Protein AF-0000000067865780 (afdb_homodimer)

Sequence (782 aa):
MILSLAVIITLGLIFNKLFKSIKLPGLLGMLILGIIVGPNMLNLISNDILTISPDLRKIALIVILLRAGLGINRSTLKKVGKTALKMSFLPCVIEGLTIAFVSKYILNISFIEAGMLGFIIAAVSPAVVVPQMLELINKGKGRENGVPTIILAASSIDDVFAITIFSTFLGLYGGSNISISGKLLSIPISILLGGGIGILIALLLIGIFKKFHLRDTEKTLIILASGMFLTSLEDIFKNRVPIASLLGVMVVGFILLDKYPKVANRISEKFNKVWVFAEILLFVLVGAQVDVKVIVHSGLLGLLVLFIGLVARSIGVYISLMGSNLNFKEKIFCIISFMPKATVQAAMGAVPLASGVASGNLILAIAVLSIIVTAPLGAVGIKYYGDKWISMILSLAVIITLGLIFNKLFKSIKLPGLLGMLILGIIVGPNMLNLISNDILTISPDLRKIALIVILLRAGLGINRSTLKKVGKTALKMSFLPCVIEGLTIAFVSKYILNISFIEAGMLGFIIAAVSPAVVVPQMLELINKGKGRENGVPTIILAASSIDDVFAITIFSTFLGLYGGSNISISGKLLSIPISILLGGGIGILIALLLIGIFKKFHLRDTEKTLIILASGMFLTSLEDIFKNRVPIASLLGVMVVGFILLDKYPKVANRISEKFNKVWVFAEILLFVLVGAQVDVKVIVHSGLLGLLVLFIGLVARSIGVYISLMGSNLNFKEKIFCIISFMPKATVQAAMGAVPLASGVASGNLILAIAVLSIIVTAPLGAVGIKYYGDKWIS

Structure (mmCIF, N/CA/C/O backbone):
data_AF-0000000067865780-model_v1
#
loop_
_entity.id
_entity.type
_entity.pdbx_description
1 polymer 'Potassium transporter'
#
loop_
_atom_site.group_PDB
_atom_site.id
_atom_site.type_symbol
_atom_site.label_atom_id
_atom_site.label_alt_id
_atom_site.label_comp_id
_atom_site.label_asym_id
_atom_site.label_entity_id
_atom_site.label_seq_id
_atom_site.pdbx_PDB_ins_code
_atom_site.Cartn_x
_atom_site.Cartn_y
_atom_site.Cartn_z
_atom_site.occupancy
_atom_site.B_iso_or_equiv
_atom_site.auth_seq_id
_atom_site.auth_comp_id
_atom_site.auth_asym_id
_atom_site.auth_atom_id
_atom_site.pdbx_PDB_model_num
ATOM 1 N N . MET A 1 1 ? 12.438 -5.816 3.537 1 87 1 MET A N 1
ATOM 2 C CA . MET A 1 1 ? 11.359 -4.836 3.496 1 87 1 MET A CA 1
ATOM 3 C C . MET A 1 1 ? 10.047 -5.453 3.959 1 87 1 MET A C 1
ATOM 5 O O . MET A 1 1 ? 9.352 -4.887 4.801 1 87 1 MET A O 1
ATOM 9 N N . ILE A 1 2 ? 9.828 -6.676 3.645 1 88.25 2 ILE A N 1
ATOM 10 C CA . ILE A 1 2 ? 8.547 -7.316 3.918 1 88.25 2 ILE A CA 1
ATOM 11 C C . ILE A 1 2 ? 8.406 -7.574 5.414 1 88.25 2 ILE A C 1
ATOM 13 O O . ILE A 1 2 ? 7.363 -7.297 6.008 1 88.25 2 ILE A O 1
ATOM 17 N N . LEU A 1 3 ? 9.492 -8.047 6 1 88.62 3 LEU A N 1
ATOM 18 C CA . LEU A 1 3 ? 9.461 -8.289 7.438 1 88.62 3 LEU A CA 1
ATOM 19 C C . LEU A 1 3 ? 9.242 -6.992 8.203 1 88.62 3 LEU A C 1
ATOM 21 O O . LEU A 1 3 ? 8.469 -6.957 9.164 1 88.62 3 LEU A O 1
ATOM 25 N N . SER A 1 4 ? 9.961 -5.965 7.828 1 90.56 4 SER A N 1
ATOM 26 C CA . SER A 1 4 ? 9.82 -4.66 8.461 1 90.56 4 SER A CA 1
ATOM 27 C C . SER A 1 4 ? 8.383 -4.152 8.367 1 90.56 4 SER A C 1
ATOM 29 O O . SER A 1 4 ? 7.848 -3.613 9.344 1 90.56 4 SER A O 1
ATOM 31 N N . LEU A 1 5 ? 7.828 -4.316 7.223 1 91 5 LEU A N 1
ATOM 32 C CA . LEU A 1 5 ? 6.453 -3.875 7.02 1 91 5 LEU A CA 1
ATOM 33 C C . LEU A 1 5 ? 5.488 -4.68 7.883 1 91 5 LEU A C 1
ATOM 35 O O . LEU A 1 5 ? 4.527 -4.129 8.43 1 91 5 LEU A O 1
ATOM 39 N N . ALA A 1 6 ? 5.746 -5.977 7.965 1 91.31 6 ALA A N 1
ATOM 40 C CA . ALA A 1 6 ? 4.91 -6.836 8.797 1 91.31 6 ALA A CA 1
ATOM 41 C C . ALA A 1 6 ? 4.969 -6.406 10.258 1 91.31 6 ALA A C 1
ATOM 43 O O . ALA A 1 6 ? 3.939 -6.344 10.938 1 91.31 6 ALA A O 1
ATOM 44 N N . VAL A 1 7 ? 6.125 -6.121 10.688 1 90.56 7 VAL A N 1
ATOM 45 C CA . VAL A 1 7 ? 6.332 -5.707 12.07 1 90.56 7 VAL A CA 1
ATOM 46 C C . VAL A 1 7 ? 5.664 -4.355 12.312 1 90.56 7 VAL A C 1
ATOM 48 O O . VAL A 1 7 ? 5 -4.16 13.328 1 90.56 7 VAL A O 1
ATOM 51 N N . ILE A 1 8 ? 5.848 -3.469 11.422 1 92.19 8 ILE A N 1
ATOM 52 C CA . ILE A 1 8 ? 5.281 -2.131 11.523 1 92.19 8 ILE A CA 1
ATOM 53 C C . ILE A 1 8 ? 3.76 -2.221 11.617 1 92.19 8 ILE A C 1
ATOM 55 O O . ILE A 1 8 ? 3.145 -1.585 12.477 1 92.19 8 ILE A O 1
ATOM 59 N N . ILE A 1 9 ? 3.199 -3.029 10.82 1 92.69 9 ILE A N 1
ATOM 60 C CA . ILE A 1 9 ? 1.745 -3.145 10.758 1 92.69 9 ILE A CA 1
ATOM 61 C C . ILE A 1 9 ? 1.229 -3.814 12.031 1 92.69 9 ILE A C 1
ATOM 63 O O . ILE A 1 9 ? 0.318 -3.301 12.688 1 92.69 9 ILE A O 1
ATOM 67 N N . THR A 1 10 ? 1.826 -4.93 12.406 1 91.69 10 THR A N 1
ATOM 68 C CA . THR A 1 10 ? 1.354 -5.707 13.547 1 91.69 10 THR A CA 1
ATOM 69 C C . THR A 1 10 ? 1.56 -4.934 14.852 1 91.69 10 THR A C 1
ATOM 71 O O . THR A 1 10 ? 0.622 -4.762 15.633 1 91.69 10 THR A O 1
ATOM 74 N N . LEU A 1 11 ? 2.732 -4.488 15.023 1 92.19 11 LEU A N 1
ATOM 75 C CA . LEU A 1 11 ? 3.014 -3.756 16.25 1 92.19 11 LEU A CA 1
ATOM 76 C C . LEU A 1 11 ? 2.307 -2.406 16.25 1 92.19 11 LEU A C 1
ATOM 78 O O . LEU A 1 11 ? 1.917 -1.907 17.312 1 92.19 11 LEU A O 1
ATOM 82 N N . GLY A 1 12 ? 2.246 -1.78 15.086 1 92.25 12 GLY A N 1
ATOM 83 C CA . GLY A 1 12 ? 1.501 -0.535 15 1 92.25 12 GLY A CA 1
ATOM 84 C C . GLY A 1 12 ? 0.065 -0.664 15.469 1 92.25 12 GLY A C 1
ATOM 85 O O . GLY A 1 12 ? -0.423 0.179 16.219 1 92.25 12 GLY A O 1
ATOM 86 N N . LEU A 1 13 ? -0.577 -1.751 15.062 1 91.75 13 LEU A N 1
ATOM 87 C CA . LEU A 1 13 ? -1.958 -1.992 15.461 1 91.75 13 LEU A CA 1
ATOM 88 C C . LEU A 1 13 ? -2.045 -2.303 16.953 1 91.75 13 LEU A C 1
ATOM 90 O O . LEU A 1 13 ? -2.973 -1.855 17.625 1 91.75 13 LEU A O 1
ATOM 94 N N . ILE A 1 14 ? -1.117 -3.051 17.438 1 91.44 14 ILE A N 1
ATOM 95 C CA . ILE A 1 14 ? -1.094 -3.416 18.844 1 91.44 14 ILE A CA 1
ATOM 96 C C . ILE A 1 14 ? -0.906 -2.164 19.703 1 91.44 14 ILE A C 1
ATOM 98 O O . ILE A 1 14 ? -1.633 -1.954 20.672 1 91.44 14 ILE A O 1
ATOM 102 N N . PHE A 1 15 ? 0.045 -1.367 19.344 1 91.88 15 PHE A N 1
ATOM 103 C CA . PHE A 1 15 ? 0.306 -0.146 20.109 1 91.88 15 PHE A CA 1
ATOM 104 C C . PHE A 1 15 ? -0.876 0.811 20.016 1 91.88 15 PHE A C 1
ATOM 106 O O . PHE A 1 15 ? -1.185 1.52 20.969 1 91.88 15 PHE A O 1
ATOM 113 N N . ASN A 1 16 ? -1.408 0.929 18.828 1 89.88 16 ASN A N 1
ATOM 114 C CA . ASN A 1 16 ? -2.607 1.745 18.656 1 89.88 16 ASN A CA 1
ATOM 115 C C . ASN A 1 16 ? -3.707 1.323 19.625 1 89.88 16 ASN A C 1
ATOM 117 O O . ASN A 1 16 ? -4.305 2.166 20.297 1 89.88 16 ASN A O 1
ATOM 121 N N . LYS A 1 17 ? -3.941 0.053 19.781 1 88.62 17 LYS A N 1
ATOM 122 C CA . LYS A 1 17 ? -4.98 -0.475 20.656 1 88.62 17 LYS A CA 1
ATOM 123 C C . LYS A 1 17 ? -4.602 -0.295 22.125 1 88.62 17 LYS A C 1
ATOM 125 O O . LYS A 1 17 ? -5.457 0.016 22.953 1 88.62 17 LYS A O 1
ATOM 130 N N . LEU A 1 18 ? -3.41 -0.57 22.438 1 90.75 18 LEU A N 1
ATOM 131 C CA . LEU A 1 18 ? -2.932 -0.434 23.812 1 90.75 18 LEU A CA 1
ATOM 132 C C . LEU A 1 18 ? -3.123 0.992 24.312 1 90.75 18 LEU A C 1
ATOM 134 O O . LEU A 1 18 ? -3.566 1.201 25.453 1 90.75 18 LEU A O 1
ATOM 138 N N . PHE A 1 19 ? -2.779 1.937 23.562 1 88.5 19 PHE A N 1
ATOM 139 C CA . PHE A 1 19 ? -2.895 3.334 23.969 1 88.5 19 PHE A CA 1
ATOM 140 C C . PHE A 1 19 ? -4.355 3.762 24.016 1 88.5 19 PHE A C 1
ATOM 142 O O . PHE A 1 19 ? -4.746 4.535 24.906 1 88.5 19 PHE A O 1
ATOM 149 N N . LYS A 1 20 ? -5.105 3.291 23.094 1 84.94 20 LYS A N 1
ATOM 150 C CA . LYS A 1 20 ? -6.535 3.588 23.141 1 84.94 20 LYS A CA 1
ATOM 151 C C . LYS A 1 20 ? -7.184 3.01 24.391 1 84.94 20 LYS A C 1
ATOM 153 O O . LYS A 1 20 ? -8.117 3.594 24.938 1 84.94 20 LYS A O 1
ATOM 158 N N . SER A 1 21 ? -6.668 1.891 24.797 1 87.38 21 SER A N 1
ATOM 159 C CA . SER A 1 21 ? -7.195 1.241 25.984 1 87.38 21 SER A CA 1
ATOM 160 C C . SER A 1 21 ? -6.926 2.074 27.234 1 87.38 21 SER A C 1
ATOM 162 O O . SER A 1 21 ? -7.672 1.996 28.219 1 87.38 21 SER A O 1
ATOM 164 N N . ILE A 1 22 ? -5.902 2.889 27.234 1 87.44 22 ILE A N 1
ATOM 165 C CA . ILE A 1 22 ? -5.598 3.734 28.391 1 87.44 22 ILE A CA 1
ATOM 166 C C . ILE A 1 22 ? -6.102 5.152 28.141 1 87.44 22 ILE A C 1
ATOM 168 O O . ILE A 1 22 ? -5.598 6.113 28.719 1 87.44 22 ILE A O 1
ATOM 172 N N . LYS A 1 23 ? -6.871 5.309 27.125 1 81.56 23 LYS A N 1
ATOM 173 C CA . LYS A 1 23 ? -7.59 6.539 26.812 1 81.56 23 LYS A CA 1
ATOM 174 C C . LYS A 1 23 ? -6.656 7.574 26.188 1 81.56 23 LYS A C 1
ATOM 176 O O . LYS A 1 23 ? -6.82 8.773 26.391 1 81.56 23 LYS A O 1
ATOM 181 N N . LEU A 1 24 ? -5.695 7.137 25.578 1 83.75 24 LEU A N 1
ATOM 182 C CA . LEU A 1 24 ? -4.801 7.992 24.812 1 83.75 24 LEU A CA 1
ATOM 183 C C . LEU A 1 24 ? -5.02 7.805 23.312 1 83.75 24 LEU A C 1
ATOM 185 O O . LEU A 1 24 ? -5.555 6.781 22.891 1 83.75 24 LEU A O 1
ATOM 189 N N . PRO A 1 25 ? -4.754 8.844 22.578 1 82.25 25 PRO A N 1
ATOM 190 C CA . PRO A 1 25 ? -4.887 8.695 21.125 1 82.25 25 PRO A CA 1
ATOM 191 C C . PRO A 1 25 ? -3.965 7.617 20.547 1 82.25 25 PRO A C 1
ATOM 193 O O . PRO A 1 25 ? -2.797 7.531 20.938 1 82.25 25 PRO A O 1
ATOM 196 N N . GLY A 1 26 ? -4.41 6.809 19.688 1 86.62 26 GLY A N 1
ATOM 197 C CA . GLY A 1 26 ? -3.668 5.703 19.109 1 86.62 26 GLY A CA 1
ATOM 198 C C . GLY A 1 26 ? -2.422 6.152 18.359 1 86.62 26 GLY A C 1
ATOM 199 O O . GLY A 1 26 ? -1.421 5.434 18.328 1 86.62 26 GLY A O 1
ATOM 200 N N . LEU A 1 27 ? -2.578 7.344 17.75 1 84.38 27 LEU A N 1
ATOM 201 C CA . LEU A 1 27 ? -1.456 7.84 16.953 1 84.38 27 LEU A CA 1
ATOM 202 C C . LEU A 1 27 ? -0.212 8 17.828 1 84.38 27 LEU A C 1
ATOM 204 O O . LEU A 1 27 ? 0.912 7.871 17.344 1 84.38 27 LEU A O 1
ATOM 208 N N . LEU A 1 28 ? -0.382 8.258 19.125 1 85.5 28 LEU A N 1
ATOM 209 C CA . LEU A 1 28 ? 0.744 8.391 20.047 1 85.5 28 LEU A CA 1
ATOM 210 C C . LEU A 1 28 ? 1.493 7.07 20.188 1 85.5 28 LEU A C 1
ATOM 212 O O . LEU A 1 28 ? 2.725 7.051 20.219 1 85.5 28 LEU A O 1
ATOM 216 N N . GLY A 1 29 ? 0.754 6.078 20.359 1 88.62 29 GLY A N 1
ATOM 217 C CA . GLY A 1 29 ? 1.379 4.77 20.438 1 88.62 29 GLY A CA 1
ATOM 218 C C . GLY A 1 29 ? 2.191 4.422 19.203 1 88.62 29 GLY A C 1
ATOM 219 O O . GLY A 1 29 ? 3.289 3.873 19.312 1 88.62 29 GLY A O 1
ATOM 220 N N . MET A 1 30 ? 1.677 4.723 18.094 1 91.25 30 MET A N 1
ATOM 221 C CA . MET A 1 30 ? 2.363 4.434 16.844 1 91.25 30 MET A CA 1
ATOM 222 C C . MET A 1 30 ? 3.635 5.266 16.719 1 91.25 30 MET A C 1
ATOM 224 O O . MET A 1 30 ? 4.648 4.781 16.203 1 91.25 30 MET A O 1
ATOM 228 N N . LEU A 1 31 ? 3.543 6.488 17.141 1 87.19 31 LEU A N 1
ATOM 229 C CA . LEU A 1 31 ? 4.711 7.363 17.141 1 87.19 31 LEU A CA 1
ATOM 230 C C . LEU A 1 31 ? 5.82 6.805 18.016 1 87.19 31 LEU A C 1
ATOM 232 O O . LEU A 1 31 ? 6.98 6.762 17.609 1 87.19 31 LEU A O 1
ATOM 236 N N . ILE A 1 32 ? 5.488 6.391 19.188 1 89.06 32 ILE A N 1
ATOM 237 C CA . ILE A 1 32 ? 6.445 5.828 20.125 1 89.06 32 ILE A CA 1
ATOM 238 C C . ILE A 1 32 ? 7.047 4.547 19.547 1 89.06 32 ILE A C 1
ATOM 240 O O . ILE A 1 32 ? 8.25 4.309 19.672 1 89.06 32 ILE A O 1
ATOM 244 N N . LEU A 1 33 ? 6.199 3.762 18.969 1 91.81 33 LEU A N 1
ATOM 245 C CA . LEU A 1 33 ? 6.691 2.551 18.312 1 91.81 33 LEU A CA 1
ATOM 246 C C . LEU A 1 33 ? 7.75 2.887 17.281 1 91.81 33 LEU A C 1
ATOM 248 O O . LEU A 1 33 ? 8.781 2.213 17.188 1 91.81 33 LEU A O 1
ATOM 252 N N . GLY A 1 34 ? 7.461 3.883 16.438 1 90.38 34 GLY A N 1
ATOM 253 C CA . GLY A 1 34 ? 8.414 4.309 15.43 1 90.38 34 GLY A CA 1
ATOM 254 C C . GLY A 1 34 ? 9.766 4.695 16.016 1 90.38 34 GLY A C 1
ATOM 255 O O . GLY A 1 34 ? 10.805 4.355 15.453 1 90.38 34 GLY A O 1
ATOM 256 N N . ILE A 1 35 ? 9.703 5.328 17.156 1 87.12 35 ILE A N 1
ATOM 257 C CA . ILE A 1 35 ? 10.93 5.754 17.828 1 87.12 35 ILE A CA 1
ATOM 258 C C . ILE A 1 35 ? 11.703 4.527 18.297 1 87.12 35 ILE A C 1
ATOM 260 O O . ILE A 1 35 ? 12.93 4.465 18.156 1 87.12 35 ILE A O 1
ATOM 264 N N . ILE A 1 36 ? 11.008 3.576 18.781 1 90.81 36 ILE A N 1
ATOM 265 C CA . ILE A 1 36 ? 11.617 2.387 19.359 1 90.81 36 ILE A CA 1
ATOM 266 C C . ILE A 1 36 ? 12.203 1.511 18.25 1 90.81 36 ILE A C 1
ATOM 268 O O . ILE A 1 36 ? 13.344 1.056 18.359 1 90.81 36 ILE A O 1
ATOM 272 N N . VAL A 1 37 ? 11.484 1.332 17.188 1 90.88 37 VAL A N 1
ATOM 273 C CA . VAL A 1 37 ? 11.891 0.4 16.141 1 90.88 37 VAL A CA 1
ATOM 274 C C . VAL A 1 37 ? 12.75 1.127 15.109 1 90.88 37 VAL A C 1
ATOM 276 O O . VAL A 1 37 ? 13.336 0.498 14.227 1 90.88 37 VAL A O 1
ATOM 279 N N . GLY A 1 38 ? 12.883 2.371 15.203 1 88.5 38 GLY A N 1
ATOM 280 C CA . GLY A 1 38 ? 13.625 3.188 14.258 1 88.5 38 GLY A CA 1
ATOM 281 C C . GLY A 1 38 ? 15.117 2.926 14.281 1 88.5 38 GLY A C 1
ATOM 282 O O . GLY A 1 38 ? 15.602 2.143 15.109 1 88.5 38 GLY A O 1
ATOM 283 N N . PRO A 1 39 ? 15.828 3.377 13.344 1 85.25 39 PRO A N 1
ATOM 284 C CA . PRO A 1 39 ? 17.266 3.133 13.234 1 85.25 39 PRO A CA 1
ATOM 285 C C . PRO A 1 39 ? 18.047 3.666 14.43 1 85.25 39 PRO A C 1
ATOM 287 O O . PRO A 1 39 ? 19.156 3.186 14.711 1 85.25 39 PRO A O 1
ATOM 290 N N . ASN A 1 40 ? 17.578 4.578 15.148 1 80.25 40 ASN A N 1
ATOM 291 C CA . ASN A 1 40 ? 18.297 5.23 16.234 1 80.25 40 ASN A CA 1
ATOM 292 C C . ASN A 1 40 ? 18.172 4.465 17.547 1 80.25 40 ASN A C 1
ATOM 294 O O . ASN A 1 40 ? 18.844 4.773 18.516 1 80.25 40 ASN A O 1
ATOM 298 N N . MET A 1 41 ? 17.281 3.48 17.641 1 86.56 41 MET A N 1
ATOM 299 C CA . MET A 1 41 ? 17.125 2.664 18.844 1 86.56 41 MET A CA 1
ATOM 300 C C . MET A 1 41 ? 17.359 1.188 18.531 1 86.56 41 MET A C 1
ATOM 302 O O . MET A 1 41 ? 18.5 0.758 18.359 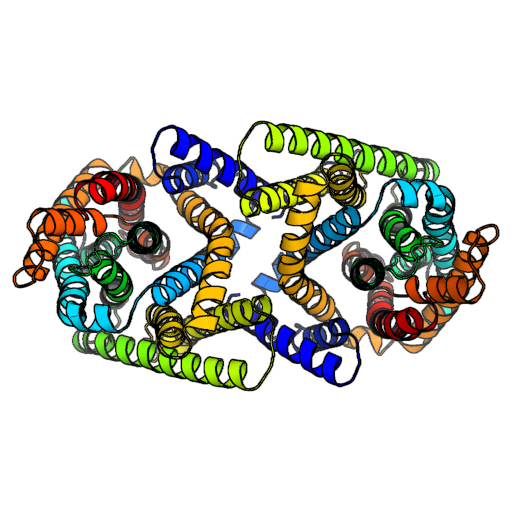1 86.56 41 MET A O 1
ATOM 306 N N . LEU A 1 42 ? 16.266 0.387 18.062 1 87 42 LEU A N 1
ATOM 307 C CA . LEU A 1 42 ? 16.391 -1.047 17.828 1 87 42 LEU A CA 1
ATOM 308 C C . LEU A 1 42 ? 16.781 -1.329 16.375 1 87 42 LEU A C 1
ATOM 310 O O . LEU A 1 42 ? 17.219 -2.438 16.047 1 87 42 LEU A O 1
ATOM 314 N N . ASN A 1 43 ? 16.672 -0.385 15.531 1 86.19 43 ASN A N 1
ATOM 315 C CA . ASN A 1 43 ? 17.047 -0.498 14.125 1 86.19 43 ASN A CA 1
ATOM 316 C C . ASN A 1 43 ? 16.406 -1.722 13.477 1 86.19 43 ASN A C 1
ATOM 318 O O . ASN A 1 43 ? 17.094 -2.523 12.836 1 86.19 43 ASN A O 1
ATOM 322 N N . LEU A 1 44 ? 15.141 -1.895 13.656 1 87.19 44 LEU A N 1
ATOM 323 C CA . LEU A 1 44 ? 14.406 -3.035 13.125 1 87.19 44 LEU A CA 1
ATOM 324 C C . LEU A 1 44 ? 13.812 -2.715 11.758 1 87.19 44 LEU A C 1
ATOM 326 O O . LEU A 1 44 ? 13.344 -3.611 11.055 1 87.19 44 LEU A O 1
ATOM 330 N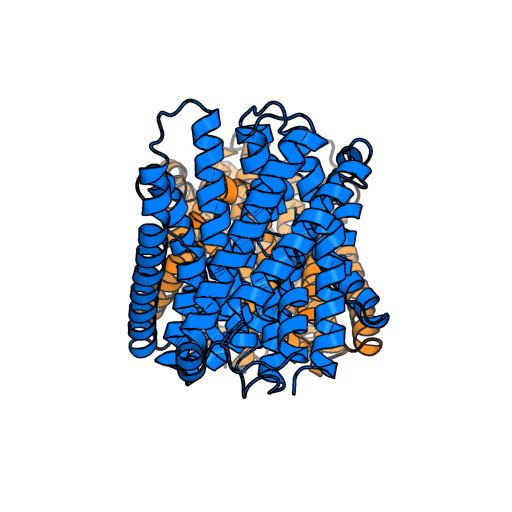 N . ILE A 1 45 ? 13.867 -1.514 11.375 1 86.62 45 ILE A N 1
ATOM 331 C CA . ILE A 1 45 ? 13.312 -1.109 10.086 1 86.62 45 ILE A CA 1
ATOM 332 C C . ILE A 1 45 ? 14.375 -1.228 9 1 86.62 45 ILE A C 1
ATOM 334 O O . ILE A 1 45 ? 15.477 -0.695 9.148 1 86.62 45 ILE A O 1
ATOM 338 N N . SER A 1 46 ? 14.055 -1.92 7.949 1 86.62 46 SER A N 1
ATOM 339 C CA . SER A 1 46 ? 14.992 -2.146 6.859 1 86.62 46 SER A CA 1
ATOM 340 C C . SER A 1 46 ? 15.367 -0.836 6.172 1 86.62 46 SER A C 1
ATOM 342 O O . SER A 1 46 ? 14.57 0.103 6.137 1 86.62 46 SER A O 1
ATOM 344 N N . ASN A 1 47 ? 16.531 -0.805 5.586 1 84.44 47 ASN A N 1
ATOM 345 C CA . ASN A 1 47 ? 17.016 0.371 4.879 1 84.44 47 ASN A CA 1
ATOM 346 C C . ASN A 1 47 ? 16.172 0.687 3.652 1 84.44 47 ASN A C 1
ATOM 348 O O . ASN A 1 47 ? 16.016 1.85 3.273 1 84.44 47 ASN A O 1
ATOM 352 N N . ASP A 1 48 ? 15.586 -0.334 3.1 1 84.19 48 ASP A N 1
ATOM 353 C CA . ASP A 1 48 ? 14.734 -0.138 1.933 1 84.19 48 ASP A CA 1
ATOM 354 C C . ASP A 1 48 ? 13.5 0.697 2.287 1 84.19 48 ASP A C 1
ATOM 356 O O . ASP A 1 48 ? 13.117 1.589 1.53 1 84.19 48 ASP A O 1
ATOM 360 N N . ILE A 1 49 ? 13 0.43 3.42 1 84.31 49 ILE A N 1
ATOM 361 C CA . ILE A 1 49 ? 11.82 1.166 3.863 1 84.31 49 ILE A CA 1
ATOM 362 C C . ILE A 1 49 ? 12.211 2.594 4.23 1 84.31 49 ILE A C 1
ATOM 364 O O . ILE A 1 49 ? 11.469 3.541 3.951 1 84.31 49 ILE A O 1
ATOM 368 N N . LEU A 1 50 ? 13.344 2.701 4.832 1 83.12 50 LEU A N 1
ATOM 369 C CA . LEU A 1 50 ? 13.805 4.023 5.234 1 83.12 50 LEU A CA 1
ATOM 370 C C . LEU A 1 50 ? 14.07 4.902 4.016 1 83.12 50 LEU A C 1
ATOM 372 O O . LEU A 1 50 ? 13.828 6.109 4.051 1 83.12 50 LEU A O 1
ATOM 376 N N . THR A 1 51 ? 14.484 4.277 2.979 1 83.38 51 THR A N 1
ATOM 377 C CA . THR A 1 51 ? 14.789 5.008 1.754 1 83.38 51 THR A CA 1
ATOM 378 C C . THR A 1 51 ? 13.516 5.516 1.096 1 83.38 51 THR A C 1
ATOM 380 O O . THR A 1 51 ? 13.484 6.617 0.541 1 83.38 51 THR A O 1
ATOM 383 N N . ILE A 1 52 ? 12.438 4.793 1.242 1 86.5 52 ILE A N 1
ATOM 384 C CA . ILE A 1 52 ? 11.195 5.188 0.59 1 86.5 52 ILE A CA 1
ATOM 385 C C . ILE A 1 52 ? 10.258 5.824 1.611 1 86.5 52 ILE A C 1
ATOM 387 O O . ILE A 1 52 ? 9.094 6.105 1.307 1 86.5 52 ILE A O 1
ATOM 391 N N . SER A 1 53 ? 10.68 6.016 2.781 1 86.94 53 SER A N 1
ATOM 392 C CA . SER A 1 53 ? 9.883 6.535 3.887 1 86.94 53 SER A CA 1
ATOM 393 C C . SER A 1 53 ? 9.25 7.875 3.529 1 86.94 53 SER A C 1
ATOM 395 O O . SER A 1 53 ? 8.07 8.102 3.795 1 86.94 53 SER A O 1
ATOM 397 N N . PRO A 1 54 ? 10.023 8.812 2.893 1 84.94 54 PRO A N 1
ATOM 398 C CA . PRO A 1 54 ? 9.406 10.102 2.553 1 84.94 54 PRO A CA 1
ATOM 399 C C . PRO A 1 54 ? 8.227 9.945 1.597 1 84.94 54 PRO A C 1
ATOM 401 O O . PRO A 1 54 ? 7.215 10.641 1.745 1 84.94 54 PRO A O 1
ATOM 404 N N . ASP A 1 55 ? 8.336 9.055 0.731 1 88.12 55 ASP A N 1
ATOM 405 C CA . ASP A 1 55 ? 7.27 8.836 -0.237 1 88.12 55 ASP A CA 1
ATOM 406 C C . ASP A 1 55 ? 6.051 8.195 0.427 1 88.12 55 ASP A C 1
ATOM 408 O O . ASP A 1 55 ? 4.914 8.555 0.122 1 88.12 55 ASP A O 1
ATOM 412 N N . LEU A 1 56 ? 6.277 7.273 1.271 1 89.25 56 LEU A N 1
ATOM 413 C CA . LEU A 1 56 ? 5.184 6.609 1.973 1 89.25 56 LEU A CA 1
ATOM 414 C C . LEU A 1 56 ? 4.422 7.594 2.852 1 89.25 56 LEU A C 1
ATOM 416 O O . LEU A 1 56 ? 3.191 7.559 2.914 1 89.25 56 LEU A O 1
ATOM 420 N N . ARG A 1 57 ? 5.152 8.406 3.521 1 87.44 57 ARG A N 1
ATOM 421 C CA . ARG A 1 57 ? 4.527 9.43 4.359 1 87.44 57 ARG A CA 1
ATOM 422 C C . ARG A 1 57 ? 3.717 10.406 3.518 1 87.44 57 ARG A C 1
ATOM 424 O O . ARG A 1 57 ? 2.631 10.828 3.922 1 87.44 57 ARG A O 1
ATOM 431 N N . LYS A 1 58 ? 4.273 10.781 2.418 1 88.44 58 LYS A N 1
ATOM 432 C CA . LYS A 1 58 ? 3.572 11.695 1.524 1 88.44 58 LYS A CA 1
ATOM 433 C C . LYS A 1 58 ? 2.27 11.086 1.021 1 88.44 58 LYS A C 1
ATOM 435 O O . LYS A 1 58 ? 1.255 11.773 0.904 1 88.44 58 LYS A O 1
ATOM 440 N N . ILE A 1 59 ? 2.289 9.82 0.706 1 91.56 59 ILE A N 1
ATOM 441 C CA . ILE A 1 59 ? 1.079 9.125 0.275 1 91.56 59 ILE A CA 1
ATOM 442 C C . ILE A 1 59 ? 0.047 9.141 1.399 1 91.56 59 ILE A C 1
ATOM 444 O O . ILE A 1 59 ? -1.138 9.391 1.159 1 91.56 59 ILE A O 1
ATOM 448 N N . ALA A 1 60 ? 0.488 8.836 2.588 1 90.81 60 ALA A N 1
ATOM 449 C CA . ALA A 1 60 ? -0.409 8.867 3.74 1 90.81 60 ALA A CA 1
ATOM 450 C C . ALA A 1 60 ? -1.024 10.25 3.924 1 90.81 60 ALA A C 1
ATOM 452 O O . ALA A 1 60 ? -2.203 10.375 4.266 1 90.81 60 ALA A O 1
ATOM 453 N N . LEU A 1 61 ? -0.241 11.219 3.688 1 86.69 61 LEU A N 1
ATOM 454 C CA . LEU A 1 61 ? -0.716 12.602 3.791 1 86.69 61 LEU A CA 1
ATOM 455 C C . LEU A 1 61 ? -1.776 12.891 2.734 1 86.69 61 LEU A C 1
ATOM 457 O O . LEU A 1 61 ? -2.758 13.586 3.006 1 86.69 61 LEU A O 1
ATOM 461 N N . ILE A 1 62 ? -1.525 12.414 1.572 1 91.31 62 ILE A N 1
ATOM 462 C CA . ILE A 1 62 ? -2.498 12.578 0.497 1 91.31 62 ILE A CA 1
ATOM 463 C C . ILE A 1 62 ? -3.824 11.945 0.901 1 91.31 62 ILE A C 1
ATOM 465 O O . ILE A 1 62 ? -4.891 12.531 0.71 1 91.31 62 ILE A O 1
ATOM 469 N N . VAL A 1 63 ? -3.734 10.789 1.497 1 92.69 63 VAL A N 1
ATOM 470 C CA . VAL A 1 63 ? -4.93 10.062 1.915 1 92.69 63 VAL A CA 1
ATOM 471 C C . VAL A 1 63 ? -5.703 10.883 2.941 1 92.69 63 VAL A C 1
ATOM 473 O O . VAL A 1 63 ? -6.918 11.047 2.83 1 92.69 63 VAL A O 1
ATOM 476 N N . ILE A 1 64 ? -5.047 11.391 3.904 1 88.75 64 ILE A N 1
ATOM 477 C CA . ILE A 1 64 ? -5.73 12.078 4.992 1 88.75 64 ILE A CA 1
ATOM 478 C C . ILE A 1 64 ? -6.301 13.406 4.48 1 88.75 64 ILE A C 1
ATOM 480 O O . ILE A 1 64 ? -7.367 13.836 4.922 1 88.75 64 ILE A O 1
ATOM 484 N N . LEU A 1 65 ? -5.625 14.086 3.574 1 88.69 65 LEU A N 1
ATOM 485 C CA . LEU A 1 65 ? -6.113 15.359 3.049 1 88.69 65 LEU A CA 1
ATOM 486 C C . LEU A 1 65 ? -7.312 15.141 2.133 1 88.69 65 LEU A C 1
ATOM 488 O O . LEU A 1 65 ? -8.219 15.977 2.078 1 88.69 65 LEU A O 1
ATOM 492 N N . LEU A 1 66 ? -7.25 14.039 1.394 1 93.12 66 LEU A N 1
ATOM 493 C CA . LEU A 1 66 ? -8.438 13.688 0.626 1 93.12 66 LEU A CA 1
ATOM 494 C C . LEU A 1 66 ? -9.633 13.453 1.549 1 93.12 66 LEU A C 1
ATOM 496 O O . LEU A 1 66 ? -10.742 13.914 1.267 1 93.12 66 LEU A O 1
ATOM 500 N N . ARG A 1 67 ? -9.359 12.789 2.598 1 91 67 ARG A N 1
ATOM 501 C CA . ARG A 1 67 ? -10.406 12.562 3.588 1 91 67 ARG A CA 1
ATOM 502 C C . ARG A 1 67 ? -10.914 13.883 4.16 1 91 67 ARG A C 1
ATOM 504 O O . ARG A 1 67 ? -12.117 14.055 4.375 1 91 67 ARG A O 1
ATOM 511 N N . ALA A 1 68 ? -10.016 14.734 4.465 1 89.06 68 ALA A N 1
ATOM 512 C CA . ALA A 1 68 ? -10.383 16.047 4.996 1 89.06 68 ALA A CA 1
ATOM 513 C C . ALA A 1 68 ? -11.289 16.797 4.027 1 89.06 68 ALA A C 1
ATOM 515 O O . ALA A 1 68 ? -12.312 17.359 4.434 1 89.06 68 ALA A O 1
ATOM 516 N N . GLY A 1 69 ? -10.914 16.812 2.779 1 91.69 69 GLY A N 1
ATOM 517 C CA . GLY A 1 69 ? -11.727 17.469 1.771 1 91.69 69 GLY A CA 1
ATOM 518 C C . GLY A 1 69 ? -13.109 16.875 1.626 1 91.69 69 GLY A C 1
ATOM 519 O O . GLY A 1 69 ? -14.094 17.594 1.448 1 91.69 69 GLY A O 1
ATOM 520 N N . LEU A 1 70 ? -13.164 15.57 1.711 1 93.38 70 LEU A N 1
ATOM 521 C CA . LEU A 1 70 ? -14.43 14.852 1.56 1 93.38 70 LEU A CA 1
ATOM 522 C C . LEU A 1 70 ? -15.312 15.047 2.783 1 93.38 70 LEU A C 1
ATOM 524 O O . LEU A 1 70 ? -16.469 14.609 2.795 1 93.38 70 LEU A O 1
ATOM 528 N N . GLY A 1 71 ? -14.852 15.711 3.738 1 87.75 71 GLY A N 1
ATOM 529 C CA . GLY A 1 71 ? -15.602 15.938 4.965 1 87.75 71 GLY A CA 1
ATOM 530 C C . GLY A 1 71 ? -16.047 17.375 5.133 1 87.75 71 GLY A C 1
ATOM 531 O O . GLY A 1 71 ? -16.734 17.703 6.098 1 87.75 71 GLY A O 1
ATOM 532 N N . ILE A 1 72 ? -15.672 18.203 4.246 1 88.94 72 ILE A N 1
ATOM 533 C CA . ILE A 1 72 ? -15.969 19.625 4.344 1 88.94 72 ILE A CA 1
ATOM 534 C C . ILE A 1 72 ? -17.172 19.969 3.467 1 88.94 72 ILE A C 1
ATOM 536 O O . ILE A 1 72 ? -17.172 19.688 2.264 1 88.94 72 ILE A O 1
ATOM 540 N N . ASN A 1 73 ? -18.172 20.531 4.055 1 89.94 73 ASN A N 1
ATOM 541 C CA . ASN A 1 73 ? -19.359 20.969 3.328 1 89.94 73 ASN A CA 1
ATOM 542 C C . ASN A 1 73 ? -19.219 22.406 2.842 1 89.94 73 ASN A C 1
ATOM 544 O O . ASN A 1 73 ? -18.719 23.266 3.566 1 89.94 73 ASN A O 1
ATOM 548 N N . ARG A 1 74 ? -19.688 22.641 1.672 1 89.94 74 ARG A N 1
ATOM 549 C CA . ARG A 1 74 ? -19.578 23.953 1.05 1 89.94 74 ARG A CA 1
ATOM 550 C C . ARG A 1 74 ? -20.281 25.016 1.886 1 89.94 74 ARG A C 1
ATOM 552 O O . ARG A 1 74 ? -19.75 26.109 2.066 1 89.94 74 ARG A O 1
ATOM 559 N N . SER A 1 75 ? -21.453 24.75 2.365 1 89.25 75 SER A N 1
ATOM 560 C CA . SER A 1 75 ? -22.234 25.703 3.143 1 89.25 75 SER A CA 1
ATOM 561 C C . SER A 1 75 ? -21.5 26.125 4.41 1 89.25 75 SER A C 1
ATOM 563 O O . SER A 1 75 ? -21.438 27.312 4.73 1 89.25 75 SER A O 1
ATOM 565 N N . THR A 1 76 ? -20.938 25.219 4.992 1 85.06 76 THR A N 1
ATOM 566 C CA . THR A 1 76 ? -20.203 25.5 6.223 1 85.06 76 THR A CA 1
ATOM 567 C C . THR A 1 76 ? -18.922 26.281 5.926 1 85.06 76 THR A C 1
ATOM 569 O O . THR A 1 76 ? -18.562 27.203 6.66 1 85.06 76 THR A O 1
ATOM 572 N N . LEU A 1 77 ? -18.281 25.906 4.875 1 87.69 77 LEU A N 1
ATOM 573 C CA . LEU A 1 77 ? -17.031 26.578 4.512 1 87.69 77 LEU A CA 1
ATOM 574 C C . LEU A 1 77 ? -17.281 28.031 4.141 1 87.69 77 LEU A C 1
ATOM 576 O O . LEU A 1 77 ? -16.484 28.906 4.488 1 87.69 77 LEU A O 1
ATOM 580 N N . LYS A 1 78 ? -18.281 28.219 3.473 1 89.31 78 LYS A N 1
ATOM 581 C CA . LYS A 1 78 ? -18.625 29.578 3.09 1 89.31 78 LYS A CA 1
ATOM 582 C C . LYS A 1 78 ? -18.891 30.453 4.32 1 89.31 78 LYS A C 1
ATOM 584 O O . LYS A 1 78 ? -18.562 31.641 4.332 1 89.31 78 LYS A O 1
ATOM 589 N N . LYS A 1 79 ? -19.469 29.875 5.246 1 87.12 79 LYS A N 1
ATOM 590 C CA . LYS A 1 79 ? -19.828 30.578 6.473 1 87.12 79 LYS A CA 1
ATOM 591 C C . LYS A 1 79 ? -18.578 30.938 7.281 1 87.12 79 LYS A C 1
ATOM 593 O O . LYS A 1 79 ? -18.516 32 7.906 1 87.12 79 LYS A O 1
ATOM 598 N N . VAL A 1 80 ? -17.641 30.109 7.254 1 87.94 80 VAL A N 1
ATOM 599 C CA . VAL A 1 80 ? -16.531 30.297 8.172 1 87.94 80 VAL A CA 1
ATOM 600 C C . VAL A 1 80 ? -15.242 30.547 7.379 1 87.94 80 VAL A C 1
ATOM 602 O O . VAL A 1 80 ? -14.141 30.5 7.934 1 87.94 80 VAL A O 1
ATOM 605 N N . GLY A 1 81 ? -15.281 30.719 6.148 1 89.5 81 GLY A N 1
ATOM 606 C CA . GLY A 1 81 ? -14.133 30.844 5.266 1 89.5 81 GLY A CA 1
ATOM 607 C C . GLY A 1 81 ? -13.195 31.969 5.66 1 89.5 81 GLY A C 1
ATOM 608 O O . GLY A 1 81 ? -11.977 31.797 5.621 1 89.5 81 GLY A O 1
ATOM 609 N N . LYS A 1 82 ? -13.734 33.062 6.004 1 90.44 82 LYS A N 1
ATOM 610 C CA . LYS A 1 82 ? -12.914 34.219 6.402 1 90.44 82 LYS A CA 1
ATOM 611 C C . LYS A 1 82 ? -12.133 33.906 7.68 1 90.44 82 LYS A C 1
ATOM 613 O O . LYS A 1 82 ? -10.945 34.25 7.781 1 90.44 82 LYS A O 1
ATOM 618 N N . THR A 1 83 ? -12.82 33.344 8.586 1 91.31 83 THR A N 1
ATOM 619 C CA . THR A 1 83 ? -12.188 32.969 9.844 1 91.31 83 THR A CA 1
ATOM 620 C C . THR A 1 83 ? -11.086 31.922 9.609 1 91.31 83 THR A C 1
ATOM 622 O O . THR A 1 83 ? -10.016 32 10.219 1 91.31 83 THR A O 1
ATOM 625 N N . ALA A 1 84 ? -11.383 31 8.75 1 91 84 ALA A N 1
ATOM 626 C CA . ALA A 1 84 ? -10.414 29.969 8.438 1 91 84 ALA A CA 1
ATOM 627 C C . ALA A 1 84 ? -9.164 30.547 7.789 1 91 84 ALA A C 1
ATOM 629 O O . ALA A 1 84 ? -8.047 30.125 8.078 1 91 84 ALA A O 1
ATOM 630 N N . LEU A 1 85 ? -9.336 31.484 6.957 1 89.81 85 LEU A N 1
ATOM 631 C CA . LEU A 1 85 ? -8.219 32.125 6.285 1 89.81 85 LEU A CA 1
ATOM 632 C C . LEU A 1 85 ? -7.359 32.906 7.281 1 89.81 85 LEU A C 1
ATOM 634 O O . LEU A 1 85 ? -6.129 32.844 7.215 1 89.81 85 LEU A O 1
ATOM 638 N N . LYS A 1 86 ? -7.949 33.625 8.156 1 92.31 86 LYS A N 1
ATOM 639 C CA . LYS A 1 86 ? -7.219 34.344 9.195 1 92.31 86 LYS A CA 1
ATOM 640 C C . LYS A 1 86 ? -6.445 33.406 10.094 1 92.31 86 LYS A C 1
ATOM 642 O O . LYS A 1 86 ? -5.293 33.656 10.445 1 92.31 86 LYS A O 1
ATOM 647 N N . MET A 1 87 ? -7.109 32.344 10.375 1 93.12 87 MET A N 1
ATOM 648 C CA . MET A 1 87 ? -6.52 31.344 11.273 1 93.12 87 MET A CA 1
ATOM 649 C C . MET A 1 87 ? -5.336 30.656 10.602 1 93.12 87 MET A C 1
ATOM 651 O O . MET A 1 87 ? -4.438 30.156 11.289 1 93.12 87 MET A O 1
ATOM 655 N N . SER A 1 88 ? -5.387 30.547 9.32 1 91.25 88 SER A N 1
ATOM 656 C CA . SER A 1 88 ? -4.309 29.875 8.609 1 91.25 88 SER A CA 1
ATOM 657 C C . SER A 1 88 ? -3.059 30.75 8.539 1 91.25 88 SER A C 1
ATOM 659 O O . SER A 1 88 ? -1.938 30.234 8.492 1 91.25 88 SER A O 1
ATOM 661 N N . PHE A 1 89 ? -3.189 31.984 8.617 1 90.88 89 PHE A N 1
ATOM 662 C CA . PHE A 1 89 ? -2.088 32.906 8.359 1 90.88 89 PHE A CA 1
ATOM 663 C C . PHE A 1 89 ? -1.57 33.5 9.664 1 90.88 89 PHE A C 1
ATOM 665 O O . PHE A 1 89 ? -0.381 33.406 9.969 1 90.88 89 PHE A O 1
ATOM 672 N N . LEU A 1 90 ? -2.354 34.031 10.461 1 93.56 90 LEU A N 1
ATOM 673 C CA . LEU A 1 90 ? -1.978 34.844 11.609 1 93.56 90 LEU A CA 1
ATOM 674 C C . LEU A 1 90 ? -1.212 34.031 12.633 1 93.56 90 LEU A C 1
ATOM 676 O O . LEU A 1 90 ? -0.118 34.406 13.055 1 93.56 90 LEU A O 1
ATOM 680 N N . PRO A 1 91 ? -1.772 32.906 13.062 1 95.56 91 PRO A N 1
ATOM 681 C CA . PRO A 1 91 ? -1.03 32.156 14.062 1 95.56 91 PRO A CA 1
ATOM 682 C C . PRO A 1 91 ? 0.323 31.656 13.547 1 95.56 91 PRO A C 1
ATOM 684 O O . PRO A 1 91 ? 1.301 31.641 14.297 1 95.56 91 PRO A O 1
ATOM 687 N N . CYS A 1 92 ? 0.38 31.203 12.352 1 93.81 92 CYS A N 1
ATOM 688 C CA . CYS A 1 92 ? 1.609 30.703 11.75 1 93.81 92 CYS A CA 1
ATOM 689 C C . CYS A 1 92 ? 2.682 31.797 11.711 1 93.81 92 CYS A C 1
ATOM 691 O O . CYS A 1 92 ? 3.82 31.562 12.117 1 93.81 92 CYS A O 1
ATOM 693 N N . VAL A 1 93 ? 2.318 33 11.289 1 93.31 93 VAL A N 1
ATOM 694 C CA . VAL A 1 93 ? 3.26 34.094 11.141 1 93.31 93 VAL A CA 1
ATOM 695 C C . VAL A 1 93 ? 3.693 34.594 12.516 1 93.31 93 VAL A C 1
ATOM 697 O O . VAL A 1 93 ? 4.879 34.844 12.75 1 93.31 93 VAL A O 1
ATOM 700 N N . ILE A 1 94 ? 2.781 34.688 13.391 1 95.81 94 ILE A N 1
ATOM 701 C CA . ILE A 1 94 ? 3.09 35.188 14.727 1 95.81 94 ILE A CA 1
ATOM 702 C C . ILE A 1 94 ? 4.004 34.188 15.438 1 95.81 94 ILE A C 1
ATOM 704 O O . ILE A 1 94 ? 5 34.594 16.047 1 95.81 94 ILE A O 1
ATOM 708 N N . GLU A 1 95 ? 3.662 32.938 15.359 1 96.56 95 GLU A N 1
ATOM 709 C CA . GLU A 1 95 ? 4.496 31.922 16 1 96.56 95 GLU A CA 1
ATOM 710 C C . GLU A 1 95 ? 5.871 31.844 15.336 1 96.56 95 GLU A C 1
ATOM 712 O O . GLU A 1 95 ? 6.895 31.828 16.031 1 96.56 95 GLU A O 1
ATOM 717 N N . GLY A 1 96 ? 5.934 31.766 14.062 1 95.62 96 GLY A N 1
ATOM 718 C CA . GLY A 1 96 ? 7.184 31.656 13.328 1 95.62 96 GLY A CA 1
ATOM 719 C C . GLY A 1 96 ? 8.133 32.812 13.602 1 95.62 96 GLY A C 1
ATOM 720 O O . GLY A 1 96 ? 9.32 32.594 13.859 1 95.62 96 GLY A O 1
ATOM 721 N N . LEU A 1 97 ? 7.59 34.031 13.57 1 94.75 97 LEU A N 1
ATOM 722 C CA . LEU A 1 97 ? 8.406 35.219 13.805 1 94.75 97 LEU A CA 1
ATOM 723 C C . LEU A 1 97 ? 8.867 35.281 15.258 1 94.75 97 LEU A C 1
ATOM 725 O O . LEU A 1 97 ? 9.984 35.688 15.547 1 94.75 97 LEU A O 1
ATOM 729 N N . THR A 1 98 ? 7.977 34.938 16.109 1 96.62 98 THR A N 1
ATOM 730 C CA . THR A 1 98 ? 8.352 34.938 17.516 1 96.62 98 THR A CA 1
ATOM 731 C C . THR A 1 98 ? 9.484 33.938 17.781 1 96.62 98 THR A C 1
ATOM 733 O O . THR A 1 98 ? 10.461 34.281 18.453 1 96.62 98 THR A O 1
ATOM 736 N N . ILE A 1 99 ? 9.336 32.812 17.234 1 96.25 99 ILE A N 1
ATOM 737 C CA . ILE A 1 99 ? 10.375 31.797 17.422 1 96.25 99 ILE A CA 1
ATOM 738 C C . ILE A 1 99 ? 11.664 32.25 16.766 1 96.25 99 ILE A C 1
ATOM 740 O O . ILE A 1 99 ? 12.758 32.062 17.297 1 96.25 99 ILE A O 1
ATOM 744 N N . ALA A 1 100 ? 11.547 32.844 15.609 1 94.94 100 ALA A N 1
ATOM 745 C CA . ALA A 1 100 ? 12.727 33.344 14.922 1 94.94 100 ALA A CA 1
ATOM 746 C C . ALA A 1 100 ? 13.461 34.375 15.773 1 94.94 100 ALA A C 1
ATOM 748 O O . ALA A 1 100 ? 14.688 34.344 15.891 1 94.94 100 ALA A O 1
ATOM 749 N N . PHE A 1 101 ? 12.734 35.25 16.375 1 95.25 101 PHE A N 1
ATOM 750 C CA . PHE A 1 101 ? 13.32 36.312 17.172 1 95.25 101 PHE A CA 1
ATOM 751 C C . PHE A 1 101 ? 13.906 35.75 18.469 1 95.25 101 PHE A C 1
ATOM 753 O O . PHE A 1 101 ? 15.023 36.125 18.859 1 95.25 101 PHE A O 1
ATOM 760 N N . VAL A 1 102 ? 13.203 34.938 19.094 1 95.12 102 VAL A N 1
ATOM 761 C CA . VAL A 1 102 ? 13.617 34.406 20.391 1 95.12 102 VAL A CA 1
ATOM 762 C C . VAL A 1 102 ? 14.812 33.469 20.188 1 95.12 102 VAL A C 1
ATOM 764 O O . VAL A 1 102 ? 15.734 33.469 21.016 1 95.12 102 VAL A O 1
ATOM 767 N N . SER A 1 103 ? 14.789 32.688 19.156 1 94.44 103 SER A N 1
ATOM 768 C CA . SER A 1 103 ? 15.852 31.719 18.922 1 94.44 103 SER A CA 1
ATOM 769 C C . SER A 1 103 ? 17.172 32.406 18.578 1 94.44 103 SER A C 1
ATOM 771 O O . SER A 1 103 ? 18.234 31.891 18.891 1 94.44 103 SER A O 1
ATOM 773 N N . LYS A 1 104 ? 17.078 33.562 17.906 1 92.81 104 LYS A N 1
ATOM 774 C CA . LYS A 1 104 ? 18.281 34.312 17.625 1 92.81 104 LYS A CA 1
ATOM 775 C C . LYS A 1 104 ? 19.047 34.656 18.891 1 92.81 104 LYS A C 1
ATOM 777 O O . LYS A 1 104 ? 20.281 34.5 18.953 1 92.81 104 LYS A O 1
ATOM 782 N N . TYR A 1 105 ? 18.328 34.938 19.906 1 92.44 105 TYR A N 1
ATOM 783 C CA . TYR A 1 105 ? 18.969 35.406 21.141 1 92.44 105 TYR A CA 1
ATOM 784 C C . TYR A 1 105 ? 19.219 34.25 22.094 1 92.44 105 TYR A C 1
ATOM 786 O O . TYR A 1 105 ? 20.266 34.188 22.734 1 92.44 105 TYR A O 1
ATOM 794 N N . ILE A 1 106 ? 18.328 33.344 22.156 1 90.88 106 ILE A N 1
ATOM 795 C CA . ILE A 1 106 ? 18.422 32.25 23.125 1 90.88 106 ILE A CA 1
ATOM 796 C C . ILE A 1 106 ? 19.406 31.188 22.609 1 90.88 106 ILE A C 1
ATOM 798 O O . ILE A 1 106 ? 20.188 30.641 23.391 1 90.88 106 ILE A O 1
ATOM 802 N N . LEU A 1 107 ? 19.406 30.938 21.344 1 90.94 107 LEU A N 1
ATOM 803 C CA . LEU A 1 107 ? 20.219 29.859 20.781 1 90.94 107 LEU A CA 1
ATOM 804 C C . LEU A 1 107 ? 21.453 30.422 20.094 1 90.94 107 LEU A C 1
ATOM 806 O O . LEU A 1 107 ? 22.344 29.656 19.688 1 90.94 107 LEU A O 1
ATOM 810 N N . ASN A 1 108 ? 21.594 31.672 19.922 1 90 108 ASN A N 1
ATOM 811 C CA . ASN A 1 108 ? 22.734 32.344 19.344 1 90 108 ASN A CA 1
ATOM 812 C C . ASN A 1 108 ? 23 31.922 17.906 1 90 108 ASN A C 1
ATOM 814 O O . ASN A 1 108 ? 24.109 31.5 17.562 1 90 108 ASN A O 1
ATOM 818 N N . ILE A 1 109 ? 21.969 31.953 17.203 1 91.75 109 ILE A N 1
ATOM 819 C CA . ILE A 1 109 ? 22.078 31.625 15.781 1 91.75 109 ILE A CA 1
ATOM 820 C C . ILE A 1 109 ? 21.688 32.844 14.938 1 91.75 109 ILE A C 1
ATOM 822 O O . ILE A 1 109 ? 21.125 33.812 15.461 1 91.75 109 ILE A O 1
ATOM 826 N N . SER A 1 110 ? 22.016 32.844 13.711 1 92.44 110 SER A N 1
ATOM 827 C CA . SER A 1 110 ? 21.688 33.969 12.82 1 92.44 110 SER A CA 1
ATOM 828 C C . SER A 1 110 ? 20.172 34.062 12.609 1 92.44 110 SER A C 1
ATOM 830 O O . SER A 1 110 ? 19.453 33.094 12.805 1 92.44 110 SER A O 1
ATOM 832 N N . PHE A 1 111 ? 19.719 35.188 12.258 1 92.06 111 PHE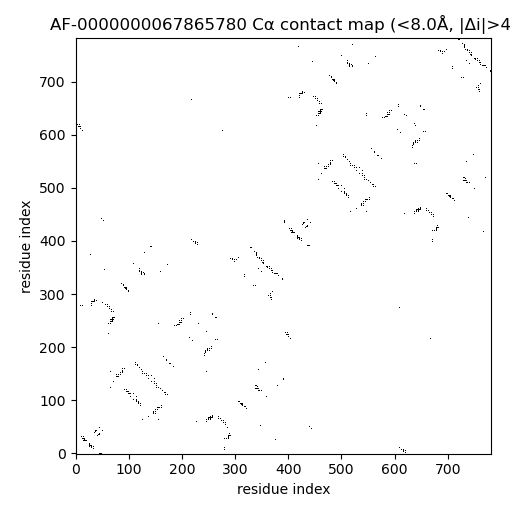 A N 1
ATOM 833 C CA . PHE A 1 111 ? 18.297 35.406 12.047 1 92.06 111 PHE A CA 1
ATOM 834 C C . PHE A 1 111 ? 17.766 34.531 10.914 1 92.06 111 PHE A C 1
ATOM 836 O O . PHE A 1 111 ? 16.625 34.062 10.969 1 92.06 111 PHE A O 1
ATOM 843 N N . ILE A 1 112 ? 18.562 34.281 9.977 1 90.94 112 ILE A N 1
ATOM 844 C CA . ILE A 1 112 ? 18.156 33.469 8.844 1 90.94 112 ILE A CA 1
ATOM 845 C C . ILE A 1 112 ? 17.953 32.031 9.297 1 90.94 112 ILE A C 1
ATOM 847 O O . ILE A 1 112 ? 16.969 31.391 8.938 1 90.94 112 ILE A O 1
ATOM 851 N N . GLU A 1 113 ? 18.844 31.578 10.078 1 93.56 113 GLU A N 1
ATOM 852 C CA . GLU A 1 113 ? 18.719 30.234 10.625 1 93.56 113 GLU A CA 1
ATOM 853 C C . GLU A 1 113 ? 17.547 30.125 11.586 1 93.56 113 GLU A C 1
ATOM 855 O O . GLU A 1 113 ? 16.828 29.125 11.586 1 93.56 113 GLU A O 1
ATOM 860 N N . ALA A 1 114 ? 17.406 31.172 12.32 1 94.44 114 ALA A N 1
ATOM 861 C CA . ALA A 1 114 ? 16.297 31.219 13.273 1 94.44 114 ALA A CA 1
ATOM 862 C C . ALA A 1 114 ? 14.953 31.281 12.547 1 94.44 114 ALA A C 1
ATOM 864 O O . ALA A 1 114 ? 13.961 30.734 13.023 1 94.44 114 ALA A O 1
ATOM 865 N N . GLY A 1 115 ? 14.945 31.984 11.5 1 93.31 115 GLY A N 1
ATOM 866 C CA . GLY A 1 115 ? 13.742 32.031 10.68 1 93.31 115 GLY A CA 1
ATOM 867 C C . GLY A 1 115 ? 13.359 30.656 10.125 1 93.31 115 GLY A C 1
ATOM 868 O O . GLY A 1 115 ? 12.18 30.312 10.094 1 93.31 115 GLY A O 1
ATOM 869 N N . MET A 1 116 ? 14.391 29.906 9.711 1 93.25 116 MET A N 1
ATOM 870 C CA . MET A 1 116 ? 14.141 28.547 9.242 1 93.25 116 MET A CA 1
ATOM 871 C C . MET A 1 116 ? 13.516 27.703 10.352 1 93.25 116 MET A C 1
ATOM 873 O O . MET A 1 116 ? 12.516 27.016 10.125 1 93.25 116 MET A O 1
ATOM 877 N N . LEU A 1 117 ? 14.086 27.844 11.461 1 94.19 117 LEU A N 1
ATOM 878 C CA . LEU A 1 117 ? 13.586 27.109 12.609 1 94.19 117 LEU A CA 1
ATOM 879 C C . LEU A 1 117 ? 12.148 27.516 12.93 1 94.19 117 LEU A C 1
ATOM 881 O O . LEU A 1 117 ? 11.289 26.656 13.133 1 94.19 117 LEU A O 1
ATOM 885 N N . GLY A 1 118 ? 11.922 28.766 13.008 1 95.25 118 GLY A N 1
ATOM 886 C CA . GLY A 1 118 ? 10.609 29.281 13.359 1 95.25 118 GLY A CA 1
ATOM 887 C C . GLY A 1 118 ? 9.5 28.781 12.445 1 95.25 118 GLY A C 1
ATOM 888 O O . GLY A 1 118 ? 8.453 28.344 12.922 1 95.25 118 GLY A O 1
ATOM 889 N N . PHE A 1 119 ? 9.727 28.75 11.219 1 93.44 119 PHE A N 1
ATOM 890 C CA . PHE A 1 119 ? 8.656 28.438 10.281 1 93.44 119 PHE A CA 1
ATOM 891 C C . PHE A 1 119 ? 8.586 26.938 10.031 1 93.44 119 PHE A C 1
ATOM 893 O O . PHE A 1 119 ? 7.578 26.438 9.523 1 93.44 119 PHE A O 1
ATOM 900 N N . ILE A 1 120 ? 9.57 26.188 10.383 1 92.75 120 ILE A N 1
ATOM 901 C CA . ILE A 1 120 ? 9.438 24.734 10.461 1 92.75 120 ILE A CA 1
ATOM 902 C C . ILE A 1 120 ? 8.508 24.375 11.609 1 92.75 120 ILE A C 1
ATOM 904 O O . ILE A 1 120 ? 7.605 23.547 11.445 1 92.75 120 ILE A O 1
ATOM 908 N N . ILE A 1 121 ? 8.688 25.062 12.688 1 94.12 121 ILE A N 1
ATOM 909 C CA . ILE A 1 121 ? 7.934 24.75 13.898 1 94.12 121 ILE A CA 1
ATOM 910 C C . ILE A 1 121 ? 6.508 25.281 13.773 1 94.12 121 ILE A C 1
ATOM 912 O O . ILE A 1 121 ? 5.562 24.672 14.273 1 94.12 121 ILE A O 1
ATOM 916 N N . ALA A 1 122 ? 6.363 26.312 13.086 1 93.81 122 ALA A N 1
ATOM 917 C CA . ALA A 1 122 ? 5.082 27.016 13.023 1 93.81 122 ALA A CA 1
ATOM 918 C C . ALA A 1 122 ? 4.051 26.219 12.242 1 93.81 122 ALA A C 1
ATOM 920 O O . ALA A 1 122 ? 2.848 26.469 12.336 1 93.81 122 ALA A O 1
ATOM 921 N N . ALA A 1 123 ? 4.434 25.219 11.531 1 90.69 123 ALA A N 1
ATOM 922 C CA . ALA A 1 123 ? 3.512 24.406 10.734 1 90.69 123 ALA A CA 1
ATOM 923 C C . ALA A 1 123 ? 2.719 23.453 11.617 1 90.69 123 ALA A C 1
ATOM 925 O O . ALA A 1 123 ? 3.297 22.719 12.43 1 90.69 123 ALA A O 1
ATOM 926 N N . VAL A 1 124 ? 1.438 23.531 11.461 1 92.06 124 VAL A N 1
ATOM 927 C CA . VAL A 1 124 ? 0.568 22.609 12.195 1 92.06 124 VAL A CA 1
ATOM 928 C C . VAL A 1 124 ? 0.449 21.297 11.43 1 92.06 124 VAL A C 1
ATOM 930 O O . VAL A 1 124 ? 0.554 21.266 10.203 1 92.06 124 VAL A O 1
ATOM 933 N N . SER A 1 125 ? 0.172 20.234 12.156 1 89 125 SER A N 1
ATOM 934 C CA . SER A 1 125 ? 0.108 18.922 11.523 1 89 125 SER A CA 1
ATOM 935 C C . SER A 1 125 ? -1.332 18.516 11.219 1 89 125 SER A C 1
ATOM 937 O O . SER A 1 125 ? -2.057 18.062 12.102 1 89 125 SER A O 1
ATOM 939 N N . PRO A 1 126 ? -1.681 18.484 9.961 1 86.44 126 PRO A N 1
ATOM 940 C CA . PRO A 1 126 ? -3.016 18.016 9.602 1 86.44 126 PRO A CA 1
ATOM 941 C C . PRO A 1 126 ? -3.24 16.547 9.977 1 86.44 126 PRO A C 1
ATOM 943 O O . PRO A 1 126 ? -4.367 16.156 10.281 1 86.44 126 PRO A O 1
ATOM 946 N N . ALA A 1 127 ? -2.201 15.789 9.977 1 85.06 127 ALA A N 1
ATOM 947 C CA . ALA A 1 127 ? -2.309 14.359 10.242 1 85.06 127 ALA A CA 1
ATOM 948 C C . ALA A 1 127 ? -2.838 14.102 11.648 1 85.06 127 ALA A C 1
ATOM 950 O O . ALA A 1 127 ? -3.523 13.102 11.891 1 85.06 127 ALA A O 1
ATOM 951 N N . VAL A 1 128 ? -2.553 15.008 12.508 1 87 128 VAL A N 1
ATOM 952 C CA . VAL A 1 128 ? -3.006 14.836 13.883 1 87 128 VAL A CA 1
ATOM 953 C C . VAL A 1 128 ? -4.395 15.453 14.055 1 87 128 VAL A C 1
ATOM 955 O O . VAL A 1 128 ? -5.25 14.898 14.742 1 87 128 VAL A O 1
ATOM 958 N N . VAL A 1 129 ? -4.66 16.453 13.352 1 90.81 129 VAL A N 1
ATOM 959 C CA . VAL A 1 129 ? -5.832 17.297 13.594 1 90.81 129 VAL A CA 1
ATOM 960 C C . VAL A 1 129 ? -7.012 16.766 12.773 1 90.81 129 VAL A C 1
ATOM 962 O O . VAL A 1 129 ? -8.141 16.719 13.258 1 90.81 129 VAL A O 1
ATOM 965 N N . VAL A 1 130 ? -6.719 16.328 11.609 1 89 130 VAL A N 1
ATOM 966 C CA . VAL A 1 130 ? -7.77 16.047 10.641 1 89 130 VAL A CA 1
ATOM 967 C C . VAL A 1 130 ? -8.609 14.867 11.117 1 89 130 VAL A C 1
ATOM 969 O O . VAL A 1 130 ? -9.844 14.945 11.148 1 89 130 VAL A O 1
ATOM 972 N N . PRO A 1 131 ? -7.992 13.82 11.508 1 87.5 131 PRO A N 1
ATOM 973 C CA . PRO A 1 131 ? -8.82 12.688 11.93 1 87.5 131 PRO A CA 1
ATOM 974 C C . PRO A 1 131 ? -9.727 13.039 13.117 1 87.5 131 PRO A C 1
ATOM 976 O O . PRO A 1 131 ? -10.875 12.586 13.172 1 87.5 131 PRO A O 1
ATOM 979 N N . GLN A 1 132 ? -9.25 13.805 14 1 88.5 132 GLN A N 1
ATOM 980 C CA . GLN A 1 132 ? -10.023 14.172 15.18 1 88.5 132 GLN A CA 1
ATOM 981 C C . GLN A 1 132 ? -11.172 15.109 14.82 1 88.5 132 GLN A C 1
ATOM 983 O O . GLN A 1 132 ? -12.266 14.992 15.367 1 88.5 132 GLN A O 1
ATOM 988 N N . MET A 1 133 ? -10.953 15.953 13.945 1 92 133 MET A N 1
ATOM 989 C CA . MET A 1 133 ? -12 16.875 13.5 1 92 133 MET A CA 1
ATOM 990 C C . MET A 1 133 ? -13.086 16.141 12.727 1 92 133 MET A C 1
ATOM 992 O O . MET A 1 133 ? -14.266 16.453 12.852 1 92 133 MET A O 1
ATOM 996 N N . LEU A 1 134 ? -12.656 15.211 11.922 1 89.12 134 LEU A N 1
ATOM 997 C CA . LEU A 1 134 ? -13.625 14.422 11.18 1 89.12 134 LEU A CA 1
ATOM 998 C C . LEU A 1 134 ? -14.492 13.594 12.117 1 89.12 134 LEU A C 1
ATOM 1000 O O . LEU A 1 134 ? -15.68 13.398 11.867 1 89.12 134 LEU A O 1
ATOM 1004 N N . GLU A 1 135 ? -13.852 13.148 13.117 1 87.62 135 GLU A N 1
ATOM 1005 C CA . GLU A 1 135 ? -14.617 12.414 14.125 1 87.62 135 GLU A CA 1
ATOM 1006 C C . GLU A 1 135 ? -15.688 13.297 14.75 1 87.62 135 GLU A C 1
ATOM 1008 O O . GLU A 1 135 ? -16.812 12.852 14.984 1 87.62 135 GLU A O 1
ATOM 1013 N N . LEU A 1 136 ? -15.375 14.484 15.023 1 89.44 136 LEU A N 1
ATOM 1014 C CA . LEU A 1 136 ? -16.328 15.43 15.594 1 89.44 136 LEU A CA 1
ATOM 1015 C C . LEU A 1 136 ? -17.453 15.727 14.609 1 89.44 136 LEU A C 1
ATOM 1017 O O . LEU A 1 136 ? -18.625 15.773 15 1 89.44 136 LEU A O 1
ATOM 1021 N N . ILE A 1 137 ? -17.109 15.859 13.398 1 88.19 137 ILE A N 1
ATOM 1022 C CA . ILE A 1 137 ? -18.109 16.125 12.367 1 88.19 137 ILE A CA 1
ATOM 1023 C C . ILE A 1 137 ? -19.062 14.945 12.25 1 88.19 137 ILE A C 1
ATOM 1025 O O . ILE A 1 137 ? -20.281 15.125 12.164 1 88.19 137 ILE A O 1
ATOM 1029 N N . ASN A 1 138 ? -18.547 13.797 12.258 1 87.12 138 ASN A N 1
ATOM 1030 C CA . ASN A 1 138 ? -19.344 12.586 12.141 1 87.12 138 ASN A CA 1
ATOM 1031 C C . ASN A 1 138 ? -20.281 12.422 13.336 1 87.12 138 ASN A C 1
ATOM 1033 O O . ASN A 1 138 ? -21.375 11.859 13.195 1 87.12 138 ASN A O 1
ATOM 1037 N N . LYS A 1 139 ? -19.859 12.906 14.477 1 88.75 139 LYS A N 1
ATOM 1038 C CA . LYS A 1 139 ? -20.688 12.859 15.68 1 88.75 139 LYS A CA 1
ATOM 1039 C C . LYS A 1 139 ? -21.703 14 15.703 1 88.75 139 LYS A C 1
ATOM 1041 O O . LYS A 1 139 ? -22.516 14.094 16.625 1 88.75 139 LYS A O 1
ATOM 1046 N N . GLY A 1 140 ? -21.578 14.844 14.711 1 87.56 140 GLY A N 1
ATOM 1047 C CA . GLY A 1 140 ? -22.484 15.984 14.617 1 87.56 140 GLY A CA 1
ATOM 1048 C C . GLY A 1 140 ? -22.109 17.109 15.57 1 87.56 140 GLY A C 1
ATOM 1049 O O . GLY A 1 140 ? -22.938 17.969 15.859 1 87.56 140 GLY A O 1
ATOM 1050 N N . LYS A 1 141 ? -20.922 17.109 15.984 1 89.06 141 LYS A N 1
ATOM 1051 C CA . LYS A 1 141 ? -20.484 18.109 16.953 1 89.06 141 LYS A CA 1
ATOM 1052 C C . LYS A 1 141 ? -19.828 19.297 16.25 1 89.06 141 LYS A C 1
ATOM 1054 O O . LYS A 1 141 ? -19.078 19.125 15.289 1 89.06 141 LYS A O 1
ATOM 1059 N N . GLY A 1 142 ? -20.141 20.5 16.75 1 84.5 142 GLY A N 1
ATOM 1060 C CA . GLY A 1 142 ? -19.516 21.719 16.25 1 84.5 142 GLY A CA 1
ATOM 1061 C C . GLY A 1 142 ? -20.094 22.188 14.922 1 84.5 142 GLY A C 1
ATOM 1062 O O . GLY A 1 142 ? -19.484 22.969 14.211 1 84.5 142 GLY A O 1
ATOM 1063 N N . ARG A 1 143 ? -21.234 21.719 14.609 1 80.38 143 ARG A N 1
ATOM 1064 C CA . ARG A 1 143 ? -21.875 22.031 13.328 1 80.38 143 ARG A CA 1
ATOM 1065 C C . ARG A 1 143 ? -22.422 23.453 13.305 1 80.38 143 ARG A C 1
ATOM 1067 O O . ARG A 1 143 ? -22.438 24.094 12.258 1 80.38 143 ARG A O 1
ATOM 1074 N N . GLU A 1 144 ? -22.766 23.844 14.336 1 82.06 144 GLU A N 1
ATOM 1075 C CA . GLU A 1 144 ? -23.422 25.141 14.414 1 82.06 144 GLU A CA 1
ATOM 1076 C C . GLU A 1 144 ? -22.438 26.266 14.094 1 82.06 144 GLU A C 1
ATOM 1078 O O . GLU A 1 144 ? -22.719 27.125 13.242 1 82.06 144 GLU A O 1
ATOM 1083 N N . ASN A 1 145 ? -21.328 26.281 14.703 1 89 145 ASN A N 1
ATOM 1084 C CA . ASN A 1 145 ? -20.344 27.344 14.5 1 89 145 ASN A CA 1
ATOM 1085 C C . ASN A 1 145 ? -19.234 26.922 13.539 1 89 145 ASN A C 1
ATOM 1087 O O . ASN A 1 145 ? -18.391 27.734 13.18 1 89 145 ASN A O 1
ATOM 1091 N N . GLY A 1 146 ? -19.234 25.672 13.148 1 92.31 146 GLY A N 1
ATOM 1092 C CA . GLY A 1 146 ? -18.312 25.172 12.141 1 92.31 146 GLY A CA 1
ATOM 1093 C C . GLY A 1 146 ? -16.891 25.078 12.641 1 92.31 146 GLY A C 1
ATOM 1094 O O . GLY A 1 146 ? -15.945 25.359 11.891 1 92.31 146 GLY A O 1
ATOM 1095 N N . VAL A 1 147 ? -16.688 24.812 13.875 1 92.62 147 VAL A N 1
ATOM 1096 C CA . VAL A 1 147 ? -15.383 24.781 14.508 1 92.62 147 VAL A CA 1
ATOM 1097 C C . VAL A 1 147 ? -14.484 23.766 13.82 1 92.62 147 VAL A C 1
ATOM 1099 O O . VAL A 1 147 ? -13.367 24.078 13.414 1 92.62 147 VAL A O 1
ATOM 1102 N N . PRO A 1 148 ? -15 22.484 13.594 1 93.06 148 PRO A N 1
ATOM 1103 C CA . PRO A 1 148 ? -14.133 21.5 12.938 1 93.06 148 PRO A CA 1
ATOM 1104 C C . PRO A 1 148 ? -13.773 21.891 11.508 1 93.06 148 PRO A C 1
ATOM 1106 O O . PRO A 1 148 ? -12.648 21.641 11.062 1 93.06 148 PRO A O 1
ATOM 1109 N N . THR A 1 149 ? -14.656 22.547 10.852 1 91.44 149 THR A N 1
ATOM 1110 C CA . THR A 1 149 ? -14.43 22.953 9.477 1 91.44 149 THR A CA 1
ATOM 1111 C C . THR A 1 149 ? -13.375 24.062 9.406 1 91.44 149 THR A C 1
ATOM 1113 O O . THR A 1 149 ? -12.531 24.062 8.5 1 91.44 149 THR A O 1
ATOM 1116 N N . ILE A 1 150 ? -13.422 24.984 10.344 1 92.69 150 ILE A N 1
ATOM 1117 C CA . ILE A 1 150 ? -12.43 26.047 10.422 1 92.69 150 ILE A CA 1
ATOM 1118 C C . ILE A 1 150 ? -11.031 25.453 10.586 1 92.69 150 ILE A C 1
ATOM 1120 O O . ILE A 1 150 ? -10.102 25.828 9.867 1 92.69 150 ILE A O 1
ATOM 1124 N N . ILE A 1 151 ? -10.93 24.5 11.461 1 92.56 151 ILE A N 1
ATOM 1125 C CA . ILE A 1 151 ? -9.648 23.891 11.797 1 92.56 151 ILE A CA 1
ATOM 1126 C C . ILE A 1 151 ? -9.141 23.062 10.617 1 92.56 151 ILE A C 1
ATOM 1128 O O . ILE A 1 151 ? -7.953 23.094 10.281 1 92.56 151 ILE A O 1
ATOM 1132 N N . LEU A 1 152 ? -10.016 22.344 9.945 1 89.94 152 LEU A N 1
ATOM 1133 C CA . LEU A 1 152 ? -9.656 21.516 8.797 1 89.94 152 LEU A CA 1
ATOM 1134 C C . LEU A 1 152 ? -9.117 22.375 7.66 1 89.94 152 LEU A C 1
ATOM 1136 O O . LEU A 1 152 ? -8.055 22.078 7.105 1 89.94 152 LEU A O 1
ATOM 1140 N N . ALA A 1 153 ? -9.805 23.391 7.383 1 87.62 153 ALA A N 1
ATOM 1141 C CA . ALA A 1 153 ? -9.422 24.266 6.281 1 87.62 153 ALA A CA 1
ATOM 1142 C C . ALA A 1 153 ? -8.148 25.047 6.613 1 87.62 153 ALA A C 1
ATOM 1144 O O . ALA A 1 153 ? -7.246 25.156 5.781 1 87.62 153 ALA A O 1
ATOM 1145 N N . ALA A 1 154 ? -8.102 25.5 7.781 1 90.88 154 ALA A N 1
ATOM 1146 C CA . ALA A 1 154 ? -6.98 26.344 8.203 1 90.88 154 ALA A CA 1
ATOM 1147 C C . ALA A 1 154 ? -5.688 25.531 8.281 1 90.88 154 ALA A C 1
ATOM 1149 O O . ALA A 1 154 ? -4.617 26.031 7.922 1 90.88 154 ALA A O 1
ATOM 1150 N N . SER A 1 155 ? -5.723 24.328 8.742 1 89 155 SER A N 1
ATOM 1151 C CA . SER A 1 155 ? -4.527 23.516 8.953 1 89 155 SER A CA 1
ATOM 1152 C C . SER A 1 155 ? -3.844 23.172 7.629 1 89 155 SER A C 1
ATOM 1154 O O . SER A 1 155 ? -2.619 23.062 7.57 1 89 155 SER A O 1
ATOM 1156 N N . SER A 1 156 ? -4.602 23.031 6.602 1 82.75 156 SER A N 1
ATOM 1157 C CA . SER A 1 156 ? -4.031 22.688 5.301 1 82.75 156 SER A CA 1
ATOM 1158 C C . SER A 1 156 ? -3.367 23.906 4.66 1 82.75 156 SER A C 1
ATOM 1160 O O . SER A 1 156 ? -2.334 23.781 3.998 1 82.75 156 SER A O 1
ATOM 1162 N N . ILE A 1 157 ? -3.973 25.047 4.828 1 84.88 157 ILE A N 1
ATOM 1163 C CA . ILE A 1 157 ? -3.455 26.281 4.234 1 84.88 157 ILE A CA 1
ATOM 1164 C C . ILE A 1 157 ? -2.258 26.781 5.043 1 84.88 157 ILE A C 1
ATOM 1166 O O . ILE A 1 157 ? -1.331 27.375 4.484 1 84.88 157 ILE A O 1
ATOM 1170 N N . ASP A 1 158 ? -2.314 26.5 6.305 1 89.94 158 ASP A N 1
ATOM 1171 C CA . ASP A 1 158 ? -1.237 26.891 7.211 1 89.94 158 ASP A CA 1
ATOM 1172 C C . ASP A 1 158 ? 0.107 26.344 6.734 1 89.94 158 ASP A C 1
ATOM 1174 O O . ASP A 1 158 ? 1.119 27.047 6.781 1 89.94 158 ASP A O 1
ATOM 1178 N N . ASP A 1 159 ? 0.107 25.141 6.215 1 85.25 159 ASP A N 1
ATOM 1179 C CA . ASP A 1 159 ? 1.327 24.484 5.754 1 85.25 159 ASP A CA 1
ATOM 1180 C C . ASP A 1 159 ? 1.914 25.219 4.543 1 85.25 159 ASP A C 1
ATOM 1182 O O . ASP A 1 159 ? 3.135 25.266 4.375 1 85.25 159 ASP A O 1
ATOM 1186 N N . VAL A 1 160 ? 1.063 25.75 3.781 1 81.75 160 VAL A N 1
ATOM 1187 C CA . VAL A 1 160 ? 1.522 26.469 2.59 1 81.75 160 VAL A CA 1
ATOM 1188 C C . VAL A 1 160 ? 2.312 27.703 2.998 1 81.75 160 VAL A C 1
ATOM 1190 O O . VAL A 1 160 ? 3.389 27.969 2.457 1 81.75 160 VAL A O 1
ATOM 1193 N N . PHE A 1 161 ? 1.832 28.422 3.969 1 85.56 161 PHE A N 1
ATOM 1194 C CA . PHE A 1 161 ? 2.51 29.609 4.461 1 85.56 161 PHE A CA 1
ATOM 1195 C C . PHE A 1 161 ? 3.834 29.25 5.121 1 85.56 161 PHE A C 1
ATOM 1197 O O . PHE A 1 161 ? 4.875 29.828 4.801 1 85.56 161 PHE A O 1
ATOM 1204 N N . ALA A 1 162 ? 3.771 28.266 5.93 1 89.25 162 ALA A N 1
ATOM 1205 C CA . ALA A 1 162 ? 4.945 27.891 6.707 1 89.25 162 ALA A CA 1
ATOM 1206 C C . ALA A 1 162 ? 6.062 27.391 5.801 1 89.25 162 ALA A C 1
ATOM 1208 O O . ALA A 1 162 ? 7.215 27.812 5.934 1 89.25 162 ALA A O 1
ATOM 1209 N N . ILE A 1 163 ? 5.738 26.531 4.883 1 82.75 163 ILE A N 1
ATOM 1210 C CA . ILE A 1 163 ? 6.734 25.922 4.016 1 82.75 163 ILE A CA 1
ATOM 1211 C C . ILE A 1 163 ? 7.301 26.953 3.057 1 82.75 163 ILE A C 1
ATOM 1213 O O . ILE A 1 163 ? 8.508 26.984 2.791 1 82.75 163 ILE A O 1
ATOM 1217 N N . THR A 1 164 ? 6.477 27.859 2.561 1 81 164 THR A N 1
ATOM 1218 C CA . THR A 1 164 ? 6.926 28.906 1.632 1 81 164 THR A CA 1
ATOM 1219 C C . THR A 1 164 ? 7.883 29.875 2.32 1 81 164 THR A C 1
ATOM 1221 O O . THR A 1 164 ? 8.922 30.219 1.765 1 81 164 THR A O 1
ATOM 1224 N N . ILE A 1 165 ? 7.543 30.312 3.475 1 85.5 165 ILE A N 1
ATOM 1225 C CA . ILE A 1 165 ? 8.398 31.25 4.195 1 85.5 165 ILE A CA 1
ATOM 1226 C C . ILE A 1 165 ? 9.695 30.562 4.602 1 85.5 165 ILE A C 1
ATOM 1228 O O . ILE A 1 165 ? 10.773 31.156 4.52 1 85.5 165 ILE A O 1
ATOM 1232 N N . PHE A 1 166 ? 9.672 29.344 4.961 1 88.75 166 PHE A N 1
ATOM 1233 C CA . PHE A 1 166 ? 10.867 28.562 5.258 1 88.75 166 PHE A CA 1
ATOM 1234 C C . PHE A 1 166 ? 11.789 28.5 4.047 1 88.75 166 PHE A C 1
ATOM 1236 O O . PHE A 1 166 ? 13 28.719 4.168 1 88.75 166 PHE A O 1
ATOM 1243 N N . SER A 1 167 ? 11.148 28.203 2.945 1 80.56 167 SER A N 1
ATOM 1244 C CA . SER A 1 167 ? 11.938 28.094 1.72 1 80.56 167 SER A CA 1
ATOM 1245 C C . SER A 1 167 ? 12.609 29.422 1.382 1 80.56 167 SER A C 1
ATOM 1247 O O . SER A 1 167 ? 13.703 29.453 0.822 1 80.56 167 SER A O 1
ATOM 1249 N N . THR A 1 168 ? 11.984 30.516 1.733 1 81.31 168 THR A N 1
ATOM 1250 C CA . THR A 1 168 ? 12.555 31.844 1.525 1 81.31 168 THR A CA 1
ATOM 1251 C C . THR A 1 168 ? 13.781 32.031 2.402 1 81.31 168 THR A C 1
ATOM 1253 O O . THR A 1 168 ? 14.805 32.531 1.938 1 81.31 168 THR A O 1
ATOM 1256 N N . PHE A 1 169 ? 13.695 31.641 3.602 1 86.25 169 PHE A N 1
ATOM 1257 C CA . PHE A 1 169 ? 14.828 31.781 4.508 1 86.25 169 PHE A CA 1
ATOM 1258 C C . PHE A 1 169 ? 15.969 30.859 4.078 1 86.25 169 PHE A C 1
ATOM 1260 O O . PHE A 1 169 ? 17.141 31.234 4.176 1 86.25 169 PHE A O 1
ATOM 1267 N N . LEU A 1 170 ? 15.648 29.688 3.684 1 85.44 170 LEU A N 1
ATOM 1268 C CA . LEU A 1 170 ? 16.656 28.75 3.203 1 85.44 170 LEU A CA 1
ATOM 1269 C C . LEU A 1 170 ? 17.375 29.297 1.974 1 85.44 170 LEU A C 1
ATOM 1271 O O . LEU A 1 170 ? 18.594 29.156 1.833 1 85.44 170 LEU A O 1
ATOM 1275 N N . GLY A 1 171 ? 16.594 29.859 1.121 1 78.88 171 GLY A N 1
ATOM 1276 C CA . GLY A 1 171 ? 17.172 30.484 -0.053 1 78.88 171 GLY A CA 1
ATOM 1277 C C . GLY A 1 171 ? 18.094 31.641 0.287 1 78.88 171 GLY A C 1
ATOM 1278 O O . GLY A 1 171 ? 19.141 31.812 -0.342 1 78.88 171 GLY A O 1
ATOM 1279 N N . LEU A 1 172 ? 17.688 32.469 1.203 1 80.62 172 LEU A N 1
ATOM 1280 C CA . LEU A 1 172 ? 18.5 33.594 1.653 1 80.62 172 LEU A CA 1
ATOM 1281 C C . LEU A 1 172 ? 19.828 33.094 2.221 1 80.62 172 LEU A C 1
ATOM 1283 O O . LEU A 1 172 ? 20.859 33.75 2.029 1 80.62 172 LEU A O 1
ATOM 1287 N N . TYR A 1 173 ? 19.766 32.031 2.848 1 82.56 173 TYR A N 1
ATOM 1288 C CA . TYR A 1 173 ? 20.984 31.469 3.398 1 82.56 173 TYR A CA 1
ATOM 1289 C C . TYR A 1 173 ? 21.938 31.031 2.289 1 82.56 173 TYR A C 1
ATOM 1291 O O . TYR A 1 173 ? 23.156 31.172 2.412 1 82.56 173 TYR A O 1
ATOM 1299 N N . GLY A 1 174 ? 21.422 30.281 1.293 1 75.06 174 GLY A N 1
ATOM 1300 C CA . GLY A 1 174 ? 22.234 29.812 0.184 1 75.06 174 GLY A CA 1
ATOM 1301 C C . GLY A 1 174 ? 22.719 30.922 -0.716 1 75.06 174 GLY A C 1
ATOM 1302 O O . GLY A 1 174 ? 23.484 30.688 -1.657 1 75.06 174 GLY A O 1
ATOM 1303 N N . GLY A 1 175 ? 22.547 32.219 -0.444 1 67 175 GLY A N 1
ATOM 1304 C CA . GLY A 1 175 ? 23.078 33.344 -1.178 1 67 175 GLY A CA 1
ATOM 1305 C C . GLY A 1 175 ? 22.219 33.75 -2.357 1 67 175 GLY A C 1
ATOM 1306 O O . GLY A 1 175 ? 22.641 34.531 -3.207 1 67 175 GLY A O 1
ATOM 1307 N N . SER A 1 176 ? 21.25 33.062 -2.568 1 58.78 176 SER A N 1
ATOM 1308 C CA . SER A 1 176 ? 20.469 33.438 -3.746 1 58.78 176 SER A CA 1
ATOM 1309 C C . SER A 1 176 ? 19.75 34.75 -3.537 1 58.78 176 SER A C 1
ATOM 1311 O O . SER A 1 176 ? 19.312 35.062 -2.426 1 58.78 176 SER A O 1
ATOM 1313 N N . ASN A 1 177 ? 20.156 35.844 -4.234 1 55.56 177 ASN A N 1
ATOM 1314 C CA . ASN A 1 177 ? 19.453 37.125 -4.242 1 55.56 177 ASN A CA 1
ATOM 1315 C C . ASN A 1 177 ? 17.953 36.938 -4.395 1 55.56 177 ASN A C 1
ATOM 1317 O O . ASN A 1 177 ? 17.406 37.094 -5.488 1 55.56 177 ASN A O 1
ATOM 1321 N N . ILE A 1 178 ? 17.516 36.125 -3.584 1 60 178 ILE A N 1
ATOM 1322 C CA . ILE A 1 178 ? 16.078 35.906 -3.73 1 60 178 ILE A CA 1
ATOM 1323 C C . ILE A 1 178 ? 15.305 37.062 -3.137 1 60 178 ILE A C 1
ATOM 1325 O O . ILE A 1 178 ? 15.586 37.5 -2.018 1 60 178 ILE A O 1
ATOM 1329 N N . SER A 1 179 ? 14.742 37.906 -4.023 1 61.84 179 SER A N 1
ATOM 1330 C CA . SER A 1 179 ? 13.852 39 -3.604 1 61.84 179 SER A CA 1
ATOM 1331 C C . SER A 1 179 ? 12.766 38.5 -2.666 1 61.84 179 SER A C 1
ATOM 1333 O O . SER A 1 179 ? 11.977 37.625 -3.039 1 61.84 179 SER A O 1
ATOM 1335 N N . ILE A 1 180 ? 12.891 38.75 -1.373 1 65.31 180 ILE A N 1
ATOM 1336 C CA . ILE A 1 180 ? 11.914 38.406 -0.34 1 65.31 180 ILE A CA 1
ATOM 1337 C C . ILE A 1 180 ? 10.508 38.719 -0.848 1 65.31 180 ILE A C 1
ATOM 1339 O O . ILE A 1 180 ? 9.586 37.906 -0.646 1 65.31 180 ILE A O 1
ATOM 1343 N N . SER A 1 181 ? 10.469 39.781 -1.545 1 65.94 181 SER A N 1
ATOM 1344 C CA . SER A 1 181 ? 9.172 40.188 -2.062 1 65.94 181 SER A CA 1
ATOM 1345 C C . SER A 1 181 ? 8.648 39.188 -3.096 1 65.94 181 SER A C 1
ATOM 1347 O O . SER A 1 181 ? 7.457 38.875 -3.125 1 65.94 181 SER A O 1
ATOM 1349 N N . GLY A 1 182 ? 9.516 38.719 -3.859 1 64.06 182 GLY A N 1
ATOM 1350 C CA . GLY A 1 182 ? 9.125 37.75 -4.875 1 64.06 182 GLY A CA 1
ATOM 1351 C C . GLY A 1 182 ? 8.641 36.438 -4.297 1 64.06 182 GLY A C 1
ATOM 1352 O O . GLY A 1 182 ? 7.656 35.875 -4.77 1 64.06 182 GLY A O 1
ATOM 1353 N N . LYS A 1 183 ? 9.18 36.094 -3.23 1 68.56 183 LYS A N 1
ATOM 1354 C CA . LYS A 1 183 ? 8.82 34.812 -2.627 1 68.56 183 LYS A CA 1
ATOM 1355 C C . LYS A 1 183 ? 7.5 34.938 -1.865 1 68.56 183 LYS A C 1
ATOM 1357 O O . LYS A 1 183 ? 6.699 34 -1.869 1 68.56 183 LYS A O 1
ATOM 1362 N N . LEU A 1 184 ? 7.328 36.094 -1.295 1 71.12 184 LEU A N 1
ATOM 1363 C CA . LEU A 1 184 ? 6.074 36.281 -0.575 1 71.12 184 LEU A CA 1
ATOM 1364 C C . LEU A 1 184 ? 4.898 36.344 -1.543 1 71.12 184 LEU A C 1
ATOM 1366 O O . LEU A 1 184 ? 3.805 35.875 -1.231 1 71.12 184 LEU A O 1
ATOM 1370 N N . LEU A 1 185 ? 5.125 36.938 -2.648 1 74.75 185 LEU A N 1
ATOM 1371 C CA . LEU A 1 185 ? 4.082 37 -3.664 1 74.75 185 LEU A CA 1
ATOM 1372 C C . LEU A 1 185 ? 3.807 35.625 -4.262 1 74.75 185 LEU A C 1
ATOM 1374 O O . LEU A 1 185 ? 2.754 35.406 -4.863 1 74.75 185 LEU A O 1
ATOM 1378 N N . SER A 1 186 ? 4.703 34.812 -4.043 1 77.94 186 SER A N 1
ATOM 1379 C CA . SER A 1 186 ? 4.562 33.469 -4.582 1 77.94 186 SER A CA 1
ATOM 1380 C C . SER A 1 186 ? 3.545 32.656 -3.783 1 77.94 186 SER A C 1
ATOM 1382 O O . SER A 1 186 ? 3.008 31.656 -4.277 1 77.94 186 SER A O 1
ATOM 1384 N N . ILE A 1 187 ? 3.203 33.188 -2.596 1 79.19 187 ILE A N 1
ATOM 1385 C CA . ILE A 1 187 ? 2.318 32.406 -1.725 1 79.19 187 ILE A CA 1
ATOM 1386 C C . ILE A 1 187 ? 0.898 32.438 -2.287 1 79.19 187 ILE A C 1
ATOM 1388 O O . ILE A 1 187 ? 0.312 31.391 -2.545 1 79.19 187 ILE A O 1
ATOM 1392 N N . PRO A 1 188 ? 0.383 33.625 -2.547 1 82.38 188 PRO A N 1
ATOM 1393 C CA . PRO A 1 188 ? -0.961 33.656 -3.129 1 82.38 188 PRO A CA 1
ATOM 1394 C C . PRO A 1 188 ? -1.036 32.938 -4.469 1 82.38 188 PRO A C 1
ATOM 1396 O O . PRO A 1 188 ? -2.045 32.281 -4.766 1 82.38 188 PRO A O 1
ATOM 1399 N N . ILE A 1 189 ? -0.03 33.031 -5.203 1 83.25 189 ILE A N 1
ATOM 1400 C CA . ILE A 1 189 ? 0 32.375 -6.5 1 83.25 189 ILE A CA 1
ATOM 1401 C C . ILE A 1 189 ? -0.003 30.844 -6.301 1 83.25 189 ILE A C 1
ATOM 1403 O O . ILE A 1 189 ? -0.672 30.125 -7.039 1 83.25 189 ILE A O 1
ATOM 1407 N N . SER A 1 190 ? 0.756 30.406 -5.332 1 84.12 190 SER A N 1
ATOM 1408 C CA . SER A 1 190 ? 0.821 28.984 -5.035 1 84.12 190 SER A CA 1
ATOM 1409 C C . SER A 1 190 ? -0.544 28.438 -4.621 1 84.12 190 SER A C 1
ATOM 1411 O O . SER A 1 190 ? -0.918 27.328 -5.004 1 84.12 190 SER A O 1
ATOM 1413 N N . ILE A 1 191 ? -1.246 29.219 -3.871 1 85.25 191 ILE A N 1
ATOM 1414 C CA . ILE A 1 191 ? -2.559 28.828 -3.369 1 85.25 191 ILE A CA 1
ATOM 1415 C C . ILE A 1 191 ? -3.561 28.781 -4.523 1 85.25 191 ILE A C 1
ATOM 1417 O O . ILE A 1 191 ? -4.316 27.812 -4.656 1 85.25 191 ILE A O 1
ATOM 1421 N N . LEU A 1 192 ? -3.514 29.75 -5.328 1 89 192 LEU A N 1
ATOM 1422 C CA . LEU A 1 192 ? -4.441 29.844 -6.449 1 89 192 LEU A CA 1
ATOM 1423 C C . LEU A 1 192 ? -4.172 28.734 -7.465 1 89 192 LEU A C 1
ATOM 1425 O O . LEU A 1 192 ? -5.109 28.109 -7.977 1 89 192 LEU A O 1
ATOM 1429 N N . LEU A 1 193 ? -2.951 28.531 -7.707 1 88.5 193 LEU A N 1
ATOM 1430 C CA . LEU A 1 193 ? -2.594 27.484 -8.664 1 88.5 193 LEU A CA 1
ATOM 1431 C C . LEU A 1 193 ? -2.916 26.109 -8.109 1 88.5 193 LEU A C 1
ATOM 1433 O O . LEU A 1 193 ? -3.443 25.25 -8.828 1 88.5 193 LEU A O 1
ATOM 1437 N N . GLY A 1 194 ? -2.525 25.859 -6.883 1 88.62 194 GLY A N 1
ATOM 1438 C CA . GLY A 1 194 ? -2.854 24.594 -6.258 1 88.62 194 GLY A CA 1
ATOM 1439 C C . GLY A 1 194 ? -4.344 24.312 -6.207 1 88.62 194 GLY A C 1
ATOM 1440 O O . GLY A 1 194 ? -4.797 23.25 -6.609 1 88.62 194 GLY A O 1
ATOM 1441 N N . GLY A 1 195 ? -5.07 25.328 -5.707 1 91 195 GLY A N 1
ATOM 1442 C CA . GLY A 1 195 ? -6.52 25.219 -5.676 1 91 195 GLY A CA 1
ATOM 1443 C C . GLY A 1 195 ? -7.137 25.078 -7.055 1 91 195 GLY A C 1
ATOM 1444 O O . GLY A 1 195 ? -8.047 24.266 -7.254 1 91 195 GLY A O 1
ATOM 1445 N N . GLY A 1 196 ? -6.645 25.859 -7.984 1 93.38 196 GLY A N 1
ATOM 1446 C CA . GLY A 1 196 ? -7.164 25.812 -9.344 1 93.38 196 GLY A CA 1
ATOM 1447 C C . GLY A 1 196 ? -6.957 24.469 -10.016 1 93.38 196 GLY A C 1
ATOM 1448 O O . GLY A 1 196 ? -7.879 23.922 -10.625 1 93.38 196 GLY A O 1
ATOM 1449 N N . ILE A 1 197 ? -5.781 23.984 -9.93 1 93.56 197 ILE A N 1
ATOM 1450 C CA . ILE A 1 197 ? -5.48 22.688 -10.516 1 93.56 197 ILE A CA 1
ATOM 1451 C C . ILE A 1 197 ? -6.305 21.609 -9.82 1 93.56 197 ILE A C 1
ATOM 1453 O O . ILE A 1 197 ? -6.766 20.656 -10.469 1 93.56 197 ILE A O 1
ATOM 1457 N N . GLY A 1 198 ? -6.398 21.734 -8.508 1 94.31 198 GLY A N 1
ATOM 1458 C CA . GLY A 1 198 ? -7.25 20.812 -7.777 1 94.31 198 GLY A CA 1
ATOM 1459 C C . GLY A 1 198 ? -8.68 20.797 -8.281 1 94.31 198 GLY A C 1
ATOM 1460 O O . GLY A 1 198 ? -9.281 19.719 -8.43 1 94.31 198 GLY A O 1
ATOM 1461 N N . ILE A 1 199 ? -9.195 21.969 -8.586 1 95.25 199 ILE A N 1
ATOM 1462 C CA . ILE A 1 199 ? -10.555 22.094 -9.102 1 95.25 199 ILE A CA 1
ATOM 1463 C C . ILE A 1 199 ? -10.648 21.438 -10.477 1 95.25 199 ILE A C 1
ATOM 1465 O O . ILE A 1 199 ? -11.602 20.703 -10.758 1 95.25 199 ILE A O 1
ATOM 1469 N N . LEU A 1 200 ? -9.719 21.719 -11.25 1 95.75 200 LEU A N 1
ATOM 1470 C CA . LEU A 1 200 ? -9.703 21.156 -12.602 1 95.75 200 LEU A CA 1
ATOM 1471 C C . LEU A 1 200 ? -9.672 19.625 -12.562 1 95.75 200 LEU A C 1
ATOM 1473 O O . LEU A 1 200 ? -10.406 18.969 -13.289 1 95.75 200 LEU A O 1
ATOM 1477 N N . ILE A 1 201 ? -8.859 19.094 -11.789 1 95.19 201 ILE A N 1
ATOM 1478 C CA . ILE A 1 201 ? -8.727 17.656 -11.656 1 95.19 201 ILE A CA 1
ATOM 1479 C C . ILE A 1 201 ? -10.039 17.062 -11.133 1 95.19 201 ILE A C 1
ATOM 1481 O O . ILE A 1 201 ? -10.492 16.016 -11.617 1 95.19 201 ILE A O 1
ATOM 1485 N N . ALA A 1 202 ? -10.617 17.703 -10.156 1 95.75 202 ALA A N 1
ATOM 1486 C CA . ALA A 1 202 ? -11.867 17.234 -9.586 1 95.75 202 ALA A CA 1
ATOM 1487 C C . ALA A 1 202 ? -12.977 17.203 -10.633 1 95.75 202 ALA A C 1
ATOM 1489 O O . ALA A 1 202 ? -13.742 16.234 -10.711 1 95.75 202 ALA A O 1
ATOM 1490 N N . LEU A 1 203 ? -13.039 18.25 -11.414 1 95.88 203 LEU A N 1
ATOM 1491 C CA . LEU A 1 203 ? -14.055 18.328 -12.461 1 95.88 203 LEU A CA 1
ATOM 1492 C C . LEU A 1 203 ? -13.828 17.25 -13.516 1 95.88 203 LEU A C 1
ATOM 1494 O O . LEU A 1 203 ? -14.781 16.656 -14.008 1 95.88 203 LEU A O 1
ATOM 1498 N N . LEU A 1 204 ? -12.617 17.047 -13.852 1 94.94 204 LEU A N 1
ATOM 1499 C CA . LEU A 1 204 ? -12.281 15.992 -14.797 1 94.94 204 LEU A CA 1
ATOM 1500 C C . LEU A 1 204 ? -12.688 14.633 -14.258 1 94.94 204 LEU A C 1
ATOM 1502 O O . LEU A 1 204 ? -13.242 13.805 -14.992 1 94.94 204 LEU A O 1
ATOM 1506 N N . LEU A 1 205 ? -12.391 14.367 -13.07 1 94.62 205 LEU A N 1
ATOM 1507 C CA . LEU A 1 205 ? -12.734 13.094 -12.438 1 94.62 205 LEU A CA 1
ATOM 1508 C C . LEU A 1 205 ? -14.25 12.891 -12.414 1 94.62 205 LEU A C 1
ATOM 1510 O O . LEU A 1 205 ? -14.734 11.797 -12.688 1 94.62 205 LEU A O 1
ATOM 1514 N N . ILE A 1 206 ? -14.984 13.953 -12.055 1 95 206 ILE A N 1
ATOM 1515 C CA . ILE A 1 206 ? -16.438 13.883 -12.016 1 95 206 ILE A CA 1
ATOM 1516 C C . ILE A 1 206 ? -16.969 13.531 -13.406 1 95 206 ILE A C 1
ATOM 1518 O O . ILE A 1 206 ? -17.875 12.711 -13.539 1 95 206 ILE A O 1
ATOM 1522 N N . GLY A 1 207 ? -16.406 14.195 -14.375 1 93.5 207 GLY A N 1
ATOM 1523 C CA . GLY A 1 207 ? -16.781 13.867 -15.742 1 93.5 207 GLY A CA 1
ATOM 1524 C C . GLY A 1 207 ? -16.531 12.414 -16.094 1 93.5 207 GLY A C 1
ATOM 1525 O O . GLY A 1 207 ? -17.375 11.766 -16.719 1 93.5 207 GLY A O 1
ATOM 1526 N N . ILE A 1 208 ? -15.43 11.859 -15.75 1 91.75 208 ILE A N 1
ATOM 1527 C CA . ILE A 1 208 ? -15.055 10.477 -16.031 1 91.75 208 ILE A CA 1
ATOM 1528 C C . ILE A 1 208 ? -15.984 9.531 -15.281 1 91.75 208 ILE A C 1
ATOM 1530 O O . ILE A 1 208 ? -16.438 8.523 -15.844 1 91.75 208 ILE A O 1
ATOM 1534 N N . PHE A 1 209 ? -16.266 9.812 -14.016 1 92.81 209 PHE A N 1
ATOM 1535 C CA . PHE A 1 209 ? -17.094 8.945 -13.18 1 92.81 209 PHE A CA 1
ATOM 1536 C C . PHE A 1 209 ? -18.531 8.922 -13.672 1 92.81 209 PHE A C 1
ATOM 1538 O O . PHE A 1 209 ? -19.234 7.926 -13.492 1 92.81 209 PHE A O 1
ATOM 1545 N N . LYS A 1 210 ? -18.984 9.992 -14.25 1 92 210 LYS A N 1
ATOM 1546 C CA . LYS A 1 210 ? -20.344 10.047 -14.781 1 92 210 LYS A CA 1
ATOM 1547 C C . LYS A 1 210 ? -20.422 9.328 -16.125 1 92 210 LYS A C 1
ATOM 1549 O O . LYS A 1 210 ? -21.469 8.758 -16.469 1 92 210 LYS A O 1
ATOM 1554 N N . LYS A 1 211 ? -19.391 9.352 -16.859 1 90.12 211 LYS A N 1
ATOM 1555 C CA . LYS A 1 211 ? -19.391 8.773 -18.203 1 90.12 211 LYS A CA 1
ATOM 1556 C C . LYS A 1 211 ? -19.141 7.266 -18.141 1 90.12 211 LYS A C 1
ATOM 1558 O O . LYS A 1 211 ? -19.719 6.504 -18.922 1 90.12 211 LYS A O 1
ATOM 1563 N N . PHE A 1 212 ? -18.25 6.859 -17.281 1 87.44 212 PHE A N 1
ATOM 1564 C CA . PHE A 1 212 ? -17.859 5.457 -17.219 1 87.44 212 PHE A CA 1
ATOM 1565 C C . PHE A 1 212 ? -18.312 4.832 -15.906 1 87.44 212 PHE A C 1
ATOM 1567 O O . PHE A 1 212 ? -18.219 5.453 -14.844 1 87.44 212 PHE A O 1
ATOM 1574 N N . HIS A 1 213 ? -18.859 3.672 -16.031 1 84.44 213 HIS A N 1
ATOM 1575 C CA . HIS A 1 213 ? -19.25 2.941 -14.82 1 84.44 213 HIS A CA 1
ATOM 1576 C C . HIS A 1 213 ? -18.047 2.234 -14.203 1 84.44 213 HIS A C 1
ATOM 1578 O O . HIS A 1 213 ? -17.547 1.248 -14.75 1 84.44 213 HIS A O 1
ATOM 1584 N N . LEU A 1 214 ? -17.578 2.748 -13.18 1 87.88 214 LEU A N 1
ATOM 1585 C CA . LEU A 1 214 ? -16.438 2.186 -12.461 1 87.88 214 LEU A CA 1
ATOM 1586 C C . LEU A 1 214 ? -16.844 1.775 -11.047 1 87.88 214 LEU A C 1
ATOM 1588 O O . LEU A 1 214 ? -17.734 2.375 -10.445 1 87.88 214 LEU A O 1
ATOM 1592 N N . ARG A 1 215 ? -16.234 0.787 -10.562 1 87.94 215 ARG A N 1
ATOM 1593 C CA . ARG A 1 215 ? -16.438 0.388 -9.172 1 87.94 215 ARG A CA 1
ATOM 1594 C C . ARG A 1 215 ? -15.883 1.434 -8.211 1 87.94 215 ARG A C 1
ATOM 1596 O O . ARG A 1 215 ? -14.938 2.154 -8.555 1 87.94 215 ARG A O 1
ATOM 1603 N N . ASP A 1 216 ? -16.391 1.467 -7.012 1 92.19 216 ASP A N 1
ATOM 1604 C CA . ASP A 1 216 ? -15.969 2.445 -6.012 1 92.19 216 ASP A CA 1
ATOM 1605 C C . ASP A 1 216 ? -14.492 2.285 -5.668 1 92.19 216 ASP A C 1
ATOM 1607 O O . ASP A 1 216 ? -13.797 3.27 -5.402 1 92.19 216 ASP A O 1
ATOM 1611 N N . THR A 1 217 ? -14.086 1.104 -5.715 1 92.31 217 THR A N 1
ATOM 1612 C CA . THR A 1 217 ? -12.68 0.838 -5.414 1 92.31 217 THR A CA 1
ATOM 1613 C C . THR A 1 217 ? -11.781 1.431 -6.488 1 92.31 217 THR A C 1
ATOM 1615 O O . THR A 1 217 ? -10.727 1.997 -6.184 1 92.31 217 THR A O 1
ATOM 1618 N N . GLU A 1 218 ? -12.148 1.269 -7.703 1 91.69 218 GLU A N 1
ATOM 1619 C CA . GLU A 1 218 ? -11.391 1.835 -8.812 1 91.69 218 GLU A CA 1
ATOM 1620 C C . GLU A 1 218 ? -11.383 3.359 -8.758 1 91.69 218 GLU A C 1
ATOM 1622 O O . GLU A 1 218 ? -10.359 3.994 -9.023 1 91.69 218 GLU A O 1
ATOM 1627 N N . LYS A 1 219 ? -12.602 3.916 -8.477 1 93.25 219 LYS A N 1
ATOM 1628 C CA . LYS A 1 219 ? -12.703 5.367 -8.352 1 93.25 219 LYS A CA 1
ATOM 1629 C C . LYS A 1 219 ? -11.766 5.895 -7.27 1 93.25 219 LYS A C 1
ATOM 1631 O O . LYS A 1 219 ? -11.117 6.93 -7.449 1 93.25 219 LYS A O 1
ATOM 1636 N N . THR A 1 220 ? -11.711 5.195 -6.148 1 94.31 220 THR A N 1
ATOM 1637 C CA . THR A 1 220 ? -10.859 5.586 -5.035 1 94.31 220 THR A CA 1
ATOM 1638 C C . THR A 1 220 ? -9.391 5.586 -5.449 1 94.31 220 THR A C 1
ATOM 1640 O O . THR A 1 220 ? -8.641 6.5 -5.105 1 94.31 220 THR A O 1
ATOM 1643 N N . LEU A 1 221 ? -9.008 4.605 -6.18 1 93.69 221 LEU A N 1
ATOM 1644 C CA . LEU A 1 221 ? -7.633 4.5 -6.641 1 93.69 221 LEU A CA 1
ATOM 1645 C C . LEU A 1 221 ? -7.297 5.625 -7.617 1 93.69 221 LEU A C 1
ATOM 1647 O O . LEU A 1 221 ? -6.191 6.168 -7.59 1 93.69 221 LEU A O 1
ATOM 1651 N N . ILE A 1 222 ? -8.242 5.918 -8.438 1 93.69 222 ILE A N 1
ATOM 1652 C CA . ILE A 1 222 ? -8.039 6.98 -9.422 1 93.69 222 ILE A CA 1
ATOM 1653 C C . ILE A 1 222 ? -7.875 8.32 -8.703 1 93.69 222 ILE A C 1
ATOM 1655 O O . ILE A 1 222 ? -7.031 9.133 -9.078 1 93.69 222 ILE A O 1
ATOM 1659 N N . ILE A 1 223 ? -8.703 8.516 -7.719 1 95.06 223 ILE A N 1
ATOM 1660 C CA . ILE A 1 223 ? -8.633 9.75 -6.941 1 95.06 223 ILE A CA 1
ATOM 1661 C C . ILE A 1 223 ? -7.281 9.836 -6.227 1 95.06 223 ILE A C 1
ATOM 1663 O O . ILE A 1 223 ? -6.645 10.891 -6.207 1 95.06 223 ILE A O 1
ATOM 1667 N N . LEU A 1 224 ? -6.902 8.742 -5.648 1 94.81 224 LEU A N 1
ATOM 1668 C CA . LEU A 1 224 ? -5.605 8.688 -4.977 1 94.81 224 LEU A CA 1
ATOM 1669 C C . LEU A 1 224 ? -4.473 8.969 -5.957 1 94.81 224 LEU A C 1
ATOM 1671 O O . LEU A 1 224 ? -3.555 9.734 -5.645 1 94.81 224 LEU A O 1
ATOM 1675 N N . ALA A 1 225 ? -4.559 8.344 -7.086 1 94.12 225 ALA A N 1
ATOM 1676 C CA . ALA A 1 225 ? -3.551 8.547 -8.125 1 94.12 225 ALA A CA 1
ATOM 1677 C C . ALA A 1 225 ? -3.506 10.008 -8.562 1 94.12 225 ALA A C 1
ATOM 1679 O O . ALA A 1 225 ? -2.432 10.547 -8.844 1 94.12 225 ALA A O 1
ATOM 1680 N N . SER A 1 226 ? -4.648 10.586 -8.68 1 93.75 226 SER A N 1
ATOM 1681 C CA . SER A 1 226 ? -4.715 11.992 -9.07 1 93.75 226 SER A CA 1
ATOM 1682 C C . SER A 1 226 ? -4.043 12.883 -8.031 1 93.75 226 SER A C 1
ATOM 1684 O O . SER A 1 226 ? -3.395 13.875 -8.383 1 93.75 226 SER A O 1
ATOM 1686 N N . GLY A 1 227 ? -4.293 12.547 -6.746 1 92.94 227 GLY A N 1
ATOM 1687 C CA . GLY A 1 227 ? -3.582 13.273 -5.707 1 92.94 227 GLY A CA 1
ATOM 1688 C C . GLY A 1 227 ? -2.074 13.133 -5.805 1 92.94 227 GLY A C 1
ATOM 1689 O O . GLY A 1 227 ? -1.342 14.109 -5.633 1 92.94 227 GLY A O 1
ATOM 1690 N N . MET A 1 228 ? -1.662 11.945 -6.07 1 93.06 228 MET A N 1
ATOM 1691 C CA . MET A 1 228 ? -0.234 11.688 -6.234 1 93.06 228 MET A CA 1
ATOM 1692 C C . MET A 1 228 ? 0.321 12.445 -7.434 1 93.06 228 MET A C 1
ATOM 1694 O O . MET A 1 228 ? 1.447 12.945 -7.395 1 93.06 228 MET A O 1
ATOM 1698 N N . PHE A 1 229 ? -0.435 12.5 -8.445 1 91.69 229 PHE A N 1
ATOM 1699 C CA . PHE A 1 229 ? -0.043 13.242 -9.641 1 91.69 229 PHE A CA 1
ATOM 1700 C C . PHE A 1 229 ? 0.127 14.727 -9.328 1 91.69 229 PHE A C 1
ATOM 1702 O O . PHE A 1 229 ? 1.112 15.344 -9.734 1 91.69 229 PHE A O 1
ATOM 1709 N N . LEU A 1 230 ? -0.827 15.25 -8.617 1 90.19 230 LEU A N 1
ATOM 1710 C CA . LEU A 1 230 ? -0.796 16.656 -8.25 1 90.19 230 LEU A CA 1
ATOM 1711 C C . LEU A 1 230 ? 0.444 16.969 -7.422 1 90.19 230 LEU A C 1
ATOM 1713 O O . LEU A 1 230 ? 1.085 18.016 -7.625 1 90.19 230 LEU A O 1
ATOM 1717 N N . THR A 1 231 ? 0.737 16.156 -6.508 1 87 231 THR A N 1
ATOM 1718 C CA . THR A 1 231 ? 1.892 16.406 -5.648 1 87 231 THR A CA 1
ATOM 1719 C C . THR A 1 231 ? 3.191 16.25 -6.434 1 87 231 THR A C 1
ATOM 1721 O O . THR A 1 231 ? 4.184 16.922 -6.133 1 87 231 THR A O 1
ATOM 1724 N N . SER A 1 232 ? 3.176 15.32 -7.359 1 87.88 232 SER A N 1
ATOM 1725 C CA . SER A 1 232 ? 4.355 15.141 -8.203 1 87.88 232 SER A CA 1
ATOM 1726 C C . SER A 1 232 ? 4.562 16.328 -9.125 1 87.88 232 SER A C 1
ATOM 1728 O O . SER A 1 232 ? 5.699 16.672 -9.469 1 87.88 232 SER A O 1
ATOM 1730 N N . LEU A 1 233 ? 3.492 16.922 -9.555 1 85.06 233 LEU A N 1
ATOM 1731 C CA . LEU A 1 233 ? 3.578 18.125 -10.375 1 85.06 233 LEU A CA 1
ATOM 1732 C C . LEU A 1 233 ? 4.301 19.25 -9.625 1 85.06 233 LEU A C 1
ATOM 1734 O O . LEU A 1 233 ? 5.055 20.016 -10.227 1 85.06 233 LEU A O 1
ATOM 1738 N N . GLU A 1 234 ? 3.973 19.328 -8.336 1 82 234 GLU A N 1
ATOM 1739 C CA . GLU A 1 234 ? 4.656 20.312 -7.5 1 82 234 GLU A CA 1
ATOM 1740 C C . GLU A 1 234 ? 6.164 20.078 -7.5 1 82 234 GLU A C 1
ATOM 1742 O O . GLU A 1 234 ? 6.941 21.031 -7.559 1 82 234 GLU A O 1
ATOM 1747 N N . ASP A 1 235 ? 6.566 18.828 -7.465 1 78.06 235 ASP A N 1
ATOM 1748 C CA . ASP A 1 235 ? 7.984 18.484 -7.414 1 78.06 235 ASP A CA 1
ATOM 1749 C C . ASP A 1 235 ? 8.672 18.812 -8.742 1 78.06 235 ASP A C 1
ATOM 1751 O O . ASP A 1 235 ? 9.836 19.234 -8.758 1 78.06 235 ASP A O 1
ATOM 1755 N N . ILE A 1 236 ? 7.945 18.562 -9.789 1 78.19 236 ILE A N 1
ATOM 1756 C CA . ILE A 1 236 ? 8.5 18.797 -11.117 1 78.19 236 ILE A CA 1
ATOM 1757 C C . ILE A 1 236 ? 8.641 20.297 -11.375 1 78.19 236 ILE A C 1
ATOM 1759 O O . ILE A 1 236 ? 9.633 20.75 -11.953 1 78.19 236 ILE A O 1
ATOM 1763 N N . PHE A 1 237 ? 7.711 21.109 -10.852 1 75.88 237 PHE A N 1
ATOM 1764 C CA . PHE A 1 237 ? 7.699 22.547 -11.125 1 75.88 237 PHE A CA 1
ATOM 1765 C C . PHE A 1 237 ? 8.25 23.328 -9.93 1 75.88 237 PHE A C 1
ATOM 1767 O O . PHE A 1 237 ? 8.031 24.531 -9.82 1 75.88 237 PHE A O 1
ATOM 1774 N N . LYS A 1 238 ? 8.82 22.719 -9.008 1 68.81 238 LYS A N 1
ATOM 1775 C CA . LYS A 1 238 ? 9.289 23.312 -7.762 1 68.81 238 LYS A CA 1
ATOM 1776 C C . LYS A 1 238 ? 10.18 24.531 -8.031 1 68.81 238 LYS A C 1
ATOM 1778 O O . LYS A 1 238 ? 10.117 25.516 -7.312 1 68.81 238 LYS A O 1
ATOM 1783 N N . ASN A 1 239 ? 10.961 24.5 -9.078 1 66.25 239 ASN A N 1
ATOM 1784 C CA . ASN A 1 239 ? 11.922 25.562 -9.359 1 66.25 239 ASN A CA 1
ATOM 1785 C C . ASN A 1 239 ? 11.289 26.688 -10.172 1 66.25 239 ASN A C 1
ATOM 1787 O O . ASN A 1 239 ? 11.867 27.766 -10.297 1 66.25 239 ASN A O 1
ATOM 1791 N N . ARG A 1 240 ? 10.102 26.594 -10.742 1 68.5 240 ARG A N 1
ATOM 1792 C CA . ARG A 1 240 ? 9.523 27.594 -11.633 1 68.5 240 ARG A CA 1
ATOM 1793 C C . ARG A 1 240 ? 8.336 28.281 -10.977 1 68.5 240 ARG A C 1
ATOM 1795 O O . ARG A 1 240 ? 8.289 29.516 -10.906 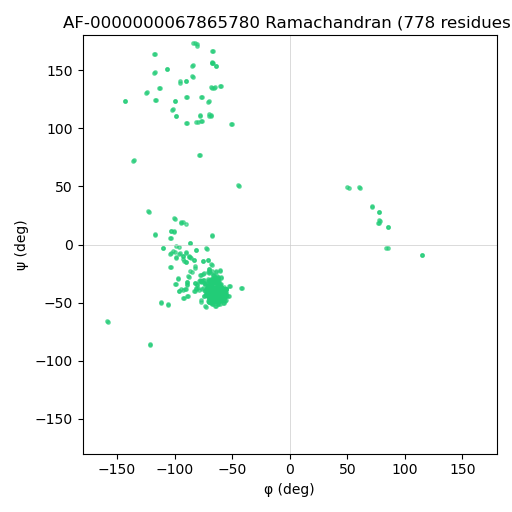1 68.5 240 ARG A O 1
ATOM 1802 N N . VAL A 1 241 ? 7.48 27.391 -10.477 1 72.88 241 VAL A N 1
ATOM 1803 C CA . VAL A 1 241 ? 6.258 27.938 -9.898 1 72.88 241 VAL A CA 1
ATOM 1804 C C . VAL A 1 241 ? 5.852 27.141 -8.672 1 72.88 241 VAL A C 1
ATOM 1806 O O . VAL A 1 241 ? 5.77 25.906 -8.727 1 72.88 241 VAL A O 1
ATOM 1809 N N . PRO A 1 242 ? 5.738 27.906 -7.602 1 76.56 242 PRO A N 1
ATOM 1810 C CA . PRO A 1 242 ? 5.281 27.188 -6.402 1 76.56 242 PRO A CA 1
ATOM 1811 C C . PRO A 1 242 ? 3.816 26.766 -6.492 1 76.56 242 PRO A C 1
ATOM 1813 O O . PRO A 1 242 ? 2.965 27.562 -6.898 1 76.56 242 PRO A O 1
ATOM 1816 N N . ILE A 1 243 ? 3.535 25.516 -6.359 1 80.31 243 ILE A N 1
ATOM 1817 C CA . ILE A 1 243 ? 2.18 24.984 -6.371 1 80.31 243 ILE A CA 1
ATOM 1818 C C . ILE A 1 243 ? 1.865 24.344 -5.016 1 80.31 243 ILE A C 1
ATOM 1820 O O . ILE A 1 243 ? 2.641 23.531 -4.512 1 80.31 243 ILE A O 1
ATOM 1824 N N . ALA A 1 244 ? 0.777 24.828 -4.43 1 83.94 244 ALA A N 1
ATOM 1825 C CA . ALA A 1 244 ? 0.308 24.188 -3.199 1 83.94 244 ALA A CA 1
ATOM 1826 C C . ALA A 1 244 ? -0.439 22.891 -3.5 1 83.94 244 ALA A C 1
ATOM 1828 O O . ALA A 1 244 ? -1.667 22.844 -3.398 1 83.94 244 ALA A O 1
ATOM 1829 N N . SER A 1 245 ? 0.309 21.891 -3.789 1 86.5 245 SER A N 1
ATOM 1830 C CA . SER A 1 245 ? -0.264 20.641 -4.273 1 86.5 245 SER A CA 1
ATOM 1831 C C . SER A 1 245 ? -1.122 19.969 -3.199 1 86.5 245 SER A C 1
ATOM 1833 O O . SER A 1 245 ? -2.176 19.406 -3.502 1 86.5 245 SER A O 1
ATOM 1835 N N . LEU A 1 246 ? -0.712 20.047 -1.979 1 83.69 246 LEU A N 1
ATOM 1836 C CA . LEU A 1 246 ? -1.451 19.391 -0.9 1 83.69 246 LEU A CA 1
ATOM 1837 C C . LEU A 1 246 ? -2.805 20.062 -0.692 1 83.69 246 LEU A C 1
ATOM 1839 O O . LEU A 1 246 ? -3.803 19.391 -0.424 1 83.69 246 LEU A O 1
ATOM 1843 N N . LEU A 1 247 ? -2.787 21.375 -0.78 1 87.31 247 LEU A N 1
ATOM 1844 C CA . LEU A 1 247 ? -4.07 22.062 -0.76 1 87.31 247 LEU A CA 1
ATOM 1845 C C . LEU A 1 247 ? -4.949 21.609 -1.924 1 87.31 247 LEU A C 1
ATOM 1847 O O . LEU A 1 247 ? -6.16 21.453 -1.765 1 87.31 247 LEU A O 1
ATOM 1851 N N . GLY A 1 248 ? -4.328 21.484 -3.076 1 91.12 248 GLY A N 1
ATOM 1852 C CA . GLY A 1 248 ? -5.059 21 -4.238 1 91.12 248 GLY A CA 1
ATOM 1853 C C . GLY A 1 248 ? -5.711 19.641 -4.012 1 91.12 248 GLY A C 1
ATOM 1854 O O . GLY A 1 248 ? -6.84 19.422 -4.453 1 91.12 248 GLY A O 1
ATOM 1855 N N . VAL A 1 249 ? -5.02 18.781 -3.346 1 92.44 249 VAL A N 1
ATOM 1856 C CA . VAL A 1 249 ? -5.539 17.453 -3.041 1 92.44 249 VAL A CA 1
ATOM 1857 C C . VAL A 1 249 ? -6.801 17.578 -2.188 1 92.44 249 VAL A C 1
ATOM 1859 O O . VAL A 1 249 ? -7.785 16.875 -2.422 1 92.44 249 VAL A O 1
ATOM 1862 N N . MET A 1 250 ? -6.766 18.391 -1.228 1 90.94 250 MET A N 1
ATOM 1863 C CA . MET A 1 250 ? -7.93 18.609 -0.373 1 90.94 250 MET A CA 1
ATOM 1864 C C . MET A 1 250 ? -9.094 19.172 -1.176 1 90.94 250 MET A C 1
ATOM 1866 O O . MET A 1 250 ? -10.25 18.797 -0.96 1 90.94 250 MET A O 1
ATOM 1870 N N . VAL A 1 251 ? -8.766 20.078 -2.1 1 92.69 251 VAL A N 1
ATOM 1871 C CA . VAL A 1 251 ? -9.781 20.703 -2.941 1 92.69 251 VAL A CA 1
ATOM 1872 C C . VAL A 1 251 ? -10.453 19.656 -3.818 1 92.69 251 VAL A C 1
ATOM 1874 O O . VAL A 1 251 ? -11.656 19.719 -4.078 1 92.69 251 VAL A O 1
ATOM 1877 N N . VAL A 1 252 ? -9.695 18.703 -4.293 1 94.5 252 VAL A N 1
ATOM 1878 C CA . VAL A 1 252 ? -10.258 17.625 -5.09 1 94.5 252 VAL A CA 1
ATOM 1879 C C . VAL A 1 252 ? -11.352 16.906 -4.293 1 94.5 252 VAL A C 1
ATOM 1881 O O . VAL A 1 252 ? -12.453 16.688 -4.805 1 94.5 252 VAL A O 1
ATOM 1884 N N . GLY A 1 253 ? -11.078 16.562 -3.062 1 94.06 253 GLY A N 1
ATOM 1885 C CA . GLY A 1 253 ? -12.07 15.93 -2.209 1 94.06 253 GLY A CA 1
ATOM 1886 C C . GLY A 1 253 ? -13.281 16.812 -1.957 1 94.06 253 GLY A C 1
ATOM 1887 O O . GLY A 1 253 ? -14.422 16.344 -2.031 1 94.06 253 GLY A O 1
ATOM 1888 N N . PHE A 1 254 ? -13.031 18.078 -1.727 1 93.19 254 PHE A N 1
ATOM 1889 C CA . PHE A 1 254 ? -14.086 19.047 -1.427 1 93.19 254 PHE A CA 1
ATOM 1890 C C . PHE A 1 254 ? -15.039 19.188 -2.607 1 93.19 254 PHE A C 1
ATOM 1892 O O . PHE A 1 254 ? -16.25 19.156 -2.436 1 93.19 254 PHE A O 1
ATOM 1899 N N . ILE A 1 255 ? -14.477 19.375 -3.793 1 94.62 255 ILE A N 1
ATOM 1900 C CA . ILE A 1 255 ? -15.281 19.578 -4.992 1 94.62 255 ILE A CA 1
ATOM 1901 C C . ILE A 1 255 ? -16.062 18.312 -5.312 1 94.62 255 ILE A C 1
ATOM 1903 O O . ILE A 1 255 ? -17.203 18.375 -5.766 1 94.62 255 ILE A O 1
ATOM 1907 N N . LEU A 1 256 ? -15.484 17.203 -5.117 1 95.06 256 LEU A N 1
ATOM 1908 C CA . LEU A 1 256 ? -16.172 15.945 -5.324 1 95.06 256 LEU A CA 1
ATOM 1909 C C . LEU A 1 256 ? -17.406 15.844 -4.418 1 95.06 256 LEU A C 1
ATOM 1911 O O . LEU A 1 256 ? -18.469 15.422 -4.859 1 95.06 256 LEU A O 1
ATOM 1915 N N . LEU A 1 257 ? -17.203 16.188 -3.152 1 93.12 257 LEU A N 1
ATOM 1916 C CA . LEU A 1 257 ? -18.312 16.141 -2.201 1 93.12 257 LEU A CA 1
ATOM 1917 C C . LEU A 1 257 ? -19.391 17.156 -2.574 1 93.12 257 LEU A C 1
ATOM 1919 O O . LEU A 1 257 ? -20.594 16.859 -2.449 1 93.12 257 LEU A O 1
ATOM 1923 N N . ASP A 1 258 ? -18.984 18.25 -3.021 1 94 258 ASP A N 1
ATOM 1924 C CA . ASP A 1 258 ? -19.906 19.344 -3.346 1 94 258 ASP A CA 1
ATOM 1925 C C . ASP A 1 258 ? -20.719 19.031 -4.598 1 94 258 ASP A C 1
ATOM 1927 O O . ASP A 1 258 ? -21.922 19.281 -4.641 1 94 258 ASP A O 1
ATOM 1931 N N . LYS A 1 259 ? -20.156 18.484 -5.621 1 94.38 259 LYS A N 1
ATOM 1932 C CA . LYS A 1 259 ? -20.797 18.312 -6.918 1 94.38 259 LYS A CA 1
ATOM 1933 C C . LYS A 1 259 ? -21.375 16.906 -7.07 1 94.38 259 LYS A C 1
ATOM 1935 O O . LYS A 1 259 ? -22.312 16.688 -7.848 1 94.38 259 LYS A O 1
ATOM 1940 N N . TYR A 1 260 ? -20.812 15.977 -6.449 1 94.75 260 TYR A N 1
ATOM 1941 C CA . TYR A 1 260 ? -21.234 14.586 -6.559 1 94.75 260 TYR A CA 1
ATOM 1942 C C . TYR A 1 260 ? -21.266 13.914 -5.191 1 94.75 260 TYR A C 1
ATOM 1944 O O . TYR A 1 260 ? -20.578 12.922 -4.957 1 94.75 260 TYR A O 1
ATOM 1952 N N . PRO A 1 261 ? -22.234 14.266 -4.344 1 93.62 261 PRO A N 1
ATOM 1953 C CA . PRO A 1 261 ? -22.234 13.875 -2.932 1 93.62 261 PRO A CA 1
ATOM 1954 C C . PRO A 1 261 ? -22.406 12.375 -2.734 1 93.62 261 PRO A C 1
ATOM 1956 O O . PRO A 1 261 ? -21.766 11.781 -1.856 1 93.62 261 PRO A O 1
ATOM 1959 N N . LYS A 1 262 ? -23.219 11.695 -3.514 1 93.44 262 LYS A N 1
ATOM 1960 C CA . LYS A 1 262 ? -23.469 10.273 -3.34 1 93.44 262 LYS A CA 1
ATOM 1961 C C . LYS A 1 262 ? -22.188 9.461 -3.502 1 93.44 262 LYS A C 1
ATOM 1963 O O . LYS A 1 262 ? -21.875 8.625 -2.652 1 93.44 262 LYS A O 1
ATOM 1968 N N . VAL A 1 263 ? -21.5 9.742 -4.547 1 92.88 263 VAL A N 1
ATOM 1969 C CA . VAL A 1 263 ? -20.25 9.023 -4.828 1 92.88 263 VAL A CA 1
ATOM 1970 C C . VAL A 1 263 ? -19.188 9.438 -3.828 1 92.88 263 VAL A C 1
ATOM 1972 O O . VAL A 1 263 ? -18.406 8.602 -3.361 1 92.88 263 VAL A O 1
ATOM 1975 N N . ALA A 1 264 ? -19.188 10.695 -3.49 1 94.25 264 ALA A N 1
ATOM 1976 C CA . ALA A 1 264 ? -18.188 11.219 -2.562 1 94.25 264 ALA A CA 1
ATOM 1977 C C . ALA A 1 264 ? -18.297 10.555 -1.194 1 94.25 264 ALA A C 1
ATOM 1979 O O . ALA A 1 264 ? -17.297 10.273 -0.546 1 94.25 264 ALA A O 1
ATOM 1980 N N . ASN A 1 265 ? -19.484 10.32 -0.804 1 92.88 265 ASN A N 1
ATOM 1981 C CA . ASN A 1 265 ? -19.703 9.688 0.494 1 92.88 265 ASN A CA 1
ATOM 1982 C C . ASN A 1 265 ? -19.203 8.242 0.5 1 92.88 265 ASN A C 1
ATOM 1984 O O . ASN A 1 265 ? -18.625 7.785 1.487 1 92.88 265 ASN A O 1
ATOM 1988 N N . ARG A 1 266 ? -19.422 7.609 -0.563 1 93.75 266 ARG A N 1
ATOM 1989 C CA . ARG A 1 266 ? -18.922 6.238 -0.68 1 93.75 266 ARG A CA 1
ATOM 1990 C C . ARG A 1 266 ? -17.406 6.199 -0.703 1 93.75 266 ARG A C 1
ATOM 1992 O O . ARG A 1 266 ? -16.797 5.328 -0.085 1 93.75 266 ARG A O 1
ATOM 1999 N N . ILE A 1 267 ? -16.859 7.094 -1.372 1 94.31 267 ILE A N 1
ATOM 2000 C CA . ILE A 1 267 ? -15.414 7.18 -1.483 1 94.31 267 ILE A CA 1
ATOM 2001 C C . ILE A 1 267 ? -14.812 7.535 -0.125 1 94.31 267 ILE A C 1
ATOM 2003 O O . ILE A 1 267 ? -13.75 7.02 0.244 1 94.31 267 ILE A O 1
ATOM 2007 N N . SER A 1 268 ? -15.516 8.414 0.564 1 92.44 268 SER A N 1
ATOM 2008 C CA . SER A 1 268 ? -15.07 8.797 1.9 1 92.44 268 SER A CA 1
ATOM 2009 C C . SER A 1 268 ? -14.977 7.586 2.82 1 92.44 268 SER A C 1
ATOM 2011 O O . SER A 1 268 ? -14.023 7.461 3.594 1 92.44 268 SER A O 1
ATOM 2013 N N . GLU A 1 269 ? -15.883 6.715 2.688 1 91.5 269 GLU A N 1
ATOM 2014 C CA . GLU A 1 269 ? -15.875 5.496 3.49 1 91.5 269 GLU A CA 1
ATOM 2015 C C . GLU A 1 269 ? -14.695 4.598 3.121 1 91.5 269 GLU A C 1
ATOM 2017 O O . GLU A 1 269 ? -14.094 3.967 3.992 1 91.5 269 GLU A O 1
ATOM 2022 N N . LYS A 1 270 ? -14.438 4.527 1.896 1 92.44 270 LYS A N 1
ATOM 2023 C CA . LYS A 1 270 ? -13.305 3.729 1.441 1 92.44 270 LYS A CA 1
ATOM 2024 C C . LYS A 1 270 ? -11.984 4.305 1.945 1 92.44 270 LYS A C 1
ATOM 2026 O O . LYS A 1 270 ? -11.094 3.562 2.365 1 92.44 270 LYS A O 1
ATOM 2031 N N . PHE A 1 271 ? -11.867 5.602 1.908 1 92.75 271 PHE A N 1
ATOM 2032 C CA . PHE A 1 271 ? -10.648 6.25 2.371 1 92.75 271 PHE A CA 1
ATOM 2033 C C . PHE A 1 271 ? -10.484 6.094 3.879 1 92.75 271 PHE A C 1
ATOM 2035 O O . PHE A 1 271 ? -9.367 6.066 4.391 1 92.75 271 PHE A O 1
ATOM 2042 N N . ASN A 1 272 ? -11.633 6.008 4.578 1 90.25 272 ASN A N 1
ATOM 2043 C CA . ASN A 1 272 ? -11.562 5.734 6.008 1 90.25 272 ASN A CA 1
ATOM 2044 C C . ASN A 1 272 ? -10.859 4.41 6.297 1 90.25 272 ASN A C 1
ATOM 2046 O O . ASN A 1 272 ? -10.117 4.297 7.27 1 90.25 272 ASN A O 1
ATOM 2050 N N . LYS A 1 273 ? -11.125 3.5 5.461 1 90.75 273 LYS A N 1
ATOM 2051 C CA . LYS A 1 273 ? -10.5 2.189 5.617 1 90.75 273 LYS A CA 1
ATOM 2052 C C . LYS A 1 273 ? -9.023 2.232 5.234 1 90.75 273 LYS A C 1
ATOM 2054 O O . LYS A 1 273 ? -8.188 1.623 5.902 1 90.75 273 LYS A O 1
ATOM 2059 N N . VAL A 1 274 ? -8.711 2.936 4.195 1 92.69 274 VAL A N 1
ATOM 2060 C CA . VAL A 1 274 ? -7.336 3.068 3.725 1 92.69 274 VAL A CA 1
ATOM 2061 C C . VAL A 1 274 ? -6.504 3.812 4.766 1 92.69 274 VAL A C 1
ATOM 2063 O O . VAL A 1 274 ? -5.312 3.531 4.934 1 92.69 274 VAL A O 1
ATOM 2066 N N . TRP A 1 275 ? -7.129 4.707 5.469 1 90.5 275 TRP A N 1
ATOM 2067 C CA . TRP A 1 275 ? -6.438 5.547 6.441 1 90.5 275 TRP A CA 1
ATOM 2068 C C . TRP A 1 275 ? -5.863 4.707 7.578 1 90.5 275 TRP A C 1
ATOM 2070 O O . TRP A 1 275 ? -4.801 5.02 8.117 1 90.5 275 TRP A O 1
ATOM 2080 N N . VAL A 1 276 ? -6.516 3.633 7.922 1 89.94 276 VAL A N 1
ATOM 2081 C CA . VAL A 1 276 ? -6.059 2.793 9.023 1 89.94 276 VAL A CA 1
ATOM 2082 C C . VAL A 1 276 ? -4.625 2.334 8.758 1 89.94 276 VAL A C 1
ATOM 2084 O O . VAL A 1 276 ? -3.768 2.42 9.641 1 89.94 276 VAL A O 1
ATOM 2087 N N . PHE A 1 277 ? -4.398 1.937 7.578 1 91.5 277 PHE A N 1
ATOM 2088 C CA . PHE A 1 277 ? -3.057 1.514 7.188 1 91.5 277 PHE A CA 1
ATOM 2089 C C . PHE A 1 277 ? -2.137 2.717 7.023 1 91.5 277 PHE A C 1
ATOM 2091 O O . PHE A 1 277 ? -0.991 2.695 7.48 1 91.5 277 PHE A O 1
ATOM 2098 N N . ALA A 1 278 ? -2.637 3.746 6.375 1 91.94 278 ALA A N 1
ATOM 2099 C CA . ALA A 1 278 ? -1.852 4.949 6.113 1 91.94 278 ALA A CA 1
ATOM 2100 C C . ALA A 1 278 ? -1.4 5.602 7.414 1 91.94 278 ALA A C 1
ATOM 2102 O O . ALA A 1 278 ? -0.282 6.113 7.504 1 91.94 278 ALA A O 1
ATOM 2103 N N . GLU A 1 279 ? -2.289 5.598 8.352 1 90.19 279 GLU A N 1
ATOM 2104 C CA . GLU A 1 279 ? -1.998 6.195 9.648 1 90.19 279 GLU A CA 1
ATOM 2105 C C . GLU A 1 279 ? -0.826 5.496 10.328 1 90.19 279 GLU A C 1
ATOM 2107 O O . GLU A 1 279 ? 0.058 6.152 10.883 1 90.19 279 GLU A O 1
ATOM 2112 N N . ILE A 1 280 ? -0.835 4.176 10.258 1 92.38 280 ILE A N 1
ATOM 2113 C CA . ILE A 1 280 ? 0.232 3.381 10.859 1 92.38 280 ILE A CA 1
ATOM 2114 C C . ILE A 1 280 ? 1.565 3.727 10.195 1 92.38 280 ILE A C 1
ATOM 2116 O O . ILE A 1 280 ? 2.555 3.992 10.883 1 92.38 280 ILE A O 1
ATOM 2120 N N . LEU A 1 281 ? 1.543 3.77 8.891 1 91 281 LEU A N 1
ATOM 2121 C CA . LEU A 1 281 ? 2.766 4.051 8.141 1 91 281 LEU A CA 1
ATOM 2122 C C . LEU A 1 281 ? 3.271 5.457 8.445 1 91 281 LEU A C 1
ATOM 2124 O O . LEU A 1 281 ? 4.469 5.66 8.656 1 91 281 LEU A O 1
ATOM 2128 N N . LEU A 1 282 ? 2.336 6.367 8.445 1 89.12 282 LEU A N 1
ATOM 2129 C CA . LEU A 1 282 ? 2.697 7.77 8.617 1 89.12 282 LEU A CA 1
ATOM 2130 C C . LEU A 1 282 ? 3.357 8 9.977 1 89.12 282 LEU A C 1
ATOM 2132 O O . LEU A 1 282 ? 4.48 8.508 10.047 1 89.12 282 LEU A O 1
ATOM 2136 N N . PHE A 1 283 ? 2.768 7.562 11.039 1 88.12 283 PHE A N 1
ATOM 2137 C CA . PHE A 1 283 ? 3.217 7.934 12.375 1 88.12 283 PHE A CA 1
ATOM 2138 C C . PHE A 1 283 ? 4.387 7.062 12.812 1 88.12 283 PHE A C 1
ATOM 2140 O O . PHE A 1 283 ? 5.277 7.523 13.531 1 88.12 283 PHE A O 1
ATOM 2147 N N . VAL A 1 284 ? 4.426 5.805 12.391 1 90.94 284 VAL A N 1
ATOM 2148 C CA . VAL A 1 284 ? 5.57 4.957 12.719 1 90.94 284 VAL A CA 1
ATOM 2149 C C . VAL A 1 284 ? 6.812 5.469 11.992 1 90.94 284 VAL A C 1
ATOM 2151 O O . VAL A 1 284 ? 7.898 5.527 12.578 1 90.94 284 VAL A O 1
ATOM 2154 N N . LEU A 1 285 ? 6.652 5.844 10.766 1 88 285 LEU A N 1
ATOM 2155 C CA . LEU A 1 285 ? 7.797 6.301 9.992 1 88 285 LEU A CA 1
ATOM 2156 C C . LEU A 1 285 ? 8.234 7.691 10.438 1 88 285 LEU A C 1
ATOM 2158 O O . LEU A 1 285 ? 9.43 8.016 10.383 1 88 285 LEU A O 1
ATOM 2162 N N . VAL A 1 286 ? 7.305 8.531 10.836 1 84.38 286 VAL A N 1
ATOM 2163 C CA . VAL A 1 286 ? 7.664 9.812 11.43 1 84.38 286 VAL A CA 1
ATOM 2164 C C . VAL A 1 286 ? 8.477 9.578 12.703 1 84.38 286 VAL A C 1
ATOM 2166 O O . VAL A 1 286 ? 9.492 10.234 12.93 1 84.38 286 VAL A O 1
ATOM 2169 N N . GLY A 1 287 ? 8.016 8.664 13.508 1 85.56 287 GLY A N 1
ATOM 2170 C CA . GLY A 1 287 ? 8.75 8.32 14.719 1 85.56 287 GLY A CA 1
ATOM 2171 C C . GLY A 1 287 ? 10.141 7.777 14.438 1 85.56 287 GLY A C 1
ATOM 2172 O O . GLY A 1 287 ? 11.086 8.078 15.164 1 85.56 287 GLY A O 1
ATOM 2173 N N . ALA A 1 288 ? 10.211 7.02 13.414 1 86.31 288 ALA A N 1
ATOM 2174 C CA . ALA A 1 288 ? 11.492 6.41 13.055 1 86.31 288 ALA A CA 1
ATOM 2175 C C . ALA A 1 288 ? 12.516 7.477 12.68 1 86.31 288 ALA A C 1
ATOM 2177 O O . ALA A 1 288 ? 13.727 7.238 12.758 1 86.31 288 ALA A O 1
ATOM 2178 N N . GLN A 1 289 ? 12.055 8.617 12.281 1 78.31 289 GLN A N 1
ATOM 2179 C CA . GLN A 1 289 ? 12.945 9.703 11.883 1 78.31 289 GLN A CA 1
ATOM 2180 C C . GLN A 1 289 ? 13.438 10.484 13.094 1 78.31 289 GLN A C 1
ATOM 2182 O O . GLN A 1 289 ? 14.383 11.273 12.992 1 78.31 289 GLN A O 1
ATOM 2187 N N . VAL A 1 290 ? 12.812 10.25 14.18 1 76.19 290 VAL A N 1
ATOM 2188 C CA . VAL A 1 290 ? 13.133 11 15.391 1 76.19 290 VAL A CA 1
ATOM 2189 C C . VAL A 1 290 ? 14.422 10.461 16.016 1 76.19 290 VAL A C 1
ATOM 2191 O O . VAL A 1 290 ? 14.508 9.273 16.344 1 76.19 290 VAL A O 1
ATOM 2194 N N . ASP A 1 291 ? 15.461 11.242 15.969 1 76.19 291 ASP A N 1
ATOM 2195 C CA . ASP A 1 291 ? 16.703 10.898 16.656 1 76.19 291 ASP A CA 1
ATOM 2196 C C . ASP A 1 291 ? 16.703 11.438 18.078 1 76.19 291 ASP A C 1
ATOM 2198 O O . ASP A 1 291 ? 17.031 12.609 18.297 1 76.19 291 ASP A O 1
ATOM 2202 N N . VAL A 1 292 ? 16.516 10.609 18.984 1 74.31 292 VAL A N 1
ATOM 2203 C CA . VAL A 1 292 ? 16.391 11 20.391 1 74.31 292 VAL A CA 1
ATOM 2204 C C . VAL A 1 292 ? 17.75 11.469 20.922 1 74.31 292 VAL A C 1
ATOM 2206 O O . VAL A 1 292 ? 17.812 12.242 21.875 1 74.31 292 VAL A O 1
ATOM 2209 N N . LYS A 1 293 ? 18.844 11.078 20.266 1 75.19 293 LYS A N 1
ATOM 2210 C CA . LYS A 1 293 ? 20.188 11.422 20.719 1 75.19 293 LYS A CA 1
ATOM 2211 C C . LYS A 1 293 ? 20.469 12.906 20.531 1 75.19 293 LYS A C 1
ATOM 2213 O O . LYS A 1 293 ? 21.25 13.492 21.281 1 75.19 293 LYS A O 1
ATOM 2218 N N . VAL A 1 294 ? 19.719 13.508 19.562 1 71.44 294 VAL A N 1
ATOM 2219 C CA . VAL A 1 294 ? 19.969 14.906 19.234 1 71.44 294 VAL A CA 1
ATOM 2220 C C . VAL A 1 294 ? 19.25 15.805 20.234 1 71.44 294 VAL A C 1
ATOM 2222 O O . VAL A 1 294 ? 19.609 16.969 20.406 1 71.44 294 VAL A O 1
ATOM 2225 N N . ILE A 1 295 ? 18.312 15.273 20.906 1 73.06 295 ILE A N 1
ATOM 2226 C CA . ILE A 1 295 ? 17.5 16.031 21.844 1 73.06 295 ILE A CA 1
ATOM 2227 C C . ILE A 1 295 ? 18.312 16.312 23.109 1 73.06 295 ILE A C 1
ATOM 2229 O O . ILE A 1 295 ? 18.125 17.344 23.766 1 73.06 295 ILE A O 1
ATOM 2233 N N . VAL A 1 296 ? 19.156 15.461 23.5 1 66.5 296 VAL A N 1
ATOM 2234 C CA . VAL A 1 296 ? 19.812 15.484 24.797 1 66.5 296 VAL A CA 1
ATOM 2235 C C . VAL A 1 296 ? 20.578 16.797 24.969 1 66.5 296 VAL A C 1
ATOM 2237 O O . VAL A 1 296 ? 20.547 17.406 26.031 1 66.5 296 VAL A O 1
ATOM 2240 N N . HIS A 1 297 ? 21.203 17.328 24 1 63.16 297 HIS A N 1
ATOM 2241 C CA . HIS A 1 297 ? 22.062 18.484 24.219 1 63.16 297 HIS A CA 1
ATOM 2242 C C . HIS A 1 297 ? 21.281 19.797 24.125 1 63.16 297 HIS A C 1
ATOM 2244 O O . HIS A 1 297 ? 21.641 20.781 24.766 1 63.16 297 HIS A O 1
ATOM 2250 N N . SER A 1 298 ? 20.266 19.859 23.422 1 68.44 298 SER A N 1
ATOM 2251 C CA . SER A 1 298 ? 19.562 21.109 23.172 1 68.44 298 SER A CA 1
ATOM 2252 C C . SER A 1 298 ? 18.109 21.031 23.625 1 68.44 298 SER A C 1
ATOM 2254 O O . SER A 1 298 ? 17.281 21.859 23.219 1 68.44 298 SER A O 1
ATOM 2256 N N . GLY A 1 299 ? 17.859 20.25 24.562 1 76.88 299 GLY A N 1
ATOM 2257 C CA . GLY A 1 299 ? 16.469 19.906 24.875 1 76.88 299 GLY A CA 1
ATOM 2258 C C . GLY A 1 299 ? 15.773 20.953 25.719 1 76.88 299 GLY A C 1
ATOM 2259 O O . GLY A 1 299 ? 14.633 21.312 25.438 1 76.88 299 GLY A O 1
ATOM 2260 N N . LEU A 1 300 ? 16.516 21.547 26.656 1 84.12 300 LEU A N 1
ATOM 2261 C CA . LEU A 1 300 ? 15.844 22.484 27.562 1 84.12 300 LEU A CA 1
ATOM 2262 C C . LEU A 1 300 ? 15.586 23.812 26.891 1 84.12 300 LEU A C 1
ATOM 2264 O O . LEU A 1 300 ? 14.484 24.375 27 1 84.12 300 LEU A O 1
ATOM 2268 N N . LEU A 1 301 ? 16.625 24.344 26.234 1 87.25 301 LEU A N 1
ATOM 2269 C CA . LEU A 1 301 ? 16.453 25.594 25.516 1 87.25 301 LEU A CA 1
ATOM 2270 C C . LEU A 1 301 ? 15.445 25.438 24.391 1 87.25 301 LEU A C 1
ATOM 2272 O O . LEU A 1 301 ? 14.68 26.375 24.094 1 87.25 301 LEU A O 1
ATOM 2276 N N . GLY A 1 302 ? 15.516 24.312 23.797 1 90.62 302 GLY A N 1
ATOM 2277 C CA . GLY A 1 302 ? 14.531 24.031 22.766 1 90.62 302 GLY A CA 1
ATOM 2278 C C . GLY A 1 302 ? 13.102 24.016 23.297 1 90.62 302 GLY A C 1
ATOM 2279 O O . GLY A 1 302 ? 12.188 24.516 22.625 1 90.62 302 GLY A O 1
ATOM 2280 N N . LEU A 1 303 ? 12.984 23.5 24.5 1 92.62 303 LEU A N 1
ATOM 2281 C CA . LEU A 1 303 ? 11.664 23.438 25.109 1 92.62 303 LEU A CA 1
ATOM 2282 C C . LEU A 1 303 ? 11.148 24.844 25.422 1 92.62 303 LEU A C 1
ATOM 2284 O O . LEU A 1 303 ? 9.953 25.109 25.312 1 92.62 303 LEU A O 1
ATOM 2288 N N . LEU A 1 304 ? 12.062 25.609 25.859 1 93.31 304 LEU A N 1
ATOM 2289 C CA . LEU A 1 304 ? 11.688 26.984 26.156 1 93.31 304 LEU A CA 1
ATOM 2290 C C . LEU A 1 304 ? 11.234 27.719 24.891 1 93.31 304 LEU A C 1
ATOM 2292 O O . LEU A 1 304 ? 10.227 28.422 24.906 1 93.31 304 LEU A O 1
ATOM 2296 N N . VAL A 1 305 ? 12.016 27.578 23.844 1 93.69 305 VAL A N 1
ATOM 2297 C CA . VAL A 1 305 ? 11.672 28.188 22.578 1 93.69 305 VAL A CA 1
ATOM 2298 C C . VAL A 1 305 ? 10.305 27.688 22.109 1 93.69 305 VAL A C 1
ATOM 2300 O O . VAL A 1 305 ? 9.484 28.469 21.609 1 93.69 305 VAL A O 1
ATOM 2303 N N . LEU A 1 306 ? 10.086 26.391 22.25 1 94.25 306 LEU A N 1
ATOM 2304 C CA . LEU A 1 306 ? 8.82 25.781 21.859 1 94.25 306 LEU A CA 1
ATOM 2305 C C . LEU A 1 306 ? 7.664 26.344 22.688 1 94.25 306 LEU A C 1
ATOM 2307 O O . LEU A 1 306 ? 6.586 26.609 22.156 1 94.25 306 LEU A O 1
ATOM 2311 N N . PHE A 1 307 ? 7.902 26.5 23.938 1 95.25 307 PHE A N 1
ATOM 2312 C CA . PHE A 1 307 ? 6.871 27.016 24.844 1 95.25 307 PHE A CA 1
ATOM 2313 C C . PHE A 1 307 ? 6.496 28.453 24.469 1 95.25 307 PHE A C 1
ATOM 2315 O O . PHE A 1 307 ? 5.312 28.781 24.391 1 95.25 307 PHE A O 1
ATOM 2322 N N . ILE A 1 308 ? 7.484 29.219 24.234 1 95.5 308 ILE A N 1
ATOM 2323 C CA . ILE A 1 308 ? 7.246 30.609 23.859 1 95.5 308 ILE A CA 1
ATOM 2324 C C . ILE A 1 308 ? 6.516 30.656 22.516 1 95.5 308 ILE A C 1
ATOM 2326 O O . ILE A 1 308 ? 5.605 31.469 22.328 1 95.5 308 ILE A O 1
ATOM 2330 N N . GLY A 1 309 ? 6.953 29.859 21.625 1 95.31 309 GLY A N 1
ATOM 2331 C CA . GLY A 1 309 ? 6.289 29.781 20.344 1 95.31 309 GLY A CA 1
ATOM 2332 C C . GLY A 1 309 ? 4.828 29.391 20.453 1 95.31 309 GLY A C 1
ATOM 2333 O O . GLY A 1 309 ? 3.975 29.953 19.766 1 95.31 309 GLY A O 1
ATOM 2334 N N . LEU A 1 310 ? 4.539 28.422 21.297 1 95.94 310 LEU A N 1
ATOM 2335 C CA . LEU A 1 310 ? 3.172 27.953 21.469 1 95.94 310 LEU A CA 1
ATOM 2336 C C . LEU A 1 310 ? 2.291 29.031 22.094 1 95.94 310 LEU A C 1
ATOM 2338 O O . LEU A 1 310 ? 1.104 29.125 21.766 1 95.94 310 LEU A O 1
ATOM 2342 N N . VAL A 1 311 ? 2.896 29.766 22.984 1 96.12 311 VAL A N 1
ATOM 2343 C CA . VAL A 1 311 ? 2.166 30.875 23.578 1 96.12 311 VAL A CA 1
ATOM 2344 C C . VAL A 1 311 ? 1.85 31.922 22.5 1 96.12 311 VAL A C 1
ATOM 2346 O O . VAL A 1 311 ? 0.729 32.438 22.438 1 96.12 311 VAL A O 1
ATOM 2349 N N . ALA A 1 312 ? 2.822 32.219 21.75 1 96.44 312 ALA A N 1
ATOM 2350 C CA . ALA A 1 312 ? 2.619 33.188 20.656 1 96.44 312 ALA A CA 1
ATOM 2351 C C . ALA A 1 312 ? 1.551 32.688 19.688 1 96.44 312 ALA A C 1
ATOM 2353 O O . ALA A 1 312 ? 0.728 33.469 19.203 1 96.44 312 ALA A O 1
ATOM 2354 N N . ARG A 1 313 ? 1.599 31.422 19.391 1 95.44 313 ARG A N 1
ATOM 2355 C CA . ARG A 1 313 ? 0.591 30.844 18.5 1 95.44 313 ARG A CA 1
ATOM 2356 C C . ARG A 1 313 ? -0.803 30.969 19.109 1 95.44 313 ARG A C 1
ATOM 2358 O O . ARG A 1 313 ? -1.772 31.25 18.406 1 95.44 313 ARG A O 1
ATOM 2365 N N . SER A 1 314 ? -0.857 30.688 20.391 1 96.44 314 SER A N 1
ATOM 2366 C CA . SER A 1 314 ? -2.139 30.766 21.078 1 96.44 314 SER A CA 1
ATOM 2367 C C . SER A 1 314 ? -2.729 32.188 20.984 1 96.44 314 SER A C 1
ATOM 2369 O O . SER A 1 314 ? -3.934 32.344 20.781 1 96.44 314 SER A O 1
ATOM 2371 N N . ILE A 1 315 ? -1.899 33.062 21.078 1 95.94 315 ILE A N 1
ATOM 2372 C CA . ILE A 1 315 ? -2.336 34.469 20.938 1 95.94 315 ILE A CA 1
ATOM 2373 C C . ILE A 1 315 ? -2.777 34.719 19.5 1 95.94 315 ILE A C 1
ATOM 2375 O O . ILE A 1 315 ? -3.791 35.375 19.266 1 95.94 315 ILE A O 1
ATOM 2379 N N . GLY A 1 316 ? -2.012 34.25 18.594 1 95.38 316 GLY A N 1
ATOM 2380 C CA . GLY A 1 316 ? -2.371 34.406 17.188 1 95.38 316 GLY A CA 1
ATOM 2381 C C . GLY A 1 316 ? -3.711 33.781 16.844 1 95.38 316 GLY A C 1
ATOM 2382 O O . GLY A 1 316 ? -4.496 34.375 16.094 1 95.38 316 GLY A O 1
ATOM 2383 N N . VAL A 1 317 ? -3.93 32.562 17.375 1 95.69 317 VAL A N 1
ATOM 2384 C CA . VAL A 1 317 ? -5.195 31.891 17.125 1 95.69 317 VAL A CA 1
ATOM 2385 C C . VAL A 1 317 ? -6.344 32.688 17.734 1 95.69 317 VAL A C 1
ATOM 2387 O O . VAL A 1 317 ? -7.383 32.875 17.094 1 95.69 317 VAL A O 1
ATOM 2390 N N . TYR A 1 318 ? -6.129 33.188 18.906 1 95.19 318 TYR A N 1
ATOM 2391 C CA . TYR A 1 318 ? -7.156 33.969 19.562 1 95.19 318 TYR A CA 1
ATOM 2392 C C . TYR A 1 318 ? -7.492 35.25 18.766 1 95.19 318 TYR A C 1
ATOM 2394 O O . TYR A 1 318 ? -8.664 35.594 18.609 1 95.19 318 TYR A O 1
ATOM 2402 N N . ILE A 1 319 ? -6.535 35.906 18.297 1 94.62 319 ILE A N 1
ATOM 2403 C CA . ILE A 1 319 ? -6.727 37.125 17.516 1 94.62 319 ILE A CA 1
ATOM 2404 C C . ILE A 1 319 ? -7.48 36.781 16.234 1 94.62 319 ILE A C 1
ATOM 2406 O O . ILE A 1 319 ? -8.336 37.562 15.797 1 94.62 319 ILE A O 1
ATOM 2410 N N . SER A 1 320 ? -7.145 35.688 15.648 1 94.31 320 SER A N 1
ATOM 2411 C CA . SER A 1 320 ? -7.781 35.312 14.398 1 94.31 320 SER A CA 1
ATOM 2412 C C . SER A 1 320 ? -9.258 34.969 14.602 1 94.31 320 SER A C 1
ATOM 2414 O O . SER A 1 320 ? -10.062 35.094 13.672 1 94.31 320 SER A O 1
ATOM 2416 N N . LEU A 1 321 ? -9.594 34.625 15.789 1 93.75 321 LEU A N 1
ATOM 2417 C CA . LEU A 1 321 ? -10.961 34.188 16.062 1 93.75 321 LEU A CA 1
ATOM 2418 C C . LEU A 1 321 ? -11.766 35.344 16.656 1 93.75 321 LEU A C 1
ATOM 2420 O O . LEU A 1 321 ? -12.984 35.219 16.828 1 93.75 321 LEU A O 1
ATOM 2424 N N . MET A 1 322 ? -11 36.469 16.797 1 90.31 322 MET A N 1
ATOM 2425 C CA . MET A 1 322 ? -11.703 37.656 17.312 1 90.31 322 MET A CA 1
ATOM 2426 C C . MET A 1 322 ? -12.68 38.188 16.266 1 90.31 322 MET A C 1
ATOM 2428 O O . MET A 1 322 ? -12.297 38.406 15.117 1 90.31 322 MET A O 1
ATOM 2432 N N . GLY A 1 323 ? -13.992 38.125 16.453 1 85.88 323 GLY A N 1
ATOM 2433 C CA . GLY A 1 323 ? -15.016 38.594 15.523 1 85.88 323 GLY A CA 1
ATOM 2434 C C . GLY A 1 323 ? -15.875 37.469 14.977 1 85.88 323 GLY A C 1
ATOM 2435 O O . GLY A 1 323 ? -16.828 37.688 14.234 1 85.88 323 GLY A O 1
ATOM 2436 N N . SER A 1 324 ? -15.398 36.375 15.305 1 89 324 SER A N 1
ATOM 2437 C CA . SER A 1 324 ? -16.188 35.25 14.875 1 89 324 SER A CA 1
ATOM 2438 C C . SER A 1 324 ? -17.328 34.938 15.859 1 89 324 SER A C 1
ATOM 2440 O O . SER A 1 324 ? -17.422 35.594 16.906 1 89 324 SER A O 1
ATOM 2442 N N . ASN A 1 325 ? -18.203 34.031 15.539 1 87.31 325 ASN A N 1
ATOM 2443 C CA . ASN A 1 325 ? -19.344 33.656 16.359 1 87.31 325 ASN A CA 1
ATOM 2444 C C . ASN A 1 325 ? -19.031 32.531 17.328 1 87.31 325 ASN A C 1
ATOM 2446 O O . ASN A 1 325 ? -19.922 31.922 17.906 1 87.31 325 ASN A O 1
ATOM 2450 N N . LEU A 1 326 ? -17.688 32.375 17.5 1 92.38 326 LEU A N 1
ATOM 2451 C CA . LEU A 1 326 ? -17.328 31.25 18.375 1 92.38 326 LEU A CA 1
ATOM 2452 C C . LEU A 1 326 ? -17.359 31.672 19.844 1 92.38 326 LEU A C 1
ATOM 2454 O O . LEU A 1 326 ? -17.031 32.812 20.172 1 92.38 326 LEU A O 1
ATOM 2458 N N . ASN A 1 327 ? -17.75 30.781 20.703 1 91.12 327 ASN A N 1
ATOM 2459 C CA . ASN A 1 327 ? -17.734 31.031 22.141 1 91.12 327 ASN A CA 1
ATOM 2460 C C . ASN A 1 327 ? -16.344 30.828 22.719 1 91.12 327 ASN A C 1
ATOM 2462 O O . ASN A 1 327 ? -15.414 30.422 22.016 1 91.12 327 ASN A O 1
ATOM 2466 N N . PHE A 1 328 ? -16.156 31.172 23.969 1 92.25 328 PHE A N 1
ATOM 2467 C CA . PHE A 1 328 ? -14.852 31.141 24.625 1 92.25 328 PHE A CA 1
ATOM 2468 C C . PHE A 1 328 ? -14.297 29.719 24.672 1 92.25 328 PHE A C 1
ATOM 2470 O O . PHE A 1 328 ? -13.109 29.516 24.438 1 92.25 328 PHE A O 1
ATOM 2477 N N . LYS A 1 329 ? -15.117 28.766 24.922 1 93.56 329 LYS A N 1
ATOM 2478 C CA . LYS A 1 329 ? -14.688 27.375 24.969 1 93.56 329 LYS A CA 1
ATOM 2479 C C . LYS A 1 329 ? -14.234 26.891 23.594 1 93.56 329 LYS A C 1
ATOM 2481 O O . LYS A 1 329 ? -13.25 26.156 23.484 1 93.56 329 LYS A O 1
ATOM 2486 N N . GLU A 1 330 ? -14.969 27.281 22.656 1 94.12 330 GLU A N 1
ATOM 2487 C CA . GLU A 1 330 ? -14.625 26.906 21.297 1 94.12 330 GLU A CA 1
ATOM 2488 C C . GLU A 1 330 ? -13.305 27.531 20.859 1 94.12 330 GLU A C 1
ATOM 2490 O O . GLU A 1 330 ? -12.516 26.906 20.141 1 94.12 330 GLU A O 1
ATOM 2495 N N . LYS A 1 331 ? -13.094 28.766 21.312 1 94.62 331 LYS A N 1
ATOM 2496 C CA . LYS A 1 331 ? -11.844 29.453 20.984 1 94.62 331 LYS A CA 1
ATOM 2497 C C . LYS A 1 331 ? -10.648 28.75 21.625 1 94.62 331 LYS A C 1
ATOM 2499 O O . LYS A 1 331 ? -9.602 28.594 21 1 94.62 331 LYS A O 1
ATOM 2504 N N . ILE A 1 332 ? -10.773 28.328 22.844 1 94 332 ILE A N 1
ATOM 2505 C CA . ILE A 1 332 ? -9.711 27.594 23.531 1 94 332 ILE A CA 1
ATOM 2506 C C . ILE A 1 332 ? -9.469 26.266 22.828 1 94 332 ILE A C 1
ATOM 2508 O O . ILE A 1 332 ? -8.32 25.812 22.719 1 94 332 ILE A O 1
ATOM 2512 N N . PHE A 1 333 ? -10.57 25.656 22.406 1 95.25 333 PHE A N 1
ATOM 2513 C CA . PHE A 1 333 ? -10.453 24.406 21.672 1 95.25 333 PHE A CA 1
ATOM 2514 C C . PHE A 1 333 ? -9.656 24.578 20.391 1 95.25 333 PHE A C 1
ATOM 2516 O O . PHE A 1 333 ? -8.836 23.734 20.031 1 95.25 333 PHE A O 1
ATOM 2523 N N . CYS A 1 334 ? -9.906 25.641 19.75 1 94.69 334 CYS A N 1
ATOM 2524 C CA . CYS A 1 334 ? -9.164 25.938 18.531 1 94.69 334 CYS A CA 1
ATOM 2525 C C . CYS A 1 334 ? -7.68 26.125 18.828 1 94.69 334 CYS A C 1
ATOM 2527 O O . CYS A 1 334 ? -6.828 25.719 18.031 1 94.69 334 CYS A O 1
ATOM 2529 N N . ILE A 1 335 ? -7.398 26.75 19.922 1 94.75 335 ILE A N 1
ATOM 2530 C CA . ILE A 1 335 ? -6.016 26.969 20.344 1 94.75 335 ILE A CA 1
ATOM 2531 C C . ILE A 1 335 ? -5.332 25.625 20.578 1 94.75 335 ILE A C 1
ATOM 2533 O O . ILE A 1 335 ? -4.23 25.391 20.078 1 94.75 335 ILE A O 1
ATOM 2537 N N . ILE A 1 336 ? -5.938 24.734 21.219 1 94.06 336 ILE A N 1
ATOM 2538 C CA . ILE A 1 336 ? -5.395 23.422 21.547 1 94.06 336 ILE A CA 1
ATOM 2539 C C . ILE A 1 336 ? -5.223 22.609 20.266 1 94.06 336 ILE A C 1
ATOM 2541 O O . ILE A 1 336 ? -4.227 21.891 20.109 1 94.06 336 ILE A O 1
ATOM 2545 N N . SER A 1 337 ? -6.18 22.719 19.375 1 93.19 337 SER A N 1
ATOM 2546 C CA . SER A 1 337 ? -6.18 21.938 18.141 1 93.19 337 SER A CA 1
ATOM 2547 C C . SER A 1 337 ? -5.078 22.391 17.203 1 93.19 337 SER A C 1
ATOM 2549 O O . SER A 1 337 ? -4.652 21.641 16.312 1 93.19 337 SER A O 1
ATOM 2551 N N . PHE A 1 338 ? -4.637 23.594 17.344 1 93.69 338 PHE A N 1
ATOM 2552 C CA . PHE A 1 338 ? -3.654 24.156 16.422 1 93.69 338 PHE A CA 1
ATOM 2553 C C . PHE A 1 338 ? -2.254 24.094 17.016 1 93.69 338 PHE A C 1
ATOM 2555 O O . PHE A 1 338 ? -1.347 24.781 16.562 1 93.69 338 PHE A O 1
ATOM 2562 N N . MET A 1 339 ? -2.039 23.219 17.969 1 91.75 339 MET A N 1
ATOM 2563 C CA . MET A 1 339 ? -0.759 23.109 18.672 1 91.75 339 MET A CA 1
ATOM 2564 C C . MET A 1 339 ? 0.073 21.969 18.094 1 91.75 339 MET A C 1
ATOM 2566 O O . MET A 1 339 ? 1.296 22.078 17.984 1 91.75 339 MET A O 1
ATOM 2570 N N . PRO A 1 340 ? -0.538 20.906 17.656 1 91.88 340 PRO A N 1
ATOM 2571 C CA . PRO A 1 340 ? 0.243 19.719 17.297 1 91.88 340 PRO A CA 1
ATOM 2572 C C . PRO A 1 340 ? 1.113 19.938 16.062 1 91.88 340 PRO A C 1
ATOM 2574 O O . PRO A 1 340 ? 0.662 20.531 15.086 1 91.88 340 PRO A O 1
ATOM 2577 N N . LYS A 1 341 ? 2.338 19.469 16.234 1 90.75 341 LYS A N 1
ATOM 2578 C CA . LYS A 1 341 ? 3.35 19.5 15.18 1 90.75 341 LYS A CA 1
ATOM 2579 C C . LYS A 1 341 ? 3.906 18.109 14.898 1 90.75 341 LYS A C 1
ATOM 2581 O O . LYS A 1 341 ? 4.266 17.391 15.828 1 90.75 341 LYS A O 1
ATOM 2586 N N . ALA A 1 342 ? 3.982 17.656 13.578 1 85.31 342 ALA A N 1
ATOM 2587 C CA . ALA A 1 342 ? 4.488 16.297 13.359 1 85.31 342 ALA A CA 1
ATOM 2588 C C . ALA A 1 342 ? 5.012 16.125 11.938 1 85.31 342 ALA A C 1
ATOM 2590 O O . ALA A 1 342 ? 6.223 16.188 11.703 1 85.31 342 ALA A O 1
ATOM 2591 N N . THR A 1 343 ? 4.211 16.188 10.953 1 80.81 343 THR A N 1
ATOM 2592 C CA . THR A 1 343 ? 4.516 15.734 9.602 1 80.81 343 THR A CA 1
ATOM 2593 C C . THR A 1 343 ? 5.52 16.672 8.93 1 80.81 343 THR A C 1
ATOM 2595 O O . THR A 1 343 ? 6.508 16.219 8.359 1 80.81 343 THR A O 1
ATOM 2598 N N . VAL A 1 344 ? 5.223 17.984 9.016 1 84.19 344 VAL A N 1
ATOM 2599 C CA . VAL A 1 344 ? 6.105 18.938 8.352 1 84.19 344 VAL A CA 1
ATOM 2600 C C . VAL A 1 344 ? 7.461 18.969 9.062 1 84.19 344 VAL A C 1
ATOM 2602 O O . VAL A 1 344 ? 8.508 19.016 8.414 1 84.19 344 VAL A O 1
ATOM 2605 N N . GLN A 1 345 ? 7.488 18.969 10.375 1 88.75 345 GLN A N 1
ATOM 2606 C CA . GLN A 1 345 ? 8.727 18.938 11.148 1 88.75 345 GLN A CA 1
ATOM 2607 C C . GLN A 1 345 ? 9.547 17.703 10.836 1 88.75 345 GLN A C 1
ATOM 2609 O O . GLN A 1 345 ? 10.781 17.766 10.766 1 88.75 345 GLN A O 1
ATOM 2614 N N . ALA A 1 346 ? 8.906 16.641 10.641 1 79.44 346 ALA A N 1
ATOM 2615 C CA . ALA A 1 346 ? 9.594 15.391 10.32 1 79.44 346 ALA A CA 1
ATOM 2616 C C . ALA A 1 346 ? 10.18 15.43 8.914 1 79.44 346 ALA A C 1
ATOM 2618 O O . ALA A 1 346 ? 11.234 14.852 8.656 1 79.44 346 ALA A O 1
ATOM 2619 N N . ALA A 1 347 ? 9.531 16.156 8.102 1 77.5 347 ALA A N 1
ATOM 2620 C CA . ALA A 1 347 ? 9.953 16.188 6.703 1 77.5 347 ALA A CA 1
ATOM 2621 C C . ALA A 1 347 ? 10.992 17.281 6.473 1 77.5 347 ALA A C 1
ATOM 2623 O O . ALA A 1 347 ? 11.984 17.078 5.773 1 77.5 347 ALA A O 1
ATOM 2624 N N . MET A 1 348 ? 10.742 18.453 7.039 1 84.62 348 MET A N 1
ATOM 2625 C CA . MET A 1 348 ? 11.539 19.625 6.703 1 84.62 348 MET A CA 1
ATOM 2626 C C . MET A 1 348 ? 12.617 19.875 7.75 1 84.62 348 MET A C 1
ATOM 2628 O O . MET A 1 348 ? 13.57 20.609 7.5 1 84.62 348 MET A O 1
ATOM 2632 N N . GLY A 1 349 ? 12.547 19.188 8.836 1 84.81 349 GLY A N 1
ATOM 2633 C CA . GLY A 1 349 ? 13.492 19.406 9.914 1 84.81 349 GLY A CA 1
ATOM 2634 C C . GLY A 1 349 ? 14.922 19.094 9.531 1 84.81 349 GLY A C 1
ATOM 2635 O O . GLY A 1 349 ? 15.859 19.734 10.023 1 84.81 349 GLY A O 1
ATOM 2636 N N . ALA A 1 350 ? 15.078 18.219 8.609 1 80.75 350 ALA A N 1
ATOM 2637 C CA . ALA A 1 350 ? 16.422 17.766 8.25 1 80.75 350 ALA A CA 1
ATOM 2638 C C . ALA A 1 350 ? 16.953 18.547 7.047 1 80.75 350 ALA A C 1
ATOM 2640 O O . ALA A 1 350 ? 18.141 18.469 6.73 1 80.75 350 ALA A O 1
ATOM 2641 N N . VAL A 1 351 ? 16.094 19.312 6.488 1 84.12 351 VAL A N 1
ATOM 2642 C CA . VAL A 1 351 ? 16.438 19.984 5.234 1 84.12 351 VAL A CA 1
ATOM 2643 C C . VAL A 1 351 ? 17.562 20.984 5.469 1 84.12 351 VAL A C 1
ATOM 2645 O O . VAL A 1 351 ? 18.531 21.031 4.695 1 84.12 351 VAL A O 1
ATOM 2648 N N . PRO A 1 352 ? 17.578 21.703 6.535 1 88.12 352 PRO A N 1
ATOM 2649 C CA . PRO A 1 352 ? 18.688 22.641 6.777 1 88.12 352 PRO A CA 1
ATOM 2650 C C . PRO A 1 352 ? 20.031 21.922 6.969 1 88.12 352 PRO A C 1
ATOM 2652 O O . PRO A 1 352 ? 21.047 22.375 6.449 1 88.12 352 PRO A O 1
ATOM 2655 N N . LEU A 1 353 ? 19.984 20.875 7.641 1 85.12 353 LEU A N 1
ATOM 2656 C CA . LEU A 1 353 ? 21.188 20.094 7.848 1 85.12 353 LEU A CA 1
ATOM 2657 C C . LEU A 1 353 ? 21.734 19.562 6.523 1 85.12 353 LEU A C 1
ATOM 2659 O O . LEU A 1 353 ? 22.938 19.641 6.258 1 85.12 353 LEU A O 1
ATOM 2663 N N . ALA A 1 354 ? 20.891 19.094 5.777 1 79.75 354 ALA A N 1
ATOM 2664 C CA . ALA A 1 354 ? 21.266 18.547 4.473 1 79.75 354 ALA A CA 1
ATOM 2665 C C . ALA A 1 354 ? 21.797 19.641 3.551 1 79.75 354 ALA A C 1
ATOM 2667 O O . ALA A 1 354 ? 22.609 19.375 2.666 1 79.75 354 ALA A O 1
ATOM 2668 N N . SER A 1 355 ? 21.328 20.828 3.744 1 82.75 355 SER A N 1
ATOM 2669 C CA . SER A 1 355 ? 21.719 21.953 2.906 1 82.75 355 SER A CA 1
ATOM 2670 C C . SER A 1 355 ? 22.984 22.609 3.424 1 82.75 355 SER A C 1
ATOM 2672 O O . SER A 1 355 ? 23.422 23.625 2.889 1 82.75 355 SER A O 1
ATOM 2674 N N . GLY A 1 356 ? 23.5 22.062 4.469 1 83.56 356 GLY A N 1
ATOM 2675 C CA . GLY A 1 356 ? 24.781 22.547 4.973 1 83.56 356 GLY A CA 1
ATOM 2676 C C . GLY A 1 356 ? 24.641 23.734 5.91 1 83.56 356 GLY A C 1
ATOM 2677 O O . GLY A 1 356 ? 25.594 24.469 6.137 1 83.56 356 GLY A O 1
ATOM 2678 N N . VAL A 1 357 ? 23.5 23.984 6.383 1 89.19 357 VAL A N 1
ATOM 2679 C CA . VAL A 1 357 ? 23.297 25.078 7.332 1 89.19 357 VAL A CA 1
ATOM 2680 C C . VAL A 1 357 ? 24.031 24.766 8.633 1 89.19 357 VAL A C 1
ATOM 2682 O O . VAL A 1 357 ? 23.969 23.656 9.141 1 89.19 357 VAL A O 1
ATOM 2685 N N . ALA A 1 3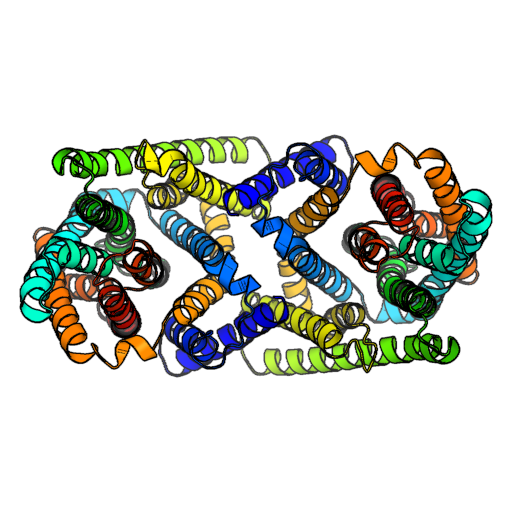58 ? 24.719 25.703 9.172 1 87.81 358 ALA A N 1
ATOM 2686 C CA . ALA A 1 358 ? 25.562 25.5 10.344 1 87.81 358 ALA A CA 1
ATOM 2687 C C . ALA A 1 358 ? 24.75 25.016 11.531 1 87.81 358 ALA A C 1
ATOM 2689 O O . ALA A 1 358 ? 25.188 24.125 12.273 1 87.81 358 ALA A O 1
ATOM 2690 N N . SER A 1 359 ? 23.562 25.562 11.68 1 89.75 359 SER A N 1
ATOM 2691 C CA . SER A 1 359 ? 22.719 25.203 12.812 1 89.75 359 SER A CA 1
ATOM 2692 C C . SER A 1 359 ? 21.75 24.094 12.438 1 89.75 359 SER A C 1
ATOM 2694 O O . SER A 1 359 ? 20.703 23.953 13.078 1 89.75 359 SER A O 1
ATOM 2696 N N . GLY A 1 360 ? 22.031 23.438 11.43 1 87.81 360 GLY A N 1
ATOM 2697 C CA . GLY A 1 360 ? 21.125 22.422 10.93 1 87.81 360 GLY A CA 1
ATOM 2698 C C . GLY A 1 360 ? 20.812 21.344 11.953 1 87.81 360 GLY A C 1
ATOM 2699 O O . GLY A 1 360 ? 19.672 20.906 12.07 1 87.81 360 GLY A O 1
ATOM 2700 N N . ASN A 1 361 ? 21.844 21 12.695 1 83.56 361 ASN A N 1
ATOM 2701 C CA . ASN A 1 361 ? 21.656 19.984 13.727 1 83.56 361 ASN A CA 1
ATOM 2702 C C . ASN A 1 361 ? 20.719 20.469 14.836 1 83.56 361 ASN A C 1
ATOM 2704 O O . ASN A 1 361 ? 19.906 19.703 15.352 1 83.56 361 ASN A O 1
ATOM 2708 N N . LEU A 1 362 ? 20.922 21.625 15.141 1 86.81 362 LEU A N 1
ATOM 2709 C CA . LEU A 1 362 ? 20.094 22.234 16.172 1 86.81 362 LEU A CA 1
ATOM 2710 C C . LEU A 1 362 ? 18.641 22.344 15.719 1 86.81 362 LEU A C 1
ATOM 2712 O O . LEU A 1 362 ? 17.719 22.047 16.484 1 86.81 362 LEU A O 1
ATOM 2716 N N . ILE A 1 363 ? 18.438 22.75 14.539 1 89.69 363 ILE A N 1
ATOM 2717 C CA . ILE A 1 363 ? 17.109 22.891 13.969 1 89.69 363 ILE A CA 1
ATOM 2718 C C . ILE A 1 363 ? 16.422 21.531 13.93 1 89.69 363 ILE A C 1
ATOM 2720 O O . ILE A 1 363 ? 15.242 21.406 14.289 1 89.69 363 ILE A O 1
ATOM 2724 N N . LEU A 1 364 ? 17.203 20.609 13.547 1 85.88 364 LEU A N 1
ATOM 2725 C CA . LEU A 1 364 ? 16.672 19.25 13.492 1 85.88 364 LEU A CA 1
ATOM 2726 C C . LEU A 1 364 ? 16.281 18.766 14.883 1 85.88 364 LEU A C 1
ATOM 2728 O O . LEU A 1 364 ? 15.211 18.172 15.055 1 85.88 364 LEU A O 1
ATOM 2732 N N . ALA A 1 365 ? 17.016 19 15.797 1 84.62 365 ALA A N 1
ATOM 2733 C CA . ALA A 1 365 ? 16.766 18.578 17.172 1 84.62 365 ALA A CA 1
ATOM 2734 C C . ALA A 1 365 ? 15.484 19.203 17.719 1 84.62 365 ALA A C 1
ATOM 2736 O O . ALA A 1 365 ? 14.672 18.531 18.344 1 84.62 365 ALA A O 1
ATOM 2737 N N . ILE A 1 366 ? 15.32 20.422 17.516 1 89 366 ILE A N 1
ATOM 2738 C CA . ILE A 1 366 ? 14.164 21.125 18.047 1 89 366 ILE A CA 1
ATOM 2739 C C . ILE A 1 366 ? 12.906 20.703 17.281 1 89 366 ILE A C 1
ATOM 2741 O O . ILE A 1 366 ? 11.82 20.609 17.875 1 89 366 ILE A O 1
ATOM 2745 N N . ALA A 1 367 ? 13.062 20.5 16.016 1 88.25 367 ALA A N 1
ATOM 2746 C CA . ALA A 1 367 ? 11.945 19.984 15.234 1 88.25 367 ALA A CA 1
ATOM 2747 C C . ALA A 1 367 ? 11.461 18.656 15.797 1 88.25 367 ALA A C 1
ATOM 2749 O O . ALA A 1 367 ? 10.25 18.438 15.945 1 88.25 367 ALA A O 1
ATOM 2750 N N . VAL A 1 368 ? 12.375 17.828 16.141 1 83.75 368 VAL A N 1
ATOM 2751 C CA . VAL A 1 368 ? 12.055 16.531 16.703 1 83.75 368 VAL A CA 1
ATOM 2752 C C . VAL A 1 368 ? 11.391 16.703 18.062 1 83.75 368 VAL A C 1
ATOM 2754 O O . VAL A 1 368 ? 10.414 16.016 18.375 1 83.75 368 VAL A O 1
ATOM 2757 N N . LEU A 1 369 ? 11.922 17.562 18.781 1 86.88 369 LEU A N 1
ATOM 2758 C CA . LEU A 1 369 ? 11.375 17.844 20.094 1 86.88 369 LEU A CA 1
ATOM 2759 C C . LEU A 1 369 ? 9.938 18.344 20 1 86.88 369 LEU A C 1
ATOM 2761 O O . LEU A 1 369 ? 9.102 18 20.844 1 86.88 369 LEU A O 1
ATOM 2765 N N . SER A 1 370 ? 9.672 19.141 19.047 1 91.5 370 SER A N 1
ATOM 2766 C CA . SER A 1 370 ? 8.32 19.672 18.859 1 91.5 370 SER A CA 1
ATOM 2767 C C . SER A 1 370 ? 7.328 18.547 18.562 1 91.5 370 SER A C 1
ATOM 2769 O O . SER A 1 370 ? 6.172 18.609 18.984 1 91.5 370 SER A O 1
ATOM 2771 N N . ILE A 1 371 ? 7.715 17.531 17.875 1 86.62 371 ILE A N 1
ATOM 2772 C CA . ILE A 1 371 ? 6.855 16.391 17.547 1 86.62 371 ILE A CA 1
ATOM 2773 C C . ILE A 1 371 ? 6.508 15.633 18.828 1 86.62 371 ILE A C 1
ATOM 2775 O O . ILE A 1 371 ? 5.332 15.367 19.109 1 86.62 371 ILE A O 1
ATOM 2779 N N . ILE A 1 372 ? 7.504 15.375 19.625 1 83.94 372 ILE A N 1
ATOM 2780 C CA . ILE A 1 372 ? 7.371 14.539 20.812 1 83.94 372 ILE A CA 1
ATOM 2781 C C . ILE A 1 372 ? 6.5 15.25 21.844 1 83.94 372 ILE A C 1
ATOM 2783 O O . ILE A 1 372 ? 5.727 14.609 22.547 1 83.94 372 ILE A O 1
ATOM 2787 N N . VAL A 1 373 ? 6.578 16.516 21.859 1 87.81 373 VAL A N 1
ATOM 2788 C CA . VAL A 1 373 ? 5.91 17.25 22.922 1 87.81 373 VAL A CA 1
ATOM 2789 C C . VAL A 1 373 ? 4.508 17.656 22.469 1 87.81 373 VAL A C 1
ATOM 2791 O O . VAL A 1 373 ? 3.529 17.406 23.188 1 87.81 373 VAL A O 1
ATOM 2794 N N . THR A 1 374 ? 4.383 18.156 21.312 1 91.75 374 THR A N 1
ATOM 2795 C CA . THR A 1 374 ? 3.143 18.828 20.938 1 91.75 374 THR A CA 1
ATOM 2796 C C . THR A 1 374 ? 2.154 17.828 20.328 1 91.75 374 THR A C 1
ATOM 2798 O O . THR A 1 374 ? 0.94 18 20.453 1 91.75 374 THR A O 1
ATOM 2801 N N . ALA A 1 375 ? 2.654 16.844 19.625 1 87 375 ALA A N 1
ATOM 2802 C CA . ALA A 1 375 ? 1.748 15.891 18.984 1 87 375 ALA A CA 1
ATOM 2803 C C . ALA A 1 375 ? 0.915 15.148 20.016 1 87 375 ALA A C 1
ATOM 2805 O O . ALA A 1 375 ? -0.314 15.109 19.922 1 87 375 ALA A O 1
ATOM 2806 N N . PRO A 1 376 ? 1.561 14.594 21.047 1 86.38 376 PRO A N 1
ATOM 2807 C CA . PRO A 1 376 ? 0.773 13.906 22.078 1 86.38 376 PRO A CA 1
ATOM 2808 C C . PRO A 1 376 ? -0.119 14.859 22.875 1 86.38 376 PRO A C 1
ATOM 2810 O O . PRO A 1 376 ? -1.281 14.539 23.141 1 86.38 376 PRO A O 1
ATOM 2813 N N . LEU A 1 377 ? 0.385 15.977 23.219 1 88.44 377 LEU A N 1
ATOM 2814 C CA . LEU A 1 377 ? -0.374 16.953 24 1 88.44 377 LEU A CA 1
ATOM 2815 C C . LEU A 1 377 ? -1.574 17.453 23.219 1 88.44 377 LEU A C 1
ATOM 2817 O O . LEU A 1 377 ? -2.666 17.609 23.766 1 88.44 377 LEU A O 1
ATOM 2821 N N . GLY A 1 378 ? -1.33 17.734 21.984 1 89.88 378 GLY A N 1
ATOM 2822 C CA . GLY A 1 378 ? -2.42 18.172 21.125 1 89.88 378 GLY A CA 1
ATOM 2823 C C . GLY A 1 378 ? -3.484 17.109 20.922 1 89.88 378 GLY A C 1
ATOM 2824 O O . GLY A 1 378 ? -4.68 17.391 21.031 1 89.88 378 GLY A O 1
ATOM 2825 N N . ALA A 1 379 ? -3.043 15.938 20.688 1 87.81 379 ALA A N 1
ATOM 2826 C CA . ALA A 1 379 ? -3.979 14.844 20.438 1 87.81 379 ALA A CA 1
ATOM 2827 C C . ALA A 1 379 ? -4.832 14.57 21.672 1 87.81 379 ALA A C 1
ATOM 2829 O O . ALA A 1 379 ? -6.047 14.391 21.562 1 87.81 379 ALA A O 1
ATOM 2830 N N . VAL A 1 380 ? -4.211 14.562 22.828 1 89.62 380 VAL A N 1
ATOM 2831 C CA . VAL A 1 380 ? -4.922 14.328 24.078 1 89.62 380 VAL A CA 1
ATOM 2832 C C . VAL A 1 380 ? -5.859 15.492 24.375 1 89.62 380 VAL A C 1
ATOM 2834 O O . VAL A 1 380 ? -7 15.289 24.797 1 89.62 380 VAL A O 1
ATOM 2837 N N . GLY A 1 381 ? -5.395 16.641 24.172 1 91.88 381 GLY A N 1
ATOM 2838 C CA . GLY A 1 381 ? -6.207 17.828 24.391 1 91.88 381 GLY A CA 1
ATOM 2839 C C . GLY A 1 381 ? -7.438 17.875 23.5 1 91.88 381 GLY A C 1
ATOM 2840 O O . GLY A 1 381 ? -8.539 18.188 23.969 1 91.88 381 GLY A O 1
ATOM 2841 N N . ILE A 1 382 ? -7.254 17.578 22.25 1 91.12 382 ILE A N 1
ATOM 2842 C CA . ILE A 1 382 ? -8.359 17.609 21.297 1 91.12 382 ILE A CA 1
ATOM 2843 C C . ILE A 1 382 ? -9.398 16.547 21.688 1 91.12 382 ILE A C 1
ATOM 2845 O O . ILE A 1 382 ? -10.602 16.828 21.641 1 91.12 382 ILE A O 1
ATOM 2849 N N . LYS A 1 383 ? -8.914 15.414 22.016 1 86.88 383 LYS A N 1
ATOM 2850 C CA . LYS A 1 383 ? -9.836 14.336 22.375 1 86.88 383 LYS A CA 1
ATOM 2851 C C . LYS A 1 383 ? -10.633 14.695 23.625 1 86.88 383 LYS A C 1
ATOM 2853 O O . LYS A 1 383 ? -11.859 14.523 23.672 1 86.88 383 LYS A O 1
ATOM 2858 N N . TYR A 1 384 ? -9.969 15.188 24.625 1 88.81 384 TYR A N 1
ATOM 2859 C CA . TYR A 1 384 ? -10.609 15.484 25.891 1 88.81 384 TYR A CA 1
ATOM 2860 C C . TYR A 1 384 ? -11.547 16.688 25.766 1 88.81 384 TYR A C 1
ATOM 2862 O O . TYR A 1 384 ? -12.711 16.609 26.172 1 88.81 384 TYR A O 1
ATOM 2870 N N . TYR A 1 385 ? -11.148 17.734 25.188 1 90.81 385 TYR A N 1
ATOM 2871 C CA . TYR A 1 385 ? -11.914 18.969 25.125 1 90.81 385 TYR A CA 1
ATOM 2872 C C . TYR A 1 385 ? -12.898 18.953 23.969 1 90.81 385 TYR A C 1
ATOM 2874 O O . TYR A 1 385 ? -13.898 19.672 23.969 1 90.81 385 TYR A O 1
ATOM 2882 N N . GLY A 1 386 ? -12.609 18.156 22.984 1 89.12 386 GLY A N 1
ATOM 2883 C CA . GLY A 1 386 ? -13.555 18.016 21.891 1 89.12 386 GLY A CA 1
ATOM 2884 C C . GLY A 1 386 ? -14.883 17.406 22.312 1 89.12 386 GLY A C 1
ATOM 2885 O O . GLY A 1 386 ? -15.945 17.891 21.922 1 89.12 386 GLY A O 1
ATOM 2886 N N . ASP A 1 387 ? -14.805 16.469 23.172 1 84.81 387 ASP A N 1
ATOM 2887 C CA . ASP A 1 387 ? -16 15.781 23.656 1 84.81 387 ASP A CA 1
ATOM 2888 C C . ASP A 1 387 ? -16.734 16.625 24.688 1 84.81 387 ASP A C 1
ATOM 2890 O O . ASP A 1 387 ? -17.969 16.625 24.75 1 84.81 387 ASP A O 1
ATOM 2894 N N . LYS A 1 388 ? -16.016 17.484 25.359 1 87.62 388 LYS A N 1
ATOM 2895 C CA . LYS A 1 388 ? -16.594 18.203 26.484 1 87.62 388 LYS A CA 1
ATOM 2896 C C . LYS A 1 388 ? -17.094 19.578 26.062 1 87.62 388 LYS A C 1
ATOM 2898 O O . LYS A 1 388 ? -18.141 20.031 26.531 1 87.62 388 LYS A O 1
ATOM 2903 N N . TRP A 1 389 ? -16.328 20.234 25.203 1 88.88 389 TRP A N 1
ATOM 2904 C CA . TRP A 1 389 ? -16.594 21.656 24.984 1 88.88 389 TRP A CA 1
ATOM 2905 C C . TRP A 1 389 ? -17.312 21.875 23.656 1 88.88 389 TRP A C 1
ATOM 2907 O O . TRP A 1 389 ? -17.938 22.906 23.453 1 88.88 389 TRP A O 1
ATOM 2917 N N . ILE A 1 390 ? -17.25 20.922 22.734 1 83.81 390 ILE A N 1
ATOM 2918 C CA . ILE A 1 390 ? -17.844 21.109 21.406 1 83.81 390 ILE A CA 1
ATOM 2919 C C . ILE A 1 390 ? -19.188 20.391 21.328 1 83.81 390 ILE A C 1
ATOM 2921 O O . ILE A 1 390 ? -19.266 19.172 21.547 1 83.81 390 ILE A O 1
ATOM 2925 N N . SER A 1 391 ? -20.344 21.094 21.141 1 79.81 391 SER A N 1
ATOM 2926 C CA . SER A 1 391 ? -21.703 20.547 21.109 1 79.81 391 SER A CA 1
ATOM 2927 C C . SER A 1 391 ? -22.234 20.453 19.688 1 79.81 391 SER A C 1
ATOM 2929 O O . SER A 1 391 ? -21.844 21.219 18.812 1 79.81 391 SER A O 1
ATOM 2931 N N . MET B 1 1 ? 9.172 8.398 -7.09 1 87.12 1 MET B N 1
ATOM 2932 C CA . MET B 1 1 ? 8.406 7.188 -6.777 1 87.12 1 MET B CA 1
ATOM 2933 C C . MET B 1 1 ? 6.91 7.461 -6.828 1 87.12 1 MET B C 1
ATOM 2935 O O . MET B 1 1 ? 6.16 6.715 -7.457 1 87.12 1 MET B O 1
ATOM 2939 N N . ILE B 1 2 ? 6.504 8.609 -6.426 1 88.31 2 ILE B N 1
ATOM 2940 C CA . ILE B 1 2 ? 5.082 8.922 -6.305 1 88.31 2 ILE B CA 1
ATOM 2941 C C . ILE B 1 2 ? 4.469 9.086 -7.691 1 88.31 2 ILE B C 1
ATOM 2943 O O . ILE B 1 2 ? 3.395 8.547 -7.973 1 88.31 2 ILE B O 1
ATOM 2947 N N . LEU B 1 3 ? 5.203 9.773 -8.531 1 88.81 3 LEU B N 1
ATOM 2948 C CA . LEU B 1 3 ? 4.715 9.953 -9.898 1 88.81 3 LEU B CA 1
ATOM 2949 C C . LEU B 1 3 ? 4.594 8.617 -10.617 1 88.81 3 LEU B C 1
ATOM 2951 O O . LEU B 1 3 ? 3.607 8.367 -11.312 1 88.81 3 LEU B O 1
ATOM 2955 N N . SER B 1 4 ? 5.609 7.797 -10.5 1 90.69 4 SER B N 1
ATOM 2956 C CA . SER B 1 4 ? 5.602 6.473 -11.109 1 90.69 4 SER B CA 1
ATOM 2957 C C . SER B 1 4 ? 4.41 5.648 -10.633 1 90.69 4 SER B C 1
ATOM 2959 O O . SER B 1 4 ? 3.762 4.965 -11.43 1 90.69 4 SER B O 1
ATOM 2961 N N . LEU B 1 5 ? 4.172 5.715 -9.367 1 91.06 5 LEU B N 1
ATOM 2962 C CA . LEU B 1 5 ? 3.053 4.973 -8.797 1 91.06 5 LEU B CA 1
ATOM 2963 C C . LEU B 1 5 ? 1.724 5.496 -9.328 1 91.06 5 LEU B C 1
ATOM 2965 O O . LEU B 1 5 ? 0.805 4.719 -9.594 1 91.06 5 LEU B O 1
ATOM 2969 N N . ALA B 1 6 ? 1.64 6.816 -9.43 1 91.38 6 ALA B N 1
ATOM 2970 C CA . ALA B 1 6 ? 0.427 7.43 -9.969 1 91.38 6 ALA B CA 1
ATOM 2971 C C . ALA B 1 6 ? 0.17 6.973 -11.406 1 91.38 6 ALA B C 1
ATOM 2973 O O . ALA B 1 6 ? -0.963 6.648 -11.766 1 91.38 6 ALA B O 1
ATOM 2974 N N . VAL B 1 7 ? 1.191 6.953 -12.148 1 90.62 7 VAL B N 1
ATOM 2975 C CA . VAL B 1 7 ? 1.092 6.555 -13.547 1 90.62 7 VAL B CA 1
ATOM 2976 C C . VAL B 1 7 ? 0.72 5.074 -13.633 1 90.62 7 VAL B C 1
ATOM 2978 O O . VAL B 1 7 ? -0.141 4.691 -14.43 1 90.62 7 VAL B O 1
ATOM 2981 N N . ILE B 1 8 ? 1.353 4.285 -12.867 1 92.19 8 ILE B N 1
ATOM 2982 C CA . ILE B 1 8 ? 1.106 2.848 -12.852 1 92.19 8 ILE B CA 1
ATOM 2983 C C . ILE B 1 8 ? -0.357 2.58 -12.508 1 92.19 8 ILE B C 1
ATOM 2985 O O . ILE B 1 8 ? -1.024 1.791 -13.18 1 92.19 8 ILE B O 1
ATOM 2989 N N . ILE B 1 9 ? -0.845 3.26 -11.547 1 92.69 9 ILE B N 1
ATOM 2990 C CA . ILE B 1 9 ? -2.207 3.035 -11.07 1 92.69 9 ILE B CA 1
ATOM 2991 C C . ILE B 1 9 ? -3.203 3.521 -12.125 1 92.69 9 ILE B C 1
ATOM 2993 O O . ILE B 1 9 ? -4.117 2.787 -12.508 1 92.69 9 ILE B O 1
ATOM 2997 N N . THR B 1 10 ? -3.014 4.738 -12.617 1 91.81 10 THR B N 1
ATOM 2998 C CA . THR B 1 10 ? -3.957 5.344 -13.547 1 91.81 10 THR B CA 1
ATOM 2999 C C . THR B 1 10 ? -3.953 4.598 -14.883 1 91.81 10 THR B C 1
ATOM 3001 O O . THR B 1 10 ? -5.008 4.184 -15.367 1 91.81 10 THR B O 1
ATOM 3004 N N . LEU B 1 11 ? -2.805 4.422 -15.391 1 92.25 11 LEU B N 1
ATOM 3005 C CA . LEU B 1 11 ? -2.719 3.736 -16.672 1 92.25 11 LEU B CA 1
ATOM 3006 C C . LEU B 1 11 ? -3.062 2.258 -16.531 1 92.25 11 LEU B C 1
ATOM 3008 O O . LEU B 1 11 ? -3.605 1.645 -17.453 1 92.25 11 LEU B O 1
ATOM 3012 N N . GLY B 1 12 ? -2.646 1.673 -15.406 1 92.31 12 GLY B N 1
ATOM 3013 C CA . GLY B 1 12 ? -3.025 0.292 -15.156 1 92.31 12 GLY B CA 1
ATOM 3014 C C . GLY B 1 12 ? -4.523 0.066 -15.195 1 92.31 12 GLY B C 1
ATOM 3015 O O . GLY B 1 12 ? -4.996 -0.893 -15.812 1 92.31 12 GLY B O 1
ATOM 3016 N N . LEU B 1 13 ? -5.258 0.991 -14.578 1 91.75 13 LEU B N 1
ATOM 3017 C CA . LEU B 1 13 ? -6.715 0.889 -14.562 1 91.75 13 LEU B CA 1
ATOM 3018 C C . LEU B 1 13 ? -7.293 1.121 -15.953 1 91.75 13 LEU B C 1
ATOM 3020 O O . LEU B 1 13 ? -8.242 0.445 -16.359 1 91.75 13 LEU B O 1
ATOM 3024 N N . ILE B 1 14 ? -6.738 2.051 -16.656 1 91.44 14 ILE B N 1
ATOM 3025 C CA . ILE B 1 14 ? -7.207 2.363 -18 1 91.44 14 ILE B CA 1
ATOM 3026 C C . ILE B 1 14 ? -6.98 1.163 -18.922 1 91.44 14 ILE B C 1
ATOM 3028 O O . ILE B 1 14 ? -7.883 0.756 -19.656 1 91.44 14 ILE B O 1
ATOM 3032 N N . PHE B 1 15 ? -5.805 0.62 -18.891 1 91.94 15 PHE B N 1
ATOM 3033 C CA . PHE B 1 15 ? -5.492 -0.532 -19.719 1 91.94 15 PHE B CA 1
ATOM 3034 C C . PHE B 1 15 ? -6.34 -1.734 -19.328 1 91.94 15 PHE B C 1
ATOM 3036 O O . PHE B 1 15 ? -6.734 -2.529 -20.188 1 91.94 15 PHE B O 1
ATOM 3043 N N . ASN B 1 16 ? -6.477 -1.932 -18.047 1 89.69 16 ASN B N 1
ATOM 3044 C CA . ASN B 1 16 ? -7.355 -3 -17.578 1 89.69 16 ASN B CA 1
ATOM 3045 C C . ASN B 1 16 ? -8.75 -2.883 -18.172 1 89.69 16 ASN B C 1
ATOM 3047 O O . ASN B 1 16 ? -9.297 -3.865 -18.688 1 89.69 16 ASN B O 1
ATOM 3051 N N . LYS B 1 17 ? -9.305 -1.707 -18.203 1 88.69 17 LYS B N 1
ATOM 3052 C CA . LYS B 1 17 ? -10.648 -1.468 -18.734 1 88.69 17 LYS B CA 1
ATOM 3053 C C . LYS B 1 17 ? -10.664 -1.604 -20.266 1 88.69 17 LYS B C 1
ATOM 3055 O O . LYS B 1 17 ? -11.625 -2.135 -20.828 1 88.69 17 LYS B O 1
ATOM 3060 N N . LEU B 1 18 ? -9.711 -1.065 -20.891 1 90.75 18 LEU B N 1
ATOM 3061 C CA . LEU B 1 18 ? -9.625 -1.132 -22.344 1 90.75 18 LEU B CA 1
ATOM 3062 C C . LEU B 1 18 ? -9.617 -2.58 -22.828 1 90.75 18 LEU B C 1
ATOM 3064 O O . LEU B 1 18 ? -10.297 -2.926 -23.797 1 90.75 18 LEU B O 1
ATOM 3068 N N . PHE B 1 19 ? -8.859 -3.396 -22.234 1 88.31 19 PHE B N 1
ATOM 3069 C CA . PHE B 1 19 ? -8.75 -4.793 -22.641 1 88.31 19 PHE B CA 1
ATOM 3070 C C . PHE B 1 19 ? -10.023 -5.555 -22.297 1 88.31 19 PHE B C 1
ATOM 3072 O O . PHE B 1 19 ? -10.453 -6.43 -23.047 1 88.31 19 PHE B O 1
ATOM 3079 N N . LYS B 1 20 ? -10.578 -5.238 -21.172 1 84.75 20 LYS B N 1
ATOM 3080 C CA . LYS B 1 20 ? -11.844 -5.863 -20.812 1 84.75 20 LYS B CA 1
ATOM 3081 C C . LYS B 1 20 ? -12.938 -5.496 -21.812 1 84.75 20 LYS B C 1
ATOM 3083 O O . LYS B 1 20 ? -13.828 -6.301 -22.094 1 84.75 20 LYS B O 1
ATOM 3088 N N . SER B 1 21 ? -12.836 -4.293 -22.312 1 87.44 21 SER B N 1
ATOM 3089 C CA . SER B 1 21 ? -13.82 -3.826 -23.297 1 87.44 21 SER B CA 1
ATOM 3090 C C . SER B 1 21 ? -13.719 -4.613 -24.594 1 87.44 21 SER B C 1
ATOM 3092 O O . SER B 1 21 ? -14.711 -4.746 -25.312 1 87.44 21 SER B O 1
ATOM 3094 N N . ILE B 1 22 ? -12.586 -5.164 -24.906 1 87.19 22 ILE B N 1
ATOM 3095 C CA . ILE B 1 22 ? -12.422 -5.953 -26.125 1 87.19 22 ILE B CA 1
ATOM 3096 C C . ILE B 1 22 ? -12.492 -7.441 -25.797 1 87.19 22 ILE B C 1
ATOM 3098 O O . ILE B 1 22 ? -11.961 -8.273 -26.531 1 87.19 22 ILE B O 1
ATOM 3102 N N . LYS B 1 23 ? -12.883 -7.738 -24.625 1 81.38 23 LYS B N 1
ATOM 3103 C CA . LYS B 1 23 ? -13.172 -9.086 -24.156 1 81.38 23 LYS B CA 1
ATOM 3104 C C . LYS B 1 23 ? -11.891 -9.859 -23.859 1 81.38 23 LYS B C 1
ATOM 3106 O O . LYS B 1 23 ? -11.82 -11.07 -24.078 1 81.38 23 LYS B O 1
ATOM 3111 N N . LEU B 1 24 ? -10.922 -9.18 -23.531 1 83.62 24 LEU B N 1
ATOM 3112 C CA . LEU B 1 24 ? -9.672 -9.789 -23.062 1 83.62 24 LEU B CA 1
ATOM 3113 C C . LEU B 1 24 ? -9.492 -9.602 -21.562 1 83.62 24 LEU B C 1
ATOM 3115 O O . LEU B 1 24 ? -10.109 -8.711 -20.969 1 83.62 24 LEU B O 1
ATOM 3119 N N . PRO B 1 25 ? -8.805 -10.531 -20.969 1 82.19 25 PRO B N 1
ATOM 3120 C CA . PRO B 1 25 ? -8.555 -10.367 -19.531 1 82.19 25 PRO B CA 1
ATOM 3121 C C . PRO B 1 25 ? -7.785 -9.094 -19.219 1 82.19 25 PRO B C 1
ATOM 3123 O O . PRO B 1 25 ? -6.832 -8.75 -19.922 1 82.19 25 PRO B O 1
ATOM 3126 N N . GLY B 1 26 ? -8.148 -8.375 -18.234 1 86.44 26 GLY B N 1
ATOM 3127 C CA . GLY B 1 26 ? -7.547 -7.109 -17.844 1 86.44 26 GLY B CA 1
ATOM 3128 C C . GLY B 1 26 ? -6.074 -7.227 -17.5 1 86.44 26 GLY B C 1
ATOM 3129 O O . GLY B 1 26 ? -5.301 -6.293 -17.734 1 86.44 26 GLY B O 1
ATOM 3130 N N . LEU B 1 27 ? -5.762 -8.414 -16.906 1 84.38 27 LEU B N 1
ATOM 3131 C CA . LEU B 1 27 ? -4.379 -8.602 -16.5 1 84.38 27 LEU B CA 1
ATOM 3132 C C . LEU B 1 27 ? -3.43 -8.5 -17.688 1 84.38 27 LEU B C 1
ATOM 3134 O O . LEU B 1 27 ? -2.277 -8.086 -17.531 1 84.38 27 LEU B O 1
ATOM 3138 N N . LEU B 1 28 ? -3.896 -8.82 -18.891 1 85.44 28 LEU B N 1
ATOM 3139 C CA . LEU B 1 28 ? -3.08 -8.711 -20.094 1 85.44 28 LEU B CA 1
ATOM 3140 C C . LEU B 1 28 ? -2.73 -7.258 -20.391 1 85.44 28 LEU B C 1
ATOM 3142 O O . LEU B 1 28 ? -1.599 -6.949 -20.766 1 85.44 28 LEU B O 1
ATOM 3146 N N . GLY B 1 29 ? -3.701 -6.473 -20.312 1 88.44 29 GLY B N 1
ATOM 3147 C CA . GLY B 1 29 ? -3.447 -5.055 -20.516 1 88.44 29 GLY B CA 1
ATOM 3148 C C . GLY B 1 29 ? -2.422 -4.488 -19.547 1 88.44 29 GLY B C 1
ATOM 3149 O O . GLY B 1 29 ? -1.558 -3.703 -19.938 1 88.44 29 GLY B O 1
ATOM 3150 N N . MET B 1 30 ? -2.518 -4.875 -18.359 1 91.12 30 MET B N 1
ATOM 3151 C CA . MET B 1 30 ? -1.59 -4.395 -17.344 1 91.12 30 MET B CA 1
ATOM 3152 C C . MET B 1 30 ? -0.177 -4.902 -17.609 1 91.12 30 MET B C 1
ATOM 3154 O O . MET B 1 30 ? 0.798 -4.18 -17.391 1 91.12 30 MET B O 1
ATOM 3158 N N . LEU B 1 31 ? -0.105 -6.117 -18.047 1 87 31 LEU B N 1
ATOM 3159 C CA . LEU B 1 31 ? 1.188 -6.695 -18.391 1 87 31 LEU B CA 1
ATOM 3160 C C . LEU B 1 31 ? 1.839 -5.922 -19.531 1 87 31 LEU B C 1
ATOM 3162 O O . LEU B 1 31 ? 3.027 -5.598 -19.469 1 87 31 LEU B O 1
ATOM 3166 N N . ILE B 1 32 ? 1.106 -5.641 -20.531 1 88.94 32 ILE B N 1
ATOM 3167 C CA . ILE B 1 32 ? 1.597 -4.898 -21.703 1 88.94 32 ILE B CA 1
ATOM 3168 C C . ILE B 1 32 ? 2.023 -3.496 -21.266 1 88.94 32 ILE B C 1
ATOM 3170 O O . ILE B 1 32 ? 3.053 -2.988 -21.719 1 88.94 32 ILE B O 1
ATOM 3174 N N . LEU B 1 33 ? 1.222 -2.916 -20.438 1 91.75 33 LEU B N 1
ATOM 3175 C CA . LEU B 1 33 ? 1.578 -1.604 -19.922 1 91.75 33 LEU B CA 1
ATOM 3176 C C . LEU B 1 33 ? 2.938 -1.646 -19.219 1 91.75 33 LEU B C 1
ATOM 3178 O O . LEU B 1 33 ? 3.762 -0.746 -19.406 1 91.75 33 LEU B O 1
ATOM 3182 N N . GLY B 1 34 ? 3.135 -2.646 -18.375 1 90.31 34 GLY B N 1
ATOM 3183 C CA . GLY B 1 34 ? 4.41 -2.803 -17.703 1 90.31 34 GLY B CA 1
ATOM 3184 C C . GLY B 1 34 ? 5.59 -2.885 -18.656 1 90.31 34 GLY B C 1
ATOM 3185 O O . GLY B 1 34 ? 6.641 -2.295 -18.406 1 90.31 34 GLY B O 1
ATOM 3186 N N . ILE B 1 35 ? 5.355 -3.557 -19.75 1 86.94 35 ILE B N 1
ATOM 3187 C CA . ILE B 1 35 ? 6.402 -3.705 -20.75 1 86.94 35 ILE B CA 1
ATOM 3188 C C . ILE B 1 35 ? 6.707 -2.35 -21.391 1 86.94 35 ILE B C 1
ATOM 3190 O O . ILE B 1 35 ? 7.871 -2 -21.594 1 86.94 35 ILE B O 1
ATOM 3194 N N . ILE B 1 36 ? 5.703 -1.6 -21.625 1 90.81 36 ILE B N 1
ATOM 3195 C CA . ILE B 1 36 ? 5.828 -0.32 -22.312 1 90.81 36 ILE B CA 1
ATOM 3196 C C . ILE B 1 36 ? 6.48 0.703 -21.375 1 90.81 36 ILE B C 1
ATOM 3198 O O . ILE B 1 36 ? 7.414 1.405 -21.781 1 90.81 36 ILE B O 1
ATOM 3202 N N . VAL B 1 37 ? 6.074 0.739 -20.141 1 90.88 37 VAL B N 1
ATOM 3203 C CA . VAL B 1 37 ? 6.535 1.773 -19.219 1 90.88 37 VAL B CA 1
ATOM 3204 C C . VAL B 1 37 ? 7.797 1.302 -18.5 1 90.88 37 VAL B C 1
ATOM 3206 O O . VAL B 1 37 ? 8.453 2.082 -17.812 1 90.88 37 VAL B O 1
ATOM 3209 N N . GLY B 1 38 ? 8.172 0.125 -18.672 1 88.44 38 GLY B N 1
ATOM 3210 C CA . GLY B 1 38 ? 9.32 -0.462 -18.016 1 88.44 38 GLY B CA 1
ATOM 3211 C C . GLY B 1 38 ? 10.641 0.139 -18.453 1 88.44 38 GLY B C 1
ATOM 3212 O O . GLY B 1 38 ? 10.672 0.979 -19.359 1 88.44 38 GLY B O 1
ATOM 3213 N N . PRO B 1 39 ? 11.68 -0.104 -17.766 1 85.06 39 PRO B N 1
ATOM 3214 C CA . PRO B 1 39 ? 12.992 0.474 -18.062 1 85.06 39 PRO B CA 1
ATOM 3215 C C . PRO B 1 39 ? 13.508 0.096 -19.453 1 85.06 39 PRO B C 1
ATOM 3217 O O . PRO B 1 39 ? 14.328 0.813 -20.031 1 85.06 39 PRO B O 1
ATOM 3220 N N . ASN B 1 40 ? 13.062 -0.932 -20.031 1 80.19 40 ASN B N 1
ATOM 3221 C CA . ASN B 1 40 ? 13.578 -1.435 -21.312 1 80.19 40 ASN B CA 1
ATOM 3222 C C . ASN B 1 40 ? 12.898 -0.764 -22.5 1 80.19 40 ASN B C 1
ATOM 3224 O O . ASN B 1 40 ? 13.328 -0.941 -23.641 1 80.19 40 ASN B O 1
ATOM 3228 N N . MET B 1 41 ? 11.82 -0.015 -22.297 1 86.19 41 MET B N 1
ATOM 3229 C CA . MET B 1 41 ? 11.156 0.704 -23.375 1 86.19 41 MET B CA 1
ATOM 3230 C C . MET B 1 41 ? 11.109 2.201 -23.094 1 86.19 41 MET B C 1
ATOM 3232 O O . MET B 1 41 ? 12.125 2.893 -23.25 1 86.19 41 MET B O 1
ATOM 3236 N N . LEU B 1 42 ? 10.039 2.742 -22.297 1 86.94 42 LEU B N 1
ATOM 3237 C CA . LEU B 1 42 ? 9.891 4.172 -22.062 1 86.94 42 LEU B CA 1
ATOM 3238 C C . LEU B 1 42 ? 10.594 4.586 -20.766 1 86.94 42 LEU B C 1
ATOM 3240 O O . LEU B 1 42 ? 10.828 5.773 -20.547 1 86.94 42 LEU B O 1
ATOM 3244 N N . ASN B 1 43 ? 10.961 3.672 -19.984 1 86.06 43 ASN B N 1
ATOM 3245 C CA . ASN B 1 43 ? 11.672 3.916 -18.734 1 86.06 43 ASN B CA 1
ATOM 3246 C C . ASN B 1 43 ? 10.977 4.977 -17.891 1 86.06 43 ASN B C 1
ATOM 3248 O O . ASN B 1 43 ? 11.609 5.938 -17.438 1 86.06 43 ASN B O 1
ATOM 3252 N N . LEU B 1 44 ? 9.719 4.844 -17.688 1 87.25 44 LEU B N 1
ATOM 3253 C CA . LEU B 1 44 ? 8.914 5.801 -16.938 1 87.25 44 LEU B CA 1
ATOM 3254 C C . LEU B 1 44 ? 8.828 5.398 -15.461 1 87.25 44 LEU B C 1
ATOM 3256 O O . LEU B 1 44 ? 8.375 6.184 -14.625 1 87.25 44 LEU B O 1
ATOM 3260 N N . ILE B 1 45 ? 9.266 4.258 -15.148 1 86.75 45 ILE B N 1
ATOM 3261 C CA . ILE B 1 45 ? 9.211 3.779 -13.773 1 86.75 45 ILE B CA 1
ATOM 3262 C C . ILE B 1 45 ? 10.484 4.184 -13.031 1 86.75 45 ILE B C 1
ATOM 3264 O O . ILE B 1 45 ? 11.594 3.916 -13.5 1 86.75 45 ILE B O 1
ATOM 3268 N N . SER B 1 46 ? 10.312 4.824 -11.906 1 86.81 46 SER B N 1
ATOM 3269 C CA . SER B 1 46 ? 11.445 5.305 -11.125 1 86.81 46 SER B CA 1
ATOM 3270 C C . SER B 1 46 ? 12.297 4.145 -10.609 1 86.81 46 SER B C 1
ATOM 3272 O O . SER B 1 46 ? 11.781 3.045 -10.391 1 86.81 46 SER B O 1
ATOM 3274 N N . ASN B 1 47 ? 13.547 4.406 -10.383 1 84.44 47 ASN B N 1
ATOM 3275 C CA . ASN B 1 47 ? 14.484 3.404 -9.875 1 84.44 47 ASN B CA 1
ATOM 3276 C C . ASN B 1 47 ? 14.102 2.939 -8.477 1 84.44 47 ASN B C 1
ATOM 3278 O O . ASN B 1 47 ? 14.352 1.789 -8.109 1 84.44 47 ASN B O 1
ATOM 3282 N N . ASP B 1 48 ? 13.477 3.809 -7.742 1 84.38 48 ASP B N 1
ATOM 3283 C CA . ASP B 1 48 ? 13.055 3.459 -6.391 1 84.38 48 ASP B CA 1
ATOM 3284 C C . ASP B 1 48 ? 12.008 2.346 -6.414 1 84.38 48 ASP B C 1
ATOM 3286 O O . ASP B 1 48 ? 12.07 1.415 -5.609 1 84.38 48 ASP B O 1
ATOM 3290 N N . ILE B 1 49 ? 11.156 2.447 -7.344 1 84.5 49 ILE B N 1
ATOM 3291 C CA . ILE B 1 49 ? 10.109 1.44 -7.461 1 84.5 49 ILE B CA 1
ATOM 3292 C C . ILE B 1 49 ? 10.703 0.131 -7.969 1 84.5 49 ILE B C 1
ATOM 3294 O O . ILE B 1 49 ? 10.32 -0.951 -7.523 1 84.5 49 ILE B O 1
ATOM 3298 N N . LEU B 1 50 ? 11.617 0.277 -8.883 1 83.25 50 LEU B N 1
ATOM 3299 C CA . LEU B 1 50 ? 12.242 -0.915 -9.438 1 83.25 50 LEU B CA 1
ATOM 3300 C C . LEU B 1 50 ? 13.039 -1.659 -8.375 1 83.25 50 LEU B C 1
ATOM 3302 O O . LEU B 1 50 ? 13.086 -2.891 -8.375 1 83.25 50 LEU B O 1
ATOM 3306 N N . THR B 1 51 ? 13.578 -0.919 -7.477 1 83.44 51 THR B N 1
ATOM 3307 C CA . THR B 1 51 ? 14.375 -1.515 -6.41 1 83.44 51 THR B CA 1
ATOM 3308 C C . THR B 1 51 ? 13.492 -2.287 -5.438 1 83.44 51 THR B C 1
ATOM 3310 O O . THR B 1 51 ? 13.883 -3.34 -4.934 1 83.44 51 THR B O 1
ATOM 3313 N N . ILE B 1 52 ? 12.273 -1.848 -5.258 1 86.5 52 ILE B N 1
ATOM 3314 C CA . ILE B 1 52 ? 11.398 -2.504 -4.293 1 86.5 52 ILE B CA 1
ATOM 3315 C C . ILE B 1 52 ? 10.383 -3.377 -5.031 1 86.5 52 ILE B C 1
ATOM 3317 O O . ILE B 1 52 ? 9.453 -3.914 -4.422 1 86.5 52 ILE B O 1
ATOM 3321 N N . SER B 1 53 ? 10.492 -3.5 -6.27 1 86.88 53 SER B N 1
ATOM 3322 C CA . SER B 1 53 ? 9.562 -4.227 -7.125 1 86.88 53 SER B CA 1
ATOM 3323 C C . SER B 1 53 ? 9.383 -5.668 -6.652 1 86.88 53 SER B C 1
ATOM 3325 O O . SER B 1 53 ? 8.266 -6.172 -6.578 1 86.88 53 SER B O 1
ATOM 3327 N N . PRO B 1 54 ? 10.516 -6.379 -6.297 1 84.81 54 PRO B N 1
ATOM 3328 C CA . PRO B 1 54 ? 10.336 -7.758 -5.84 1 84.81 54 PRO B CA 1
ATOM 3329 C C . PRO B 1 54 ? 9.469 -7.855 -4.582 1 84.81 54 PRO B C 1
ATOM 3331 O O . PRO B 1 54 ? 8.648 -8.766 -4.465 1 84.81 54 PRO B O 1
ATOM 3334 N N . ASP B 1 55 ? 9.617 -6.938 -3.758 1 87.94 55 ASP B N 1
ATOM 3335 C CA . ASP B 1 55 ? 8.844 -6.938 -2.52 1 87.94 55 ASP B CA 1
ATOM 3336 C C . ASP B 1 55 ? 7.375 -6.625 -2.789 1 87.94 55 ASP B C 1
ATOM 3338 O O . ASP B 1 55 ? 6.488 -7.234 -2.188 1 87.94 55 ASP B O 1
ATOM 3342 N N . LEU B 1 56 ? 7.129 -5.707 -3.629 1 89.12 56 LEU B N 1
ATOM 3343 C CA . LEU B 1 56 ? 5.758 -5.34 -3.969 1 89.12 56 LEU B CA 1
ATOM 3344 C C . LEU B 1 56 ? 5.031 -6.508 -4.629 1 89.12 56 LEU B C 1
ATOM 3346 O O . LEU B 1 56 ? 3.859 -6.762 -4.336 1 89.12 56 LEU B O 1
ATOM 3350 N N . ARG B 1 57 ? 5.707 -7.148 -5.504 1 87.31 57 ARG B N 1
ATOM 3351 C CA . ARG B 1 57 ? 5.125 -8.312 -6.164 1 87.31 57 ARG B CA 1
ATOM 3352 C C . ARG B 1 57 ? 4.84 -9.422 -5.16 1 87.31 57 ARG B C 1
ATOM 3354 O O . ARG B 1 57 ? 3.814 -10.102 -5.254 1 87.31 57 ARG B O 1
ATOM 3361 N N . LYS B 1 58 ? 5.758 -9.625 -4.281 1 88.38 58 LYS B N 1
ATOM 3362 C CA . LYS B 1 58 ? 5.57 -10.648 -3.258 1 88.38 58 LYS B CA 1
ATOM 3363 C C . LYS B 1 58 ? 4.355 -10.336 -2.385 1 88.38 58 LYS B C 1
ATOM 3365 O O . LYS B 1 58 ? 3.609 -11.242 -2.008 1 88.38 58 LYS B O 1
ATOM 3370 N N . ILE B 1 59 ? 4.164 -9.094 -2.041 1 91.5 59 ILE B N 1
ATOM 3371 C CA . ILE B 1 59 ? 2.998 -8.688 -1.262 1 91.5 59 ILE B CA 1
ATOM 3372 C C . ILE B 1 59 ? 1.725 -8.984 -2.049 1 91.5 59 ILE B C 1
ATOM 3374 O O . ILE B 1 59 ? 0.748 -9.492 -1.493 1 91.5 59 ILE B O 1
ATOM 3378 N N . ALA B 1 60 ? 1.73 -8.625 -3.303 1 90.62 60 ALA B N 1
ATOM 3379 C CA . ALA B 1 60 ? 0.576 -8.898 -4.152 1 90.62 60 ALA B CA 1
ATOM 3380 C C . ALA B 1 60 ? 0.274 -10.391 -4.199 1 90.62 60 ALA B C 1
ATOM 3382 O O . ALA B 1 60 ? -0.891 -10.797 -4.195 1 90.62 60 ALA B O 1
ATOM 3383 N N . LEU B 1 61 ? 1.296 -11.148 -4.234 1 86.5 61 LEU B N 1
ATOM 3384 C CA . LEU B 1 61 ? 1.145 -12.602 -4.246 1 86.5 61 LEU B CA 1
ATOM 3385 C C . LEU B 1 61 ? 0.525 -13.094 -2.943 1 86.5 61 LEU B C 1
ATOM 3387 O O . LEU B 1 61 ? -0.303 -14.008 -2.951 1 86.5 61 LEU B O 1
ATOM 3391 N N . ILE B 1 62 ? 0.977 -12.531 -1.883 1 91.25 62 ILE B N 1
ATOM 3392 C CA . ILE B 1 62 ? 0.415 -12.883 -0.583 1 91.25 62 ILE B CA 1
ATOM 3393 C C . ILE B 1 62 ? -1.083 -12.586 -0.572 1 91.25 62 ILE B C 1
ATOM 3395 O O . ILE B 1 62 ? -1.88 -13.406 -0.11 1 91.25 62 ILE B O 1
ATOM 3399 N N . VAL B 1 63 ? -1.438 -11.461 -1.125 1 92.69 63 VAL B N 1
ATOM 3400 C CA . VAL B 1 63 ? -2.838 -11.047 -1.161 1 92.69 63 VAL B CA 1
ATOM 3401 C C . VAL B 1 63 ? -3.654 -12.062 -1.954 1 92.69 63 VAL B C 1
ATOM 3403 O O . VAL B 1 63 ? -4.719 -12.5 -1.506 1 92.69 63 VAL B O 1
ATOM 3406 N N . ILE B 1 64 ? -3.203 -12.43 -3.082 1 88.5 64 ILE B N 1
ATOM 3407 C CA . ILE B 1 64 ? -3.988 -13.297 -3.951 1 88.5 64 ILE B CA 1
ATOM 3408 C C . ILE B 1 64 ? -4.062 -14.703 -3.35 1 88.5 64 ILE B C 1
ATOM 3410 O O . ILE B 1 64 ? -5.074 -15.391 -3.488 1 88.5 64 ILE B O 1
ATOM 3414 N N . LEU B 1 65 ? -3.012 -15.188 -2.693 1 88.62 65 LEU B N 1
ATOM 3415 C CA . LEU B 1 65 ? -3.023 -16.516 -2.096 1 88.62 65 LEU B CA 1
ATOM 3416 C C . LEU B 1 65 ? -3.932 -16.547 -0.872 1 88.62 65 LEU B C 1
ATOM 3418 O O . LEU B 1 65 ? -4.562 -17.578 -0.592 1 88.62 65 LEU B O 1
ATOM 3422 N N . LEU B 1 66 ? -3.92 -15.438 -0.139 1 93.06 66 LEU B N 1
ATOM 3423 C CA . LEU B 1 66 ? -4.891 -15.344 0.945 1 93.06 66 LEU B CA 1
ATOM 3424 C C . LEU B 1 66 ? -6.316 -15.43 0.406 1 93.06 66 LEU B C 1
ATOM 3426 O O . LEU B 1 66 ? -7.16 -16.125 0.974 1 93.06 66 LEU B O 1
ATOM 3430 N N . ARG B 1 67 ? -6.52 -14.758 -0.657 1 90.88 67 ARG B N 1
ATOM 3431 C CA . ARG B 1 67 ? -7.828 -14.82 -1.301 1 90.88 67 ARG B CA 1
ATOM 3432 C C . ARG B 1 67 ? -8.148 -16.234 -1.751 1 90.88 67 ARG B C 1
ATOM 3434 O O . ARG B 1 67 ? -9.289 -16.688 -1.619 1 90.88 67 ARG B O 1
ATOM 3441 N N . ALA B 1 68 ? -7.199 -16.875 -2.324 1 88.81 68 ALA B N 1
ATOM 3442 C CA . ALA B 1 68 ? -7.383 -18.25 -2.773 1 88.81 68 ALA B CA 1
ATOM 3443 C C . ALA B 1 68 ? -7.781 -19.156 -1.612 1 88.81 68 ALA B C 1
ATOM 3445 O O . ALA B 1 68 ? -8.719 -19.953 -1.73 1 88.81 68 ALA B O 1
ATOM 3446 N N . GLY B 1 69 ? -7.074 -19.047 -0.523 1 91.69 69 GLY B N 1
ATOM 3447 C CA . GLY B 1 69 ? -7.387 -19.844 0.65 1 91.69 69 GLY B CA 1
ATOM 3448 C C . GLY B 1 69 ? -8.773 -19.578 1.202 1 91.69 69 GLY B C 1
ATOM 3449 O O . GLY B 1 69 ? -9.469 -20.5 1.624 1 91.69 69 GLY B O 1
ATOM 3450 N N . LEU B 1 70 ? -9.156 -18.312 1.182 1 93.38 70 LEU B N 1
ATOM 3451 C CA . LEU B 1 70 ? -10.453 -17.906 1.709 1 93.38 70 LEU B CA 1
ATOM 3452 C C . LEU B 1 70 ? -11.578 -18.359 0.781 1 93.38 70 LEU B C 1
ATOM 3454 O O . LEU B 1 70 ? -12.758 -18.203 1.107 1 93.38 70 LEU B O 1
ATOM 3458 N N . GLY B 1 71 ? -11.266 -18.922 -0.288 1 87.69 71 GLY B N 1
ATOM 3459 C CA . GLY B 1 71 ? -12.258 -19.359 -1.256 1 87.69 71 GLY B CA 1
ATOM 3460 C C . GLY B 1 71 ? -12.383 -20.859 -1.339 1 87.69 71 GLY B C 1
ATOM 3461 O O . GLY B 1 71 ? -13.227 -21.391 -2.072 1 87.69 71 GLY B O 1
ATOM 3462 N N . ILE B 1 72 ? -11.594 -21.547 -0.624 1 88.88 72 ILE B N 1
ATOM 3463 C CA . ILE B 1 72 ? -11.57 -23.016 -0.682 1 88.88 72 ILE B CA 1
ATOM 3464 C C . ILE B 1 72 ? -12.359 -23.594 0.489 1 88.88 72 ILE B C 1
ATOM 3466 O O . ILE B 1 72 ? -12.07 -23.281 1.65 1 88.88 72 ILE B O 1
ATOM 3470 N N . ASN B 1 73 ? -13.32 -24.391 0.187 1 89.88 73 ASN B N 1
ATOM 3471 C CA . ASN B 1 73 ? -14.117 -25.062 1.205 1 89.88 73 ASN B CA 1
ATOM 3472 C C . ASN B 1 73 ? -13.516 -26.406 1.58 1 89.88 73 ASN B C 1
ATOM 3474 O O . ASN B 1 73 ? -13.055 -27.156 0.711 1 89.88 73 ASN B O 1
ATOM 3478 N N . ARG B 1 74 ? -13.562 -26.703 2.826 1 89.94 74 ARG B N 1
ATOM 3479 C CA . ARG B 1 74 ? -12.977 -27.938 3.344 1 89.94 74 ARG B CA 1
ATOM 3480 C C . ARG B 1 74 ? -13.617 -29.156 2.707 1 89.94 74 ARG B C 1
ATOM 3482 O O . ARG B 1 74 ? -12.93 -30.109 2.35 1 89.94 74 ARG B O 1
ATOM 3489 N N . SER B 1 75 ? -14.922 -29.188 2.588 1 89.19 75 SER B N 1
ATOM 3490 C CA . SER B 1 75 ? -15.648 -30.328 2.033 1 89.19 75 SER B CA 1
ATOM 3491 C C . SER B 1 75 ? -15.219 -30.609 0.596 1 89.19 75 SER B C 1
ATOM 3493 O O . SER B 1 75 ? -14.977 -31.75 0.228 1 89.19 75 SER B O 1
ATOM 3495 N N . THR B 1 76 ? -15.062 -29.609 -0.094 1 85.12 76 THR B N 1
ATOM 3496 C CA . THR B 1 76 ? -14.664 -29.766 -1.489 1 85.12 76 THR B CA 1
ATOM 3497 C C . THR B 1 76 ? -13.211 -30.203 -1.592 1 85.12 76 THR B C 1
ATOM 3499 O O . THR B 1 76 ? -12.867 -31.047 -2.43 1 85.12 76 THR B O 1
ATOM 3502 N N . LEU B 1 77 ? -12.406 -29.656 -0.76 1 87.69 77 LEU B N 1
ATOM 3503 C CA . LEU B 1 77 ? -10.984 -30 -0.787 1 87.69 77 LEU B CA 1
ATOM 3504 C C . LEU B 1 77 ? -10.773 -31.469 -0.413 1 87.69 77 LEU B C 1
ATOM 3506 O O . LEU B 1 77 ? -9.922 -32.156 -0.997 1 87.69 77 LEU B O 1
ATOM 3510 N N . LYS B 1 78 ? -11.469 -31.844 0.51 1 89.31 78 LYS B N 1
ATOM 3511 C CA . LYS B 1 78 ? -11.352 -33.25 0.927 1 89.31 78 LYS B CA 1
ATOM 3512 C C . LYS B 1 78 ? -11.75 -34.188 -0.204 1 89.31 78 LYS B C 1
ATOM 3514 O O . LYS B 1 78 ? -11.172 -35.281 -0.351 1 89.31 78 LYS B O 1
ATOM 3519 N N . LYS B 1 79 ? -12.703 -33.812 -0.915 1 87.12 79 LYS B N 1
ATOM 3520 C CA . LYS B 1 79 ? -13.211 -34.625 -2.014 1 87.12 79 LYS B CA 1
ATOM 3521 C C . LYS B 1 79 ? -12.203 -34.719 -3.154 1 87.12 79 LYS B C 1
ATOM 3523 O O . LYS B 1 79 ? -12.078 -35.75 -3.809 1 87.12 79 LYS B O 1
ATOM 3528 N N . VAL B 1 80 ? -11.516 -33.688 -3.359 1 88.06 80 VAL B N 1
ATOM 3529 C CA . VAL B 1 80 ? -10.688 -33.625 -4.559 1 88.06 80 VAL B CA 1
ATOM 3530 C C . VAL B 1 80 ? -9.211 -33.531 -4.172 1 88.06 80 VAL B C 1
ATOM 3532 O O . VAL B 1 80 ? -8.359 -33.25 -5.012 1 88.06 80 VAL B O 1
ATOM 3535 N N . GLY B 1 81 ? -8.859 -33.688 -2.988 1 89.44 81 GLY B N 1
ATOM 3536 C CA . GLY B 1 81 ? -7.512 -33.5 -2.471 1 89.44 81 GLY B CA 1
ATOM 3537 C C . GLY B 1 81 ? -6.488 -34.375 -3.148 1 89.44 81 GLY B C 1
ATOM 3538 O O . GLY B 1 81 ? -5.379 -33.938 -3.453 1 89.44 81 GLY B O 1
ATOM 3539 N N . LYS B 1 82 ? -6.824 -35.594 -3.365 1 90.38 82 LYS B N 1
ATOM 3540 C CA . LYS B 1 82 ? -5.91 -36.531 -4.016 1 90.38 82 LYS B CA 1
ATOM 3541 C C . LYS B 1 82 ? -5.613 -36.094 -5.449 1 90.38 82 LYS B C 1
ATOM 3543 O O . LYS B 1 82 ? -4.465 -36.156 -5.895 1 90.38 82 LYS B O 1
ATOM 3548 N N . THR B 1 83 ? -6.648 -35.719 -6.102 1 91.31 83 THR B N 1
ATOM 3549 C CA . THR B 1 83 ? -6.5 -35.25 -7.477 1 91.31 83 THR B CA 1
ATOM 3550 C C . THR B 1 83 ? -5.652 -34 -7.527 1 91.31 83 THR B C 1
ATOM 3552 O O . THR B 1 83 ? -4.816 -33.844 -8.414 1 91.31 83 THR B O 1
ATOM 3555 N N . ALA B 1 84 ? -5.91 -33.156 -6.586 1 91 84 ALA B N 1
ATOM 3556 C CA . ALA B 1 84 ? -5.16 -31.891 -6.527 1 91 84 ALA B CA 1
ATOM 3557 C C . ALA B 1 84 ? -3.676 -32.156 -6.281 1 91 84 ALA B C 1
ATOM 3559 O O . ALA B 1 84 ? -2.818 -31.484 -6.863 1 91 84 ALA B O 1
ATOM 3560 N N . LEU B 1 85 ? -3.385 -33.062 -5.469 1 89.81 85 LEU B N 1
ATOM 3561 C CA . LEU B 1 85 ? -1.999 -33.406 -5.164 1 89.81 85 LEU B CA 1
ATOM 3562 C C . LEU B 1 85 ? -1.303 -34 -6.387 1 89.81 85 LEU B C 1
ATOM 3564 O O . LEU B 1 85 ? -0.152 -33.656 -6.676 1 89.81 85 LEU B O 1
ATOM 3568 N N . LYS B 1 86 ? -1.928 -34.875 -7.082 1 92.25 86 LYS B N 1
ATOM 3569 C CA . LYS B 1 86 ? -1.373 -35.438 -8.305 1 92.25 86 LYS B CA 1
ATOM 3570 C C . LYS B 1 86 ? -1.129 -34.344 -9.352 1 92.25 86 LYS B C 1
ATOM 3572 O O . LYS B 1 86 ? -0.097 -34.344 -10.023 1 92.25 86 LYS B O 1
ATOM 3577 N N . MET B 1 87 ? -2.078 -33.5 -9.406 1 93.12 87 MET B N 1
ATOM 3578 C CA . MET B 1 87 ? -2.014 -32.406 -10.391 1 93.12 87 MET B CA 1
ATOM 3579 C C . MET B 1 87 ? -0.89 -31.438 -10.062 1 93.12 87 MET B C 1
ATOM 3581 O O . MET B 1 87 ? -0.36 -30.781 -10.953 1 93.12 87 MET B O 1
ATOM 3585 N N . SER B 1 88 ? -0.59 -31.328 -8.82 1 91.19 88 SER B N 1
ATOM 3586 C CA . SER B 1 88 ? 0.456 -30.391 -8.414 1 91.19 88 SER B CA 1
ATOM 3587 C C . SER B 1 88 ? 1.842 -30.938 -8.734 1 91.19 88 SER B C 1
ATOM 3589 O O . SER B 1 88 ? 2.777 -30.172 -8.984 1 91.19 88 SER B O 1
ATOM 3591 N N . PHE B 1 89 ? 1.985 -32.188 -8.812 1 90.81 89 PHE B N 1
ATOM 3592 C CA . PHE B 1 89 ? 3.297 -32.812 -8.914 1 90.81 89 PHE B CA 1
ATOM 3593 C C . PHE B 1 89 ? 3.549 -33.312 -10.328 1 90.81 89 PHE B C 1
ATOM 3595 O O . PHE B 1 89 ? 4.543 -32.938 -10.961 1 90.81 89 PHE B O 1
ATOM 3602 N N . LEU B 1 90 ? 2.719 -34.031 -10.883 1 93.44 90 LEU B N 1
ATOM 3603 C CA . LEU B 1 90 ? 2.934 -34.781 -12.117 1 93.44 90 LEU B CA 1
ATOM 3604 C C . LEU B 1 90 ? 3.16 -33.844 -13.297 1 93.44 90 LEU B C 1
ATOM 3606 O O . LEU B 1 90 ? 4.148 -33.969 -14.023 1 93.44 90 LEU B O 1
ATOM 3610 N N . PRO B 1 91 ? 2.254 -32.906 -13.508 1 95.5 91 PRO B N 1
ATOM 3611 C CA . PRO B 1 91 ? 2.48 -32.031 -14.656 1 95.5 91 PRO B CA 1
ATOM 3612 C C . PRO B 1 91 ? 3.771 -31.219 -14.531 1 95.5 91 PRO B C 1
ATOM 3614 O O . PRO B 1 91 ? 4.461 -30.984 -15.531 1 95.5 91 PRO B O 1
ATOM 3617 N N . CYS B 1 92 ? 4.062 -30.719 -13.383 1 93.75 92 CYS B N 1
ATOM 3618 C CA . CYS B 1 92 ? 5.258 -29.922 -13.141 1 93.75 92 CYS B CA 1
ATOM 3619 C C . CYS B 1 92 ? 6.52 -30.734 -13.445 1 93.75 92 CYS B C 1
ATOM 3621 O O . CYS B 1 92 ? 7.41 -30.25 -14.148 1 93.75 92 CYS B O 1
ATOM 3623 N N . VAL B 1 93 ? 6.582 -31.969 -12.969 1 93.19 93 VAL B N 1
ATOM 3624 C CA . VAL B 1 93 ? 7.758 -32.812 -13.133 1 93.19 93 VAL B CA 1
ATOM 3625 C C . VAL B 1 93 ? 7.887 -33.25 -14.594 1 93.19 93 VAL B C 1
ATOM 3627 O O . VAL B 1 93 ? 8.977 -33.219 -15.164 1 93.19 93 VAL B O 1
ATOM 3630 N N . ILE B 1 94 ? 6.812 -33.594 -15.172 1 95.69 94 ILE B N 1
ATOM 3631 C CA . ILE B 1 94 ? 6.836 -34.031 -16.562 1 95.69 94 ILE B CA 1
ATOM 3632 C C . ILE B 1 94 ? 7.25 -32.875 -17.469 1 95.69 94 ILE B C 1
ATOM 3634 O O . ILE B 1 94 ? 8.094 -33.062 -18.359 1 95.69 94 ILE B O 1
ATOM 3638 N N . GLU B 1 95 ? 6.66 -31.734 -17.266 1 96.5 95 GLU B N 1
ATOM 3639 C CA . GLU B 1 95 ? 7.023 -30.578 -18.062 1 96.5 95 GLU B CA 1
ATOM 3640 C C . GLU B 1 95 ? 8.469 -30.156 -17.828 1 96.5 95 GLU B C 1
ATOM 3642 O O . GLU B 1 95 ? 9.219 -29.922 -18.766 1 96.5 95 GLU B O 1
ATOM 3647 N N . GLY B 1 96 ? 8.875 -30.031 -16.609 1 95.56 96 GLY B N 1
ATOM 3648 C CA . GLY B 1 96 ? 10.227 -29.609 -16.266 1 95.56 96 GLY B CA 1
ATOM 3649 C C . GLY B 1 96 ? 11.297 -30.516 -16.828 1 95.56 96 GLY B C 1
ATOM 3650 O O . GLY B 1 96 ? 12.281 -30.047 -17.406 1 95.56 96 GLY B O 1
ATOM 3651 N N . LEU B 1 97 ? 11.078 -31.812 -16.688 1 94.69 97 LEU B N 1
ATOM 3652 C CA . LEU B 1 97 ? 12.055 -32.781 -17.188 1 94.69 97 LEU B CA 1
ATOM 3653 C C . LEU B 1 97 ? 12.078 -32.781 -18.719 1 94.69 97 LEU B C 1
ATOM 3655 O O . LEU B 1 97 ? 13.141 -32.969 -19.312 1 94.69 97 LEU B O 1
ATOM 3659 N N . THR B 1 98 ? 10.93 -32.688 -19.266 1 96.56 98 THR B N 1
ATOM 3660 C CA . THR B 1 98 ? 10.875 -32.656 -20.719 1 96.56 98 THR B CA 1
ATOM 3661 C C . THR B 1 98 ? 11.633 -31.453 -21.25 1 96.56 98 THR B C 1
ATOM 3663 O O . THR B 1 98 ? 12.422 -31.578 -22.188 1 96.56 98 THR B O 1
ATOM 3666 N N . ILE B 1 99 ? 11.375 -30.344 -20.656 1 96.19 99 ILE B N 1
ATOM 3667 C CA . ILE B 1 99 ? 12.055 -29.141 -21.094 1 96.19 99 ILE B CA 1
ATOM 3668 C C . ILE B 1 99 ? 13.555 -29.266 -20.844 1 96.19 99 ILE B C 1
ATOM 3670 O O . ILE B 1 99 ? 14.367 -28.828 -21.656 1 96.19 99 ILE B O 1
ATOM 3674 N N . ALA B 1 100 ? 13.906 -29.812 -19.734 1 94.94 100 ALA B N 1
ATOM 3675 C CA . ALA B 1 100 ? 15.32 -30.016 -19.406 1 94.94 100 ALA B CA 1
ATOM 3676 C C . ALA B 1 100 ? 16 -30.875 -20.469 1 94.94 100 ALA B C 1
ATOM 3678 O O . ALA B 1 100 ? 17.094 -30.547 -20.938 1 94.94 100 ALA B O 1
ATOM 3679 N N . PHE B 1 101 ? 15.359 -31.922 -20.859 1 95.19 101 PHE B N 1
ATOM 3680 C CA . PHE B 1 101 ? 15.93 -32.844 -21.844 1 95.19 101 PHE B CA 1
ATOM 3681 C C . PHE B 1 101 ? 15.977 -32.219 -23.219 1 95.19 101 PHE B C 1
ATOM 3683 O O . PHE B 1 101 ? 16.984 -32.312 -23.922 1 95.19 101 PHE B O 1
ATOM 3690 N N . VAL B 1 102 ? 14.945 -31.594 -23.609 1 95.06 102 VAL B N 1
ATOM 3691 C CA . VAL B 1 102 ? 14.844 -31 -24.938 1 95.06 102 VAL B CA 1
ATOM 3692 C C . VAL B 1 102 ? 15.789 -29.812 -25.062 1 95.06 102 VAL B C 1
ATOM 3694 O O . VAL B 1 102 ? 16.422 -29.625 -26.094 1 95.06 102 VAL B O 1
ATOM 3697 N N . SER B 1 103 ? 15.883 -29.031 -24.031 1 94.38 103 SER B N 1
ATOM 3698 C CA . SER B 1 103 ? 16.719 -27.828 -24.078 1 94.38 103 SER B CA 1
ATOM 3699 C C . SER B 1 103 ? 18.188 -28.188 -24.141 1 94.38 103 SER B C 1
ATOM 3701 O O . SER B 1 103 ? 18.984 -27.438 -24.719 1 94.38 103 SER B O 1
ATOM 3703 N N . LYS B 1 104 ? 18.578 -29.297 -23.531 1 92.75 104 LYS B N 1
ATOM 3704 C CA . LYS B 1 104 ? 19.953 -29.75 -23.609 1 92.75 104 LYS B CA 1
ATOM 3705 C C . LYS B 1 104 ? 20.375 -29.938 -25.062 1 92.75 104 LYS B C 1
ATOM 3707 O O . LYS B 1 104 ? 21.469 -29.531 -25.453 1 92.75 104 LYS B O 1
ATOM 3712 N N . TYR B 1 105 ? 19.5 -30.422 -25.844 1 92.38 105 TYR B N 1
ATOM 3713 C CA . TYR B 1 105 ? 19.844 -30.766 -27.219 1 92.38 105 TYR B CA 1
ATOM 3714 C C . TYR B 1 105 ? 19.547 -29.594 -28.172 1 92.38 105 TYR B C 1
ATOM 3716 O O . TYR B 1 105 ? 20.328 -29.312 -29.078 1 92.38 105 TYR B O 1
ATOM 3724 N N . ILE B 1 106 ? 18.484 -28.938 -27.938 1 90.81 106 ILE B N 1
ATOM 3725 C CA . ILE B 1 106 ? 18.047 -27.875 -28.844 1 90.81 106 ILE B CA 1
ATOM 3726 C C . ILE B 1 106 ? 18.859 -26.609 -28.594 1 90.81 106 ILE B C 1
ATOM 3728 O O . ILE B 1 106 ? 19.234 -25.906 -29.547 1 90.81 106 ILE B O 1
ATOM 3732 N N . LEU B 1 107 ? 19.141 -26.328 -27.375 1 90.88 107 LEU B N 1
ATOM 3733 C CA . LEU B 1 107 ? 19.812 -25.078 -27.031 1 90.88 107 LEU B CA 1
ATOM 3734 C C . LEU B 1 107 ? 21.297 -25.297 -26.734 1 90.88 107 LEU B C 1
ATOM 3736 O O . LEU B 1 107 ? 22.047 -24.344 -26.562 1 90.88 107 LEU B O 1
ATOM 3740 N N . ASN B 1 108 ? 21.766 -26.484 -26.672 1 89.94 108 ASN B N 1
ATOM 3741 C CA . ASN B 1 108 ? 23.156 -26.859 -26.469 1 89.94 108 ASN B CA 1
ATOM 3742 C C . ASN B 1 108 ? 23.703 -26.328 -25.141 1 89.94 108 ASN B C 1
ATOM 3744 O O . ASN B 1 108 ? 24.734 -25.656 -25.109 1 89.94 108 ASN B O 1
ATOM 3748 N N . ILE B 1 109 ? 22.953 -26.578 -24.172 1 91.62 109 ILE B N 1
ATOM 3749 C CA . ILE B 1 109 ? 23.375 -26.188 -22.828 1 91.62 109 ILE B CA 1
ATOM 3750 C C . ILE B 1 109 ? 23.531 -27.438 -21.953 1 91.62 109 ILE B C 1
ATOM 3752 O O . ILE B 1 109 ? 23.094 -28.531 -22.328 1 91.62 109 ILE B O 1
ATOM 3756 N N . SER B 1 110 ? 24.188 -27.312 -20.875 1 92.38 110 SER B N 1
ATOM 3757 C CA . SER B 1 110 ? 24.391 -28.438 -19.969 1 92.38 110 SER B CA 1
ATOM 3758 C C . SER B 1 110 ? 23.078 -28.891 -19.328 1 92.38 110 SER B C 1
ATOM 3760 O O . SER B 1 110 ? 22.109 -28.125 -19.297 1 92.38 110 SER B O 1
ATOM 3762 N N . PHE B 1 111 ? 23.016 -30.078 -18.906 1 92 111 PHE B N 1
ATOM 3763 C CA . PHE B 1 111 ? 21.797 -30.625 -18.312 1 92 111 PHE B CA 1
ATOM 3764 C C . PHE B 1 111 ? 21.422 -29.859 -17.047 1 92 111 PHE B C 1
ATOM 3766 O O . PHE B 1 111 ? 20.234 -29.688 -16.766 1 92 111 PHE B O 1
ATOM 3773 N N . ILE B 1 112 ? 22.359 -29.406 -16.359 1 90.88 112 ILE B N 1
ATOM 3774 C CA . ILE B 1 112 ? 22.109 -28.656 -15.133 1 90.88 112 ILE B CA 1
ATOM 3775 C C . ILE B 1 112 ? 21.469 -27.312 -15.461 1 90.88 112 ILE B C 1
ATOM 3777 O O . ILE B 1 112 ? 20.484 -26.922 -14.812 1 90.88 112 ILE B O 1
ATOM 3781 N N . GLU B 1 113 ? 21.969 -26.703 -16.453 1 93.5 113 GLU B N 1
ATOM 3782 C CA . GLU B 1 113 ? 21.391 -25.438 -16.891 1 93.5 113 GLU B CA 1
ATOM 3783 C C . GLU B 1 113 ? 19.984 -25.641 -17.469 1 93.5 113 GLU B C 1
ATOM 3785 O O . GLU B 1 113 ? 19.094 -24.828 -17.234 1 93.5 113 GLU B O 1
ATOM 3790 N N . ALA B 1 114 ? 19.906 -26.719 -18.172 1 94.38 114 ALA B N 1
ATOM 3791 C CA . ALA B 1 114 ? 18.609 -27.062 -18.781 1 94.38 114 ALA B CA 1
ATOM 3792 C C . ALA B 1 114 ? 17.594 -27.406 -17.703 1 94.38 114 ALA B C 1
ATOM 3794 O O . ALA B 1 114 ? 16.391 -27.109 -17.859 1 94.38 114 ALA B O 1
ATOM 3795 N N . GLY B 1 115 ? 18.031 -28.047 -16.719 1 93.25 115 GLY B N 1
ATOM 3796 C CA . GLY B 1 115 ? 17.156 -28.344 -15.602 1 93.25 115 GLY B CA 1
ATOM 3797 C C . GLY B 1 115 ? 16.641 -27.094 -14.914 1 93.25 115 GLY B C 1
ATOM 3798 O O . GLY B 1 115 ? 15.477 -27.016 -14.531 1 93.25 115 GLY B O 1
ATOM 3799 N N . MET B 1 116 ? 17.547 -26.109 -14.773 1 93.12 116 MET B N 1
ATOM 3800 C CA . MET B 1 116 ? 17.125 -24.828 -14.211 1 93.12 116 MET B CA 1
ATOM 3801 C C . MET B 1 116 ? 16.031 -24.188 -15.062 1 93.12 116 MET B C 1
ATOM 3803 O O . MET B 1 116 ? 15.008 -23.75 -14.539 1 93.12 116 MET B O 1
ATOM 3807 N N . LEU B 1 117 ? 16.281 -24.234 -16.297 1 94.06 117 LEU B N 1
ATOM 3808 C CA . LEU B 1 117 ? 15.312 -23.672 -17.234 1 94.06 117 LEU B CA 1
ATOM 3809 C C . LEU B 1 117 ? 13.977 -24.406 -17.156 1 94.06 117 LEU B C 1
ATOM 3811 O O . LEU B 1 117 ? 12.922 -23.781 -17.062 1 94.06 117 LEU B O 1
ATOM 3815 N N . GLY B 1 118 ? 14.047 -25.672 -17.188 1 95.19 118 GLY B N 1
ATOM 3816 C CA . GLY B 1 118 ? 12.852 -26.5 -17.172 1 95.19 118 GLY B CA 1
ATOM 3817 C C . GLY B 1 118 ? 11.961 -26.25 -15.977 1 95.19 118 GLY B C 1
ATOM 3818 O O . GLY B 1 118 ? 10.75 -26.078 -16.109 1 95.19 118 GLY B O 1
ATOM 3819 N N . PHE B 1 119 ? 12.508 -26.125 -14.859 1 93.31 119 PHE B N 1
ATOM 3820 C CA . PHE B 1 119 ? 11.695 -26.031 -13.656 1 93.31 119 PHE B CA 1
ATOM 3821 C C . PHE B 1 119 ? 11.344 -24.578 -13.336 1 93.31 119 PHE B C 1
ATOM 3823 O O . PHE B 1 119 ? 10.438 -24.312 -12.547 1 93.31 119 PHE B O 1
ATOM 3830 N N . ILE B 1 120 ? 12.008 -23.641 -13.93 1 92.62 120 ILE B N 1
ATOM 3831 C CA . ILE B 1 120 ? 11.516 -22.266 -13.922 1 92.62 120 ILE B CA 1
ATOM 3832 C C . ILE B 1 120 ? 10.242 -22.156 -14.742 1 92.62 120 ILE B C 1
ATOM 3834 O O . ILE B 1 120 ? 9.25 -21.562 -14.297 1 92.62 120 ILE B O 1
ATOM 3838 N N . ILE B 1 121 ? 10.258 -22.828 -15.844 1 94.06 121 ILE B N 1
ATOM 3839 C CA . ILE B 1 121 ? 9.148 -22.734 -16.781 1 94.06 121 ILE B CA 1
ATOM 3840 C C . ILE B 1 121 ? 7.98 -23.594 -16.281 1 94.06 121 ILE B C 1
ATOM 3842 O O . ILE B 1 121 ? 6.816 -23.234 -16.469 1 94.06 121 ILE B O 1
ATOM 3846 N N . ALA B 1 122 ? 8.281 -24.609 -15.609 1 93.75 122 ALA B N 1
ATOM 3847 C CA . ALA B 1 122 ? 7.27 -25.578 -15.211 1 93.75 122 ALA B CA 1
ATOM 3848 C C . ALA B 1 122 ? 6.34 -25.016 -14.141 1 93.75 122 ALA B C 1
ATOM 3850 O O . ALA B 1 122 ? 5.254 -25.547 -13.906 1 93.75 122 ALA B O 1
ATOM 3851 N N . ALA B 1 123 ? 6.668 -23.938 -13.539 1 90.62 123 ALA B N 1
ATOM 3852 C CA . ALA B 1 123 ? 5.848 -23.344 -12.484 1 90.62 123 ALA B CA 1
ATOM 3853 C C . ALA B 1 123 ? 4.641 -22.625 -13.078 1 90.62 123 ALA B C 1
ATOM 3855 O O . ALA B 1 123 ? 4.781 -21.797 -13.984 1 90.62 123 ALA B O 1
ATOM 3856 N N . VAL B 1 124 ? 3.502 -22.984 -12.578 1 92.06 124 VAL B N 1
ATOM 3857 C CA . VAL B 1 124 ? 2.273 -22.328 -13.008 1 92.06 124 VAL B CA 1
ATOM 3858 C C . VAL B 1 124 ? 2.072 -21.047 -12.195 1 92.06 124 VAL B C 1
ATOM 3860 O O . VAL B 1 124 ? 2.518 -20.953 -11.055 1 92.06 124 VAL B O 1
ATOM 3863 N N . SER B 1 125 ? 1.364 -20.109 -12.781 1 89 125 SER B N 1
ATOM 3864 C CA . SER B 1 125 ? 1.178 -18.828 -12.109 1 89 125 SER B CA 1
ATOM 3865 C C . SER B 1 125 ? -0.168 -18.766 -11.398 1 89 125 SER B C 1
ATOM 3867 O O . SER B 1 125 ? -1.2 -18.531 -12.023 1 89 125 SER B O 1
ATOM 3869 N N . PRO B 1 126 ? -0.149 -18.766 -10.094 1 86.38 126 PRO B N 1
ATOM 3870 C CA . PRO B 1 126 ? -1.4 -18.594 -9.352 1 86.38 126 PRO B CA 1
ATOM 3871 C C . PRO B 1 126 ? -2.057 -17.234 -9.594 1 86.38 126 PRO B C 1
ATOM 3873 O O . PRO B 1 126 ? -3.285 -17.125 -9.555 1 86.38 126 PRO B O 1
ATOM 3876 N N . ALA B 1 127 ? -1.268 -16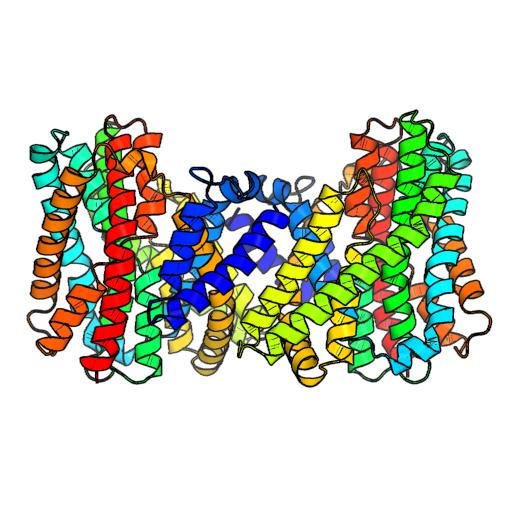.266 -9.859 1 84.94 127 ALA B N 1
ATOM 3877 C CA . ALA B 1 127 ? -1.778 -14.906 -10.039 1 84.94 127 ALA B CA 1
ATOM 3878 C C . ALA B 1 127 ? -2.729 -14.828 -11.227 1 84.94 127 ALA B C 1
ATOM 3880 O O . ALA B 1 127 ? -3.664 -14.023 -11.234 1 84.94 127 ALA B O 1
ATOM 3881 N N . VAL B 1 128 ? -2.496 -15.656 -12.164 1 86.81 128 VAL B N 1
ATOM 3882 C CA . VAL B 1 128 ? -3.348 -15.648 -13.352 1 86.81 128 VAL B CA 1
ATOM 3883 C C . VAL B 1 128 ? -4.543 -16.578 -13.133 1 86.81 128 VAL B C 1
ATOM 3885 O O . VAL B 1 128 ? -5.664 -16.266 -13.531 1 86.81 128 VAL B O 1
ATOM 3888 N N . VAL B 1 129 ? -4.352 -17.594 -12.414 1 90.69 129 VAL B N 1
ATOM 3889 C CA . VAL B 1 12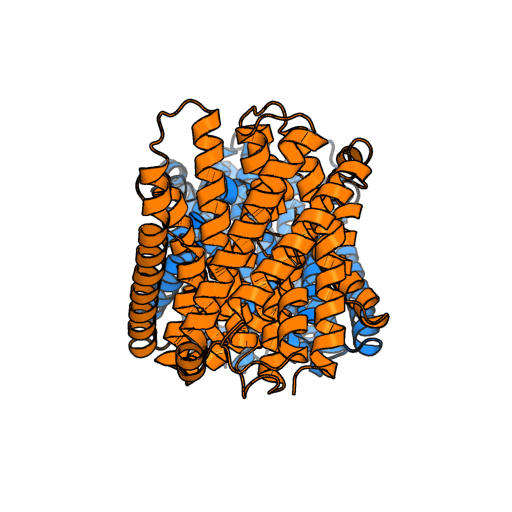9 ? -5.316 -18.688 -12.336 1 90.69 129 VAL B CA 1
ATOM 3890 C C . VAL B 1 129 ? -6.301 -18.422 -11.203 1 90.69 129 VAL B C 1
ATOM 3892 O O . VAL B 1 129 ? -7.504 -18.656 -11.344 1 90.69 129 VAL B O 1
ATOM 3895 N N . VAL B 1 130 ? -5.805 -17.891 -10.156 1 88.94 130 VAL B N 1
ATOM 3896 C CA . VAL B 1 130 ? -6.57 -17.828 -8.914 1 88.94 130 VAL B CA 1
ATOM 3897 C C . VAL B 1 130 ? -7.766 -16.891 -9.086 1 88.94 130 VAL B C 1
ATOM 3899 O O . VAL B 1 130 ? -8.898 -17.266 -8.781 1 88.94 130 VAL B O 1
ATOM 3902 N N . PRO B 1 131 ? -7.543 -15.742 -9.602 1 87.44 131 PRO B N 1
ATOM 3903 C CA . PRO B 1 131 ? -8.703 -14.852 -9.742 1 87.44 131 PRO B CA 1
ATOM 3904 C C . PRO B 1 131 ? -9.797 -15.445 -10.633 1 87.44 131 PRO B C 1
ATOM 3906 O O . PRO B 1 131 ? -10.984 -15.281 -10.352 1 87.44 131 PRO B O 1
ATOM 3909 N N . GLN B 1 132 ? -9.43 -16.109 -11.641 1 88.38 132 GLN B N 1
ATOM 3910 C CA . GLN B 1 132 ? -10.391 -16.703 -12.578 1 88.38 132 GLN B CA 1
ATOM 3911 C C . GLN B 1 132 ? -11.133 -17.859 -11.938 1 88.38 132 GLN B C 1
ATOM 3913 O O . GLN B 1 132 ? -12.344 -18.016 -12.141 1 88.38 132 GLN B O 1
ATOM 3918 N N . MET B 1 133 ? -10.484 -18.594 -11.18 1 91.88 133 MET B N 1
ATOM 3919 C CA . MET B 1 133 ? -11.117 -19.719 -10.492 1 91.88 133 MET B CA 1
ATOM 3920 C C . MET B 1 133 ? -12.078 -19.234 -9.414 1 91.88 133 MET B C 1
ATOM 3922 O O . MET B 1 133 ? -13.141 -19.812 -9.211 1 91.88 133 MET B O 1
ATOM 3926 N N . LEU B 1 134 ? -11.656 -18.203 -8.734 1 89.06 134 LEU B N 1
ATOM 3927 C CA . LEU B 1 134 ? -12.531 -17.641 -7.715 1 89.06 134 LEU B CA 1
ATOM 3928 C C . LEU B 1 134 ? -13.797 -17.078 -8.344 1 89.06 134 LEU B C 1
ATOM 3930 O O . LEU B 1 134 ? -14.875 -17.156 -7.754 1 89.06 134 LEU B O 1
ATOM 3934 N N . GLU B 1 135 ? -13.594 -16.516 -9.469 1 87.56 135 GLU B N 1
ATOM 3935 C CA . GLU B 1 135 ? -14.766 -16.016 -10.18 1 87.56 135 GLU B CA 1
ATOM 3936 C C . GLU B 1 135 ? -15.734 -17.141 -10.516 1 87.56 135 GLU B C 1
ATOM 3938 O O . GLU B 1 135 ? -16.953 -16.984 -10.398 1 87.56 135 GLU B O 1
ATOM 3943 N N . LEU B 1 136 ? -15.242 -18.234 -10.906 1 89.38 136 LEU B N 1
ATOM 3944 C CA . LEU B 1 136 ? -16.062 -19.391 -11.211 1 89.38 136 LEU B CA 1
ATOM 3945 C C . LEU B 1 136 ? -16.766 -19.906 -9.961 1 89.38 136 LEU B C 1
ATOM 3947 O O . LEU B 1 136 ? -17.953 -20.25 -10 1 89.38 136 LEU B O 1
ATOM 3951 N N . ILE B 1 137 ? -16.078 -19.922 -8.906 1 88.06 137 ILE B N 1
ATOM 3952 C CA . ILE B 1 137 ? -16.641 -20.375 -7.637 1 88.06 137 ILE B CA 1
ATOM 3953 C C . ILE B 1 137 ? -17.781 -19.438 -7.219 1 88.06 137 ILE B C 1
ATOM 3955 O O . ILE B 1 137 ? -18.844 -19.906 -6.797 1 88.06 137 ILE B O 1
ATOM 3959 N N . ASN B 1 138 ? -17.562 -18.203 -7.332 1 86.94 138 ASN B N 1
ATOM 3960 C CA . ASN B 1 138 ? -18.562 -17.219 -6.949 1 86.94 138 ASN B CA 1
ATOM 3961 C C . ASN B 1 138 ? -19.812 -17.312 -7.82 1 86.94 138 ASN B C 1
ATOM 3963 O O . ASN B 1 138 ? -20.922 -17.016 -7.363 1 86.94 138 ASN B O 1
ATOM 3967 N N . LYS B 1 139 ? -19.625 -17.719 -9.055 1 88.5 139 LYS B N 1
ATOM 3968 C CA . LYS B 1 139 ? -20.75 -17.906 -9.977 1 88.5 139 LYS B CA 1
ATOM 3969 C C . LYS B 1 139 ? -21.438 -19.25 -9.75 1 88.5 139 LYS B C 1
ATOM 3971 O O . LYS B 1 139 ? -22.422 -19.578 -10.398 1 88.5 139 LYS B O 1
ATOM 3976 N N . GLY B 1 140 ? -20.844 -20.016 -8.852 1 87.38 140 GLY B N 1
ATOM 3977 C CA . GLY B 1 140 ? -21.391 -21.328 -8.547 1 87.38 140 GLY B CA 1
ATOM 3978 C C . GLY B 1 140 ? -21.062 -22.375 -9.602 1 87.38 140 GLY B C 1
ATOM 3979 O O . GLY B 1 140 ? -21.719 -23.406 -9.68 1 87.38 140 GLY B O 1
ATOM 3980 N N . LYS B 1 141 ? -20.062 -22.109 -10.336 1 89 141 LYS B N 1
ATOM 3981 C CA . LYS B 1 141 ? -19.703 -23.016 -11.422 1 89 141 LYS B CA 1
ATOM 3982 C C . LYS B 1 141 ? -18.609 -24 -10.969 1 89 141 LYS B C 1
ATOM 3984 O O . LYS B 1 141 ? -17.672 -23.609 -10.266 1 89 141 LYS B O 1
ATOM 3989 N N . GLY B 1 142 ? -18.75 -25.25 -11.414 1 84.31 142 GLY B N 1
ATOM 3990 C CA . GLY B 1 142 ? -17.75 -26.266 -11.148 1 84.31 142 GLY B CA 1
ATOM 3991 C C . GLY B 1 142 ? -17.812 -26.812 -9.727 1 84.31 142 GLY B C 1
ATOM 3992 O O . GLY B 1 142 ? -16.844 -27.391 -9.242 1 84.31 142 GLY B O 1
ATOM 3993 N N . ARG B 1 143 ? -18.891 -26.625 -9.086 1 80.19 143 ARG B N 1
ATOM 3994 C CA . ARG B 1 143 ? -19.047 -27.031 -7.691 1 80.19 143 ARG B CA 1
ATOM 3995 C C . ARG B 1 143 ? -19.219 -28.547 -7.57 1 80.19 143 ARG B C 1
ATOM 3997 O O . ARG B 1 143 ? -18.797 -29.141 -6.582 1 80.19 143 ARG B O 1
ATOM 4004 N N . GLU B 1 144 ? -19.75 -29.031 -8.492 1 82.06 144 GLU B N 1
ATOM 4005 C CA . GLU B 1 144 ? -20.078 -30.453 -8.43 1 82.06 144 GLU B CA 1
ATOM 4006 C C . GLU B 1 144 ? -18.812 -31.312 -8.43 1 82.06 144 GLU B C 1
ATOM 4008 O O . GLU B 1 144 ? -18.641 -32.156 -7.57 1 82.06 144 GLU B O 1
ATOM 4013 N N . ASN B 1 145 ? -17.938 -31.062 -9.328 1 89 145 ASN B N 1
ATOM 4014 C CA . ASN B 1 145 ? -16.719 -31.875 -9.445 1 89 145 ASN B CA 1
ATOM 4015 C C . ASN B 1 145 ? -15.523 -31.172 -8.828 1 89 145 ASN B C 1
ATOM 4017 O O . ASN B 1 145 ? -14.43 -31.75 -8.75 1 89 145 ASN B O 1
ATOM 4021 N N . GLY B 1 146 ? -15.695 -29.953 -8.406 1 92.31 146 GLY B N 1
ATOM 4022 C CA . GLY B 1 146 ? -14.664 -29.219 -7.684 1 92.31 146 GLY B CA 1
ATOM 4023 C C . GLY B 1 146 ? -13.5 -28.812 -8.562 1 92.31 146 GLY B C 1
ATOM 4024 O O . GLY B 1 146 ? -12.352 -28.828 -8.125 1 92.31 146 GLY B O 1
ATOM 4025 N N . VAL B 1 147 ? -13.742 -28.531 -9.789 1 92.62 147 VAL B N 1
ATOM 4026 C CA . VAL B 1 147 ? -12.703 -28.234 -10.773 1 92.62 147 VAL B CA 1
ATOM 4027 C C . VAL B 1 147 ? -11.922 -27 -10.328 1 92.62 147 VAL B C 1
ATOM 4029 O O . VAL B 1 147 ? -10.688 -27.031 -10.266 1 92.62 147 VAL B O 1
ATOM 4032 N N . PRO B 1 148 ? -12.633 -25.875 -9.922 1 93 148 PRO B N 1
ATOM 4033 C CA . PRO B 1 148 ? -11.875 -24.703 -9.508 1 93 148 PRO B CA 1
ATOM 4034 C C . PRO B 1 148 ? -11.047 -24.938 -8.25 1 93 148 PRO B C 1
ATOM 4036 O O . PRO B 1 148 ? -9.93 -24.422 -8.133 1 93 148 PRO B O 1
ATOM 4039 N N . THR B 1 149 ? -11.523 -25.75 -7.395 1 91.38 149 THR B N 1
ATOM 4040 C CA . THR B 1 149 ? -10.82 -26.062 -6.148 1 91.38 149 THR B CA 1
ATOM 4041 C C . THR B 1 149 ? -9.562 -26.875 -6.418 1 91.38 149 THR B C 1
ATOM 4043 O O . THR B 1 149 ? -8.523 -26.656 -5.793 1 91.38 149 THR B O 1
ATOM 4046 N N . ILE B 1 150 ? -9.656 -27.828 -7.34 1 92.62 150 ILE B N 1
ATOM 4047 C CA . ILE B 1 150 ? -8.508 -28.625 -7.73 1 92.62 150 ILE B CA 1
ATOM 4048 C C . ILE B 1 150 ? -7.398 -27.734 -8.266 1 92.62 150 ILE B C 1
ATOM 4050 O O . ILE B 1 150 ? -6.242 -27.844 -7.852 1 92.62 150 ILE B O 1
ATOM 4054 N N . ILE B 1 151 ? -7.773 -26.812 -9.094 1 92.56 151 ILE B N 1
ATOM 4055 C CA . ILE B 1 151 ? -6.82 -25.938 -9.758 1 92.56 151 ILE B CA 1
ATOM 4056 C C . ILE B 1 151 ? -6.211 -24.969 -8.742 1 92.56 151 ILE B C 1
ATOM 4058 O O . ILE B 1 151 ? -5.004 -24.719 -8.766 1 92.56 151 ILE B O 1
ATOM 4062 N N . LEU B 1 152 ? -6.996 -24.453 -7.836 1 89.88 152 LEU B N 1
ATOM 4063 C CA . LEU B 1 152 ? -6.531 -23.531 -6.809 1 89.88 152 LEU B C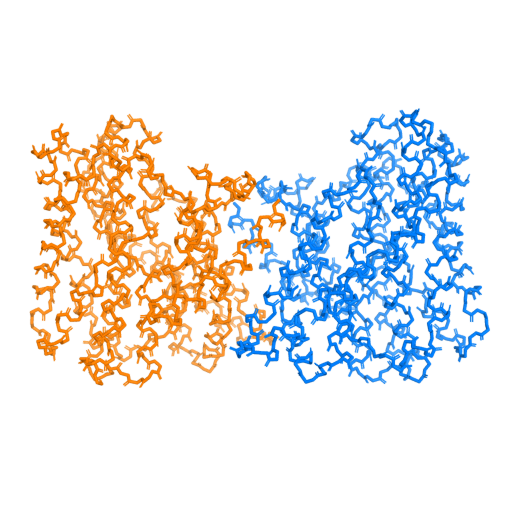A 1
ATOM 4064 C C . LEU B 1 152 ? -5.5 -24.188 -5.902 1 89.88 152 LEU B C 1
ATOM 4066 O O . LEU B 1 152 ? -4.426 -23.641 -5.664 1 89.88 152 LEU B O 1
ATOM 4070 N N . ALA B 1 153 ? -5.828 -25.328 -5.473 1 87.56 153 ALA B N 1
ATOM 4071 C CA . ALA B 1 153 ? -4.953 -26.047 -4.555 1 87.56 153 ALA B CA 1
ATOM 4072 C C . ALA B 1 153 ? -3.686 -26.516 -5.262 1 87.56 153 ALA B C 1
ATOM 4074 O O . ALA B 1 153 ? -2.582 -26.375 -4.727 1 87.56 153 ALA B O 1
ATOM 4075 N N . ALA B 1 154 ? -3.859 -27 -6.406 1 90.88 154 ALA B N 1
ATOM 4076 C CA . ALA B 1 154 ? -2.742 -27.562 -7.156 1 90.88 154 ALA B CA 1
ATOM 4077 C C . ALA B 1 154 ? -1.75 -26.484 -7.57 1 90.88 154 ALA B C 1
ATOM 4079 O O . ALA B 1 154 ? -0.537 -26.703 -7.543 1 90.88 154 ALA B O 1
ATOM 4080 N N . SER B 1 155 ? -2.203 -25.344 -7.977 1 88.94 155 SER B N 1
ATOM 4081 C CA . SER B 1 155 ? -1.342 -24.281 -8.492 1 88.94 155 SER B CA 1
ATOM 4082 C C . SER B 1 155 ? -0.41 -23.75 -7.406 1 88.94 155 SER B C 1
ATOM 4084 O O . SER B 1 155 ? 0.72 -23.344 -7.691 1 88.94 155 SER B O 1
ATOM 4086 N N . SER B 1 156 ? -0.864 -23.734 -6.195 1 82.69 156 SER B N 1
ATOM 4087 C CA . SER B 1 156 ? -0.045 -23.234 -5.098 1 82.69 156 SER B CA 1
ATOM 4088 C C . SER B 1 156 ? 1.037 -24.234 -4.711 1 82.69 156 SER B C 1
ATOM 4090 O O . SER B 1 156 ? 2.156 -23.844 -4.371 1 82.69 156 SER B O 1
ATOM 4092 N N . ILE B 1 157 ? 0.704 -25.484 -4.746 1 84.94 157 ILE B N 1
ATOM 4093 C CA . ILE B 1 157 ? 1.64 -26.531 -4.359 1 84.94 157 ILE B CA 1
ATOM 4094 C C . ILE B 1 157 ? 2.645 -26.766 -5.488 1 84.94 157 ILE B C 1
ATOM 4096 O O . ILE B 1 157 ? 3.805 -27.109 -5.234 1 84.94 157 ILE B O 1
ATOM 4100 N N . ASP B 1 158 ? 2.168 -26.562 -6.668 1 89.88 158 ASP B N 1
ATOM 4101 C CA . ASP B 1 158 ? 3.004 -26.719 -7.852 1 89.88 158 ASP B CA 1
ATOM 4102 C C . ASP B 1 158 ? 4.262 -25.859 -7.758 1 89.88 158 ASP B C 1
ATOM 4104 O O . ASP B 1 158 ? 5.355 -26.312 -8.117 1 89.88 158 ASP B O 1
ATOM 4108 N N . ASP B 1 159 ? 4.133 -24.688 -7.227 1 85.44 159 ASP B N 1
ATOM 4109 C CA . ASP B 1 159 ? 5.246 -23.75 -7.109 1 85.44 159 ASP B CA 1
ATOM 4110 C C . ASP B 1 159 ? 6.305 -24.281 -6.141 1 85.44 159 ASP B C 1
ATOM 4112 O O . ASP B 1 159 ? 7.5 -24.031 -6.324 1 85.44 159 ASP B O 1
ATOM 4116 N N . VAL B 1 160 ? 5.852 -24.969 -5.184 1 81.69 160 VAL B N 1
ATOM 4117 C CA . VAL B 1 160 ? 6.777 -25.516 -4.191 1 81.69 160 VAL B CA 1
ATOM 4118 C C . VAL B 1 160 ? 7.684 -26.547 -4.848 1 81.69 160 VAL B C 1
ATOM 4120 O O . VAL B 1 160 ? 8.898 -26.547 -4.641 1 81.69 160 VAL B O 1
ATOM 4123 N N . PHE B 1 161 ? 7.129 -27.375 -5.668 1 85.5 161 PHE B N 1
ATOM 4124 C CA . PHE B 1 161 ? 7.898 -28.406 -6.371 1 85.5 161 PHE B CA 1
ATOM 4125 C C . PHE B 1 161 ? 8.859 -27.766 -7.371 1 85.5 161 PHE B C 1
ATOM 4127 O O . PHE B 1 161 ? 10.047 -28.078 -7.375 1 85.5 161 PHE B O 1
ATOM 4134 N N . ALA B 1 162 ? 8.352 -26.859 -8.094 1 89.19 162 ALA B N 1
ATOM 4135 C CA . ALA B 1 162 ? 9.133 -26.234 -9.156 1 89.19 162 ALA B CA 1
ATOM 4136 C C . ALA B 1 162 ? 10.312 -25.469 -8.586 1 89.19 162 ALA B C 1
ATOM 4138 O O . ALA B 1 162 ? 11.445 -25.609 -9.055 1 89.19 162 ALA B O 1
ATOM 4139 N N . ILE B 1 163 ? 10.07 -24.688 -7.586 1 82.69 163 ILE B N 1
ATOM 4140 C CA . ILE B 1 163 ? 11.094 -23.828 -7.016 1 82.69 163 ILE B CA 1
ATOM 4141 C C . ILE B 1 163 ? 12.141 -24.688 -6.293 1 82.69 163 ILE B C 1
ATOM 4143 O O . ILE B 1 163 ? 13.336 -24.406 -6.383 1 82.69 163 ILE B O 1
ATOM 4147 N N . THR B 1 164 ? 11.719 -25.719 -5.609 1 80.88 164 THR B N 1
ATOM 4148 C CA . THR B 1 164 ? 12.641 -26.594 -4.883 1 80.88 164 THR B CA 1
ATOM 4149 C C . THR B 1 164 ? 13.562 -27.344 -5.848 1 80.88 164 THR B C 1
ATOM 4151 O O . THR B 1 164 ? 14.766 -27.422 -5.621 1 80.88 164 THR B O 1
ATOM 4154 N N . ILE B 1 165 ? 13.023 -27.891 -6.871 1 85.31 165 ILE B N 1
ATOM 4155 C CA . ILE B 1 165 ? 13.828 -28.625 -7.836 1 85.31 165 ILE B CA 1
ATOM 4156 C C . ILE B 1 165 ? 14.766 -27.672 -8.57 1 85.31 165 ILE B C 1
ATOM 4158 O O . ILE B 1 165 ? 15.93 -28 -8.812 1 85.31 165 ILE B O 1
ATOM 4162 N N . PHE B 1 166 ? 14.352 -26.5 -8.867 1 88.56 166 PHE B N 1
ATOM 4163 C CA . PHE B 1 166 ? 15.203 -25.469 -9.461 1 88.56 166 PHE B CA 1
ATOM 4164 C C . PHE B 1 166 ? 16.391 -25.172 -8.562 1 88.56 166 PHE B C 1
ATOM 4166 O O . PHE B 1 166 ? 17.531 -25.109 -9.031 1 88.56 166 PHE B O 1
ATOM 4173 N N . SER B 1 167 ? 16.047 -24.984 -7.309 1 80.25 167 SER B N 1
ATOM 4174 C CA . SER B 1 167 ? 17.094 -24.656 -6.355 1 80.25 167 SER B CA 1
ATOM 4175 C C . SER B 1 167 ? 18.125 -25.781 -6.27 1 80.25 167 SER B C 1
ATOM 4177 O O . SER B 1 167 ? 19.312 -25.531 -6.047 1 80.25 167 SER B O 1
ATOM 4179 N N . THR B 1 168 ? 17.688 -27 -6.465 1 81.25 168 THR B N 1
ATOM 4180 C CA . THR B 1 168 ? 18.578 -28.141 -6.473 1 81.25 168 THR B CA 1
ATOM 4181 C C . THR B 1 168 ? 19.531 -28.094 -7.672 1 81.25 168 THR B C 1
ATOM 4183 O O . THR B 1 168 ? 20.734 -28.328 -7.531 1 81.25 168 THR B O 1
ATOM 4186 N N . PHE B 1 169 ? 19.016 -27.766 -8.789 1 86.19 169 PHE B N 1
ATOM 4187 C CA . PHE B 1 169 ? 19.844 -27.656 -9.984 1 86.19 169 PHE B CA 1
ATOM 4188 C C . PHE B 1 169 ? 20.812 -26.484 -9.859 1 86.19 169 PHE B C 1
ATOM 4190 O O . PHE B 1 169 ? 21.969 -26.594 -10.305 1 86.19 169 PHE B O 1
ATOM 4197 N N . LEU B 1 170 ? 20.359 -25.391 -9.352 1 85.38 170 LEU B N 1
ATOM 4198 C CA . LEU B 1 170 ? 21.219 -24.234 -9.148 1 85.38 170 LEU B CA 1
ATOM 4199 C C . LEU B 1 170 ? 22.359 -24.578 -8.188 1 85.38 170 LEU B C 1
ATOM 4201 O O . LEU B 1 170 ? 23.484 -24.141 -8.398 1 85.38 170 LEU B O 1
ATOM 4205 N N . GLY B 1 171 ? 22 -25.266 -7.168 1 78.81 171 GLY B N 1
ATOM 4206 C CA . GLY B 1 171 ? 23.016 -25.703 -6.227 1 78.81 171 GLY B CA 1
ATOM 4207 C C . GLY B 1 171 ? 24.047 -26.625 -6.852 1 78.81 171 GLY B C 1
ATOM 4208 O O . GLY B 1 171 ? 25.234 -26.531 -6.551 1 78.81 171 GLY B O 1
ATOM 4209 N N . LEU B 1 172 ? 23.609 -27.531 -7.648 1 80.69 172 LEU B N 1
ATOM 4210 C CA . LEU B 1 172 ? 24.5 -28.453 -8.352 1 80.69 172 LEU B CA 1
ATOM 4211 C C . LEU B 1 172 ? 25.453 -27.688 -9.25 1 80.69 172 LEU B C 1
ATOM 4213 O O . LEU B 1 172 ? 26.625 -28.062 -9.383 1 80.69 172 LEU B O 1
ATOM 4217 N N . TYR B 1 173 ? 24.969 -26.703 -9.797 1 82.44 173 TYR B N 1
ATOM 4218 C CA . TYR B 1 173 ? 25.812 -25.875 -10.648 1 82.44 173 TYR B CA 1
ATOM 4219 C C . TYR B 1 173 ? 26.906 -25.188 -9.836 1 82.44 173 TYR B C 1
ATOM 4221 O O . TYR B 1 173 ? 28.047 -25.047 -10.305 1 82.44 173 TYR B O 1
ATOM 4229 N N . GLY B 1 174 ? 26.531 -24.531 -8.703 1 74.94 174 GLY B N 1
ATOM 4230 C CA . GLY B 1 174 ? 27.5 -23.844 -7.855 1 74.94 174 GLY B CA 1
ATOM 4231 C C . GLY B 1 174 ? 28.453 -24.797 -7.164 1 74.94 174 GLY B C 1
ATOM 4232 O O . GLY B 1 174 ? 29.375 -24.344 -6.461 1 74.94 174 GLY B O 1
ATOM 4233 N N . GLY B 1 175 ? 28.531 -26.094 -7.426 1 67 175 GLY B N 1
ATOM 4234 C CA . GLY B 1 175 ? 29.484 -27.047 -6.906 1 67 175 GLY B CA 1
ATOM 4235 C C . GLY B 1 175 ? 29.109 -27.594 -5.547 1 67 175 GLY B C 1
ATOM 4236 O O . GLY B 1 175 ? 29.922 -28.234 -4.879 1 67 175 GLY B O 1
ATOM 4237 N N . SER B 1 176 ? 28.109 -27.125 -5.047 1 58.78 176 SER B N 1
ATOM 4238 C CA . SER B 1 176 ? 27.797 -27.625 -3.711 1 58.78 176 SER B CA 1
ATOM 4239 C C . SER B 1 176 ? 27.391 -29.094 -3.75 1 58.78 176 SER B C 1
ATOM 4241 O O . SER B 1 176 ? 26.734 -29.531 -4.699 1 58.78 176 SER B O 1
ATOM 4243 N N . ASN B 1 177 ? 28.219 -30.016 -3.227 1 55.78 177 ASN B N 1
ATOM 4244 C CA . ASN B 1 177 ? 27.875 -31.438 -3.066 1 55.78 177 ASN B CA 1
ATOM 4245 C C . ASN B 1 177 ? 26.469 -31.609 -2.496 1 55.78 177 ASN B C 1
ATOM 4247 O O . ASN B 1 177 ? 26.312 -31.859 -1.3 1 55.78 177 ASN B O 1
ATOM 4251 N N . ILE B 1 178 ? 25.641 -30.969 -3.129 1 60.03 178 ILE B N 1
ATOM 4252 C CA . ILE B 1 178 ? 24.281 -31.078 -2.586 1 60.03 178 ILE B CA 1
ATOM 4253 C C . ILE B 1 178 ? 23.688 -32.438 -2.979 1 60.03 178 ILE B C 1
ATOM 4255 O O . ILE B 1 178 ? 23.734 -32.812 -4.148 1 60.03 178 ILE B O 1
ATOM 4259 N N . SER B 1 179 ? 23.609 -33.344 -1.996 1 62.09 179 SER B N 1
ATOM 4260 C CA . SER B 1 179 ? 22.922 -34.625 -2.191 1 62.09 179 SER B CA 1
ATOM 4261 C C . SER B 1 179 ? 21.531 -34.406 -2.762 1 62.09 179 SER B C 1
ATOM 4263 O O . SER B 1 179 ? 20.688 -33.75 -2.146 1 62.09 179 SER B O 1
ATOM 4265 N N . ILE B 1 180 ? 21.328 -34.656 -4.051 1 65.31 180 ILE B N 1
ATOM 4266 C CA . ILE B 1 180 ? 20.062 -34.594 -4.754 1 65.31 180 ILE B CA 1
ATOM 4267 C C . ILE B 1 180 ? 18.953 -35.219 -3.879 1 65.31 180 ILE B C 1
ATOM 4269 O O . ILE B 1 180 ? 17.859 -34.656 -3.781 1 65.31 180 ILE B O 1
ATOM 4273 N N . SER B 1 181 ? 19.375 -36.219 -3.238 1 65.88 181 SER B N 1
ATOM 4274 C CA . SER B 1 181 ? 18.406 -36.906 -2.389 1 65.88 181 SER B CA 1
ATOM 4275 C C . SER B 1 181 ? 17.984 -36.031 -1.214 1 65.88 181 SER B C 1
ATOM 4277 O O . SER B 1 181 ? 16.812 -36 -0.836 1 65.88 181 SER B O 1
ATOM 4279 N N . GLY B 1 182 ? 18.891 -35.344 -0.702 1 63.97 182 GLY B N 1
ATOM 4280 C CA . GLY B 1 182 ? 18.594 -34.469 0.418 1 63.97 182 GLY B CA 1
ATOM 4281 C C . GLY B 1 182 ? 17.688 -33.312 0.047 1 63.97 182 GLY B C 1
ATOM 4282 O O . GLY B 1 182 ? 16.766 -32.969 0.802 1 63.97 182 GLY B O 1
ATOM 4283 N N . LYS B 1 183 ? 17.812 -32.906 -1.116 1 68.25 183 LYS B N 1
ATOM 4284 C CA . LYS B 1 183 ? 17.016 -31.766 -1.547 1 68.25 183 LYS B CA 1
ATOM 4285 C C . LYS B 1 183 ? 15.586 -32.188 -1.905 1 68.25 183 LYS B C 1
ATOM 4287 O O . LYS B 1 183 ? 14.633 -31.469 -1.641 1 68.25 183 LYS B O 1
ATOM 4292 N N . LEU B 1 184 ? 15.531 -33.406 -2.445 1 70.81 184 LEU B N 1
ATOM 4293 C CA . LEU B 1 184 ? 14.203 -33.906 -2.785 1 70.81 184 LEU B CA 1
ATOM 4294 C C . LEU B 1 184 ? 13.398 -34.188 -1.525 1 70.81 184 LEU B C 1
ATOM 4296 O O . LEU B 1 184 ? 12.18 -34 -1.498 1 70.81 184 LEU B O 1
ATOM 4300 N N . LEU B 1 185 ? 14.062 -34.688 -0.549 1 74.75 185 LEU B N 1
ATOM 4301 C CA . LEU B 1 185 ? 13.398 -34.938 0.719 1 74.75 185 LEU B CA 1
ATOM 4302 C C . LEU B 1 185 ? 12.992 -33.656 1.415 1 74.75 185 LEU B C 1
ATOM 4304 O O . LEU B 1 185 ? 12.133 -33.656 2.299 1 74.75 185 LEU B O 1
ATOM 4308 N N . SER B 1 186 ? 13.578 -32.656 0.979 1 77.88 186 SER B N 1
ATOM 4309 C CA . SER B 1 186 ? 13.281 -31.359 1.582 1 77.88 186 SER B CA 1
ATOM 4310 C C . SER B 1 186 ? 11.922 -30.828 1.133 1 77.88 186 SER B C 1
ATOM 4312 O O . SER B 1 186 ? 11.336 -29.969 1.793 1 77.88 186 SER B O 1
ATOM 4314 N N . ILE B 1 187 ? 11.391 -31.469 0.07 1 79 187 ILE B N 1
ATOM 4315 C CA . ILE B 1 187 ? 10.141 -30.969 -0.488 1 79 187 ILE B CA 1
ATOM 4316 C C . ILE B 1 187 ? 8.984 -31.297 0.452 1 79 187 ILE B C 1
ATOM 4318 O O . ILE B 1 187 ? 8.266 -30.406 0.901 1 79 187 ILE B O 1
ATOM 4322 N N . PRO B 1 188 ? 8.859 -32.562 0.807 1 82.19 188 PRO B N 1
ATOM 4323 C CA . PRO B 1 188 ? 7.781 -32.875 1.743 1 82.19 188 PRO B CA 1
ATOM 4324 C C . PRO B 1 188 ? 7.918 -32.156 3.072 1 82.19 188 PRO B C 1
ATOM 4326 O O . PRO B 1 188 ? 6.914 -31.75 3.668 1 82.19 188 PRO B O 1
ATOM 4329 N N . ILE B 1 189 ? 9.086 -31.984 3.488 1 83.06 189 ILE B N 1
ATOM 4330 C CA . ILE B 1 189 ? 9.328 -31.281 4.746 1 83.06 189 ILE B CA 1
ATOM 4331 C C . ILE B 1 189 ? 8.914 -29.812 4.609 1 83.06 189 ILE B C 1
ATOM 4333 O O . ILE B 1 189 ? 8.336 -29.25 5.531 1 83.06 189 ILE B O 1
ATOM 4337 N N . SER B 1 190 ? 9.242 -29.266 3.479 1 83.94 190 SER B N 1
ATOM 4338 C CA . SER B 1 190 ? 8.883 -27.859 3.223 1 83.94 190 SER B CA 1
ATOM 4339 C C . SER B 1 190 ? 7.375 -27.672 3.234 1 83.94 190 SER B C 1
ATOM 4341 O O . SER B 1 190 ? 6.875 -26.672 3.76 1 83.94 190 SER B O 1
ATOM 4343 N N . ILE B 1 191 ? 6.695 -28.625 2.688 1 85.12 191 ILE B N 1
ATOM 4344 C CA . ILE B 1 191 ? 5.242 -28.562 2.594 1 85.12 191 ILE B CA 1
ATOM 4345 C C . ILE B 1 191 ? 4.629 -28.719 3.984 1 85.12 191 ILE B C 1
ATOM 4347 O O . ILE B 1 191 ? 3.736 -27.953 4.363 1 85.12 191 ILE B O 1
ATOM 4351 N N . LEU B 1 192 ? 5.129 -29.609 4.703 1 88.88 192 LEU B N 1
ATOM 4352 C CA . LEU B 1 192 ? 4.605 -29.875 6.039 1 88.88 192 LEU B CA 1
ATOM 4353 C C . LEU B 1 192 ? 4.887 -28.703 6.973 1 88.88 192 LEU B C 1
ATOM 4355 O O . LEU B 1 192 ? 4.016 -28.297 7.75 1 88.88 192 LEU B O 1
ATOM 4359 N N . LEU B 1 193 ? 6.039 -28.203 6.871 1 88.38 193 LEU B N 1
ATOM 4360 C CA . LEU B 1 193 ? 6.402 -27.078 7.723 1 88.38 193 LEU B CA 1
ATOM 4361 C C . LEU B 1 193 ? 5.621 -25.828 7.336 1 88.38 193 LEU B C 1
ATOM 4363 O O . LEU B 1 193 ? 5.133 -25.109 8.203 1 88.38 193 LEU B O 1
ATOM 4367 N N . GLY B 1 194 ? 5.578 -25.547 6.051 1 88.62 194 GLY B N 1
ATOM 4368 C CA . GLY B 1 194 ? 4.801 -24.406 5.586 1 88.62 194 GLY B CA 1
ATOM 4369 C C . GLY B 1 194 ? 3.334 -24.484 5.973 1 88.62 194 GLY B C 1
ATOM 4370 O O . GLY B 1 194 ? 2.777 -23.531 6.523 1 88.62 194 GLY B O 1
ATOM 4371 N N . GLY B 1 195 ? 2.758 -25.656 5.664 1 90.88 195 GLY B N 1
ATOM 4372 C CA . GLY B 1 195 ? 1.372 -25.875 6.051 1 90.88 195 GLY B CA 1
ATOM 4373 C C . GLY B 1 195 ? 1.155 -25.844 7.551 1 90.88 195 GLY B C 1
ATOM 4374 O O . GLY B 1 195 ? 0.178 -25.266 8.023 1 90.88 195 GLY B O 1
ATOM 4375 N N . GLY B 1 196 ? 2.057 -26.469 8.273 1 93.31 196 GLY B N 1
ATOM 4376 C CA . GLY B 1 196 ? 1.947 -26.5 9.719 1 93.31 196 GLY B CA 1
ATOM 4377 C C . GLY B 1 196 ? 2.02 -25.109 10.352 1 93.31 196 GLY B C 1
ATOM 4378 O O . GLY B 1 196 ? 1.205 -24.781 11.219 1 93.31 196 GLY B O 1
ATOM 4379 N N . ILE B 1 197 ? 2.98 -24.375 9.961 1 93.5 197 ILE B N 1
ATOM 4380 C CA . ILE B 1 197 ? 3.125 -23.031 10.477 1 93.5 197 ILE B CA 1
ATOM 4381 C C . ILE B 1 197 ? 1.91 -22.188 10.078 1 93.5 197 ILE B C 1
ATOM 4383 O O . ILE B 1 197 ? 1.443 -21.344 10.859 1 93.5 197 ILE B O 1
ATOM 4387 N N . GLY B 1 198 ? 1.479 -22.375 8.852 1 94.25 198 GLY B N 1
ATOM 4388 C CA . GLY B 1 198 ? 0.265 -21.703 8.422 1 94.25 198 GLY B CA 1
ATOM 4389 C C . GLY B 1 198 ? -0.93 -22 9.305 1 94.25 198 GLY B C 1
ATOM 4390 O O . GLY B 1 198 ? -1.689 -21.094 9.656 1 94.25 198 GLY B O 1
ATOM 4391 N N . ILE B 1 199 ? -1.046 -23.266 9.695 1 95.19 199 ILE B N 1
ATOM 4392 C CA . ILE B 1 199 ? -2.137 -23.672 10.57 1 95.19 199 ILE B CA 1
ATOM 4393 C C . ILE B 1 199 ? -1.985 -23.016 11.938 1 95.19 199 ILE B C 1
ATOM 4395 O O . ILE B 1 199 ? -2.961 -22.516 12.5 1 95.19 199 ILE B O 1
ATOM 4399 N N . LEU B 1 200 ? -0.838 -23.031 12.414 1 95.69 200 LEU B N 1
ATOM 4400 C CA . LEU B 1 200 ? -0.573 -22.438 13.727 1 95.69 200 LEU B CA 1
ATOM 4401 C C . LEU B 1 200 ? -0.91 -20.953 13.727 1 95.69 200 LEU B C 1
ATOM 4403 O O . LEU B 1 200 ? -1.543 -20.453 14.656 1 95.69 200 LEU B O 1
ATOM 4407 N N . ILE B 1 201 ? -0.503 -20.266 12.766 1 95.19 201 ILE B N 1
ATOM 4408 C CA . ILE B 1 201 ? -0.757 -18.828 12.648 1 95.19 201 ILE B CA 1
ATOM 4409 C C . ILE B 1 201 ? -2.26 -18.578 12.539 1 95.19 201 ILE B C 1
ATOM 4411 O O . ILE B 1 201 ? -2.789 -17.656 13.164 1 95.19 201 ILE B O 1
ATOM 4415 N N . ALA B 1 202 ? -2.916 -19.375 11.75 1 95.75 202 ALA B N 1
ATOM 4416 C CA . ALA B 1 202 ? -4.359 -19.234 11.578 1 95.75 202 ALA B CA 1
ATOM 4417 C C . ALA B 1 202 ? -5.094 -19.422 12.898 1 95.75 202 ALA B C 1
ATOM 4419 O O . ALA B 1 202 ? -6.012 -18.672 13.219 1 95.75 202 ALA B O 1
ATOM 4420 N N . LEU B 1 203 ? -4.688 -20.438 13.625 1 95.81 203 LEU B N 1
ATOM 4421 C CA . LEU B 1 203 ? -5.316 -20.719 14.914 1 95.81 203 LEU B CA 1
ATOM 4422 C C . LEU B 1 203 ? -5.055 -19.578 15.898 1 95.81 203 LEU B C 1
ATOM 4424 O O . LEU B 1 203 ? -5.941 -19.203 16.672 1 95.81 203 LEU B O 1
ATOM 4428 N N . LEU B 1 204 ? -3.881 -19.078 15.883 1 94.88 204 LEU B N 1
ATOM 4429 C CA . LEU B 1 204 ? -3.549 -17.953 16.734 1 94.88 204 LEU B CA 1
ATOM 4430 C C . LEU B 1 204 ? -4.402 -16.734 16.375 1 94.88 204 LEU B C 1
ATOM 4432 O O . LEU B 1 204 ? -4.895 -16.031 17.266 1 94.88 204 LEU B O 1
ATOM 4436 N N . LEU B 1 205 ? -4.523 -16.453 15.164 1 94.62 205 LEU B N 1
ATOM 4437 C CA . LEU B 1 205 ? -5.324 -15.32 14.703 1 94.62 205 LEU B CA 1
ATOM 4438 C C . LEU B 1 205 ? -6.781 -15.477 15.117 1 94.62 205 LEU B C 1
ATOM 4440 O O . LEU B 1 205 ? -7.414 -14.516 15.555 1 94.62 205 LEU B O 1
ATOM 4444 N N . ILE B 1 206 ? -7.312 -16.688 14.945 1 95 206 ILE B N 1
ATOM 4445 C CA . ILE B 1 206 ? -8.695 -16.953 15.328 1 95 206 ILE B CA 1
ATOM 4446 C C . ILE B 1 206 ? -8.883 -16.703 16.812 1 95 206 ILE B C 1
ATOM 4448 O O . ILE B 1 206 ? -9.883 -16.109 17.234 1 95 206 ILE B O 1
ATOM 4452 N N . GLY B 1 207 ? -7.93 -17.172 17.578 1 93.5 207 GLY B N 1
ATOM 4453 C CA . GLY B 1 207 ? -7.973 -16.906 19 1 93.5 207 GLY B CA 1
ATOM 4454 C C . GLY B 1 207 ? -7.98 -15.414 19.312 1 93.5 207 GLY B C 1
ATOM 4455 O O . GLY B 1 207 ? -8.742 -14.969 20.172 1 93.5 207 GLY B O 1
ATOM 4456 N N . ILE B 1 208 ? -7.18 -14.633 18.688 1 91.75 208 ILE B N 1
ATOM 4457 C CA . ILE B 1 208 ? -7.074 -13.188 18.891 1 91.75 208 ILE B CA 1
ATOM 4458 C C . ILE B 1 208 ? -8.375 -12.508 18.469 1 91.75 208 ILE B C 1
ATOM 4460 O O . ILE B 1 208 ? -8.867 -11.617 19.172 1 91.75 208 ILE B O 1
ATOM 4464 N N . PHE B 1 209 ? -8.922 -12.906 17.328 1 92.81 209 PHE B N 1
ATOM 4465 C CA . PHE B 1 209 ? -10.125 -12.281 16.797 1 92.81 209 PHE B CA 1
ATOM 4466 C C . PHE B 1 209 ? -11.328 -12.578 17.672 1 92.81 209 PHE B C 1
ATOM 4468 O O . PHE B 1 209 ? -12.266 -11.781 17.734 1 92.81 209 PHE B O 1
ATOM 4475 N N . LYS B 1 210 ? -11.344 -13.703 18.312 1 92.06 210 LYS B N 1
ATOM 4476 C CA . LYS B 1 210 ? -12.438 -14.055 19.219 1 92.06 210 LYS B CA 1
ATOM 4477 C C . LYS B 1 210 ? -12.305 -13.328 20.547 1 92.06 210 LYS B C 1
ATOM 4479 O O . LYS B 1 210 ? -13.305 -13.008 21.188 1 92.06 210 LYS B O 1
ATOM 4484 N N . LYS B 1 211 ? -11.125 -13.086 20.969 1 90.19 211 LYS B N 1
ATOM 4485 C CA . LYS B 1 211 ? -10.875 -12.469 22.266 1 90.19 211 LYS B CA 1
ATOM 4486 C C . LYS B 1 211 ? -11.008 -10.953 22.188 1 90.19 211 LYS B C 1
ATOM 4488 O O . LYS B 1 211 ? -11.508 -10.32 23.125 1 90.19 211 LYS B O 1
ATOM 4493 N N . PHE B 1 212 ? -10.523 -10.375 21.125 1 87.56 212 PHE B N 1
ATOM 4494 C CA . PHE B 1 212 ? -10.508 -8.922 21 1 87.56 212 PHE B CA 1
ATOM 4495 C C . PHE B 1 212 ? -11.445 -8.461 19.891 1 87.56 212 PHE B C 1
ATOM 4497 O O . PHE B 1 212 ? -11.508 -9.078 18.828 1 87.56 212 PHE B O 1
ATOM 4504 N N . HIS B 1 213 ? -12.203 -7.465 20.203 1 84.62 213 HIS B N 1
ATOM 4505 C CA . HIS B 1 213 ? -13.062 -6.887 19.188 1 84.62 213 HIS B CA 1
ATOM 4506 C C . HIS B 1 213 ? -12.289 -5.941 18.281 1 84.62 213 HIS B C 1
ATOM 4508 O O . HIS B 1 213 ? -11.898 -4.852 18.703 1 84.62 213 HIS B O 1
ATOM 4514 N N . LEU B 1 214 ? -12.031 -6.371 17.141 1 87.88 214 LEU B N 1
ATOM 4515 C CA . LEU B 1 214 ? -11.305 -5.586 16.141 1 87.88 214 LEU B CA 1
ATOM 4516 C C . LEU B 1 214 ? -12.172 -5.324 14.922 1 87.88 214 LEU B C 1
ATOM 4518 O O . LEU B 1 214 ? -13.031 -6.141 14.578 1 87.88 214 LEU B O 1
ATOM 4522 N N . ARG B 1 215 ? -11.977 -4.23 14.32 1 88 215 ARG B N 1
ATOM 4523 C CA . ARG B 1 215 ? -12.648 -3.936 13.055 1 88 215 ARG B CA 1
ATOM 4524 C C . ARG B 1 215 ? -12.156 -4.852 11.945 1 88 215 ARG B C 1
ATOM 4526 O O . ARG B 1 215 ? -11.016 -5.324 11.977 1 88 215 ARG B O 1
ATOM 4533 N N . ASP B 1 216 ? -12.961 -5.047 10.93 1 92.19 216 ASP B N 1
ATOM 4534 C CA . ASP B 1 216 ? -12.625 -5.934 9.82 1 92.19 216 ASP B CA 1
ATOM 4535 C C . ASP B 1 216 ? -11.383 -5.445 9.078 1 92.19 216 ASP B C 1
ATOM 4537 O O . ASP B 1 216 ? -10.586 -6.25 8.594 1 92.19 216 ASP B O 1
ATOM 4541 N N . THR B 1 217 ? -11.273 -4.203 9.047 1 92.31 217 THR B N 1
ATOM 4542 C CA . THR B 1 217 ? -10.117 -3.629 8.375 1 92.31 217 THR B CA 1
ATOM 4543 C C . THR B 1 217 ? -8.828 -3.959 9.133 1 92.31 217 THR B C 1
ATOM 4545 O O . THR B 1 217 ? -7.809 -4.273 8.523 1 92.31 217 THR B O 1
ATOM 4548 N N . GLU B 1 218 ? -8.875 -3.848 10.406 1 91.62 218 GLU B N 1
ATOM 4549 C CA . GLU B 1 218 ? -7.723 -4.188 11.234 1 91.62 218 GLU B CA 1
ATOM 4550 C C . GLU B 1 218 ? -7.383 -5.672 11.133 1 91.62 218 GLU B C 1
ATOM 4552 O O . GLU B 1 218 ? -6.207 -6.039 11.07 1 91.62 218 GLU B O 1
ATOM 4557 N N . LYS B 1 219 ? -8.461 -6.496 11.188 1 93.31 219 LYS B N 1
ATOM 4558 C CA . LYS B 1 219 ? -8.25 -7.938 11.039 1 93.31 219 LYS B CA 1
ATOM 4559 C C . LYS B 1 219 ? -7.559 -8.266 9.719 1 93.31 219 LYS B C 1
ATOM 4561 O O . LYS B 1 219 ? -6.668 -9.117 9.68 1 93.31 219 LYS B O 1
ATOM 4566 N N . THR B 1 220 ? -7.984 -7.609 8.656 1 94.31 220 THR B N 1
ATOM 4567 C CA . THR B 1 220 ? -7.414 -7.824 7.336 1 94.31 220 THR B CA 1
ATOM 4568 C C . THR B 1 220 ? -5.93 -7.469 7.32 1 94.31 220 THR B C 1
ATOM 4570 O O . THR B 1 220 ? -5.117 -8.195 6.746 1 94.31 220 THR B O 1
ATOM 4573 N N . LEU B 1 221 ? -5.602 -6.41 7.938 1 93.69 221 LEU B N 1
ATOM 4574 C CA . LEU B 1 221 ? -4.211 -5.969 7.996 1 93.69 221 LEU B CA 1
ATOM 4575 C C . LEU B 1 221 ? -3.365 -6.953 8.797 1 93.69 221 LEU B C 1
ATOM 4577 O O . LEU B 1 221 ? -2.217 -7.227 8.438 1 93.69 221 LEU B O 1
ATOM 4581 N N . ILE B 1 222 ? -3.945 -7.426 9.844 1 93.69 222 ILE B N 1
ATOM 4582 C CA . ILE B 1 222 ? -3.23 -8.383 10.688 1 93.69 222 ILE B CA 1
ATOM 4583 C C . ILE B 1 222 ? -2.971 -9.664 9.906 1 93.69 222 ILE B C 1
ATOM 4585 O O . ILE B 1 222 ? -1.886 -10.242 10 1 93.69 222 ILE B O 1
ATOM 4589 N N . ILE B 1 223 ? -3.971 -10.094 9.195 1 95.06 223 ILE B N 1
ATOM 4590 C CA . ILE B 1 223 ? -3.838 -11.297 8.383 1 95.06 223 ILE B CA 1
ATOM 4591 C C . ILE B 1 223 ? -2.768 -11.086 7.316 1 95.06 223 ILE B C 1
ATOM 4593 O O . ILE B 1 223 ? -1.934 -11.969 7.086 1 95.06 223 ILE B O 1
ATOM 4597 N N . LEU B 1 224 ? -2.828 -9.961 6.684 1 94.81 224 LEU B N 1
ATOM 4598 C CA . LEU B 1 224 ? -1.828 -9.625 5.68 1 94.81 224 LEU B CA 1
ATOM 4599 C C . LEU B 1 224 ? -0.43 -9.609 6.285 1 94.81 224 LEU B C 1
ATOM 4601 O O . LEU B 1 224 ? 0.514 -10.141 5.699 1 94.81 224 LEU B O 1
ATOM 4605 N N . ALA B 1 225 ? -0.333 -8.977 7.418 1 94.12 225 ALA B N 1
ATOM 4606 C CA . ALA B 1 225 ? 0.948 -8.906 8.117 1 94.12 225 ALA B CA 1
ATOM 4607 C C . ALA B 1 225 ? 1.453 -10.297 8.477 1 94.12 225 ALA B C 1
ATOM 4609 O O . ALA B 1 225 ? 2.656 -10.562 8.422 1 94.12 225 ALA B O 1
ATOM 4610 N N . SER B 1 226 ? 0.55 -11.125 8.891 1 93.75 226 SER B N 1
ATOM 4611 C CA . SER B 1 226 ? 0.925 -12.492 9.234 1 93.75 226 SER B CA 1
ATOM 4612 C C . SER B 1 226 ? 1.466 -13.234 8.023 1 93.75 226 SER B C 1
ATOM 4614 O O . SER B 1 226 ? 2.398 -14.031 8.141 1 93.75 226 SER B O 1
ATOM 4616 N N . GLY B 1 227 ? 0.79 -13.023 6.871 1 92.94 227 GLY B N 1
ATOM 4617 C CA . GLY B 1 227 ? 1.326 -13.602 5.648 1 92.94 227 GLY B CA 1
ATOM 4618 C C . GLY B 1 227 ? 2.723 -13.109 5.32 1 92.94 227 GLY B C 1
ATOM 4619 O O . GLY B 1 227 ? 3.584 -13.891 4.918 1 92.94 227 GLY B O 1
ATOM 4620 N N . MET B 1 228 ? 2.906 -11.844 5.5 1 93.06 228 MET B N 1
ATOM 4621 C CA . MET B 1 228 ? 4.223 -11.258 5.262 1 93.06 228 MET B CA 1
ATOM 4622 C C . MET B 1 228 ? 5.254 -11.82 6.23 1 93.06 228 MET B C 1
ATOM 4624 O O . MET B 1 228 ? 6.406 -12.047 5.852 1 93.06 228 MET B O 1
ATOM 4628 N N . PHE B 1 229 ? 4.852 -12 7.418 1 91.62 229 PHE B N 1
ATOM 4629 C CA . PHE B 1 229 ? 5.727 -12.586 8.422 1 91.62 229 PHE B CA 1
ATOM 4630 C C . PHE B 1 229 ? 6.141 -14 8.023 1 91.62 229 PHE B C 1
ATOM 4632 O O . PHE B 1 229 ? 7.316 -14.359 8.117 1 91.62 229 PHE B O 1
ATOM 4639 N N . LEU B 1 230 ? 5.18 -14.75 7.598 1 90.19 230 LEU B N 1
ATOM 4640 C CA . LEU B 1 230 ? 5.434 -16.125 7.188 1 90.19 230 LEU B CA 1
ATOM 4641 C C . LEU B 1 230 ? 6.426 -16.172 6.031 1 90.19 230 LEU B C 1
ATOM 4643 O O . LEU B 1 230 ? 7.324 -17.016 6.016 1 90.19 230 LEU B O 1
ATOM 4647 N N . THR B 1 231 ? 6.242 -15.359 5.09 1 86.94 231 THR B N 1
ATOM 4648 C CA . THR B 1 231 ? 7.133 -15.359 3.936 1 86.94 231 THR B CA 1
ATOM 4649 C C . THR B 1 231 ? 8.523 -14.883 4.328 1 86.94 231 THR B C 1
ATOM 4651 O O . THR B 1 231 ? 9.523 -15.305 3.734 1 86.94 231 THR B O 1
ATOM 4654 N N . SER B 1 232 ? 8.555 -13.938 5.25 1 87.81 232 SER B N 1
ATOM 4655 C CA . SER B 1 232 ? 9.852 -13.461 5.73 1 87.81 232 SER B CA 1
ATOM 4656 C C . SER B 1 232 ? 10.586 -14.539 6.516 1 87.81 232 SER B C 1
ATOM 4658 O O . SER B 1 232 ? 11.812 -14.586 6.516 1 87.81 232 SER B O 1
ATOM 4660 N N . LEU B 1 233 ? 9.852 -15.352 7.211 1 84.94 233 LEU B N 1
ATOM 4661 C CA . LEU B 1 233 ? 10.445 -16.469 7.93 1 84.94 233 LEU B CA 1
ATOM 4662 C C . LEU B 1 233 ? 11.164 -17.406 6.969 1 84.94 233 LEU B C 1
ATOM 4664 O O . LEU B 1 233 ? 12.211 -17.969 7.305 1 84.94 233 LEU B O 1
ATOM 4668 N N . GLU B 1 234 ? 10.508 -17.625 5.828 1 81.81 234 GLU B N 1
ATOM 4669 C CA . GLU B 1 234 ? 11.125 -18.453 4.801 1 81.81 234 GLU B CA 1
ATOM 4670 C C . GLU B 1 234 ? 12.477 -17.875 4.375 1 81.81 234 GLU B C 1
ATOM 4672 O O . GLU B 1 234 ? 13.438 -18.625 4.176 1 81.81 234 GLU B O 1
ATOM 4677 N N . ASP B 1 235 ? 12.562 -16.562 4.266 1 78 235 ASP B N 1
ATOM 4678 C CA . ASP B 1 235 ? 13.789 -15.914 3.826 1 78 235 ASP B CA 1
ATOM 4679 C C . ASP B 1 235 ? 14.875 -16.016 4.891 1 78 235 ASP B C 1
ATOM 4681 O O . ASP B 1 235 ? 16.062 -16.156 4.562 1 78 235 ASP B O 1
ATOM 4685 N N . ILE B 1 236 ? 14.438 -15.914 6.113 1 78.06 236 ILE B N 1
ATOM 4686 C CA . ILE B 1 236 ? 15.383 -15.953 7.223 1 78.06 236 ILE B CA 1
ATOM 4687 C C . ILE B 1 236 ? 15.93 -17.375 7.375 1 78.06 236 ILE B C 1
ATOM 4689 O O . ILE B 1 236 ? 17.125 -17.562 7.633 1 78.06 236 ILE B O 1
ATOM 4693 N N . PHE B 1 237 ? 15.109 -18.406 7.109 1 75.94 237 PHE B N 1
ATOM 4694 C CA . PHE B 1 237 ? 15.516 -19.781 7.324 1 75.94 237 PHE B CA 1
ATOM 4695 C C . PHE B 1 237 ? 15.875 -20.453 6.004 1 75.94 237 PHE B C 1
ATOM 4697 O O . PHE B 1 237 ? 15.914 -21.688 5.918 1 75.94 237 PHE B O 1
ATOM 4704 N N . LYS B 1 238 ? 16 -19.766 4.988 1 68.94 238 LYS B N 1
ATOM 4705 C CA . LYS B 1 238 ? 16.234 -20.281 3.639 1 68.94 238 LYS B CA 1
ATOM 4706 C C . LYS B 1 238 ? 17.422 -21.25 3.609 1 68.94 238 LYS B C 1
ATOM 4708 O O . LYS B 1 238 ? 17.391 -22.25 2.9 1 68.94 238 LYS B O 1
ATOM 4713 N N . ASN B 1 239 ? 18.438 -21 4.391 1 66.06 239 ASN B N 1
ATOM 4714 C CA . ASN B 1 239 ? 19.656 -21.812 4.359 1 66.06 239 ASN B CA 1
ATOM 4715 C C . ASN B 1 239 ? 19.547 -23.016 5.281 1 66.06 239 ASN B C 1
ATOM 4717 O O . ASN B 1 239 ? 20.375 -23.938 5.219 1 66.06 239 ASN B O 1
ATOM 4721 N N . ARG B 1 240 ? 18.578 -23.188 6.152 1 68.44 240 ARG B N 1
ATOM 4722 C CA . ARG B 1 240 ? 18.516 -24.266 7.137 1 68.44 240 ARG B CA 1
ATOM 4723 C C . ARG B 1 240 ? 17.391 -25.234 6.828 1 68.44 240 ARG B C 1
ATOM 4725 O O . ARG B 1 240 ? 17.609 -26.438 6.719 1 68.44 240 ARG B O 1
ATOM 4732 N N . VAL B 1 241 ? 16.25 -24.578 6.617 1 72.81 241 VAL B N 1
ATOM 4733 C CA . VAL B 1 241 ? 15.07 -25.422 6.398 1 72.81 241 VAL B CA 1
ATOM 4734 C C . VAL B 1 241 ? 14.164 -24.766 5.359 1 72.81 241 VAL B C 1
ATOM 4736 O O . VAL B 1 241 ? 13.812 -23.594 5.473 1 72.81 241 VAL B O 1
ATOM 4739 N N . PRO B 1 242 ? 13.93 -25.594 4.332 1 76.44 242 PRO B N 1
ATOM 4740 C CA . PRO B 1 242 ? 13 -25.047 3.336 1 76.44 242 PRO B CA 1
ATOM 4741 C C . PRO B 1 242 ? 11.562 -24.969 3.848 1 76.44 242 PRO B C 1
ATOM 4743 O O . PRO B 1 242 ? 11.07 -25.922 4.461 1 76.44 242 PRO B O 1
ATOM 4746 N N . ILE B 1 243 ? 10.977 -23.828 3.852 1 80.12 243 ILE B N 1
ATOM 4747 C CA . ILE B 1 243 ? 9.594 -23.609 4.262 1 80.12 243 ILE B CA 1
ATOM 4748 C C . ILE B 1 243 ? 8.773 -23.109 3.074 1 80.12 243 ILE B C 1
ATOM 4750 O O . ILE B 1 243 ? 9.164 -22.156 2.398 1 80.12 243 ILE B O 1
ATOM 4754 N N . ALA B 1 244 ? 7.699 -23.844 2.795 1 83.75 244 ALA B N 1
ATOM 4755 C CA . ALA B 1 244 ? 6.77 -23.375 1.77 1 83.75 244 ALA B CA 1
ATOM 4756 C C . ALA B 1 244 ? 5.859 -22.281 2.312 1 83.75 244 ALA B C 1
ATOM 4758 O O . ALA B 1 244 ? 4.676 -22.516 2.57 1 83.75 244 ALA B O 1
ATOM 4759 N N . SER B 1 245 ? 6.41 -21.125 2.414 1 86.31 245 SER B N 1
ATOM 4760 C CA . SER B 1 245 ? 5.723 -20.016 3.08 1 86.31 245 SER B CA 1
ATOM 4761 C C . SER B 1 245 ? 4.465 -19.609 2.318 1 86.31 245 SER B C 1
ATOM 4763 O O . SER B 1 245 ? 3.438 -19.297 2.926 1 86.31 245 SER B O 1
ATOM 4765 N N . LEU B 1 246 ? 4.516 -19.625 1.021 1 83.56 246 LEU B N 1
ATOM 4766 C CA . LEU B 1 246 ? 3.371 -19.219 0.219 1 83.56 246 LEU B CA 1
ATOM 4767 C C . LEU B 1 246 ? 2.209 -20.188 0.382 1 83.56 246 LEU B C 1
ATOM 4769 O O . LEU B 1 246 ? 1.05 -19.781 0.43 1 83.56 246 LEU B O 1
ATOM 4773 N N . LEU B 1 247 ? 2.557 -21.438 0.425 1 87.19 247 LEU B N 1
ATOM 4774 C CA . LEU B 1 247 ? 1.521 -22.422 0.745 1 87.19 247 LEU B CA 1
ATOM 4775 C C . LEU B 1 247 ? 0.929 -22.156 2.125 1 87.19 247 LEU B C 1
ATOM 4777 O O . LEU B 1 247 ? -0.282 -22.281 2.32 1 87.19 247 LEU B O 1
ATOM 4781 N N . GLY B 1 248 ? 1.798 -21.828 3.051 1 91 248 GLY B N 1
ATOM 4782 C CA . GLY B 1 248 ? 1.334 -21.5 4.387 1 91 248 GLY B CA 1
ATOM 4783 C C . GLY B 1 248 ? 0.349 -20.344 4.406 1 91 248 GLY B C 1
ATOM 4784 O O . GLY B 1 248 ? -0.631 -20.375 5.152 1 91 248 GLY B O 1
ATOM 4785 N N . VAL B 1 249 ? 0.601 -19.359 3.602 1 92.44 249 VAL B N 1
ATOM 4786 C CA . VAL B 1 249 ? -0.279 -18.203 3.506 1 92.44 249 VAL B CA 1
ATOM 4787 C C . VAL B 1 249 ? -1.665 -18.641 3.039 1 92.44 249 VAL B C 1
ATOM 4789 O O . VAL B 1 249 ? -2.68 -18.188 3.568 1 92.44 249 VAL B O 1
ATOM 4792 N N . MET B 1 250 ? -1.708 -19.453 2.082 1 90.81 250 MET B N 1
ATOM 4793 C CA . MET B 1 250 ? -2.982 -19.969 1.585 1 90.81 250 MET B CA 1
ATOM 4794 C C . MET B 1 250 ? -3.705 -20.766 2.666 1 90.81 250 MET B C 1
ATOM 4796 O O . MET B 1 250 ? -4.926 -20.672 2.801 1 90.81 250 MET B O 1
ATOM 4800 N N . VAL B 1 251 ? -2.928 -21.531 3.426 1 92.69 251 VAL B N 1
ATOM 4801 C CA . VAL B 1 251 ? -3.484 -22.344 4.496 1 92.69 251 VAL B CA 1
ATOM 4802 C C . VAL B 1 251 ? -4.105 -21.453 5.562 1 92.69 251 VAL B C 1
ATOM 4804 O O . VAL B 1 251 ? -5.133 -21.797 6.152 1 92.69 251 VAL B O 1
ATOM 4807 N N . VAL B 1 252 ? -3.488 -20.344 5.836 1 94.5 252 VAL B N 1
ATOM 4808 C CA . VAL B 1 252 ? -4.043 -19.391 6.797 1 94.5 252 VAL B CA 1
ATOM 4809 C C . VAL B 1 252 ? -5.449 -18.984 6.371 1 94.5 252 VAL B C 1
ATOM 4811 O O . VAL B 1 252 ? -6.383 -19.016 7.18 1 94.5 252 VAL B O 1
ATOM 4814 N N . GLY B 1 253 ? -5.625 -18.625 5.125 1 94.06 253 GLY B N 1
ATOM 4815 C CA . GLY B 1 253 ? -6.941 -18.281 4.609 1 94.06 253 GLY B CA 1
ATOM 4816 C C . GLY B 1 253 ? -7.93 -19.422 4.684 1 94.06 253 GLY B C 1
ATOM 4817 O O . GLY B 1 253 ? -9.078 -19.234 5.098 1 94.06 253 GLY B O 1
ATOM 4818 N N . PHE B 1 254 ? -7.461 -20.609 4.352 1 93.19 254 PHE B N 1
ATOM 4819 C CA . PHE B 1 254 ? -8.297 -21.797 4.328 1 93.19 254 PHE B CA 1
ATOM 4820 C C . PHE B 1 254 ? -8.812 -22.125 5.727 1 93.19 254 PHE B C 1
ATOM 4822 O O . PHE B 1 254 ? -10.008 -22.375 5.91 1 93.19 254 PHE B O 1
ATOM 4829 N N . ILE B 1 255 ? -7.918 -22.141 6.691 1 94.69 255 ILE B N 1
ATOM 4830 C CA . ILE B 1 255 ? -8.281 -22.484 8.062 1 94.69 255 ILE B CA 1
ATOM 4831 C C . ILE B 1 255 ? -9.211 -21.422 8.633 1 94.69 255 ILE B C 1
ATOM 4833 O O . ILE B 1 255 ? -10.133 -21.734 9.391 1 94.69 255 ILE B O 1
ATOM 4837 N N . LEU B 1 256 ? -8.977 -20.219 8.328 1 95.12 256 LEU B N 1
ATOM 4838 C CA . LEU B 1 256 ? -9.867 -19.141 8.766 1 95.12 256 LEU B CA 1
ATOM 4839 C C . LEU B 1 256 ? -11.281 -19.359 8.242 1 95.12 256 LEU B C 1
ATOM 4841 O O . LEU B 1 256 ? -12.25 -19.203 8.984 1 95.12 256 LEU B O 1
ATOM 4845 N N . LEU B 1 257 ? -11.391 -19.688 6.965 1 93.12 257 LEU B N 1
ATOM 4846 C CA . LEU B 1 257 ? -12.695 -19.938 6.367 1 93.12 257 LEU B CA 1
ATOM 4847 C C . LEU B 1 257 ? -13.359 -21.156 6.996 1 93.12 257 LEU B C 1
ATOM 4849 O O . LEU B 1 257 ? -14.57 -21.172 7.223 1 93.12 257 LEU B O 1
ATOM 4853 N N . ASP B 1 258 ? -12.602 -22.125 7.27 1 94.06 258 ASP B N 1
ATOM 4854 C CA . ASP B 1 258 ? -13.109 -23.391 7.805 1 94.06 258 ASP B CA 1
ATOM 4855 C C . ASP B 1 258 ? -13.586 -23.219 9.242 1 94.06 258 ASP B C 1
ATOM 4857 O O . ASP B 1 258 ? -14.641 -23.75 9.617 1 94.06 258 ASP B O 1
ATOM 4861 N N . LYS B 1 259 ? -12.891 -22.516 10.086 1 94.31 259 LYS B N 1
ATOM 4862 C CA . LYS B 1 259 ? -13.156 -22.469 11.523 1 94.31 259 LYS B CA 1
ATOM 4863 C C . LYS B 1 259 ? -13.984 -21.234 11.875 1 94.31 259 LYS B C 1
ATOM 4865 O O . LYS B 1 259 ? -14.68 -21.219 12.891 1 94.31 259 LYS B O 1
ATOM 4870 N N . TYR B 1 260 ? -13.844 -20.203 11.156 1 94.69 260 TYR B N 1
ATOM 4871 C CA . TYR B 1 260 ? -14.539 -18.953 11.43 1 94.69 260 TYR B CA 1
ATOM 4872 C C . TYR B 1 260 ? -15.117 -18.359 10.148 1 94.69 260 TYR B C 1
ATOM 4874 O O . TYR B 1 260 ? -14.766 -17.25 9.766 1 94.69 260 TYR B O 1
ATOM 4882 N N . PRO B 1 261 ? -16.172 -18.953 9.609 1 93.62 261 PRO B N 1
ATOM 4883 C CA . PRO B 1 261 ? -16.656 -18.625 8.273 1 93.62 261 PRO B CA 1
ATOM 4884 C C . PRO B 1 261 ? -17.234 -17.219 8.18 1 93.62 261 PRO B C 1
ATOM 4886 O O . PRO B 1 261 ? -17.031 -16.531 7.18 1 93.62 261 PRO B O 1
ATOM 4889 N N . LYS B 1 262 ? -17.922 -16.734 9.172 1 93.38 262 LYS B N 1
ATOM 4890 C CA . LYS B 1 262 ? -18.547 -15.406 9.125 1 93.38 262 LYS B CA 1
ATOM 4891 C C . LYS B 1 262 ? -17.5 -14.312 8.945 1 93.38 262 LYS B C 1
ATOM 4893 O O . LYS B 1 262 ? -17.625 -13.453 8.07 1 93.38 262 LYS B O 1
ATOM 4898 N N . VAL B 1 263 ? -16.484 -14.391 9.75 1 92.88 263 VAL B N 1
ATOM 4899 C CA . VAL B 1 263 ? -15.414 -13.391 9.695 1 92.88 263 VAL B CA 1
ATOM 4900 C C . VAL B 1 263 ? -14.602 -13.57 8.414 1 92.88 263 VAL B C 1
ATOM 4902 O O . VAL B 1 263 ? -14.211 -12.594 7.777 1 92.88 263 VAL B O 1
ATOM 4905 N N . ALA B 1 264 ? -14.406 -14.805 8.039 1 94.25 264 ALA B N 1
ATOM 4906 C CA . ALA B 1 264 ? -13.625 -15.117 6.852 1 94.25 264 ALA B CA 1
ATOM 4907 C C . ALA B 1 264 ? -14.273 -14.539 5.594 1 94.25 264 ALA B C 1
ATOM 4909 O O . ALA B 1 264 ? -13.586 -14.055 4.695 1 94.25 264 ALA B O 1
ATOM 4910 N N . ASN B 1 265 ? -15.539 -14.609 5.559 1 92.88 265 ASN B N 1
ATOM 4911 C CA . ASN B 1 265 ? -16.25 -14.086 4.395 1 92.88 265 ASN B CA 1
ATOM 4912 C C . ASN B 1 265 ? -16.125 -12.562 4.301 1 92.88 265 ASN B C 1
ATOM 4914 O O . ASN B 1 265 ? -15.984 -12.016 3.205 1 92.88 265 ASN B O 1
ATOM 4918 N N . ARG B 1 266 ? -16.172 -11.961 5.406 1 93.75 266 ARG B N 1
ATOM 4919 C CA . ARG B 1 266 ? -16.016 -10.508 5.426 1 93.75 266 ARG B CA 1
ATOM 4920 C C . ARG B 1 266 ? -14.594 -10.117 5.02 1 93.75 266 ARG B C 1
ATOM 4922 O O . ARG B 1 266 ? -14.398 -9.148 4.281 1 93.75 266 ARG B O 1
ATOM 4929 N N . ILE B 1 267 ? -13.695 -10.836 5.473 1 94.31 267 ILE B N 1
ATOM 4930 C CA . ILE B 1 267 ? -12.297 -10.578 5.164 1 94.31 267 ILE B CA 1
ATOM 4931 C C . ILE B 1 267 ? -12.039 -10.836 3.682 1 94.31 267 ILE B C 1
ATOM 4933 O O . ILE B 1 267 ? -11.273 -10.102 3.045 1 94.31 267 ILE B O 1
ATOM 4937 N N . SER B 1 268 ? -12.688 -11.875 3.193 1 92.44 268 SER B N 1
ATOM 4938 C CA . SER B 1 268 ? -12.562 -12.195 1.773 1 92.44 268 SER B CA 1
ATOM 4939 C C . SER B 1 268 ? -13.016 -11.023 0.906 1 92.44 268 SER B C 1
ATOM 4941 O O . SER B 1 268 ? -12.383 -10.711 -0.102 1 92.44 268 SER B O 1
ATOM 4943 N N . GLU B 1 269 ? -14.031 -10.383 1.312 1 91.5 269 GLU B N 1
ATOM 4944 C CA . GLU B 1 269 ? -14.531 -9.227 0.582 1 91.5 269 GLU B CA 1
ATOM 4945 C C . GLU B 1 269 ? -13.539 -8.062 0.633 1 91.5 269 GLU B C 1
ATOM 4947 O O . GLU B 1 269 ? -13.375 -7.336 -0.349 1 91.5 269 GLU B O 1
ATOM 4952 N N . LYS B 1 270 ? -12.969 -7.891 1.739 1 92.44 270 LYS B N 1
ATOM 4953 C CA . LYS B 1 270 ? -11.977 -6.832 1.882 1 92.44 270 LYS B CA 1
ATOM 4954 C C . LYS B 1 270 ? -10.75 -7.105 1.008 1 92.44 270 LYS B C 1
ATOM 4956 O O . LYS B 1 270 ? -10.211 -6.191 0.38 1 92.44 270 LYS B O 1
ATOM 4961 N N . PHE B 1 271 ? -10.336 -8.344 0.962 1 92.75 271 PHE B N 1
ATOM 4962 C CA . PHE B 1 271 ? -9.18 -8.703 0.153 1 92.75 271 PHE B CA 1
ATOM 4963 C C . PHE B 1 271 ? -9.492 -8.562 -1.332 1 92.75 271 PHE B C 1
ATOM 4965 O O . PHE B 1 271 ? -8.594 -8.297 -2.139 1 92.75 271 PHE B O 1
ATOM 4972 N N . ASN B 1 272 ? -10.773 -8.766 -1.672 1 90.19 272 ASN B N 1
ATOM 4973 C CA . ASN B 1 272 ? -11.18 -8.531 -3.055 1 90.19 272 ASN B CA 1
ATOM 4974 C C . ASN B 1 272 ? -10.914 -7.09 -3.48 1 90.19 272 ASN B C 1
ATOM 4976 O O . ASN B 1 272 ? -10.516 -6.84 -4.621 1 90.19 272 ASN B O 1
ATOM 4980 N N . LYS B 1 273 ? -11.133 -6.234 -2.576 1 90.69 273 LYS B N 1
ATOM 4981 C CA . LYS B 1 273 ? -10.898 -4.82 -2.857 1 90.69 273 LYS B CA 1
ATOM 4982 C C . LYS B 1 273 ? -9.406 -4.508 -2.908 1 90.69 273 LYS B C 1
ATOM 4984 O O . LYS B 1 273 ? -8.953 -3.742 -3.764 1 90.69 273 LYS B O 1
ATOM 4989 N N . VAL B 1 274 ? -8.664 -5.086 -2.033 1 92.69 274 VAL B N 1
ATOM 4990 C CA . VAL B 1 274 ? -7.219 -4.883 -1.976 1 92.69 274 VAL B CA 1
ATOM 4991 C C . VAL B 1 274 ? -6.566 -5.445 -3.234 1 92.69 274 VAL B C 1
ATOM 4993 O O . VAL B 1 274 ? -5.57 -4.902 -3.725 1 92.69 274 VAL B O 1
ATOM 4996 N N . TRP B 1 275 ? -7.141 -6.477 -3.764 1 90.38 275 TRP B N 1
ATOM 4997 C CA . TRP B 1 275 ? -6.578 -7.16 -4.922 1 90.38 275 TRP B CA 1
ATOM 4998 C C . TRP B 1 275 ? -6.562 -6.25 -6.145 1 90.38 275 TRP B C 1
ATOM 5000 O O . TRP B 1 275 ? -5.652 -6.324 -6.973 1 90.38 275 TRP B O 1
ATOM 5010 N N . VAL B 1 276 ? -7.516 -5.371 -6.25 1 89.81 276 VAL B N 1
ATOM 5011 C CA . VAL B 1 276 ? -7.598 -4.48 -7.402 1 89.81 276 VAL B CA 1
ATOM 5012 C C . VAL B 1 276 ? -6.297 -3.695 -7.543 1 89.81 276 VAL B C 1
ATOM 5014 O O . VAL B 1 276 ? -5.738 -3.602 -8.641 1 89.81 276 VAL B O 1
ATOM 5017 N N . PHE B 1 277 ? -5.836 -3.223 -6.457 1 91.44 277 PHE B N 1
ATOM 5018 C CA . PHE B 1 277 ? -4.578 -2.486 -6.449 1 91.44 277 PHE B CA 1
ATOM 5019 C C . PHE B 1 277 ? -3.396 -3.436 -6.598 1 91.44 277 PHE B C 1
ATOM 5021 O O . PHE B 1 277 ? -2.467 -3.164 -7.359 1 91.44 277 PHE B O 1
ATOM 5028 N N . ALA B 1 278 ? -3.438 -4.531 -5.867 1 91.88 278 ALA B N 1
ATOM 5029 C CA . ALA B 1 278 ? -2.352 -5.504 -5.883 1 91.88 278 ALA B CA 1
ATOM 5030 C C . ALA B 1 278 ? -2.148 -6.082 -7.281 1 91.88 278 ALA B C 1
ATOM 5032 O O . ALA B 1 278 ? -1.014 -6.32 -7.703 1 91.88 278 ALA B O 1
ATOM 5033 N N . GLU B 1 279 ? -3.24 -6.312 -7.918 1 90.12 279 GLU B N 1
ATOM 5034 C CA . GLU B 1 279 ? -3.197 -6.875 -9.266 1 90.12 279 GLU B CA 1
ATOM 5035 C C . GLU B 1 279 ? -2.463 -5.945 -10.227 1 90.12 279 GLU B C 1
ATOM 5037 O O . GLU B 1 279 ? -1.646 -6.398 -11.031 1 90.12 279 GLU B O 1
ATOM 5042 N N . ILE B 1 280 ? -2.756 -4.66 -10.117 1 92.31 280 ILE B N 1
ATOM 5043 C CA . ILE B 1 280 ? -2.117 -3.66 -10.969 1 92.31 280 ILE B CA 1
ATOM 5044 C C . ILE B 1 280 ? -0.61 -3.662 -10.727 1 92.31 280 ILE B C 1
ATOM 5046 O O . ILE B 1 280 ? 0.178 -3.719 -11.672 1 92.31 280 ILE B O 1
ATOM 5050 N N . LEU B 1 281 ? -0.251 -3.664 -9.469 1 91 281 LEU B N 1
ATOM 5051 C CA . LEU B 1 281 ? 1.163 -3.629 -9.109 1 91 281 LEU B CA 1
ATOM 5052 C C . LEU B 1 281 ? 1.877 -4.891 -9.586 1 91 281 LEU B C 1
ATOM 5054 O O . LEU B 1 281 ? 2.975 -4.812 -10.141 1 91 281 LEU B O 1
ATOM 5058 N N . LEU B 1 282 ? 1.217 -5.988 -9.359 1 88.88 282 LEU B N 1
ATOM 5059 C CA . LEU B 1 282 ? 1.83 -7.273 -9.672 1 88.88 282 LEU B CA 1
ATOM 5060 C C . LEU B 1 282 ? 2.113 -7.387 -11.172 1 88.88 282 LEU B C 1
ATOM 5062 O O . LEU B 1 282 ? 3.254 -7.621 -11.57 1 88.88 282 LEU B O 1
ATOM 5066 N N . PHE B 1 283 ? 1.161 -7.141 -12.008 1 87.75 283 PHE B N 1
ATOM 5067 C CA . PHE B 1 283 ? 1.287 -7.441 -13.43 1 87.75 283 PHE B CA 1
ATOM 5068 C C . PHE B 1 283 ? 2.049 -6.332 -14.148 1 87.75 283 PHE B C 1
ATOM 5070 O O . PHE B 1 283 ? 2.781 -6.598 -15.102 1 87.75 283 PHE B O 1
ATOM 5077 N N . VAL B 1 284 ? 1.91 -5.086 -13.711 1 90.81 284 VAL B N 1
ATOM 5078 C CA . VAL B 1 284 ? 2.686 -4.008 -14.312 1 90.81 284 VAL B CA 1
ATOM 5079 C C . VAL B 1 284 ? 4.168 -4.191 -13.992 1 90.81 284 VAL B C 1
ATOM 5081 O O . VAL B 1 284 ? 5.027 -4.016 -14.859 1 90.81 284 VAL B O 1
ATOM 5084 N N . LEU B 1 285 ? 4.453 -4.559 -12.789 1 87.94 285 LEU B N 1
ATOM 5085 C CA . LEU B 1 285 ? 5.844 -4.711 -12.383 1 87.94 285 LEU B CA 1
ATOM 5086 C C . LEU B 1 285 ? 6.453 -5.973 -12.984 1 87.94 285 LEU B C 1
ATOM 5088 O O . LEU B 1 285 ? 7.648 -6.012 -13.281 1 87.94 285 LEU B O 1
ATOM 5092 N N . VAL B 1 286 ? 5.668 -7.012 -13.133 1 84.19 286 VAL B N 1
ATOM 5093 C CA . VAL B 1 286 ? 6.129 -8.195 -13.844 1 84.19 286 VAL B CA 1
ATOM 5094 C C . VAL B 1 286 ? 6.469 -7.824 -15.289 1 84.19 286 VAL B C 1
ATOM 5096 O O . VAL B 1 286 ? 7.508 -8.234 -15.812 1 84.19 286 VAL B O 1
ATOM 5099 N N . GLY B 1 287 ? 5.598 -7.07 -15.898 1 85.38 287 GLY B N 1
ATOM 5100 C CA . GLY B 1 287 ? 5.855 -6.605 -17.25 1 85.38 287 GLY B CA 1
ATOM 5101 C C . GLY B 1 287 ? 7.098 -5.746 -17.359 1 85.38 287 GLY B C 1
ATOM 5102 O O . GLY B 1 287 ? 7.844 -5.844 -18.344 1 85.38 287 GLY B O 1
ATOM 5103 N N . ALA B 1 288 ? 7.281 -4.965 -16.375 1 86.19 288 ALA B N 1
ATOM 5104 C CA . ALA B 1 288 ? 8.43 -4.062 -16.375 1 86.19 288 ALA B CA 1
ATOM 5105 C C . ALA B 1 288 ? 9.742 -4.84 -16.344 1 86.19 288 ALA B C 1
ATOM 5107 O O . ALA B 1 288 ? 10.789 -4.332 -16.75 1 86.19 288 ALA B O 1
ATOM 5108 N N . GLN B 1 289 ? 9.695 -6.047 -15.867 1 78.06 289 GLN B N 1
ATOM 5109 C CA . GLN B 1 289 ? 10.883 -6.879 -15.773 1 78.06 289 GLN B CA 1
ATOM 5110 C C . GLN B 1 289 ? 11.18 -7.57 -17.109 1 78.06 289 GLN B C 1
ATOM 5112 O O . GLN B 1 289 ? 12.273 -8.109 -17.297 1 78.06 289 GLN B O 1
ATOM 5117 N N . VAL B 1 290 ? 10.242 -7.52 -17.953 1 75.88 290 VAL B N 1
ATOM 5118 C CA . VAL B 1 290 ? 10.367 -8.219 -19.234 1 75.88 290 VAL B CA 1
ATOM 5119 C C . VAL B 1 290 ? 11.266 -7.418 -20.172 1 75.88 290 VAL B C 1
ATOM 5121 O O . VAL B 1 290 ? 10.977 -6.258 -20.484 1 75.88 290 VAL B O 1
ATOM 5124 N N . ASP B 1 291 ? 12.43 -7.938 -20.453 1 75.69 291 ASP B N 1
ATOM 5125 C CA . ASP B 1 291 ? 13.312 -7.34 -21.453 1 75.69 291 ASP B CA 1
ATOM 5126 C C . ASP B 1 291 ? 13.039 -7.91 -22.844 1 75.69 291 ASP B C 1
ATOM 5128 O O . ASP B 1 291 ? 13.539 -8.984 -23.188 1 75.69 291 ASP B O 1
ATOM 5132 N N . VAL B 1 292 ? 12.406 -7.172 -23.625 1 73.81 292 VAL B N 1
ATOM 5133 C CA . VAL B 1 292 ? 11.977 -7.621 -24.938 1 73.81 292 VAL B CA 1
ATOM 5134 C C . VAL B 1 292 ? 13.195 -7.785 -25.844 1 73.81 292 VAL B C 1
ATOM 5136 O O . VAL B 1 292 ? 13.164 -8.555 -26.812 1 73.81 292 VAL B O 1
ATOM 5139 N N . LYS B 1 293 ? 14.328 -7.117 -25.516 1 75 293 LYS B N 1
ATOM 5140 C CA . LYS B 1 293 ? 15.523 -7.152 -26.359 1 75 293 LYS B CA 1
ATOM 5141 C C . LYS B 1 293 ? 16.188 -8.523 -26.312 1 75 293 LYS B C 1
ATOM 5143 O O . LYS B 1 293 ? 16.828 -8.938 -27.281 1 75 293 LYS B O 1
ATOM 5148 N N . VAL B 1 294 ? 15.891 -9.258 -25.172 1 70.88 294 VAL B N 1
ATOM 5149 C CA . VAL B 1 294 ? 16.547 -10.555 -24.984 1 70.88 294 VAL B CA 1
ATOM 5150 C C . VAL B 1 294 ? 15.797 -11.625 -25.781 1 70.88 294 VAL B C 1
ATOM 5152 O O . VAL B 1 294 ? 16.359 -12.68 -26.078 1 70.88 294 VAL B O 1
ATOM 5155 N N . ILE B 1 295 ? 14.609 -11.359 -26.109 1 72.81 295 ILE B N 1
ATOM 5156 C CA . ILE B 1 295 ? 13.758 -12.312 -26.812 1 72.81 295 ILE B CA 1
ATOM 5157 C C . ILE B 1 295 ? 14.211 -12.438 -28.266 1 72.81 295 ILE B C 1
ATOM 5159 O O . ILE B 1 295 ? 14.109 -13.508 -28.875 1 72.81 295 ILE B O 1
ATOM 5163 N N . VAL B 1 296 ? 14.703 -11.422 -28.859 1 66 296 VAL B N 1
ATOM 5164 C CA . VAL B 1 296 ? 14.938 -11.344 -30.297 1 66 296 VAL B CA 1
ATOM 5165 C C . VAL B 1 296 ? 15.922 -12.438 -30.719 1 66 296 VAL B C 1
ATOM 5167 O O . VAL B 1 296 ? 15.727 -13.086 -31.75 1 66 296 VAL B O 1
ATOM 5170 N N . HIS B 1 297 ? 16.906 -12.773 -29.969 1 63.03 297 HIS B N 1
ATOM 5171 C CA . HIS B 1 297 ? 17.922 -13.695 -30.469 1 63.03 297 HIS B CA 1
ATOM 5172 C C . HIS B 1 297 ? 17.531 -15.141 -30.188 1 63.03 297 HIS B C 1
ATOM 5174 O O . HIS B 1 297 ? 17.922 -16.047 -30.938 1 63.03 297 HIS B O 1
ATOM 5180 N N . SER B 1 298 ? 16.797 -15.422 -29.234 1 68.25 298 SER B N 1
ATOM 5181 C CA . SER B 1 298 ? 16.5 -16.797 -28.844 1 68.25 298 SER B CA 1
ATOM 5182 C C . SER B 1 298 ? 15.008 -17.078 -28.844 1 68.25 298 SER B C 1
ATOM 5184 O O . SER B 1 298 ? 14.547 -18.047 -28.25 1 68.25 298 SER B O 1
ATOM 5186 N N . GLY B 1 299 ? 14.312 -16.406 -29.656 1 76.62 299 GLY B N 1
ATOM 5187 C CA . GLY B 1 299 ? 12.859 -16.406 -29.562 1 76.62 299 GLY B CA 1
ATOM 5188 C C . GLY B 1 299 ? 12.219 -17.625 -30.203 1 76.62 299 GLY B C 1
ATOM 5189 O O . GLY B 1 299 ? 11.32 -18.234 -29.625 1 76.62 299 GLY B O 1
ATOM 5190 N N . LEU B 1 300 ? 12.773 -18.062 -31.328 1 84 300 LEU B N 1
ATOM 5191 C CA . LEU B 1 300 ? 12.109 -19.141 -32.062 1 84 300 LEU B CA 1
ATOM 5192 C C . LEU B 1 300 ? 12.383 -20.484 -31.359 1 84 300 LEU B C 1
ATOM 5194 O O . LEU B 1 300 ? 11.461 -21.281 -31.172 1 84 300 LEU B O 1
ATOM 5198 N N . LEU B 1 301 ? 13.656 -20.719 -31.062 1 87.06 301 LEU B N 1
ATOM 5199 C CA . LEU B 1 301 ? 14 -21.953 -30.359 1 87.06 301 LEU B CA 1
ATOM 5200 C C . LEU B 1 301 ? 13.336 -22 -28.984 1 87.06 301 LEU B C 1
ATOM 5202 O O . LEU B 1 301 ? 12.922 -23.078 -28.531 1 87.06 301 LEU B O 1
ATOM 5206 N N . GLY B 1 302 ? 13.297 -20.875 -28.406 1 90.56 302 GLY B N 1
ATOM 5207 C CA . GLY B 1 302 ? 12.609 -20.797 -27.125 1 90.56 302 GLY B CA 1
ATOM 5208 C C . GLY B 1 302 ? 11.133 -21.141 -27.219 1 90.56 302 GLY B C 1
ATOM 5209 O O . GLY B 1 302 ? 10.586 -21.812 -26.344 1 90.56 302 GLY B O 1
ATOM 5210 N N . LEU B 1 303 ? 10.562 -20.688 -28.328 1 92.5 303 LEU B N 1
ATOM 5211 C CA . LEU B 1 303 ? 9.148 -20.969 -28.547 1 92.5 303 LEU B CA 1
ATOM 5212 C C . LEU B 1 303 ? 8.914 -22.469 -28.75 1 92.5 303 LEU B C 1
ATOM 5214 O O . LEU B 1 303 ? 7.891 -23 -28.312 1 92.5 303 LEU B O 1
ATOM 5218 N N . LEU B 1 304 ? 9.82 -23.016 -29.438 1 93.19 304 LEU B N 1
ATOM 5219 C CA . LEU B 1 304 ? 9.711 -24.453 -29.672 1 93.19 304 LEU B CA 1
ATOM 5220 C C . LEU B 1 304 ? 9.805 -25.219 -28.359 1 93.19 304 LEU B C 1
ATOM 5222 O O . LEU B 1 304 ? 9.031 -26.156 -28.109 1 93.19 304 LEU B O 1
ATOM 5226 N N . VAL B 1 305 ? 10.789 -24.859 -27.578 1 93.62 305 VAL B N 1
ATOM 5227 C CA . VAL B 1 305 ? 10.969 -25.5 -26.266 1 93.62 305 VAL B CA 1
ATOM 5228 C C . VAL B 1 305 ? 9.719 -25.312 -25.422 1 93.62 305 VAL B C 1
ATOM 5230 O O . VAL B 1 305 ? 9.266 -26.25 -24.75 1 93.62 305 VAL B O 1
ATOM 5233 N N . LEU B 1 306 ? 9.164 -24.109 -25.469 1 94.25 306 LEU B N 1
ATOM 5234 C CA . LEU B 1 306 ? 7.961 -23.797 -24.703 1 94.25 306 LEU B CA 1
ATOM 5235 C C . LEU B 1 306 ? 6.785 -24.641 -25.188 1 94.25 306 LEU B C 1
ATOM 5237 O O . LEU B 1 306 ? 5.996 -25.141 -24.375 1 94.25 306 LEU B O 1
ATOM 5241 N N . PHE B 1 307 ? 6.691 -24.781 -26.469 1 95.12 307 PHE B N 1
ATOM 5242 C CA . PHE B 1 307 ? 5.602 -25.547 -27.047 1 95.12 307 PHE B CA 1
ATOM 5243 C C . PHE B 1 307 ? 5.688 -27.016 -26.625 1 95.12 307 PHE B C 1
ATOM 5245 O O . PHE B 1 307 ? 4.688 -27.625 -26.234 1 95.12 307 PHE B O 1
ATOM 5252 N N . ILE B 1 308 ? 6.852 -27.531 -26.719 1 95.44 308 ILE B N 1
ATOM 5253 C CA . ILE B 1 308 ? 7.055 -28.938 -26.344 1 95.44 308 ILE B CA 1
ATOM 5254 C C . ILE B 1 308 ? 6.77 -29.109 -24.844 1 95.44 308 ILE B C 1
ATOM 5256 O O . ILE B 1 308 ? 6.168 -30.094 -24.438 1 95.44 308 ILE B O 1
ATOM 5260 N N . GLY B 1 309 ? 7.238 -28.188 -24.094 1 95.25 309 GLY B N 1
ATOM 5261 C CA . GLY B 1 309 ? 6.965 -28.234 -22.656 1 95.25 309 GLY B CA 1
ATOM 5262 C C . GLY B 1 309 ? 5.484 -28.188 -22.344 1 95.25 309 GLY B C 1
ATOM 5263 O O . GLY B 1 309 ? 5.016 -28.906 -21.453 1 95.25 309 GLY B O 1
ATOM 5264 N N . LEU B 1 310 ? 4.758 -27.344 -23.047 1 95.88 310 LEU B N 1
ATOM 5265 C CA . LEU B 1 310 ? 3.324 -27.203 -22.812 1 95.88 310 LEU B CA 1
ATOM 5266 C C . LEU B 1 310 ? 2.58 -28.484 -23.188 1 95.88 310 LEU B C 1
ATOM 5268 O O . LEU B 1 310 ? 1.59 -28.844 -22.547 1 95.88 310 LEU B O 1
ATOM 5272 N N . VAL B 1 311 ? 3.061 -29.078 -24.25 1 96.12 311 VAL B N 1
ATOM 5273 C CA . VAL B 1 311 ? 2.475 -30.359 -24.641 1 96.12 311 VAL B CA 1
ATOM 5274 C C . VAL B 1 311 ? 2.727 -31.406 -23.562 1 96.12 311 VAL B C 1
ATOM 5276 O O . VAL B 1 311 ? 1.822 -32.156 -23.203 1 96.12 311 VAL B O 1
ATOM 5279 N N . ALA B 1 312 ? 3.916 -31.469 -23.109 1 96.38 312 ALA B N 1
ATOM 5280 C CA . ALA B 1 312 ? 4.258 -32.406 -22.047 1 96.38 312 ALA B CA 1
ATOM 5281 C C . ALA B 1 312 ? 3.424 -32.125 -20.797 1 96.38 312 ALA B C 1
ATOM 5283 O O . ALA B 1 312 ? 2.977 -33.062 -20.125 1 96.38 312 ALA B O 1
ATOM 5284 N N . ARG B 1 313 ? 3.258 -30.891 -20.484 1 95.31 313 ARG B N 1
ATOM 5285 C CA . ARG B 1 313 ? 2.438 -30.531 -19.328 1 95.31 313 ARG B CA 1
ATOM 5286 C C . ARG B 1 313 ? 0.997 -31 -19.516 1 95.31 313 ARG B C 1
ATOM 5288 O O . ARG B 1 313 ? 0.361 -31.469 -18.578 1 95.31 313 ARG B O 1
ATOM 5295 N N . SER B 1 314 ? 0.521 -30.766 -20.719 1 96.44 314 SER B N 1
ATOM 5296 C CA . SER B 1 314 ? -0.848 -31.172 -21.031 1 96.44 314 SER B CA 1
ATOM 5297 C C . SER B 1 314 ? -1.04 -32.656 -20.812 1 96.44 314 SER B C 1
ATOM 5299 O O . SER B 1 314 ? -2.068 -33.094 -20.281 1 96.44 314 SER B O 1
ATOM 5301 N N . ILE B 1 315 ? -0.08 -33.375 -21.172 1 95.94 315 ILE B N 1
ATOM 5302 C CA . ILE B 1 315 ? -0.122 -34.812 -20.969 1 95.94 315 ILE B CA 1
ATOM 5303 C C . ILE B 1 315 ? -0.066 -35.125 -19.469 1 95.94 315 ILE B C 1
ATOM 5305 O O . ILE B 1 315 ? -0.791 -36 -18.984 1 95.94 315 ILE B O 1
ATOM 5309 N N . GLY B 1 316 ? 0.784 -34.438 -18.797 1 95.38 316 GLY B N 1
ATOM 5310 C CA . GLY B 1 316 ? 0.881 -34.625 -17.359 1 95.38 316 GLY B CA 1
ATOM 5311 C C . GLY B 1 316 ? -0.416 -34.312 -16.625 1 95.38 316 GLY B C 1
ATOM 5312 O O . GLY B 1 316 ? -0.799 -35.062 -15.711 1 95.38 316 GLY B O 1
ATOM 5313 N N . VAL B 1 317 ? -1.044 -33.219 -17.016 1 95.69 317 VAL B N 1
ATOM 5314 C CA . VAL B 1 317 ? -2.314 -32.844 -16.406 1 95.69 317 VAL B CA 1
ATOM 5315 C C . VAL B 1 317 ? -3.361 -33.938 -16.688 1 95.69 317 VAL B C 1
ATOM 5317 O O . VAL B 1 317 ? -4.105 -34.312 -15.797 1 95.69 317 VAL B O 1
ATOM 5320 N N . TYR B 1 318 ? -3.379 -34.375 -17.891 1 95.12 318 TYR B N 1
ATOM 5321 C CA . TYR B 1 318 ? -4.344 -35.406 -18.266 1 95.12 318 TYR B CA 1
ATOM 5322 C C . TYR B 1 318 ? -4.133 -36.688 -17.453 1 95.12 318 TYR B C 1
ATOM 5324 O O . TYR B 1 318 ? -5.098 -37.281 -16.969 1 95.12 318 TYR B O 1
ATOM 5332 N N . ILE B 1 319 ? -2.945 -37.094 -17.297 1 94.69 319 ILE B N 1
ATOM 5333 C CA . ILE B 1 319 ? -2.619 -38.281 -16.531 1 94.69 319 ILE B CA 1
ATOM 5334 C C . ILE B 1 319 ? -3.033 -38.125 -15.078 1 94.69 319 ILE B C 1
ATOM 5336 O O . ILE B 1 319 ? -3.525 -39.062 -14.445 1 94.69 319 ILE B O 1
ATOM 5340 N N . SER B 1 320 ? -2.812 -36.938 -14.562 1 94.31 320 SER B N 1
ATOM 5341 C CA . SER B 1 320 ? -3.146 -36.656 -13.172 1 94.31 320 SER B CA 1
ATOM 5342 C C . SER B 1 320 ? -4.656 -36.719 -12.945 1 94.31 320 SER B C 1
ATOM 5344 O O . SER B 1 320 ? -5.113 -36.969 -11.836 1 94.31 320 SER B O 1
ATOM 5346 N N . LEU B 1 321 ? -5.387 -36.469 -13.977 1 93.75 321 LEU B N 1
ATOM 5347 C CA . LEU B 1 321 ? -6.836 -36.406 -13.844 1 93.75 321 LEU B CA 1
ATOM 5348 C C . LEU B 1 321 ? -7.484 -37.719 -14.219 1 93.75 321 LEU B C 1
ATOM 5350 O O . LEU B 1 321 ? -8.695 -37.906 -14.039 1 93.75 321 LEU B O 1
ATOM 5354 N N . MET B 1 322 ? -6.559 -38.625 -14.625 1 90.25 322 MET B N 1
ATOM 5355 C CA . MET B 1 322 ? -7.074 -39.969 -14.953 1 90.25 322 MET B CA 1
ATOM 5356 C C . MET B 1 322 ? -7.559 -40.688 -13.695 1 90.25 322 MET B C 1
ATOM 5358 O O . MET B 1 322 ? -6.828 -40.781 -12.711 1 90.25 322 MET B O 1
ATOM 5362 N N . GLY B 1 323 ? -8.844 -40.938 -13.484 1 85.94 323 GLY B N 1
ATOM 5363 C CA . GLY B 1 323 ? -9.43 -41.594 -12.32 1 85.94 323 GLY B CA 1
ATOM 5364 C C . GLY B 1 323 ? -10.336 -40.656 -11.516 1 85.94 323 GLY B C 1
ATOM 5365 O O . GLY B 1 323 ? -10.945 -41.094 -10.539 1 85.94 323 GLY B O 1
ATOM 5366 N N . SER B 1 324 ? -10.227 -39.531 -11.922 1 89.06 324 SER B N 1
ATOM 5367 C CA . SER B 1 324 ? -11.117 -38.562 -11.25 1 89.06 324 SER B CA 1
ATOM 5368 C C . SER B 1 324 ? -12.516 -38.594 -11.859 1 89.06 324 SER B C 1
ATOM 5370 O O . SER B 1 324 ? -12.75 -39.281 -12.852 1 89.06 324 SER B O 1
ATOM 5372 N N . ASN B 1 325 ? -13.461 -37.875 -11.266 1 87.25 325 ASN B N 1
ATOM 5373 C CA . ASN B 1 325 ? -14.844 -37.844 -11.719 1 87.25 325 ASN B CA 1
ATOM 5374 C C . ASN B 1 325 ? -15.086 -36.688 -12.688 1 87.25 325 ASN B C 1
ATOM 5376 O O . ASN B 1 325 ? -16.234 -36.344 -12.969 1 87.25 325 ASN B O 1
ATOM 5380 N N . LEU B 1 326 ? -13.938 -36.219 -13.234 1 92.31 326 LEU B N 1
ATOM 5381 C CA . LEU B 1 326 ? -14.094 -35.094 -14.141 1 92.31 326 LEU B CA 1
ATOM 5382 C C . LEU B 1 326 ? -14.445 -35.562 -15.547 1 92.31 326 LEU B C 1
ATOM 5384 O O . LEU B 1 326 ? -13.969 -36.625 -15.992 1 92.31 326 LEU B O 1
ATOM 5388 N N . ASN B 1 327 ? -15.273 -34.812 -16.234 1 91.12 327 ASN B N 1
ATOM 5389 C CA . ASN B 1 327 ? -15.609 -35.094 -17.625 1 91.12 327 ASN B CA 1
ATOM 5390 C C . ASN B 1 327 ? -14.523 -34.594 -18.578 1 91.12 327 ASN B C 1
ATOM 5392 O O . ASN B 1 327 ? -13.562 -33.969 -18.141 1 91.12 327 ASN B O 1
ATOM 5396 N N . PHE B 1 328 ? -14.617 -34.938 -19.828 1 92.31 328 PHE B N 1
ATOM 5397 C CA . PHE B 1 328 ? -13.594 -34.625 -20.828 1 92.31 328 PHE B CA 1
ATOM 5398 C C . PHE B 1 328 ? -13.422 -33.125 -20.984 1 92.31 328 PHE B C 1
ATOM 5400 O O . PHE B 1 328 ? -12.297 -32.625 -21.078 1 92.31 328 PHE B O 1
ATOM 5407 N N . LYS B 1 329 ? -14.477 -32.406 -20.953 1 93.44 329 LYS B N 1
ATOM 5408 C CA . LYS B 1 329 ? -14.414 -30.938 -21.078 1 93.44 329 LYS B CA 1
ATOM 5409 C C . LYS B 1 329 ? -13.719 -30.312 -19.875 1 93.44 329 LYS B C 1
ATOM 5411 O O . LYS B 1 329 ? -12.945 -29.375 -20.016 1 93.44 329 LYS B O 1
ATOM 5416 N N . GLU B 1 330 ? -14.039 -30.828 -18.781 1 94.06 330 GLU B N 1
ATOM 5417 C CA . GLU B 1 330 ? -13.422 -30.344 -17.547 1 94.06 330 GLU B CA 1
ATOM 5418 C C . GLU B 1 330 ? -11.922 -30.625 -17.531 1 94.06 330 GLU B C 1
ATOM 5420 O O . GLU B 1 330 ? -11.141 -29.812 -17.062 1 94.06 330 GLU B O 1
ATOM 5425 N N . LYS B 1 331 ? -11.57 -31.797 -18.078 1 94.62 331 LYS B N 1
ATOM 5426 C CA . LYS B 1 331 ? -10.156 -32.156 -18.125 1 94.62 331 LYS B CA 1
ATOM 5427 C C . LYS B 1 331 ? -9.391 -31.219 -19.062 1 94.62 331 LYS B C 1
ATOM 5429 O O . LYS B 1 331 ? -8.273 -30.797 -18.75 1 94.62 331 LYS B O 1
ATOM 5434 N N . ILE B 1 332 ? -9.953 -30.875 -20.172 1 93.94 332 ILE B N 1
ATOM 5435 C CA . ILE B 1 332 ? -9.328 -29.938 -21.109 1 93.94 332 ILE B CA 1
ATOM 5436 C C . ILE B 1 332 ? -9.219 -28.562 -20.469 1 93.94 332 ILE B C 1
ATOM 5438 O O . ILE B 1 332 ? -8.227 -27.859 -20.656 1 93.94 332 ILE B O 1
ATOM 5442 N N . PHE B 1 333 ? -10.266 -28.219 -19.719 1 95.19 333 PHE B N 1
ATOM 5443 C CA . PHE B 1 333 ? -10.242 -26.938 -19.016 1 95.19 333 PHE B CA 1
ATOM 5444 C C . PHE B 1 333 ? -9.094 -26.891 -18.016 1 95.19 333 PHE B C 1
ATOM 5446 O O . PHE B 1 333 ? -8.43 -25.859 -17.875 1 95.19 333 PHE B O 1
ATOM 5453 N N . CYS B 1 334 ? -8.891 -27.969 -17.359 1 94.62 334 CYS B N 1
ATOM 5454 C CA . CYS B 1 334 ? -7.789 -28.031 -16.422 1 94.62 334 CYS B CA 1
ATOM 5455 C C . CYS B 1 334 ? -6.445 -27.891 -17.125 1 94.62 334 CYS B C 1
ATOM 5457 O O . CYS B 1 334 ? -5.527 -27.266 -16.594 1 94.62 334 CYS B O 1
ATOM 5459 N N . ILE B 1 335 ? -6.352 -28.469 -18.281 1 94.75 335 ILE B N 1
ATOM 5460 C CA . ILE B 1 335 ? -5.133 -28.359 -19.078 1 94.75 335 ILE B CA 1
ATOM 5461 C C . ILE B 1 335 ? -4.875 -26.906 -19.453 1 94.75 335 ILE B C 1
ATOM 5463 O O . ILE B 1 335 ? -3.762 -26.406 -19.281 1 94.75 335 ILE B O 1
ATOM 5467 N N . ILE B 1 336 ? -5.828 -26.203 -19.875 1 94 336 ILE B N 1
ATOM 5468 C CA . ILE B 1 336 ? -5.723 -24.812 -20.297 1 94 336 ILE B CA 1
ATOM 5469 C C . ILE B 1 336 ? -5.391 -23.938 -19.094 1 94 336 ILE B C 1
ATOM 5471 O O . ILE B 1 336 ? -4.586 -23 -19.203 1 94 336 ILE B O 1
ATOM 5475 N N . SER B 1 337 ? -6 -24.234 -17.953 1 93.19 337 SER B N 1
ATOM 5476 C CA . SER B 1 337 ? -5.832 -23.438 -16.75 1 93.19 337 SER B CA 1
ATOM 5477 C C . SER B 1 337 ? -4.43 -23.594 -16.172 1 93.19 337 SER B C 1
ATOM 5479 O O . SER B 1 337 ? -3.959 -22.734 -15.422 1 93.19 337 SER B O 1
ATOM 5481 N N . PHE B 1 338 ? -3.775 -24.656 -16.484 1 93.69 338 PHE B N 1
ATOM 5482 C CA . PHE B 1 338 ? -2.469 -24.938 -15.898 1 93.69 338 PHE B CA 1
ATOM 5483 C C . PHE B 1 338 ? -1.353 -24.578 -16.875 1 93.69 338 PHE B C 1
ATOM 5485 O O . PHE B 1 338 ? -0.22 -25.047 -16.719 1 93.69 338 PHE B O 1
ATOM 5492 N N . MET B 1 339 ? -1.63 -23.703 -17.812 1 91.69 339 MET B N 1
ATOM 5493 C CA . MET B 1 339 ? -0.665 -23.328 -18.844 1 91.69 339 MET B CA 1
ATOM 5494 C C . MET B 1 339 ? 0.005 -22 -18.484 1 91.69 339 MET B C 1
ATOM 5496 O O . MET B 1 339 ? 1.195 -21.812 -18.75 1 91.69 339 MET B O 1
ATOM 5500 N N . PRO B 1 340 ? -0.69 -21.109 -17.859 1 91.75 340 PRO B N 1
ATOM 5501 C CA . PRO B 1 340 ? -0.139 -19.766 -17.703 1 91.75 340 PRO B CA 1
ATOM 5502 C C . PRO B 1 340 ? 1.072 -19.734 -16.766 1 91.75 340 PRO B C 1
ATOM 5504 O O . PRO B 1 340 ? 1.071 -20.391 -15.727 1 91.75 340 PRO B O 1
ATOM 5507 N N . LYS B 1 341 ? 2.057 -18.984 -17.266 1 90.69 341 LYS B N 1
ATOM 5508 C CA . LYS B 1 341 ? 3.305 -18.75 -16.547 1 90.69 341 LYS B CA 1
ATOM 5509 C C . LYS B 1 341 ? 3.576 -17.266 -16.391 1 90.69 341 LYS B C 1
ATOM 5511 O O . LYS B 1 341 ? 3.482 -16.5 -17.359 1 90.69 341 LYS B O 1
ATOM 5516 N N . ALA B 1 342 ? 3.902 -16.75 -15.125 1 84.94 342 ALA B N 1
ATOM 5517 C CA . ALA B 1 342 ? 4.117 -15.32 -15.008 1 84.94 342 ALA B CA 1
ATOM 5518 C C . ALA B 1 342 ? 4.965 -14.984 -13.781 1 84.94 342 ALA B C 1
ATOM 5520 O O . ALA B 1 342 ? 6.172 -14.75 -13.898 1 84.94 342 ALA B O 1
ATOM 5521 N N . THR B 1 343 ? 4.508 -15.188 -12.617 1 80.56 343 THR B N 1
ATOM 5522 C CA . THR B 1 343 ? 5.062 -14.641 -11.391 1 80.56 343 THR B CA 1
ATOM 5523 C C . THR B 1 343 ? 6.406 -15.289 -11.062 1 80.56 343 THR B C 1
ATOM 5525 O O . THR B 1 343 ? 7.383 -14.602 -10.773 1 80.56 343 THR B O 1
ATOM 5528 N N . VAL B 1 344 ? 6.41 -16.641 -11.109 1 84 344 VAL B N 1
ATOM 5529 C CA . VAL B 1 344 ? 7.641 -17.328 -10.758 1 84 344 VAL B CA 1
ATOM 5530 C C . VAL B 1 344 ? 8.711 -17.078 -11.812 1 84 344 VAL B C 1
ATOM 5532 O O . VAL B 1 344 ? 9.883 -16.859 -11.484 1 84 344 VAL B O 1
ATOM 5535 N N . GLN B 1 345 ? 8.367 -17.094 -13.078 1 88.56 345 GLN B N 1
ATOM 5536 C CA . GLN B 1 345 ? 9.297 -16.812 -14.164 1 88.56 345 GLN B CA 1
ATOM 5537 C C . GLN B 1 345 ? 9.859 -15.406 -14.055 1 88.56 345 GLN B C 1
ATOM 5539 O O . GLN B 1 345 ? 11.039 -15.18 -14.344 1 88.56 345 GLN B O 1
ATOM 5544 N N . ALA B 1 346 ? 9.07 -14.523 -13.656 1 79.19 346 ALA B N 1
ATOM 5545 C CA . ALA B 1 346 ? 9.508 -13.141 -13.492 1 79.19 346 ALA B CA 1
ATOM 5546 C C . ALA B 1 346 ? 10.461 -13 -12.312 1 79.19 346 ALA B C 1
ATOM 5548 O O . ALA B 1 346 ? 11.383 -12.18 -12.344 1 79.19 346 ALA B O 1
ATOM 5549 N N . ALA B 1 347 ? 10.258 -13.82 -11.375 1 77.19 347 ALA B N 1
ATOM 5550 C CA . ALA B 1 347 ? 11.055 -13.719 -10.156 1 77.19 347 ALA B CA 1
ATOM 5551 C C . ALA B 1 347 ? 12.336 -14.531 -10.266 1 77.19 347 ALA B C 1
ATOM 5553 O O . ALA B 1 347 ? 13.406 -14.07 -9.867 1 77.19 347 ALA B O 1
ATOM 5554 N N . MET B 1 348 ? 12.219 -15.727 -10.781 1 84.38 348 MET B N 1
ATOM 5555 C CA . MET B 1 348 ? 13.328 -16.688 -10.727 1 84.38 348 MET B CA 1
ATOM 5556 C C . MET B 1 348 ? 14.102 -16.703 -12.039 1 84.38 348 MET B C 1
ATOM 5558 O O . MET B 1 348 ? 15.227 -17.188 -12.102 1 84.38 348 MET B O 1
ATOM 5562 N N . GLY B 1 349 ? 13.562 -16.094 -13.039 1 84.44 349 GLY B N 1
ATOM 5563 C CA . GLY B 1 349 ? 14.188 -16.125 -14.352 1 84.44 349 GLY B CA 1
ATOM 5564 C C . GLY B 1 349 ? 15.562 -15.469 -14.375 1 84.44 349 GLY B C 1
ATOM 5565 O O . GLY B 1 349 ? 16.438 -15.883 -15.133 1 84.44 349 GLY B O 1
ATOM 5566 N N . ALA B 1 350 ? 15.75 -14.547 -13.5 1 80.56 350 ALA B N 1
ATOM 5567 C CA . ALA B 1 350 ? 17 -13.781 -13.516 1 80.56 350 ALA B CA 1
ATOM 5568 C C . ALA B 1 350 ? 18.016 -14.375 -12.539 1 80.56 350 ALA B C 1
ATOM 5570 O O . ALA B 1 350 ? 19.188 -14.023 -12.578 1 80.56 350 ALA B O 1
ATOM 5571 N N . VAL B 1 351 ? 17.562 -15.312 -11.789 1 83.94 351 VAL B N 1
ATOM 5572 C CA . VAL B 1 351 ? 18.391 -15.836 -10.711 1 83.94 351 VAL B CA 1
ATOM 5573 C C . VAL B 1 351 ? 19.609 -16.547 -11.289 1 83.94 351 VAL B C 1
ATOM 5575 O O . VAL B 1 351 ? 20.734 -16.344 -10.828 1 83.94 351 VAL B O 1
ATOM 5578 N N . PRO B 1 352 ? 19.484 -17.281 -12.344 1 88 352 PRO B N 1
ATOM 5579 C CA . PRO B 1 352 ? 20.656 -17.938 -12.922 1 88 352 PRO B CA 1
ATOM 5580 C C . PRO B 1 352 ? 21.688 -16.938 -13.461 1 88 352 PRO B C 1
ATOM 5582 O O . PRO B 1 352 ? 22.891 -17.125 -13.266 1 88 352 PRO B O 1
ATOM 5585 N N . LEU B 1 353 ? 21.203 -15.961 -14.055 1 84.94 353 LEU B N 1
ATOM 5586 C CA . LEU B 1 353 ? 22.094 -14.93 -14.578 1 84.94 353 LEU B CA 1
ATOM 5587 C C . LEU B 1 353 ? 22.844 -14.234 -13.438 1 84.94 353 LEU B C 1
ATOM 5589 O O . LEU B 1 353 ? 24.062 -14.023 -13.531 1 84.94 353 LEU B O 1
ATOM 5593 N N . ALA B 1 354 ? 22.172 -13.953 -12.469 1 79.56 354 ALA B N 1
ATOM 5594 C CA . ALA B 1 354 ? 22.766 -13.297 -11.305 1 79.56 354 ALA B CA 1
ATOM 5595 C C . ALA B 1 354 ? 23.766 -14.203 -10.609 1 79.56 354 ALA B C 1
ATOM 5597 O O . ALA B 1 354 ? 24.703 -13.727 -9.977 1 79.56 354 ALA B O 1
ATOM 5598 N N . SER B 1 355 ? 23.547 -15.469 -10.703 1 82.19 355 SER B N 1
ATOM 5599 C CA . SER B 1 355 ? 24.422 -16.453 -10.047 1 82.19 355 SER B CA 1
ATOM 5600 C C . SER B 1 355 ? 25.609 -16.812 -10.922 1 82.19 355 SER B C 1
ATOM 5602 O O . SER B 1 355 ? 26.406 -17.672 -10.57 1 82.19 355 SER B O 1
ATOM 5604 N N . GLY B 1 356 ? 25.672 -16.188 -12.055 1 83.38 356 GLY B N 1
ATOM 5605 C CA . GLY B 1 356 ? 26.828 -16.375 -12.914 1 83.38 356 GLY B CA 1
ATOM 5606 C C . GLY B 1 356 ? 26.703 -17.594 -13.812 1 83.38 356 GLY B C 1
ATOM 5607 O O . GLY B 1 356 ? 27.719 -18.094 -14.32 1 83.38 356 GLY B O 1
ATOM 5608 N N . VAL B 1 357 ? 25.578 -18.125 -13.961 1 89.12 357 VAL B N 1
ATOM 5609 C CA . VAL B 1 357 ? 25.375 -19.25 -14.852 1 89.12 357 VAL B CA 1
ATOM 5610 C C . VAL B 1 357 ? 25.625 -18.844 -16.297 1 89.12 357 VAL B C 1
ATOM 5612 O O . VAL B 1 357 ? 25.156 -17.781 -16.734 1 89.12 357 VAL B O 1
ATOM 5615 N N . ALA B 1 358 ? 26.297 -19.594 -17.016 1 87.75 358 ALA B N 1
ATOM 5616 C CA . ALA B 1 358 ? 26.719 -19.234 -18.375 1 87.75 358 ALA B CA 1
ATOM 5617 C C . ALA B 1 358 ? 25.5 -19 -19.281 1 87.75 358 ALA B C 1
ATOM 5619 O O . ALA B 1 358 ? 25.5 -18.062 -20.078 1 87.75 358 ALA B O 1
ATOM 5620 N N . SER B 1 359 ? 24.5 -19.828 -19.109 1 89.62 359 SER B N 1
ATOM 5621 C CA . SER B 1 359 ? 23.312 -19.703 -19.953 1 89.62 359 SER B CA 1
ATOM 5622 C C . SER B 1 359 ? 22.25 -18.844 -19.266 1 89.62 359 SER B C 1
ATOM 5624 O O . SER B 1 359 ? 21.062 -18.969 -19.578 1 89.62 359 SER B O 1
ATOM 5626 N N . GLY B 1 360 ? 22.656 -18.109 -18.359 1 87.62 360 GLY B N 1
ATOM 5627 C CA . GLY B 1 360 ? 21.719 -17.312 -17.578 1 87.62 360 GLY B CA 1
ATOM 5628 C C . GLY B 1 360 ? 20.891 -16.359 -18.438 1 87.62 360 GLY B C 1
ATOM 5629 O O . GLY B 1 360 ? 19.688 -16.219 -18.219 1 87.62 360 GLY B O 1
ATOM 5630 N N . ASN B 1 361 ? 21.547 -15.82 -19.422 1 83.44 361 ASN B N 1
ATOM 5631 C CA . ASN B 1 361 ? 20.844 -14.906 -20.328 1 83.44 361 ASN B CA 1
ATOM 5632 C C . ASN B 1 361 ? 19.781 -15.633 -21.141 1 83.44 361 ASN B C 1
ATOM 5634 O O . ASN B 1 361 ? 18.703 -15.094 -21.391 1 83.44 361 ASN B O 1
ATOM 5638 N N . LEU B 1 362 ? 20.141 -16.719 -21.531 1 86.69 362 LEU B N 1
ATOM 5639 C CA . LEU B 1 362 ? 19.219 -17.531 -22.312 1 86.69 362 LEU B CA 1
ATOM 5640 C C . LEU B 1 362 ? 18.031 -17.969 -21.469 1 86.69 362 LEU B C 1
ATOM 5642 O O . LEU B 1 362 ? 16.891 -17.922 -21.938 1 86.69 362 LEU B O 1
ATOM 5646 N N . ILE B 1 363 ? 18.266 -18.375 -20.297 1 89.56 363 ILE B N 1
ATOM 5647 C CA . ILE B 1 363 ? 17.219 -18.797 -19.375 1 89.56 363 ILE B CA 1
ATOM 5648 C C . ILE B 1 363 ? 16.281 -17.641 -19.094 1 89.56 363 ILE B C 1
ATOM 5650 O O . ILE B 1 363 ? 15.055 -17.797 -19.109 1 89.56 363 ILE B O 1
ATOM 5654 N N . LEU B 1 364 ? 16.891 -16.547 -18.922 1 85.69 364 LEU B N 1
ATOM 5655 C CA . LEU B 1 364 ? 16.109 -15.344 -18.672 1 85.69 364 LEU B CA 1
ATOM 5656 C C . LEU B 1 364 ? 15.227 -15.016 -19.875 1 85.69 364 LEU B C 1
ATOM 5658 O O . LEU B 1 364 ? 14.047 -14.688 -19.719 1 85.69 364 LEU B O 1
ATOM 5662 N N . ALA B 1 365 ? 15.719 -15.094 -20.969 1 84.38 365 ALA B N 1
ATOM 5663 C CA . ALA B 1 365 ? 14.992 -14.781 -22.203 1 84.38 365 ALA B CA 1
ATOM 5664 C C . ALA B 1 365 ? 13.797 -15.719 -22.391 1 84.38 365 ALA B C 1
ATOM 5666 O O . ALA B 1 365 ? 12.703 -15.266 -22.734 1 84.38 365 ALA B O 1
ATOM 5667 N N . ILE B 1 366 ? 13.984 -16.922 -22.188 1 88.88 366 ILE B N 1
ATOM 5668 C CA . ILE B 1 366 ? 12.922 -17.906 -22.391 1 88.88 366 ILE B CA 1
ATOM 5669 C C . ILE B 1 366 ? 11.867 -17.766 -21.297 1 88.88 366 ILE B C 1
ATOM 5671 O O . ILE B 1 366 ? 10.672 -17.938 -21.562 1 88.88 366 ILE B O 1
ATOM 5675 N N . ALA B 1 367 ? 12.328 -17.484 -20.109 1 88.06 367 ALA B N 1
ATOM 5676 C CA . ALA B 1 367 ? 11.383 -17.219 -19.031 1 88.06 367 ALA B CA 1
ATOM 5677 C C . ALA B 1 367 ? 10.461 -16.047 -19.391 1 88.06 367 ALA B C 1
ATOM 5679 O O . ALA B 1 367 ? 9.242 -16.125 -19.188 1 88.06 367 ALA B O 1
ATOM 5680 N N . VAL B 1 368 ? 11.023 -15.055 -19.953 1 83.44 368 VAL B N 1
ATOM 5681 C CA . VAL B 1 368 ? 10.266 -13.875 -20.359 1 83.44 368 VAL B CA 1
ATOM 5682 C C . VAL B 1 368 ? 9.305 -14.242 -21.484 1 83.44 368 VAL B C 1
ATOM 5684 O O . VAL B 1 368 ? 8.141 -13.82 -21.469 1 83.44 368 VAL B O 1
ATOM 5687 N N . LEU B 1 369 ? 9.797 -14.984 -22.344 1 86.69 369 LEU B N 1
ATOM 5688 C CA . LEU B 1 369 ? 8.984 -15.43 -23.469 1 86.69 369 LEU B CA 1
ATOM 5689 C C . LEU B 1 369 ? 7.789 -16.234 -22.984 1 86.69 369 LEU B C 1
ATOM 5691 O O . LEU B 1 369 ? 6.691 -16.125 -23.531 1 86.69 369 LEU B O 1
ATOM 5695 N N . SER B 1 370 ? 7.996 -17.047 -22.016 1 91.44 370 SER B N 1
ATOM 5696 C CA . SER B 1 370 ? 6.918 -17.875 -21.469 1 91.44 370 SER B CA 1
ATOM 5697 C C . SER B 1 370 ? 5.812 -17.016 -20.875 1 91.44 370 SER B C 1
ATOM 5699 O O . SER B 1 370 ? 4.633 -17.359 -20.953 1 91.44 370 SER B O 1
ATOM 5701 N N . ILE B 1 371 ? 6.133 -15.898 -20.281 1 86.5 371 ILE B N 1
ATOM 5702 C CA . ILE B 1 371 ? 5.156 -14.984 -19.688 1 86.5 371 ILE B CA 1
ATOM 5703 C C . ILE B 1 371 ? 4.293 -14.375 -20.797 1 86.5 371 ILE B C 1
ATOM 5705 O O . ILE B 1 371 ? 3.062 -14.398 -20.703 1 86.5 371 ILE B O 1
ATOM 5709 N N . ILE B 1 372 ? 4.941 -13.922 -21.812 1 83.75 372 ILE B N 1
ATOM 5710 C CA . ILE B 1 372 ? 4.285 -13.18 -22.891 1 83.75 372 ILE B CA 1
ATOM 5711 C C . ILE B 1 372 ? 3.348 -14.109 -23.656 1 83.75 372 ILE B C 1
ATOM 5713 O O . ILE B 1 372 ? 2.273 -13.695 -24.109 1 83.75 372 ILE B O 1
ATOM 5717 N N . VAL B 1 373 ? 3.711 -15.32 -23.75 1 87.69 373 VAL B N 1
ATOM 5718 C CA . VAL B 1 373 ? 2.965 -16.234 -24.609 1 87.69 373 VAL B CA 1
ATOM 5719 C C . VAL B 1 373 ? 1.88 -16.938 -23.797 1 87.69 373 VAL B C 1
ATOM 5721 O O . VAL B 1 373 ? 0.714 -16.969 -24.188 1 87.69 373 VAL B O 1
ATOM 5724 N N . THR B 1 374 ? 2.209 -17.422 -22.656 1 91.69 374 THR B N 1
ATOM 5725 C CA . THR B 1 374 ? 1.321 -18.344 -21.969 1 91.69 374 THR B CA 1
ATOM 5726 C C . THR B 1 374 ? 0.336 -17.578 -21.078 1 91.69 374 THR B C 1
ATOM 5728 O O . THR B 1 374 ? -0.79 -18.031 -20.859 1 91.69 374 THR B O 1
ATOM 5731 N N . ALA B 1 375 ? 0.772 -16.484 -20.5 1 86.94 375 ALA B N 1
ATOM 5732 C CA . ALA B 1 375 ? -0.114 -15.742 -19.609 1 86.94 375 ALA B CA 1
ATOM 5733 C C . ALA B 1 375 ? -1.357 -15.25 -20.344 1 86.94 375 ALA B C 1
ATOM 5735 O O . ALA B 1 375 ? -2.484 -15.508 -19.906 1 86.94 375 ALA B O 1
ATOM 5736 N N . PRO B 1 376 ? -1.178 -14.586 -21.484 1 86.38 376 PRO B N 1
ATOM 5737 C CA . PRO B 1 376 ? -2.361 -14.141 -22.219 1 86.38 376 PRO B CA 1
ATOM 5738 C C . PRO B 1 376 ? -3.193 -15.305 -22.766 1 86.38 376 PRO B C 1
ATOM 5740 O O . PRO B 1 376 ? -4.426 -15.281 -22.672 1 86.38 376 PRO B O 1
ATOM 5743 N N . LEU B 1 377 ? -2.562 -16.281 -23.281 1 88.25 377 LEU B N 1
ATOM 5744 C CA . LEU B 1 377 ? -3.264 -17.438 -23.844 1 88.25 377 LEU B CA 1
ATOM 5745 C C . LEU B 1 377 ? -4.035 -18.188 -22.766 1 88.25 377 LEU B C 1
ATOM 5747 O O . LEU B 1 377 ? -5.172 -18.609 -23 1 88.25 377 LEU B O 1
ATOM 5751 N N . GLY B 1 378 ? -3.398 -18.344 -21.688 1 89.75 378 GLY B N 1
ATOM 5752 C CA . GLY B 1 378 ? -4.066 -19 -20.562 1 89.75 378 GLY B CA 1
ATOM 5753 C C . GLY B 1 378 ? -5.246 -18.219 -20.031 1 89.75 378 GLY B C 1
ATOM 5754 O O . GLY B 1 378 ? -6.32 -18.766 -19.797 1 89.75 378 GLY B O 1
ATOM 5755 N N . ALA B 1 379 ? -5.039 -16.969 -19.875 1 87.62 379 ALA B N 1
ATOM 5756 C CA . ALA B 1 379 ? -6.098 -16.109 -19.344 1 87.62 379 ALA B CA 1
ATOM 5757 C C . ALA B 1 379 ? -7.309 -16.094 -20.281 1 87.62 379 ALA B C 1
ATOM 5759 O O . ALA B 1 379 ? -8.453 -16.188 -19.828 1 87.62 379 ALA B O 1
ATOM 5760 N N . VAL B 1 380 ? -7.055 -15.977 -21.562 1 89.5 380 VAL B N 1
ATOM 5761 C CA . VAL B 1 380 ? -8.125 -15.953 -22.547 1 89.5 380 VAL B CA 1
ATOM 5762 C C . VAL B 1 380 ? -8.812 -17.312 -22.609 1 89.5 380 VAL B C 1
ATOM 5764 O O . VAL B 1 380 ? -10.039 -17.406 -22.688 1 89.5 380 VAL B O 1
ATOM 5767 N N . GLY B 1 381 ? -8.047 -18.312 -22.578 1 91.75 381 GLY B N 1
ATOM 5768 C CA . GLY B 1 381 ? -8.586 -19.672 -22.594 1 91.75 381 GLY B CA 1
ATOM 5769 C C . GLY B 1 381 ? -9.469 -19.969 -21.406 1 91.75 381 GLY B C 1
ATOM 5770 O O . GLY B 1 381 ? -10.555 -20.547 -21.547 1 91.75 381 GLY B O 1
ATOM 5771 N N . ILE B 1 382 ? -9.023 -19.594 -20.25 1 91 382 ILE B N 1
ATOM 5772 C CA . ILE B 1 382 ? -9.773 -19.844 -19.031 1 91 382 ILE B CA 1
ATOM 5773 C C . ILE B 1 382 ? -11.094 -19.078 -19.062 1 91 382 ILE B C 1
ATOM 5775 O O . ILE B 1 382 ? -12.141 -19.609 -18.703 1 91 382 ILE B O 1
ATOM 5779 N N . LYS B 1 383 ? -11.008 -17.859 -19.484 1 86.75 383 LYS B N 1
ATOM 5780 C CA . LYS B 1 383 ? -12.219 -17.047 -19.531 1 86.75 383 LYS B CA 1
ATOM 5781 C C . LYS B 1 383 ? -13.227 -17.625 -20.516 1 86.75 383 LYS B C 1
ATOM 5783 O O . LYS B 1 383 ? -14.414 -17.734 -20.203 1 86.75 383 LYS B O 1
ATOM 5788 N N . TYR B 1 384 ? -12.766 -17.984 -21.656 1 88.62 384 TYR B N 1
ATOM 5789 C CA . TYR B 1 384 ? -13.648 -18.469 -22.719 1 88.62 384 TYR B CA 1
ATOM 5790 C C . TYR B 1 384 ? -14.211 -19.844 -22.375 1 88.62 384 TYR B C 1
ATOM 5792 O O . TYR B 1 384 ? -15.422 -20.047 -22.422 1 88.62 384 TYR B O 1
ATOM 5800 N N . TYR B 1 385 ? -13.43 -20.734 -21.953 1 90.75 385 TYR B N 1
ATOM 5801 C CA . TYR B 1 385 ? -13.852 -22.125 -21.734 1 90.75 385 TYR B CA 1
ATOM 5802 C C . TYR B 1 385 ? -14.438 -22.297 -20.328 1 90.75 385 TYR B C 1
ATOM 5804 O O . TYR B 1 385 ? -15.195 -23.234 -20.078 1 90.75 385 TYR B O 1
ATOM 5812 N N . GLY B 1 386 ? -14.086 -21.438 -19.438 1 89 386 GLY B N 1
ATOM 5813 C CA . GLY B 1 386 ? -14.68 -21.469 -18.125 1 89 386 GLY B CA 1
ATOM 5814 C C . GLY B 1 386 ? -16.172 -21.219 -18.141 1 89 386 GLY B C 1
ATOM 5815 O O . GLY B 1 386 ? -16.938 -21.938 -17.469 1 89 386 GLY B O 1
ATOM 5816 N N . ASP B 1 387 ? -16.578 -20.297 -18.938 1 84.69 387 ASP B N 1
ATOM 5817 C CA . ASP B 1 387 ? -17.984 -19.938 -19.031 1 84.69 387 ASP B CA 1
ATOM 5818 C C . ASP B 1 387 ? -18.766 -20.969 -19.844 1 84.69 387 ASP B C 1
ATOM 5820 O O . ASP B 1 387 ? -19.922 -21.25 -19.547 1 84.69 387 ASP B O 1
ATOM 5824 N N . LYS B 1 388 ? -18.078 -21.641 -20.719 1 87.62 388 LYS B N 1
ATOM 5825 C CA . LYS B 1 388 ? -18.766 -22.516 -21.672 1 87.62 388 LYS B CA 1
ATOM 5826 C C . LYS B 1 388 ? -18.781 -23.953 -21.172 1 87.62 388 LYS B C 1
ATOM 5828 O O . LYS B 1 388 ? -19.781 -24.656 -21.328 1 87.62 388 LYS B O 1
ATOM 5833 N N . TRP B 1 389 ? -17.672 -24.391 -20.594 1 89 389 TRP B N 1
ATOM 5834 C CA . TRP B 1 389 ? -17.516 -25.812 -20.344 1 89 389 TRP B CA 1
ATOM 5835 C C . TRP B 1 389 ? -17.75 -26.141 -18.875 1 89 389 TRP B C 1
ATOM 5837 O O . TRP B 1 389 ? -18.031 -27.297 -18.531 1 89 389 TRP B O 1
ATOM 5847 N N . ILE B 1 390 ? -17.672 -25.188 -17.984 1 84 390 ILE B N 1
ATOM 5848 C CA . ILE B 1 390 ? -17.797 -25.453 -16.562 1 84 390 ILE B CA 1
ATOM 5849 C C . ILE B 1 390 ? -19.188 -25.062 -16.078 1 84 390 ILE B C 1
ATOM 5851 O O . ILE B 1 390 ? -19.594 -23.906 -16.219 1 84 390 ILE B O 1
ATOM 5855 N N . SER B 1 391 ? -20.062 -26 -15.594 1 79.69 391 SER B N 1
ATOM 5856 C CA . SER B 1 391 ? -21.438 -25.766 -15.172 1 79.69 391 SER B CA 1
ATOM 5857 C C . SER B 1 391 ? -21.562 -25.797 -13.648 1 79.69 391 SER B C 1
ATOM 5859 O O . SER B 1 391 ? -20.781 -26.469 -12.969 1 79.69 391 SER B O 1
#

Nearest PDB structures (foldseek):
  7b4m-assembly1_A  TM=8.940E-01  e=4.727E-16  Homo sapiens
  4cz8-assembly1_B  TM=7.879E-01  e=1.484E-11  Pyrococcus abyssi GE5
  8xq4-assembly1_A  TM=8.132E-01  e=2.089E-11  Strongylocentrotus purpuratus
  8xq8-assembly1_A  TM=8.150E-01  e=6.089E-11  Strongylocentrotus purpuratus
  8xq9-assembly1_A  TM=8.110E-01  e=1.260E-10  Strongylocentrotus purpuratus

InterPro domains:
  IPR006153 Cation/H+ exchanger, transmembrane domain [PF00999] (8-380)
  IPR038770 Sodium/solute symporter superfamily [G3DSA:1.20.1530.20] (1-385)
  IPR051843 Monovalent cation:proton antiporter 1 [PTHR31102] (2-390)

pLDDT: mean 88.08, std 6.86, range [55.56, 96.62]

Radius of gyration: 28.46 Å; Cα contacts (8 Å, |Δi|>4): 1376; chains: 2; bounding box: 53×82×60 Å

Organism: NCBI:txid29363

Secondary structure (DSSP, 8-state):
-HHHHHHHHHHHHHHHHHHHHTTS-HHHHHHHHHHHHSTTTT--S-HHHHHHHHHHHHHHHHHHHHHHHTT--HHHHHHHHHHHHHHHHHHHHHHHHHHHHHHHHHS---HHHHHHHHHHHT---HHHHHHHHHHHHHTTTTTTTTHHHHHHHHHHHHHHHHHHHHHHHHHHHTT----HHHHHHHHHHHHHHHHHHHHHHHHHHHHHHHHS---HHHHHHHHHHHHHHHHHHHHHTTTT----HHHHHHHHHHHHHHH-HHHHHHHHHHHHHHHHHHHHHHHHHHHHT--HHHHHHHHHHHHHHHHHHHHHHHHHHHHHHTTSS--HHHHHHHHHHT----HHHHHHTTHHHHTT-TTHHHHHHHHHHHHHHHHHHHHHHHHHHHHHH--/-HHHHHHHHHHHHHHHHHHHHTTS-HHHHHHHHHHHHSTTTT--S-HHHHHHHHHHHHHHHHHHHHHHHTT--HHHHHHHHHHHHHHHHHHHHHHHHHHHHHHHHHS---HHHHHHHHHHHT---HHHHHHHHHHHHHTTTTTTTTHHHHHHHHHHHHHHHHHHHHHHHHHHHTT----HHHHHHHHHHHHHHHHHHHHHHHHHHHHHHHHS---HHHHHHHHHHHHHHHHHHHHHTTTT----HHHHHHHHHHHHHHH-HHHHHHHHHHHHHHHHHHHHHHHHHHHHT--HHHHHHHHHHHHHHHHHHHHHHHHHHHHHHTTSS--HHHHHHHHHHT----HHHHHHTTHHHHTT-TTHHHHHHHHHHHHHHHHHHHHHHHHHHHHHH--

Solvent-accessible surface area (backbone atoms only — not comparable to full-atom values): 37041 Å² total; per-residue (Å²): 87,53,46,34,50,17,47,49,51,47,50,28,52,50,31,21,49,55,27,42,72,73,73,36,50,31,64,49,30,16,26,51,47,10,35,48,36,10,67,78,60,64,43,59,52,36,68,66,48,61,70,44,36,67,56,54,34,49,52,26,48,47,53,52,33,29,46,48,13,45,67,45,53,64,73,52,43,68,73,35,42,67,48,15,53,36,42,18,45,43,15,34,51,42,11,11,52,47,24,12,56,49,35,23,68,74,68,68,43,54,59,50,58,16,35,32,43,13,18,43,59,32,24,37,21,47,83,66,41,38,62,56,32,51,51,34,50,75,72,58,29,24,62,84,75,29,54,42,52,30,52,51,55,13,33,50,49,18,35,52,53,21,53,52,54,21,51,48,29,52,38,51,68,75,62,48,88,62,55,65,67,60,53,57,57,38,48,63,50,9,48,49,47,10,40,49,52,14,45,50,51,28,52,50,49,52,54,48,59,72,73,41,93,66,54,66,66,57,50,46,50,45,52,51,21,51,37,33,41,41,43,38,48,25,64,73,32,54,89,80,46,60,42,30,23,66,48,7,32,19,36,23,22,24,50,32,31,67,76,39,45,73,62,30,53,53,41,41,56,53,46,57,58,52,39,61,58,29,52,41,53,31,32,22,51,45,17,28,67,40,53,70,78,51,30,70,83,49,41,67,66,36,47,50,48,49,50,53,21,50,52,38,23,39,51,21,36,51,58,31,50,60,88,52,88,64,51,73,61,51,50,52,49,51,37,41,51,62,51,18,20,41,61,58,23,62,63,53,23,50,47,44,38,74,71,65,41,89,59,11,64,57,37,28,23,40,28,45,49,41,28,69,52,26,32,50,51,19,44,46,44,38,57,57,45,44,71,71,58,42,89,88,53,45,34,51,15,48,49,51,46,52,27,52,50,31,21,48,55,27,42,73,73,73,36,51,29,65,48,28,15,25,52,48,11,35,48,37,10,68,78,60,64,44,60,52,38,68,66,47,62,71,45,37,69,56,52,36,51,52,27,48,49,52,52,32,29,46,47,13,45,68,45,52,63,72,53,42,66,72,35,41,68,47,17,53,37,41,18,45,43,15,33,52,43,12,11,51,47,25,11,56,48,36,23,69,74,67,68,43,53,60,50,60,16,34,31,42,11,19,42,60,34,24,37,22,46,84,66,41,37,61,56,32,51,51,34,50,75,71,59,29,22,64,85,72,28,54,43,54,29,51,52,55,12,32,50,50,19,36,52,54,20,53,52,54,21,50,46,29,52,38,51,67,75,61,47,87,62,54,66,65,60,54,59,57,38,49,63,50,9,48,49,48,9,40,48,51,14,46,51,51,27,53,52,48,52,52,50,58,73,73,41,94,66,55,67,67,57,51,45,51,44,52,52,22,49,37,32,38,42,44,37,48,25,66,74,31,52,90,80,46,60,43,31,25,67,47,8,32,18,35,24,22,25,49,32,29,67,77,40,46,73,62,29,52,54,40,42,53,53,48,56,57,52,39,62,57,28,50,42,52,31,32,22,52,47,17,29,67,40,53,70,79,52,30,72,81,49,40,66,67,37,48,50,48,49,50,53,22,51,51,38,23,40,51,21,36,52,59,32,49,62,86,52,90,64,51,72,60,50,50,52,49,50,34,40,52,62,52,18,20,42,62,58,24,62,64,52,22,50,47,43,38,74,72,64,41,88,59,11,65,57,39,27,23,41,27,43,50,41,28,68,53,25,32,50,51,18,44,45,44,38,58,58,45,44,70,72,58,42,91

Foldseek 3Di:
DVVLLVCLLVQLVVQLVVQVVVVFHSLLSLLVLLQCCFCQHVVVHDPVCLVCLLVLLVLLLLLLLLLLLLQAAPVLCVQCVQLLQLLLPQLLVLLLQLQLVVCCPLVVDDSLVSSLLSLLLSQFDCLLQRVLLSVCVVVVWQSVQSLSNSLSSSNLLSNLNSVLSNVVSLCVVVVNPPDPVVSVVLSVVQLCQQQVVLLVLLVVLVVVVVVDPDDLVVSLVVLSVVLVVLVVVQVVCVPPHHHSSSSSSSSSSNVCCHPPVVSSVSSSVVSVVVSSSSSSSNSSSLSSLQNPVLCVPCPPSLVVSLVSSLVSSLVSLLVSCVPGPDDPLSSVLSSLSRQAATRSLSVCLQVCVVSVNPCSSVSNNSSSSSNSPNSRSSSSSNSVSVVPPID/DVVLLVCLLVQLVVQLVVQVVVVFHSLLSLLVLLQCCFCQHVVVHDPVCLVCLLVLLVLLLLLLLLLLLLQAAPVLCVQCVQLLQLLLPQLLVLLLQLQLVLCCPLVVDDSLVSSLLSLLLSQFDCLLQRVLLSVCVVVVWQSVQSLSNSLSSSNLLSNLNSVLSNVVSLCVVVVNPPDPVVSVVLSVVQLCQQQVVLLVLLVVLVVVCVVDPDDLVVSLVVLSVVLVVLVVVQVVCVPPHHHSSSSSSSSSSNVCCHPPVVSSVSSSVVSVVVSSSSSSSNSSSLSSLQNPVLCVPCPPSLVVSLVSSLVSSLVSLLVSCVPGPDDPLSSVLSSLSRQAATRSLSVCLQVCVVSVNPCSSVSNNSSSSSNSPNSRSSSSSNSVSSVPPID